Protein 9CRA (pdb70)

Sequence (1247 aa):
TFGPKATVVRLTWNKSPKSVLVIKKMRDASLLQPFKELCTHLMEENMIVYVEKKVLEDPAIASDESFGAVKKKFTTFREDYDDISNQIDFIICLGGDGTLLYASSLFQGSVPPVMAFHLGSLGFLTPFSFENFQSQVTQVIEGNAAVVLRSRLKVRVVKAMQYQVLNEVVIDRGPSSYLSNVDVYLDGHLITTVQGDGVIVSTPTGSTAYAAAAGASMIHPNVPAIMITPICPHSLSFRPIVVPAGVELKIMLSPEARNTAWVSFDGRKRQEIRHGDSISITTSTYPLPSICVRDPVSDWFESLAQCLHWNVRTFGPKATVVRLTWNKSPKSVLVIKKMRDASLLQPFKELCTHLMEENMIVYVEKKVLEDPAIASDESFGAVKKKFTTFRSNQIDFIICLGGDGTLLYASSLFQGSVPPVMAFHLGSLGFLTPFSFENFQSQVTQVIEGNAAVVLRSRLKVRVVKEQAMQYQVLNEVVIDRGPSSYLSNVDVYLDGHLITTVQGDGVIVSTPTGSTAYAAAAGASMIHPNVPAIMITPICPHSLSFRPIVVPAGVELKIMLSPEARNTAWVSFDGRKRQEIRHGDSISITTSTYPLPSICVRDPVSDWFESLAQCLHWNVRFGPKAVRLTWNKSPKSVLVIKKMRDASLLQPFKELCTHLMEENMIVYVEKKVLEDPAIASDESFGAVKKKFTTFREDYDDISNQIDFIICLGGDGTLLYASSLFQGSVPPVMAFHLGSLGFLTPFSFENFQSQVTQVIEGNAAVVLRSRLKVRVVKEAMQYQVLNEVVIDRGPSSYLSNVDVYLDGHLITTVQGDGVIVSTPTGSTAYAAAAGASMIHPNVPAIMITPICPHSLSFRPIVVPAGVELKIMLSPEARNTAWVSFDGRKRQEIRHGDSISITTSTYPLPSICVRDPVSDWFESLAQCLHWNVRTFGPKATVVRLTWNKSPKSVLVIKKMRDASLLQPFKELCTHLMEENMIVYVEKKVLEDPAIASDESFGAVKKKFTTFREDYDDISNQIDFIICLGGDGTLLYASSLFQGSVPPVMAFHLGSLGFLTPFSFENFQSQVTQVIEGNAAVVLRSRLKVRVVKEAMQYQVLNEVVIDRGPSSYLSNVDVYLDGHLITTVQGDGVIVSTPTGSTAYAAAAGASMIHPNVPAIMITPICPHSLSFRPIVVPAGVELKIMLSPEARNTAWVSFDGRKRQEIRHGDSISITTSTYPLPSICVRDPVSDWFESLAQCLHWNVR

Nearest PDB structures (foldseek):
  8kgc-assembly1_C  TM=9.871E-01  e=3.104E-56  Homo sapiens
  8kgc-assembly1_A  TM=9.786E-01  e=1.607E-56  Homo sapiens
  8kgc-assembly1_D  TM=9.799E-01  e=3.207E-55  Homo sapiens
  3pfn-assembly1_A  TM=9.300E-01  e=7.917E-53  Homo sapiens
  3pfn-assembly1_D  TM=9.417E-01  e=9.789E-52  Homo sapiens

Structure (mmCIF, N/CA/C/O backbone):
data_9CRA
#
_entry.id   9CRA
#
_cell.length_a   1.00
_cell.length_b   1.00
_cell.length_c   1.00
_cell.angle_alpha   90.00
_cell.angle_beta   90.00
_cell.angle_gamma   90.00
#
_symmetry.space_group_name_H-M   'P 1'
#
loop_
_entity.id
_entity.type
_entity.pdbx_description
1 polymer 'NAD kinase'
2 non-polymer NICOTINAMIDE-ADENINE-DINUCLEOTIDE
#
loop_
_atom_site.group_PDB
_atom_site.id
_atom_site.type_symbol
_atom_site.label_atom_id
_atom_site.label_alt_id
_atom_site.label_comp_id
_atom_site.label_asym_id
_atom_site.label_entity_id
_atom_site.label_seq_id
_atom_site.pdbx_PDB_ins_code
_atom_site.Cartn_x
_atom_site.Cartn_y
_atom_site.Cartn_z
_atom_site.occupancy
_atom_site.B_iso_or_equiv
_atom_site.auth_seq_id
_atom_site.auth_comp_id
_atom_site.auth_asym_id
_atom_site.auth_atom_id
_atom_site.pdbx_PDB_model_num
ATOM 1 N N . THR A 1 7 ? 163.090 137.987 133.551 1.00 78.48 73 THR A N 1
ATOM 2 C CA . THR A 1 7 ? 163.001 138.963 134.630 1.00 80.61 73 THR A CA 1
ATOM 3 C C . THR A 1 7 ? 161.603 139.566 134.711 1.00 80.60 73 THR A C 1
ATOM 4 O O . THR A 1 7 ? 160.954 139.794 133.690 1.00 81.32 73 THR A O 1
ATOM 8 N N . PHE A 1 8 ? 161.145 139.825 135.937 1.00 70.69 74 PHE A N 1
ATOM 9 C CA . PHE A 1 8 ? 159.824 140.411 136.185 1.00 69.56 74 PHE A CA 1
ATOM 10 C C . PHE A 1 8 ? 160.003 141.488 137.253 1.00 69.97 74 PHE A C 1
ATOM 11 O O . PHE A 1 8 ? 159.932 141.207 138.452 1.00 71.77 74 PHE A O 1
ATOM 19 N N . GLY A 1 9 ? 160.229 142.720 136.809 1.00 69.45 75 GLY A N 1
ATOM 20 C CA . GLY A 1 9 ? 160.486 143.816 137.711 1.00 70.03 75 GLY A CA 1
ATOM 21 C C . GLY A 1 9 ? 161.968 144.034 137.934 1.00 72.29 75 GLY A C 1
ATOM 22 O O . GLY A 1 9 ? 162.813 143.294 137.422 1.00 71.75 75 GLY A O 1
ATOM 23 N N . PRO A 1 10 ? 162.310 145.074 138.699 1.00 70.72 76 PRO A N 1
ATOM 24 C CA . PRO A 1 10 ? 163.732 145.376 138.933 1.00 70.79 76 PRO A CA 1
ATOM 25 C C . PRO A 1 10 ? 164.505 144.250 139.600 1.00 71.98 76 PRO A C 1
ATOM 26 O O . PRO A 1 10 ? 165.689 144.064 139.292 1.00 70.23 76 PRO A O 1
ATOM 30 N N . LYS A 1 11 ? 163.882 143.494 140.499 1.00 72.39 77 LYS A N 1
ATOM 31 C CA . LYS A 1 11 ? 164.597 142.482 141.269 1.00 70.87 77 LYS A CA 1
ATOM 32 C C . LYS A 1 11 ? 164.015 141.085 141.137 1.00 70.43 77 LYS A C 1
ATOM 33 O O . LYS A 1 11 ? 164.773 140.112 141.106 1.00 71.61 77 LYS A O 1
ATOM 39 N N . ALA A 1 12 ? 162.694 140.952 141.064 1.00 73.73 78 ALA A N 1
ATOM 40 C CA . ALA A 1 12 ? 162.078 139.633 141.012 1.00 74.09 78 ALA A CA 1
ATOM 41 C C . ALA A 1 12 ? 162.382 138.941 139.689 1.00 75.46 78 ALA A C 1
ATOM 42 O O . ALA A 1 12 ? 162.454 139.579 138.635 1.00 75.14 78 ALA A O 1
ATOM 44 N N . THR A 1 13 ? 162.558 137.623 139.752 1.00 76.42 79 THR A N 1
ATOM 45 C CA . THR A 1 13 ? 162.862 136.825 138.572 1.00 77.84 79 THR A CA 1
ATOM 46 C C . THR A 1 13 ? 162.451 135.385 138.843 1.00 78.58 79 THR A C 1
ATOM 47 O O . THR A 1 13 ? 162.202 134.992 139.985 1.00 78.62 79 THR A O 1
ATOM 51 N N . VAL A 1 14 ? 162.378 134.601 137.772 1.00 81.79 80 VAL A N 1
ATOM 52 C CA . VAL A 1 14 ? 162.029 133.190 137.883 1.00 80.88 80 VAL A CA 1
ATOM 53 C C . VAL A 1 14 ? 163.234 132.321 137.543 1.00 80.71 80 VAL A C 1
ATOM 54 O O . VAL A 1 14 ? 164.210 132.796 136.963 1.00 81.26 80 VAL A O 1
ATOM 58 N N . VAL A 1 22 ? 156.932 126.546 138.553 1.00 52.27 96 VAL A N 1
ATOM 59 C CA . VAL A 1 22 ? 157.580 127.848 138.463 1.00 54.28 96 VAL A CA 1
ATOM 60 C C . VAL A 1 22 ? 157.691 128.475 139.847 1.00 56.97 96 VAL A C 1
ATOM 61 O O . VAL A 1 22 ? 156.683 128.798 140.475 1.00 55.57 96 VAL A O 1
ATOM 65 N N . ARG A 1 23 ? 158.923 128.645 140.316 1.00 66.28 97 ARG A N 1
ATOM 66 C CA . ARG A 1 23 ? 159.198 129.208 141.628 1.00 63.46 97 ARG A CA 1
ATOM 67 C C . ARG A 1 23 ? 159.693 130.641 141.492 1.00 65.32 97 ARG A C 1
ATOM 68 O O . ARG A 1 23 ? 160.258 131.028 140.465 1.00 66.92 97 ARG A O 1
ATOM 76 N N . LEU A 1 24 ? 159.474 131.427 142.542 1.00 60.88 98 LEU A N 1
ATOM 77 C CA . LEU A 1 24 ? 159.847 132.834 142.567 1.00 59.08 98 LEU A CA 1
ATOM 78 C C . LEU A 1 24 ? 161.185 132.986 143.281 1.00 59.25 98 LEU A C 1
ATOM 79 O O . LEU A 1 24 ? 161.333 132.556 144.430 1.00 62.18 98 LEU A O 1
ATOM 84 N N . THR A 1 25 ? 162.152 133.596 142.600 1.00 63.64 99 THR A N 1
ATOM 85 C CA . THR A 1 25 ? 163.473 133.857 143.154 1.00 62.04 99 THR A CA 1
ATOM 86 C C . THR A 1 25 ? 163.686 135.362 143.226 1.00 61.27 99 THR A C 1
ATOM 87 O O . THR A 1 25 ? 163.465 136.071 142.239 1.00 64.89 99 THR A O 1
ATOM 91 N N . TRP A 1 26 ? 164.115 135.845 144.390 1.00 56.91 100 TRP A N 1
ATOM 92 C CA . TRP A 1 26 ? 164.235 137.279 144.614 1.00 58.94 100 TRP A CA 1
ATOM 93 C C . TRP A 1 26 ? 165.586 137.842 144.200 1.00 57.95 100 TRP A C 1
ATOM 94 O O . TRP A 1 26 ? 165.661 139.015 143.814 1.00 60.70 100 TRP A O 1
ATOM 105 N N . ASN A 1 27 ? 166.653 137.043 144.293 1.00 68.62 101 ASN A N 1
ATOM 106 C CA . ASN A 1 27 ? 168.015 137.488 144.006 1.00 72.66 101 ASN A CA 1
ATOM 107 C C . ASN A 1 27 ? 168.424 138.582 144.985 1.00 71.07 101 ASN A C 1
ATOM 108 O O . ASN A 1 27 ? 169.272 138.361 145.855 1.00 69.37 101 ASN A O 1
ATOM 113 N N . LYS A 1 28 ? 167.827 139.761 144.849 1.00 67.50 102 LYS A N 1
ATOM 114 C CA . LYS A 1 28 ? 167.998 140.846 145.802 1.00 67.17 102 LYS A CA 1
ATOM 115 C C . LYS A 1 28 ? 166.770 140.937 146.699 1.00 66.08 102 LYS A C 1
ATOM 116 O O . LYS A 1 28 ? 165.643 140.684 146.266 1.00 65.77 102 LYS A O 1
ATOM 122 N N . SER A 1 29 ? 167.001 141.293 147.957 1.00 61.99 103 SER A N 1
ATOM 123 C CA . SER A 1 29 ? 165.917 141.341 148.928 1.00 61.55 103 SER A CA 1
ATOM 124 C C . SER A 1 29 ? 164.911 142.420 148.538 1.00 63.31 103 SER A C 1
ATOM 125 O O . SER A 1 29 ? 165.306 143.568 148.289 1.00 64.49 103 SER A O 1
ATOM 128 N N . PRO A 1 30 ? 163.620 142.099 148.463 1.00 49.07 104 PRO A N 1
ATOM 129 C CA . PRO A 1 30 ? 162.630 143.116 148.096 1.00 43.12 104 PRO A CA 1
ATOM 130 C C . PRO A 1 30 ? 162.539 144.213 149.146 1.00 43.04 104 PRO A C 1
ATOM 131 O O . PRO A 1 30 ? 162.574 143.953 150.351 1.00 48.84 104 PRO A O 1
ATOM 135 N N . LYS A 1 31 ? 162.418 145.451 148.672 1.00 46.96 105 LYS A N 1
ATOM 136 C CA . LYS A 1 31 ? 162.271 146.608 149.545 1.00 49.20 105 LYS A CA 1
ATOM 137 C C . LYS A 1 31 ? 161.159 147.556 149.129 1.00 50.89 105 LYS A C 1
ATOM 138 O O . LYS A 1 31 ? 160.696 148.334 149.972 1.00 56.91 105 LYS A O 1
ATOM 144 N N . SER A 1 32 ? 160.716 147.522 147.877 1.00 40.99 106 SER A N 1
ATOM 145 C CA . SER A 1 32 ? 159.653 148.384 147.382 1.00 34.35 106 SER A CA 1
ATOM 146 C C . SER A 1 32 ? 158.415 147.543 147.111 1.00 39.29 106 SER A C 1
ATOM 147 O O . SER A 1 32 ? 158.483 146.547 146.384 1.00 48.75 106 SER A O 1
ATOM 150 N N . VAL A 1 33 ? 157.288 147.947 147.689 1.00 26.77 107 VAL A N 1
ATOM 151 C CA . VAL A 1 33 ? 156.034 147.217 147.563 1.00 22.35 107 VAL A CA 1
ATOM 152 C C . VAL A 1 33 ? 154.924 148.199 147.217 1.00 30.31 107 VAL A C 1
ATOM 153 O O . VAL A 1 33 ? 154.894 149.325 147.726 1.00 43.52 107 VAL A O 1
ATOM 157 N N . LEU A 1 34 ? 154.029 147.781 146.328 1.00 33.84 108 LEU A N 1
ATOM 158 C CA . LEU A 1 34 ? 152.881 148.577 145.921 1.00 26.31 108 LEU A CA 1
ATOM 159 C C . LEU A 1 34 ? 151.609 147.931 146.446 1.00 31.72 108 LEU A C 1
ATOM 160 O O . LEU A 1 34 ? 151.376 146.739 146.222 1.00 42.49 108 LEU A O 1
ATOM 165 N N . VAL A 1 35 ? 150.796 148.714 147.147 1.00 24.09 109 VAL A N 1
ATOM 166 C CA . VAL A 1 35 ? 149.482 148.283 147.602 1.00 16.27 109 VAL A CA 1
ATOM 167 C C . VAL A 1 35 ? 148.433 149.050 146.810 1.00 22.43 109 VAL A C 1
ATOM 168 O O . VAL A 1 35 ? 148.472 150.285 146.741 1.00 35.52 109 VAL A O 1
ATOM 172 N N . ILE A 1 36 ? 147.518 148.318 146.183 1.00 32.56 110 ILE A N 1
ATOM 173 C CA . ILE A 1 36 ? 146.481 148.901 145.342 1.00 29.44 110 ILE A CA 1
ATOM 174 C C . ILE A 1 36 ? 145.137 148.605 145.988 1.00 34.63 110 ILE A C 1
ATOM 175 O O . ILE A 1 36 ? 144.792 147.438 146.213 1.00 37.02 110 ILE A O 1
ATOM 180 N N . LYS A 1 37 ? 144.385 149.657 146.284 1.00 40.41 111 LYS A N 1
ATOM 181 C CA . LYS A 1 37 ? 143.098 149.553 146.951 1.00 40.57 111 LYS A CA 1
ATOM 182 C C . LYS A 1 37 ? 141.977 149.672 145.921 1.00 44.08 111 LYS A C 1
ATOM 183 O O . LYS A 1 37 ? 142.174 150.165 144.808 1.00 45.35 111 LYS A O 1
ATOM 189 N N . LYS A 1 38 ? 140.786 149.213 146.308 1.00 52.60 112 LYS A N 1
ATOM 190 C CA . LYS A 1 38 ? 139.632 149.164 145.420 1.00 53.54 112 LYS A CA 1
ATOM 191 C C . LYS A 1 38 ? 138.899 150.503 145.326 1.00 62.98 112 LYS A C 1
ATOM 192 O O . LYS A 1 38 ? 137.705 150.521 144.998 1.00 62.94 112 LYS A O 1
ATOM 198 N N . MET A 1 39 ? 139.577 151.600 145.563 1.00 68.50 113 MET A N 1
ATOM 199 C CA . MET A 1 39 ? 139.050 152.961 145.38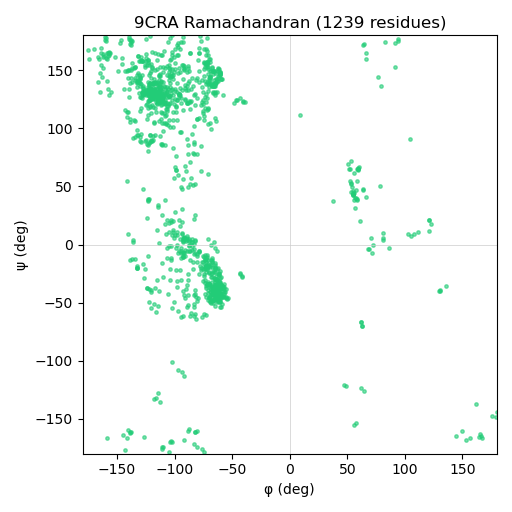6 1.00 64.55 113 MET A CA 1
ATOM 200 C C . MET A 1 39 ? 137.863 153.126 146.334 1.00 67.22 113 MET A C 1
ATOM 201 O O . MET A 1 39 ? 138.031 152.930 147.549 1.00 67.53 113 MET A O 1
ATOM 206 N N . ARG A 1 40 ? 136.687 153.461 145.872 1.00 71.91 114 ARG A N 1
ATOM 207 C CA . ARG A 1 40 ? 135.502 153.768 146.669 1.00 70.74 114 ARG A CA 1
ATOM 208 C C . ARG A 1 40 ? 135.017 152.498 147.354 1.00 68.14 114 ARG A C 1
ATOM 209 O O . ARG A 1 40 ? 134.331 151.670 146.751 1.00 68.55 114 ARG A O 1
ATOM 217 N N . ASP A 1 41 ? 135.377 152.343 148.625 1.00 60.93 115 ASP A N 1
ATOM 218 C CA . ASP A 1 41 ? 134.954 151.201 149.422 1.00 60.95 115 ASP A CA 1
ATOM 219 C C . ASP A 1 41 ? 135.079 151.587 150.889 1.00 63.24 115 ASP A C 1
ATOM 220 O O . ASP A 1 41 ? 135.717 152.583 151.235 1.00 62.66 115 ASP A O 1
ATOM 225 N N . ALA A 1 42 ? 134.455 150.789 151.748 1.00 55.54 116 ALA A N 1
ATOM 226 C CA . ALA A 1 42 ? 134.456 151.048 153.182 1.00 56.27 116 ALA A CA 1
ATOM 227 C C . ALA A 1 42 ? 135.022 149.903 154.002 1.00 54.30 116 ALA A C 1
ATOM 228 O O . ALA A 1 42 ? 135.716 150.146 154.993 1.00 56.96 116 ALA A O 1
ATOM 230 N N . SER A 1 43 ? 134.747 148.655 153.618 1.00 49.52 117 SER A N 1
ATOM 231 C CA . SER A 1 43 ? 135.235 147.508 154.373 1.00 51.07 117 SER A CA 1
ATOM 232 C C . SER A 1 43 ? 136.733 147.288 154.220 1.00 51.44 117 SER A C 1
ATOM 233 O O . SER A 1 43 ? 137.298 146.471 154.954 1.00 52.99 117 SER A O 1
ATOM 236 N N . LEU A 1 44 ? 137.385 147.986 153.293 1.00 47.93 118 LEU A N 1
ATOM 237 C CA . LEU A 1 44 ? 138.798 147.770 153.020 1.00 43.57 118 LEU A CA 1
ATOM 238 C C . LEU A 1 44 ? 139.716 148.735 153.757 1.00 48.30 118 LEU A C 1
ATOM 239 O O . LEU A 1 44 ? 140.937 148.575 153.679 1.00 51.31 118 LEU A O 1
ATOM 244 N N . LEU A 1 45 ? 139.170 149.725 154.467 1.00 50.51 119 LEU A N 1
ATOM 245 C CA . LEU A 1 45 ? 140.021 150.720 155.116 1.00 40.41 119 LEU A CA 1
ATOM 246 C C . LEU A 1 45 ? 140.828 150.106 156.253 1.00 44.42 119 LEU A C 1
ATOM 247 O O . LEU A 1 45 ? 142.040 150.327 156.355 1.00 49.10 119 LEU A O 1
ATOM 252 N N . GLN A 1 46 ? 140.172 149.339 157.122 1.00 44.07 120 GLN A N 1
ATOM 253 C CA . GLN A 1 46 ? 140.889 148.706 158.228 1.00 43.66 120 GLN A CA 1
ATOM 254 C C . GLN A 1 46 ? 141.945 147.717 157.752 1.00 42.56 120 GLN A C 1
ATOM 255 O O . GLN A 1 46 ? 143.086 147.787 158.242 1.00 50.64 120 GLN A O 1
ATOM 261 N N . PRO A 1 47 ? 141.657 146.779 156.838 1.00 39.78 121 PRO A N 1
ATOM 262 C CA . PRO A 1 47 ? 142.737 145.908 156.349 1.00 41.13 121 PRO A CA 1
ATOM 263 C C . PRO A 1 47 ? 143.843 146.661 155.632 1.00 36.52 121 PRO A C 1
ATOM 264 O O . PRO A 1 47 ? 145.017 146.295 155.764 1.00 44.82 121 PRO A O 1
ATOM 268 N N . PHE A 1 48 ? 143.502 147.705 154.874 1.00 29.40 122 PHE A N 1
ATOM 269 C CA . PHE A 1 48 ? 144.525 148.511 154.214 1.00 29.62 122 PHE A CA 1
ATOM 270 C C . PHE A 1 48 ? 145.448 149.156 155.236 1.00 42.40 122 PHE A C 1
ATOM 271 O O . PHE A 1 48 ? 146.677 149.120 155.095 1.00 51.44 122 PHE A O 1
ATOM 279 N N . LYS A 1 49 ? 144.866 149.744 156.283 1.00 48.36 123 LYS A N 1
ATOM 280 C CA . LYS A 1 49 ? 145.668 150.364 157.331 1.00 43.26 123 LYS A CA 1
ATOM 281 C C . LYS A 1 49 ? 146.541 149.336 158.036 1.00 43.23 123 LYS A C 1
ATOM 282 O O . LYS A 1 49 ? 147.724 149.588 158.289 1.00 51.95 123 LYS A O 1
ATOM 288 N N . GLU A 1 50 ? 145.975 148.172 158.363 1.00 32.65 124 GLU A N 1
ATOM 289 C CA . GLU A 1 50 ? 146.748 147.145 159.053 1.00 28.23 124 GLU A CA 1
ATOM 290 C C . GLU A 1 50 ? 147.914 146.665 158.198 1.00 39.53 124 GLU A C 1
ATOM 291 O O . GLU A 1 50 ? 149.041 146.527 158.690 1.00 49.11 124 GLU A O 1
ATOM 297 N N . LEU A 1 51 ? 147.664 146.419 156.910 1.00 44.07 125 LEU A N 1
ATOM 298 C CA . LEU A 1 51 ? 148.724 145.963 156.019 1.00 38.56 125 LEU A CA 1
ATOM 299 C C . LEU A 1 51 ? 149.802 147.025 155.854 1.00 34.03 125 LEU A C 1
ATOM 300 O O . LEU A 1 51 ? 150.996 146.707 155.835 1.00 40.73 125 LEU A O 1
ATOM 305 N N . CYS A 1 52 ? 149.405 148.294 155.733 1.00 37.36 126 CYS A N 1
ATOM 306 C CA . CYS A 1 52 ? 150.393 149.356 155.578 1.00 41.51 126 CYS A CA 1
ATOM 307 C C . CYS A 1 52 ? 151.238 149.522 156.835 1.00 46.90 126 CYS A C 1
ATOM 308 O O . CYS A 1 52 ? 152.455 149.722 156.746 1.00 51.62 126 CYS A O 1
ATOM 311 N N . THR A 1 53 ? 150.615 149.448 158.014 1.00 43.43 127 THR A N 1
ATOM 312 C CA . THR A 1 53 ? 151.384 149.541 159.252 1.00 37.14 127 THR A CA 1
ATOM 313 C C . THR A 1 53 ? 152.329 148.357 159.408 1.00 37.37 127 THR A C 1
ATOM 314 O O . THR A 1 53 ? 153.468 148.524 159.858 1.00 47.53 127 THR A O 1
ATOM 318 N N . HIS A 1 54 ? 151.879 147.152 159.049 1.00 39.15 128 HIS A N 1
ATOM 319 C CA . HIS A 1 54 ? 152.751 145.991 159.178 1.00 36.99 128 HIS A CA 1
ATOM 320 C C . HIS A 1 54 ? 153.891 146.018 158.169 1.00 37.55 128 HIS A C 1
ATOM 321 O O . HIS A 1 54 ? 154.994 145.559 158.478 1.00 43.67 128 HIS A O 1
ATOM 328 N N . LEU A 1 55 ? 153.651 146.541 156.965 1.00 43.58 129 LEU A N 1
ATOM 329 C CA . LEU A 1 55 ? 154.661 146.465 155.914 1.00 40.87 129 LEU A CA 1
ATOM 330 C C . LEU A 1 55 ? 155.909 147.260 156.276 1.00 43.67 129 LEU A C 1
ATOM 331 O O . LEU A 1 55 ? 157.027 146.862 155.931 1.00 52.63 129 LEU A O 1
ATOM 336 N N . MET A 1 56 ? 155.745 148.380 156.974 1.00 48.62 130 MET A N 1
ATOM 337 C CA . MET A 1 56 ? 156.867 149.250 157.295 1.00 50.92 130 MET A CA 1
ATOM 338 C C . MET A 1 56 ? 157.488 148.964 158.656 1.00 49.46 130 MET A C 1
ATOM 339 O O . MET A 1 56 ? 158.329 149.747 159.111 1.00 53.97 130 MET A O 1
ATOM 344 N N . GLU A 1 57 ? 157.106 147.874 159.316 1.00 46.59 131 GLU A N 1
ATOM 345 C CA . GLU A 1 57 ? 157.858 147.413 160.474 1.00 44.93 131 GLU A CA 1
ATOM 346 C C . GLU A 1 57 ? 158.979 146.458 160.085 1.00 50.75 131 GLU A C 1
ATOM 347 O O . GLU A 1 57 ? 159.763 146.056 160.952 1.00 57.63 131 GLU A O 1
ATOM 353 N N . GLU A 1 58 ? 159.070 146.086 158.806 1.00 44.12 132 GLU A N 1
ATOM 354 C CA . GLU A 1 58 ? 160.246 145.429 158.251 1.00 47.68 132 GLU A CA 1
ATOM 355 C C . GLU A 1 58 ? 161.031 146.358 157.330 1.00 49.37 132 GLU A C 1
ATOM 356 O O . GLU A 1 58 ? 161.845 145.888 156.529 1.00 53.59 132 GLU A O 1
ATOM 362 N N . ASN A 1 59 ? 160.792 147.667 157.429 1.00 50.88 133 ASN A N 1
ATOM 363 C CA . ASN A 1 59 ? 161.493 148.681 156.642 1.00 53.70 133 ASN A CA 1
ATOM 364 C C . ASN A 1 59 ? 161.307 148.444 155.141 1.00 55.05 133 ASN A C 1
ATOM 365 O O . ASN A 1 59 ? 162.265 148.336 154.373 1.00 60.31 133 ASN A O 1
ATOM 370 N N . MET A 1 60 ? 160.043 148.363 154.736 1.00 51.80 134 MET A N 1
ATOM 371 C CA . MET A 1 60 ? 159.665 148.203 153.338 1.00 48.70 134 MET A CA 1
ATOM 372 C C . MET A 1 60 ? 159.101 149.514 152.811 1.00 49.70 134 MET A C 1
ATOM 373 O O . MET A 1 60 ? 158.238 150.125 153.450 1.00 56.97 134 MET A O 1
ATOM 378 N N . ILE A 1 61 ? 159.589 149.943 151.652 1.00 39.89 135 ILE A N 1
ATOM 379 C CA . ILE A 1 61 ? 159.071 151.140 151.000 1.00 39.82 135 ILE A CA 1
ATOM 380 C C . ILE A 1 61 ? 157.720 150.801 150.384 1.00 47.33 135 ILE A C 1
ATOM 381 O O . ILE A 1 61 ? 157.609 149.865 149.585 1.00 52.83 135 ILE A O 1
ATOM 386 N N . VAL A 1 62 ? 156.691 151.560 150.751 1.00 32.68 136 VAL A N 1
ATOM 387 C CA . VAL A 1 62 ? 155.320 151.284 150.341 1.00 24.13 136 VAL A CA 1
ATOM 388 C C . VAL A 1 62 ? 154.844 152.406 149.430 1.00 33.56 136 VAL A C 1
ATOM 389 O O . VAL A 1 62 ? 154.970 153.588 149.770 1.00 43.43 136 VAL A O 1
ATOM 393 N N . TYR A 1 63 ? 154.299 152.031 148.278 1.00 37.80 137 TYR A N 1
ATOM 394 C CA . TYR A 1 63 ? 153.769 152.970 147.302 1.00 33.07 137 TYR A CA 1
ATOM 395 C C . TYR A 1 63 ? 152.249 152.897 147.296 1.00 37.29 137 TYR A C 1
ATOM 396 O O . TYR A 1 63 ? 151.670 151.807 147.331 1.00 46.96 137 TYR A O 1
ATOM 405 N N . VAL A 1 64 ? 151.609 154.062 147.269 1.00 40.72 138 VAL A N 1
ATOM 406 C CA . VAL A 1 64 ? 150.155 154.168 147.294 1.00 40.52 138 VAL A CA 1
ATOM 407 C C . VAL A 1 64 ? 149.733 155.181 146.238 1.00 49.95 138 VAL A C 1
ATOM 408 O O . VAL A 1 64 ? 150.424 156.180 146.013 1.00 56.24 138 VAL A O 1
ATOM 412 N N . GLU A 1 65 ? 148.607 154.913 145.580 1.00 65.81 139 GLU A N 1
ATOM 413 C CA . GLU A 1 65 ? 148.039 155.875 144.645 1.00 69.90 139 GLU A CA 1
ATOM 414 C C . GLU A 1 65 ? 147.726 157.188 145.354 1.00 75.95 139 GLU A C 1
ATOM 415 O O . GLU A 1 65 ? 147.291 157.201 146.509 1.00 74.95 139 GLU A O 1
ATOM 421 N N . LYS A 1 66 ? 147.961 158.300 144.652 1.00 76.02 140 LYS A N 1
ATOM 422 C CA . LYS A 1 66 ? 147.738 159.617 145.242 1.00 70.40 140 LYS A CA 1
ATOM 423 C C . LYS A 1 66 ? 146.274 159.814 145.616 1.00 70.92 140 LYS A C 1
ATOM 424 O O . LYS A 1 66 ? 145.967 160.388 146.668 1.00 74.28 140 LYS A O 1
ATOM 430 N N . LYS A 1 67 ? 145.356 159.350 144.765 1.00 72.33 141 LYS A N 1
ATOM 431 C CA . LYS A 1 67 ? 143.934 159.504 145.048 1.00 73.06 141 LYS A CA 1
ATOM 432 C C . LYS A 1 67 ? 143.500 158.730 146.286 1.00 74.42 141 LYS A C 1
ATOM 433 O O . LYS A 1 67 ? 142.479 159.074 146.891 1.00 76.62 141 LYS A O 1
ATOM 439 N N . VAL A 1 68 ? 144.240 157.688 146.670 1.00 69.85 142 VAL A N 1
ATOM 440 C CA . VAL A 1 68 ? 143.897 156.948 147.880 1.00 71.85 142 VAL A CA 1
ATOM 441 C C . VAL A 1 68 ? 144.188 157.784 149.120 1.00 73.56 142 VAL A C 1
ATOM 442 O O . VAL A 1 68 ? 143.395 157.809 150.069 1.00 74.65 142 VAL A O 1
ATOM 446 N N . LEU A 1 69 ? 145.323 158.487 149.132 1.00 70.11 143 LEU A N 1
ATOM 447 C CA . LEU A 1 69 ? 145.712 159.277 150.294 1.00 69.93 143 LEU A CA 1
ATOM 448 C C . LEU A 1 69 ? 144.895 160.553 150.454 1.00 72.20 143 LEU A C 1
ATOM 449 O O . LEU A 1 69 ? 144.981 161.190 151.509 1.00 72.57 143 LEU A O 1
ATOM 454 N N . GLU A 1 70 ? 144.121 160.949 149.445 1.00 71.99 144 GLU A N 1
ATOM 455 C CA . GLU A 1 70 ? 143.236 162.099 149.554 1.00 68.62 144 GLU A CA 1
ATOM 456 C C . GLU A 1 70 ? 141.803 161.698 149.876 1.00 69.91 144 GLU A C 1
ATOM 457 O O . GLU A 1 70 ? 140.901 162.537 149.796 1.00 71.80 144 GLU A O 1
ATOM 463 N N . ASP A 1 71 ? 141.577 160.437 150.229 1.00 69.84 145 ASP A N 1
ATOM 464 C CA . ASP A 1 71 ? 140.247 159.997 150.619 1.00 71.62 145 ASP A CA 1
ATOM 465 C C . ASP A 1 71 ? 139.822 160.716 151.897 1.00 71.88 145 ASP A C 1
ATOM 466 O O . ASP A 1 71 ? 140.659 160.973 152.771 1.00 71.61 145 ASP A O 1
ATOM 471 N N . PRO A 1 72 ? 138.544 161.082 152.030 1.00 75.83 146 PRO A N 1
ATOM 472 C CA . PRO A 1 72 ? 138.114 161.752 153.269 1.00 75.59 146 PRO A CA 1
ATOM 473 C C . PRO A 1 72 ? 138.369 160.933 154.522 1.00 72.77 146 PRO A C 1
ATOM 474 O O . PRO A 1 72 ? 138.775 161.493 155.547 1.00 74.62 146 PRO A O 1
ATOM 478 N N . ALA A 1 73 ? 138.144 159.623 154.473 1.00 64.49 147 ALA A N 1
ATOM 479 C CA . ALA A 1 73 ? 138.360 158.770 155.642 1.00 65.98 147 ALA A CA 1
ATOM 480 C C . ALA A 1 73 ? 139.743 158.125 155.638 1.00 65.21 147 ALA A C 1
ATOM 481 O O . ALA A 1 73 ? 139.882 156.918 155.828 1.00 65.34 147 ALA A O 1
ATOM 483 N N . ILE A 1 74 ? 140.784 158.927 155.422 1.00 62.32 148 ILE A N 1
ATOM 484 C CA . ILE A 1 74 ? 142.153 158.464 155.631 1.00 62.78 148 ILE A CA 1
ATOM 485 C C . ILE A 1 74 ? 142.992 159.440 156.438 1.00 65.41 148 ILE A C 1
ATOM 486 O O . ILE A 1 74 ? 144.012 159.034 157.026 1.00 67.12 148 ILE A O 1
ATOM 491 N N . ALA A 1 75 ? 142.613 160.713 156.523 1.00 67.73 149 ALA A N 1
ATOM 492 C CA . ALA A 1 75 ? 143.315 161.678 157.356 1.00 66.96 149 ALA A CA 1
ATOM 493 C C . ALA A 1 75 ? 142.478 162.117 158.553 1.00 65.03 149 ALA A C 1
ATOM 494 O O . ALA A 1 75 ? 143.039 162.681 159.506 1.00 65.58 149 ALA A O 1
ATOM 496 N N . SER A 1 76 ? 141.168 161.859 158.548 1.00 67.25 150 SER A N 1
ATOM 497 C CA . SER A 1 76 ? 140.339 162.172 159.705 1.00 69.80 150 SER A CA 1
ATOM 498 C C . SER A 1 76 ? 140.755 161.380 160.937 1.00 70.92 150 SER A C 1
ATOM 499 O O . SER A 1 76 ? 140.440 161.789 162.060 1.00 74.14 150 SER A O 1
ATOM 502 N N . ASP A 1 77 ? 141.452 160.262 160.754 1.00 66.43 151 ASP A N 1
ATOM 503 C CA . ASP A 1 77 ? 141.995 159.480 161.856 1.00 69.62 151 ASP A CA 1
ATOM 504 C C . ASP A 1 77 ? 143.465 159.839 162.026 1.00 68.95 151 ASP A C 1
ATOM 505 O O . ASP A 1 77 ? 144.270 159.628 161.112 1.00 68.90 151 ASP A O 1
ATOM 510 N N . GLU A 1 78 ? 143.812 160.381 163.193 1.00 70.33 152 GLU A N 1
ATOM 511 C CA . GLU A 1 78 ? 145.185 160.783 163.467 1.00 70.44 152 GLU A CA 1
ATOM 512 C C . GLU A 1 78 ? 146.074 159.619 163.879 1.00 71.05 152 GLU A C 1
ATOM 513 O O . GLU A 1 78 ? 147.301 159.770 163.876 1.00 74.03 152 GLU A O 1
ATOM 519 N N . SER A 1 79 ? 145.492 158.472 164.237 1.00 59.84 153 SER A N 1
ATOM 520 C CA . SER A 1 79 ? 146.304 157.305 164.563 1.00 62.88 153 SER A CA 1
ATOM 521 C C . SER A 1 79 ? 147.079 156.822 163.345 1.00 63.01 153 SER A C 1
ATOM 522 O O . SER A 1 79 ? 148.246 156.427 163.456 1.00 62.36 153 SER A O 1
ATOM 525 N N . PHE A 1 80 ? 146.448 156.847 162.175 1.00 59.83 154 PHE A N 1
ATOM 526 C CA . PHE A 1 80 ? 147.085 156.457 160.927 1.00 57.72 154 PHE A CA 1
ATOM 527 C C . PHE A 1 80 ? 147.859 157.600 160.282 1.00 57.94 154 PHE A C 1
ATOM 528 O O . PHE A 1 80 ? 148.521 157.383 159.261 1.00 64.18 154 PHE A O 1
ATOM 536 N N . GLY A 1 81 ? 147.791 158.805 160.850 1.00 51.95 155 GLY A N 1
ATOM 537 C CA . GLY A 1 81 ? 148.493 159.934 160.260 1.00 53.29 155 GLY A CA 1
ATOM 538 C C . GLY A 1 81 ? 150.000 159.773 160.290 1.00 53.70 155 GLY A C 1
ATOM 539 O O . GLY A 1 81 ? 150.694 160.177 159.353 1.00 56.36 155 GLY A O 1
ATOM 540 N N . ALA A 1 82 ? 150.529 159.184 161.364 1.00 47.70 156 ALA A N 1
ATOM 541 C CA . ALA A 1 82 ? 151.964 158.937 161.446 1.00 49.86 156 ALA A CA 1
ATOM 542 C C . ALA A 1 82 ? 152.426 157.900 160.433 1.00 50.51 156 ALA A C 1
ATOM 543 O O . ALA A 1 82 ? 153.632 157.780 160.192 1.00 48.70 156 ALA A O 1
ATOM 545 N N . VAL A 1 83 ? 151.499 157.154 159.842 1.00 55.49 157 VAL A N 1
ATOM 546 C CA . VAL A 1 83 ? 151.837 156.146 158.844 1.00 51.32 157 VAL A CA 1
ATOM 547 C C . VAL A 1 83 ? 151.842 156.734 157.438 1.00 50.95 157 VAL A C 1
ATOM 548 O O . VAL A 1 83 ? 152.698 156.389 156.620 1.00 52.80 157 VAL A O 1
ATOM 552 N N . LYS A 1 84 ? 150.901 157.634 157.139 1.00 51.84 158 LYS A N 1
ATOM 553 C CA . LYS A 1 84 ? 150.801 158.196 155.797 1.00 51.53 158 LYS A CA 1
ATOM 554 C C . LYS A 1 84 ? 152.016 159.033 155.420 1.00 53.14 158 LYS A C 1
ATOM 555 O O . LYS A 1 84 ? 152.242 159.275 154.230 1.00 57.45 158 LYS A O 1
ATOM 561 N N . LYS A 1 85 ? 152.799 159.484 156.401 1.00 52.75 159 LYS A N 1
ATOM 562 C CA . LYS A 1 85 ? 153.980 160.286 156.112 1.00 53.71 159 LYS A CA 1
ATOM 563 C C . LYS A 1 85 ? 155.109 159.476 155.489 1.00 56.09 159 LYS A C 1
ATOM 564 O O . LYS A 1 85 ? 156.094 160.070 155.037 1.00 56.79 159 LYS A O 1
ATOM 570 N N . LYS A 1 86 ? 154.996 158.148 155.452 1.00 46.65 160 LYS A N 1
ATOM 571 C CA . LYS A 1 86 ? 156.048 157.283 154.936 1.00 45.40 160 LYS A CA 1
ATOM 572 C C . LYS A 1 86 ? 155.619 156.543 153.670 1.00 49.70 160 LYS A C 1
ATOM 573 O O . LYS A 1 86 ? 156.046 155.411 153.431 1.00 52.05 160 LYS A O 1
ATOM 579 N N . PHE A 1 87 ? 154.776 157.168 152.853 1.00 45.39 161 PHE A N 1
ATOM 580 C CA . PHE A 1 87 ? 154.335 156.602 151.585 1.00 41.36 161 PHE A CA 1
ATOM 581 C C . PHE A 1 87 ? 155.001 157.340 150.434 1.00 45.72 161 PHE A C 1
ATOM 582 O O . PHE A 1 87 ? 155.021 158.575 150.410 1.00 53.21 161 PHE A O 1
ATOM 590 N N . THR A 1 88 ? 155.544 156.582 149.483 1.00 43.50 162 THR A N 1
ATOM 591 C CA . THR A 1 88 ? 156.103 157.152 148.258 1.00 42.42 162 THR A CA 1
ATOM 592 C C . THR A 1 88 ? 154.952 157.372 147.286 1.00 44.55 162 THR A C 1
ATOM 593 O O . THR A 1 88 ? 154.644 156.526 146.444 1.00 49.63 162 THR A O 1
ATOM 597 N N . THR A 1 89 ? 154.307 158.528 147.410 1.00 61.77 163 THR A N 1
ATOM 598 C CA . THR A 1 89 ? 153.090 158.806 146.660 1.00 64.87 163 THR A CA 1
ATOM 599 C C . THR A 1 89 ? 153.386 158.980 145.175 1.00 65.91 163 THR A C 1
ATOM 600 O O . THR A 1 89 ? 154.383 159.597 144.789 1.00 69.14 163 THR A O 1
ATOM 604 N N . PHE A 1 90 ? 152.508 158.426 144.339 1.00 74.59 164 PHE A N 1
ATOM 605 C CA . PHE A 1 90 ? 152.583 158.578 142.894 1.00 76.70 164 PHE A CA 1
ATOM 606 C C . PHE A 1 90 ? 151.197 158.898 142.353 1.00 76.95 164 PHE A C 1
ATOM 607 O O . PHE A 1 90 ? 150.182 158.527 142.948 1.00 74.53 164 PHE A O 1
ATOM 615 N N . ARG A 1 91 ? 151.163 159.588 141.216 1.00 84.36 165 ARG A N 1
ATOM 616 C CA . ARG A 1 91 ? 149.920 160.041 140.608 1.00 83.45 165 ARG A CA 1
ATOM 617 C C . ARG A 1 91 ? 149.774 159.454 139.211 1.00 84.97 165 ARG A C 1
ATOM 618 O O . ARG A 1 91 ? 150.760 159.310 138.481 1.00 84.39 165 ARG A O 1
ATOM 626 N N . GLU A 1 92 ? 148.539 159.116 138.848 1.00 89.37 166 GLU A N 1
ATOM 627 C CA . GLU A 1 92 ? 148.263 158.568 137.528 1.00 89.12 166 GLU A CA 1
ATOM 628 C C . GLU A 1 92 ? 148.449 159.630 136.450 1.00 90.13 166 GLU A C 1
ATOM 629 O O . GLU A 1 92 ? 148.183 160.817 136.661 1.00 89.76 166 GLU A O 1
ATOM 635 N N . ASP A 1 93 ? 148.931 159.188 135.287 1.00 98.49 167 ASP A N 1
ATOM 636 C CA . ASP A 1 93 ? 149.087 159.971 134.063 1.00 100.19 167 ASP A CA 1
ATOM 637 C C . ASP A 1 93 ? 150.170 161.040 134.186 1.00 100.20 167 ASP A C 1
ATOM 638 O O . ASP A 1 93 ? 150.484 161.704 133.190 1.00 99.38 167 ASP A O 1
ATOM 643 N N . TYR A 1 94 ? 150.776 161.210 135.359 1.00 100.55 168 TYR A N 1
ATOM 644 C CA . TYR A 1 94 ? 151.821 162.205 135.568 1.00 100.25 168 TYR A CA 1
ATOM 645 C C . TYR A 1 94 ? 153.175 161.581 135.864 1.00 100.72 168 TYR A C 1
ATOM 646 O O . TYR A 1 94 ? 154.164 161.903 135.198 1.00 101.20 168 TYR A O 1
ATOM 655 N N . ASP A 1 95 ? 153.247 160.691 136.849 1.00 98.91 169 ASP A N 1
ATOM 656 C CA . ASP A 1 95 ? 154.486 160.028 137.230 1.00 99.77 169 ASP A CA 1
ATOM 657 C C . ASP A 1 95 ? 154.388 158.545 136.902 1.00 99.90 169 ASP A C 1
ATOM 658 O O . ASP A 1 95 ? 153.434 157.876 137.313 1.00 99.91 169 ASP A O 1
ATOM 663 N N . ASP A 1 96 ? 155.371 158.039 136.163 1.00 91.34 170 ASP A N 1
ATOM 664 C CA . ASP A 1 96 ? 155.420 156.630 135.797 1.00 90.37 170 ASP A CA 1
ATOM 665 C C . ASP A 1 96 ? 156.253 155.872 136.824 1.00 89.46 170 ASP A C 1
ATOM 666 O O . ASP A 1 96 ? 157.457 156.120 136.963 1.00 89.63 170 ASP A O 1
ATOM 671 N N . ILE A 1 97 ? 155.608 154.959 137.551 1.00 76.60 171 ILE A N 1
ATOM 672 C CA . ILE A 1 97 ? 156.320 154.169 138.551 1.00 76.78 171 ILE A CA 1
ATOM 673 C C . ILE A 1 97 ? 157.274 153.184 137.883 1.00 78.00 171 ILE A C 1
ATOM 674 O O . ILE A 1 97 ? 158.428 153.041 138.304 1.00 78.48 171 ILE A O 1
ATOM 679 N N . SER A 1 98 ? 156.817 152.509 136.825 1.00 78.39 172 SER A N 1
ATOM 680 C CA . SER A 1 98 ? 157.645 151.637 135.996 1.00 76.39 172 SER A CA 1
ATOM 681 C C . SER A 1 98 ? 158.512 150.681 136.807 1.00 74.98 172 SER A C 1
ATOM 682 O O . SER A 1 98 ? 158.001 149.878 137.594 1.00 75.93 172 SER A O 1
ATOM 685 N N . ASN A 1 99 ? 159.829 150.767 136.617 1.00 73.48 173 ASN A N 1
ATOM 686 C CA . ASN A 1 99 ? 160.779 149.849 137.249 1.00 74.92 173 ASN A CA 1
ATOM 687 C C . ASN A 1 99 ? 161.249 150.414 138.592 1.00 76.02 173 ASN A C 1
ATOM 688 O O . ASN A 1 99 ? 162.409 150.778 138.793 1.00 78.17 173 ASN A O 1
ATOM 693 N N . GLN A 1 100 ? 160.306 150.468 139.533 1.00 70.42 174 GLN A N 1
ATOM 694 C CA . GLN A 1 100 ? 160.613 150.906 140.887 1.00 66.16 174 GLN A CA 1
ATOM 695 C C . GLN A 1 100 ? 159.972 150.044 141.964 1.00 63.56 174 GLN A C 1
ATOM 696 O O . GLN A 1 100 ? 160.107 150.372 143.146 1.00 63.32 174 GLN A O 1
ATOM 702 N N . ILE A 1 101 ? 159.284 148.963 141.604 1.00 51.93 175 ILE A N 1
ATOM 703 C CA . ILE A 1 101 ? 158.485 148.183 142.541 1.00 46.13 175 ILE A CA 1
ATOM 704 C C . ILE A 1 101 ? 158.899 146.722 142.443 1.00 45.57 175 ILE A C 1
ATOM 705 O O . ILE A 1 101 ? 158.998 146.174 141.341 1.00 54.00 175 ILE A O 1
ATOM 710 N N . ASP A 1 102 ? 159.130 146.092 143.597 1.00 34.81 176 ASP A N 1
ATOM 711 C CA . ASP A 1 102 ? 159.577 144.703 143.609 1.00 33.16 176 ASP A CA 1
ATOM 712 C C . ASP A 1 102 ? 158.412 143.729 143.472 1.00 42.66 176 ASP A C 1
ATOM 713 O O . ASP A 1 102 ? 158.511 142.747 142.729 1.00 50.28 176 ASP A O 1
ATOM 718 N N . PHE A 1 103 ? 157.315 143.970 144.187 1.00 34.27 177 PHE A N 1
ATOM 719 C CA . PHE A 1 103 ? 156.119 143.150 144.042 1.00 32.83 177 PHE A CA 1
ATOM 720 C C . PHE A 1 103 ? 154.918 143.936 144.545 1.00 30.24 177 PHE A C 1
ATOM 721 O O . PHE A 1 103 ? 155.054 144.891 145.314 1.00 40.56 177 PHE A O 1
ATOM 729 N N . ILE A 1 104 ? 153.737 143.517 144.097 1.00 27.95 178 ILE A N 1
ATOM 730 C CA . ILE A 1 104 ? 152.495 144.241 144.338 1.00 21.30 178 ILE A CA 1
ATOM 731 C C . ILE A 1 104 ? 151.596 143.421 145.252 1.00 29.15 178 ILE A C 1
ATOM 732 O O . ILE A 1 104 ? 151.590 142.186 145.212 1.00 37.21 178 ILE A O 1
ATOM 737 N N . ILE A 1 105 ? 150.832 144.124 146.085 1.00 20.66 179 ILE A N 1
ATOM 738 C CA . ILE A 1 105 ? 149.772 143.535 146.892 1.00 14.57 179 ILE A CA 1
ATOM 739 C C . ILE A 1 105 ? 148.468 144.226 146.521 1.00 27.56 179 ILE A C 1
ATOM 740 O O . ILE A 1 105 ? 148.376 145.457 146.578 1.00 38.35 179 ILE A O 1
ATOM 745 N N . CYS A 1 106 ? 147.467 143.439 146.142 1.00 33.04 180 CYS A N 1
ATOM 746 C CA . CYS A 1 106 ? 146.183 143.960 145.697 1.00 30.09 180 CYS A CA 1
ATOM 747 C C . CYS A 1 106 ? 145.093 143.624 146.704 1.00 37.68 180 CYS A C 1
ATOM 748 O O . CYS A 1 106 ? 145.074 142.527 147.272 1.00 38.26 180 CYS A O 1
ATOM 751 N N . LEU A 1 107 ? 144.189 144.576 146.920 1.00 32.57 181 LEU A N 1
ATOM 752 C CA . LEU A 1 107 ? 143.087 144.430 147.860 1.00 19.01 181 LEU A CA 1
ATOM 753 C C . LEU A 1 107 ? 141.783 144.767 147.156 1.00 27.73 181 LEU A C 1
ATOM 754 O O . LEU A 1 107 ? 141.683 145.810 146.502 1.00 40.54 181 LEU A O 1
ATOM 759 N N . GLY A 1 108 ? 140.789 143.892 147.286 1.00 33.58 182 GLY A N 1
ATOM 760 C CA . GLY A 1 108 ? 139.445 144.244 146.870 1.00 41.68 182 GLY A CA 1
ATOM 761 C C . GLY A 1 108 ? 138.717 143.273 145.963 1.00 42.17 182 GLY A C 1
ATOM 762 O O . GLY A 1 108 ? 137.515 143.055 146.142 1.00 50.68 182 GLY A O 1
ATOM 763 N N . GLY A 1 109 ? 139.404 142.684 145.000 1.00 29.45 183 GLY A N 1
ATOM 764 C CA . GLY A 1 109 ? 138.761 141.769 144.082 1.00 34.89 183 GLY A CA 1
ATOM 765 C C . GLY A 1 109 ? 139.523 141.670 142.777 1.00 37.83 183 GLY A C 1
ATOM 766 O O . GLY A 1 109 ? 140.662 142.112 142.662 1.00 45.96 183 GLY A O 1
ATOM 767 N N . ASP A 1 110 ? 138.853 141.068 141.791 1.00 31.40 184 ASP A N 1
ATOM 768 C CA . ASP A 1 110 ? 139.491 140.776 140.511 1.00 25.89 184 ASP A CA 1
ATOM 769 C C . ASP A 1 110 ? 139.854 142.050 139.758 1.00 31.54 184 ASP A C 1
ATOM 770 O O . ASP A 1 110 ? 140.952 142.153 139.197 1.00 43.19 184 ASP A O 1
ATOM 775 N N . GLY A 1 111 ? 138.950 143.032 139.746 1.00 35.13 185 GLY A N 1
ATOM 776 C CA . GLY A 1 111 ? 139.182 144.232 138.957 1.00 31.17 185 GLY A CA 1
ATOM 777 C C . GLY A 1 111 ? 140.444 144.965 139.362 1.00 29.23 185 GLY A C 1
ATOM 778 O O . GLY A 1 111 ? 141.143 145.530 138.517 1.00 37.07 185 GLY A O 1
ATOM 779 N N . THR A 1 112 ? 140.758 144.954 140.659 1.00 26.78 186 THR A N 1
ATOM 780 C CA . THR A 1 112 ? 142.002 145.547 141.135 1.00 28.03 186 THR A CA 1
ATOM 781 C C . THR A 1 112 ? 143.198 144.967 140.391 1.00 33.66 186 THR A C 1
ATOM 782 O O . THR A 1 112 ? 144.059 145.707 139.900 1.00 43.53 186 THR A O 1
ATOM 786 N N . LEU A 1 113 ? 143.242 143.637 140.263 1.00 35.26 187 LEU A N 1
ATOM 787 C CA . LEU A 1 113 ? 144.310 143.007 139.493 1.00 31.92 187 LEU A CA 1
ATOM 788 C C . LEU A 1 113 ? 144.349 143.544 138.071 1.00 31.24 187 LEU A C 1
ATOM 789 O O . LEU A 1 113 ? 145.428 143.830 137.537 1.00 37.48 187 LEU A O 1
ATOM 794 N N . LEU A 1 114 ? 143.178 143.712 137.452 1.00 33.86 188 LEU A N 1
ATOM 795 C CA . LEU A 1 114 ? 143.130 144.304 136.122 1.00 36.04 188 LEU A CA 1
ATOM 796 C C . LEU A 1 114 ? 143.759 145.689 136.129 1.00 33.57 188 LEU A C 1
ATOM 797 O O . LEU A 1 114 ? 144.574 146.015 135.257 1.00 39.24 188 LEU A O 1
ATOM 802 N N . TYR A 1 115 ? 143.426 146.500 137.136 1.00 34.45 189 TYR A N 1
ATOM 803 C CA . TYR A 1 115 ? 144.051 147.811 137.262 1.00 32.52 189 TYR A CA 1
ATOM 804 C C . TYR A 1 115 ? 145.556 147.673 137.443 1.00 34.86 189 TYR A C 1
ATOM 805 O O . TYR A 1 115 ? 146.330 148.479 136.913 1.00 40.58 189 TYR A O 1
ATOM 814 N N . ALA A 1 116 ? 145.989 146.638 138.169 1.00 36.70 190 ALA A N 1
ATOM 815 C CA . ALA A 1 116 ? 147.417 146.391 138.324 1.00 33.12 190 ALA A CA 1
ATOM 816 C C . ALA A 1 116 ? 148.084 146.127 136.982 1.00 34.71 190 ALA A C 1
ATOM 817 O O . ALA A 1 116 ? 149.255 146.475 136.792 1.00 41.69 190 ALA A O 1
ATOM 819 N N . SER A 1 117 ? 147.362 145.515 136.041 1.00 34.86 191 SER A N 1
ATOM 820 C CA . SER A 1 117 ? 147.925 145.311 134.712 1.00 31.50 191 SER A CA 1
ATOM 821 C C . SER A 1 117 ? 147.949 146.606 133.913 1.00 36.85 191 SER A C 1
ATOM 822 O O . SER A 1 117 ? 148.769 146.755 133.000 1.00 40.79 191 SER A O 1
ATOM 825 N N . SER A 1 118 ? 147.062 147.550 134.238 1.00 35.13 192 SER A N 1
ATOM 826 C CA . SER A 1 118 ? 147.004 148.799 133.486 1.00 28.67 192 SER A CA 1
ATOM 827 C C . SER A 1 118 ? 148.201 149.691 133.791 1.00 33.53 192 SER A C 1
ATOM 828 O O . SER A 1 118 ? 148.694 150.400 132.907 1.00 38.78 192 SER A O 1
ATOM 831 N N . LEU A 1 119 ? 148.681 149.671 135.036 1.00 38.83 193 LEU A N 1
ATOM 832 C CA . LEU A 1 119 ? 149.780 150.548 135.422 1.00 38.79 193 LEU A CA 1
ATOM 833 C C . LEU A 1 119 ? 151.121 150.085 134.871 1.00 40.21 193 LEU A C 1
ATOM 834 O O . LEU A 1 119 ? 152.060 150.885 134.811 1.00 45.03 193 LEU A O 1
ATOM 839 N N . PHE A 1 120 ? 151.234 148.822 134.470 1.00 38.07 194 PHE A N 1
ATOM 840 C CA . PHE A 1 120 ? 152.490 148.245 133.996 1.00 36.96 194 PHE A CA 1
ATOM 841 C C . PHE A 1 120 ? 152.287 147.744 132.571 1.00 39.49 194 PHE A C 1
ATOM 842 O O . PHE A 1 120 ? 151.835 146.614 132.361 1.00 43.44 194 PHE A O 1
ATOM 850 N N . GLN A 1 121 ? 152.620 148.585 131.593 1.00 39.30 195 GLN A N 1
ATOM 851 C CA . GLN A 1 121 ? 152.517 148.195 130.193 1.00 40.68 195 GLN A CA 1
ATOM 852 C C . GLN A 1 121 ? 153.724 147.401 129.713 1.00 40.43 195 GLN A C 1
ATOM 853 O O . GLN A 1 121 ? 153.701 146.890 128.589 1.00 43.04 195 GLN A O 1
ATOM 859 N N . GLY A 1 122 ? 154.766 147.288 130.532 1.00 36.62 196 GLY A N 1
ATOM 860 C CA . GLY A 1 122 ? 155.914 146.469 130.204 1.00 33.41 196 GLY A CA 1
ATOM 861 C C . GLY A 1 122 ? 156.079 145.326 131.183 1.00 37.83 196 GLY A C 1
ATOM 862 O O . GLY A 1 122 ? 155.113 144.619 131.482 1.00 43.31 196 GLY A O 1
ATOM 863 N N . SER A 1 123 ? 157.294 145.131 131.688 1.00 38.21 197 SER A N 1
ATOM 864 C CA . SER A 1 123 ? 157.521 144.104 132.694 1.00 35.80 197 SER A CA 1
ATOM 865 C C . SER A 1 123 ? 156.801 144.467 133.986 1.00 40.52 197 SER A C 1
ATOM 866 O O . SER A 1 123 ? 156.829 145.618 134.430 1.00 47.01 197 SER A O 1
ATOM 869 N N . VAL A 1 124 ? 156.152 143.477 134.590 1.00 39.11 198 VAL A N 1
ATOM 870 C CA . VAL A 1 124 ? 155.324 143.706 135.771 1.00 40.56 198 VAL A CA 1
ATOM 871 C C . VAL A 1 124 ? 155.805 142.822 136.918 1.00 41.59 198 VAL A C 1
ATOM 872 O O . VAL A 1 124 ? 156.116 141.640 136.709 1.00 39.27 198 VAL A O 1
ATOM 876 N N . PRO A 1 125 ? 155.918 143.357 138.130 1.00 37.09 199 PRO A N 1
ATOM 877 C CA . PRO A 1 125 ? 156.366 142.549 139.268 1.00 29.68 199 PRO A CA 1
ATOM 878 C C . PRO A 1 125 ? 155.286 141.579 139.713 1.00 36.87 199 PRO A C 1
ATOM 879 O O . PRO A 1 125 ? 154.112 141.734 139.343 1.00 47.55 199 PRO A O 1
ATOM 883 N N . PRO A 1 126 ? 155.644 140.560 140.496 1.00 15.92 200 PRO A N 1
ATOM 884 C CA . PRO A 1 126 ? 154.635 139.603 140.968 1.00 24.98 200 PRO A CA 1
ATOM 885 C C . PRO A 1 126 ? 153.580 140.278 141.831 1.00 23.37 200 PRO A C 1
ATOM 886 O O . PRO A 1 126 ? 153.843 141.268 142.517 1.00 35.84 200 PRO A O 1
ATOM 890 N N . VAL A 1 127 ? 152.370 139.728 141.784 1.00 16.28 201 VAL A N 1
ATOM 891 C CA . VAL A 1 127 ? 151.214 140.292 142.467 1.00 19.71 201 VAL A CA 1
ATOM 892 C C . VAL A 1 127 ? 150.701 139.280 143.481 1.00 27.10 201 VAL A C 1
ATOM 893 O O . VAL A 1 127 ? 150.546 138.096 143.161 1.00 33.09 201 VAL A O 1
ATOM 897 N N . MET A 1 128 ? 150.439 139.748 144.698 1.00 25.49 202 MET A N 1
ATOM 898 C CA . MET A 1 128 ? 149.879 138.932 145.772 1.00 15.00 202 MET A CA 1
ATOM 899 C C . MET A 1 128 ? 148.469 139.455 146.041 1.00 26.36 202 MET A C 1
ATOM 900 O O . MET A 1 128 ? 148.260 140.305 146.908 1.00 37.87 202 MET A O 1
ATOM 905 N N . ALA A 1 129 ? 147.502 138.939 145.287 1.00 19.40 203 ALA A N 1
ATOM 906 C CA . ALA A 1 129 ? 146.136 139.436 145.349 1.00 15.41 203 ALA A CA 1
ATOM 907 C C . ALA A 1 129 ? 145.424 138.939 146.599 1.00 26.13 203 ALA A C 1
ATOM 908 O O . ALA A 1 129 ? 145.598 137.792 147.018 1.00 33.43 203 ALA A O 1
ATOM 910 N N . PHE A 1 130 ? 144.613 139.813 147.190 1.00 28.17 204 PHE A N 1
ATOM 911 C CA . PHE A 1 130 ? 143.829 139.506 148.377 1.00 11.83 204 PHE A CA 1
ATOM 912 C C . PHE A 1 130 ? 142.351 139.706 148.079 1.00 17.51 204 PHE A C 1
ATOM 913 O O . PHE A 1 130 ? 141.970 140.666 147.402 1.00 34.39 204 PHE A O 1
ATOM 921 N N . HIS A 1 131 ? 141.519 138.799 148.583 1.00 23.30 205 HIS A N 1
ATOM 922 C CA . HIS A 1 131 ? 140.072 138.911 148.460 1.00 21.81 205 HIS A CA 1
ATOM 923 C C . HIS A 1 131 ? 139.485 139.336 149.800 1.00 35.02 205 HIS A C 1
ATOM 924 O O . HIS A 1 131 ? 139.769 138.722 150.834 1.00 45.74 205 HIS A O 1
ATOM 931 N N . LEU A 1 132 ? 138.695 140.408 149.778 1.00 32.96 206 LEU A N 1
ATOM 932 C CA . LEU A 1 132 ? 138.145 141.023 150.983 1.00 31.48 206 LEU A CA 1
ATOM 933 C C . LEU A 1 132 ? 136.670 141.313 150.745 1.00 43.31 206 LEU A C 1
ATOM 934 O O . LEU A 1 132 ? 136.329 142.245 150.009 1.00 42.71 206 LEU A O 1
ATOM 939 N N . GLY A 1 133 ? 135.798 140.522 151.364 1.00 51.28 207 GLY A N 1
ATOM 940 C CA . GLY A 1 133 ? 134.373 140.677 151.169 1.00 51.67 207 GLY A CA 1
ATOM 941 C C . GLY A 1 133 ? 133.866 140.217 149.823 1.00 52.02 207 GLY A C 1
ATOM 942 O O . GLY A 1 133 ? 132.658 140.303 149.571 1.00 52.36 207 GLY A O 1
ATOM 943 N N . SER A 1 134 ? 134.748 139.733 148.954 1.00 46.65 208 SER A N 1
ATOM 944 C CA . SER A 1 134 ? 134.377 139.188 147.659 1.00 42.90 208 SER A CA 1
ATOM 945 C C . SER A 1 134 ? 135.153 137.899 147.448 1.00 38.97 208 SER A C 1
ATOM 946 O O . SER A 1 134 ? 136.254 137.729 147.977 1.00 42.14 208 SER A O 1
ATOM 949 N N . LEU A 1 135 ? 134.570 136.987 146.674 1.00 35.38 209 LEU A N 1
ATOM 950 C CA . LEU A 1 135 ? 135.203 135.688 146.483 1.00 37.83 209 LEU A CA 1
ATOM 951 C C . LEU A 1 135 ? 136.374 135.790 145.510 1.00 42.95 209 LEU A C 1
ATOM 952 O O . LEU A 1 135 ? 137.524 135.527 145.876 1.00 44.84 209 LEU A O 1
ATOM 957 N N . GLY A 1 136 ? 136.099 136.174 144.266 1.00 35.89 210 GLY A N 1
ATOM 958 C CA . GLY A 1 136 ? 137.159 136.469 143.323 1.00 31.26 210 GLY A CA 1
ATOM 959 C C . GLY A 1 136 ? 137.791 135.247 142.692 1.00 30.71 210 GLY A C 1
ATOM 960 O O . GLY A 1 136 ? 138.081 134.263 143.379 1.00 40.78 210 GLY A O 1
ATOM 961 N N . PHE A 1 137 ? 138.019 135.301 141.381 1.00 26.49 211 PHE A N 1
ATOM 962 C CA . PHE A 1 137 ? 138.669 134.206 140.674 1.00 24.12 211 PHE A CA 1
ATOM 963 C C . PHE A 1 137 ? 140.185 134.343 140.656 1.00 35.04 211 PHE A C 1
ATOM 964 O O . PHE A 1 137 ? 140.891 133.331 140.727 1.00 34.72 211 PHE A O 1
ATOM 972 N N . LEU A 1 138 ? 140.699 135.568 140.569 1.00 35.61 212 LEU A N 1
ATOM 973 C CA . LEU A 1 138 ? 142.132 135.825 140.533 1.00 29.21 212 LEU A CA 1
ATOM 974 C C . LEU A 1 138 ? 142.678 136.298 141.875 1.00 35.63 212 LEU A C 1
ATOM 975 O O . LEU A 1 138 ? 143.813 136.780 141.934 1.00 39.90 212 LEU A O 1
ATOM 980 N N . THR A 1 139 ? 141.899 136.174 142.951 1.00 37.79 213 THR A N 1
ATOM 981 C CA . THR A 1 139 ? 142.295 136.613 144.289 1.00 30.27 213 THR A CA 1
ATOM 982 C C . THR A 1 139 ? 142.261 135.410 145.221 1.00 28.54 213 THR A C 1
ATOM 983 O O . THR A 1 139 ? 141.226 135.121 145.843 1.00 38.93 213 THR A O 1
ATOM 987 N N . PRO A 1 140 ? 143.370 134.676 145.350 1.00 18.57 214 PRO A N 1
ATOM 988 C CA . PRO A 1 140 ? 143.359 133.428 146.121 1.00 18.34 214 PRO A CA 1
ATOM 989 C C . PRO A 1 140 ? 143.748 133.546 147.586 1.00 24.94 214 PRO A C 1
ATOM 990 O O . PRO A 1 140 ? 143.620 132.550 148.312 1.00 31.54 214 PRO A O 1
ATOM 994 N N . PHE A 1 141 ? 144.210 134.704 148.047 1.00 28.82 215 PHE A N 1
ATOM 995 C CA . PHE A 1 141 ? 144.729 134.852 149.401 1.00 21.15 215 PHE A CA 1
ATOM 996 C C . PHE A 1 141 ? 143.651 135.397 150.328 1.00 27.48 215 PHE A C 1
ATOM 997 O O . PHE A 1 141 ? 143.006 136.404 150.017 1.00 36.78 215 PHE A O 1
ATOM 1005 N N . SER A 1 142 ? 143.461 134.728 151.462 1.00 27.68 216 SER A N 1
ATOM 1006 C CA . SER A 1 142 ? 142.570 135.206 152.508 1.00 30.64 216 SER A CA 1
ATOM 1007 C C . SER A 1 142 ? 143.332 136.137 153.440 1.00 37.60 216 SER A C 1
ATOM 1008 O O . SER A 1 142 ? 144.501 135.897 153.757 1.00 40.61 216 SER A O 1
ATOM 1011 N N . PHE A 1 143 ? 142.663 137.206 153.878 1.00 34.27 217 PHE A N 1
ATOM 1012 C CA . PHE A 1 143 ? 143.342 138.207 154.691 1.00 27.86 217 PHE A CA 1
ATOM 1013 C C . PHE A 1 143 ? 143.676 137.706 156.089 1.00 28.28 217 PHE A C 1
ATOM 1014 O O . PHE A 1 143 ? 144.516 138.313 156.762 1.00 42.02 217 PHE A O 1
ATOM 1022 N N . GLU A 1 144 ? 143.044 136.629 156.545 1.00 34.08 218 GLU A N 1
ATOM 1023 C CA . GLU A 1 144 ? 143.366 136.087 157.856 1.00 31.29 218 GLU A CA 1
ATOM 1024 C C . GLU A 1 144 ? 144.791 135.548 157.871 1.00 28.32 218 GLU A C 1
ATOM 1025 O O . GLU A 1 144 ? 145.237 134.896 156.923 1.00 43.75 218 GLU A O 1
ATOM 1031 N N . ASN A 1 145 ? 145.511 135.845 158.955 1.00 31.06 219 ASN A N 1
ATOM 1032 C CA . ASN A 1 145 ? 146.902 135.421 159.122 1.00 31.89 219 ASN A CA 1
ATOM 1033 C C . ASN A 1 145 ? 147.766 135.878 157.949 1.00 40.71 219 ASN A C 1
ATOM 1034 O O . ASN A 1 145 ? 148.604 135.132 157.438 1.00 44.73 219 ASN A O 1
ATOM 1039 N N . PHE A 1 146 ? 147.559 137.124 157.517 1.00 38.17 220 PHE A N 1
ATOM 1040 C CA . PHE A 1 146 ? 148.293 137.640 156.368 1.00 24.53 220 PHE A CA 1
ATOM 1041 C C . PHE A 1 146 ? 149.762 137.889 156.677 1.00 30.54 220 PHE A C 1
ATOM 1042 O O . PHE A 1 146 ? 150.569 137.973 155.745 1.00 45.63 220 PHE A O 1
ATOM 1050 N N . GLN A 1 147 ? 150.125 138.003 157.957 1.00 28.87 221 GLN A N 1
ATOM 1051 C CA . GLN A 1 147 ? 151.519 138.247 158.315 1.00 27.78 221 GLN A CA 1
ATOM 1052 C C . GLN A 1 147 ? 152.412 137.104 157.850 1.00 38.47 221 GLN A C 1
ATOM 1053 O O . GLN A 1 147 ? 153.445 137.327 157.207 1.00 44.09 221 GLN A O 1
ATOM 1059 N N . SER A 1 148 ? 152.021 135.866 158.159 1.00 34.84 222 SER A N 1
ATOM 1060 C CA . SER A 1 148 ? 152.828 134.716 157.767 1.00 32.83 222 SER A CA 1
ATOM 1061 C C . SER A 1 148 ? 152.900 134.585 156.252 1.00 43.10 222 SER A C 1
ATOM 1062 O O . SER A 1 148 ? 153.958 134.263 155.700 1.00 47.59 222 SER A O 1
ATOM 1065 N N . GLN A 1 149 ? 151.786 134.839 155.562 1.00 37.91 223 GLN A N 1
ATOM 1066 C CA . GLN A 1 149 ? 151.769 134.718 154.108 1.00 31.37 223 GLN A CA 1
ATOM 1067 C C . GLN A 1 149 ? 152.687 135.746 153.455 1.00 37.50 223 GLN A C 1
ATOM 1068 O O . GLN A 1 149 ? 153.481 135.412 152.565 1.00 44.61 223 GLN A O 1
ATOM 1074 N N . VAL A 1 150 ? 152.598 137.006 153.890 1.00 30.64 224 VAL A N 1
ATOM 1075 C CA . VAL A 1 150 ? 153.442 138.036 153.293 1.00 24.77 224 VAL A CA 1
ATOM 1076 C C . VAL A 1 150 ? 154.905 137.792 153.641 1.00 34.01 224 VAL A C 1
ATOM 1077 O O . VAL A 1 150 ? 155.795 138.028 152.816 1.00 44.65 224 VAL A O 1
ATOM 1081 N N . THR A 1 151 ? 155.183 137.290 154.849 1.00 30.57 225 THR A N 1
ATOM 1082 C CA . THR A 1 151 ? 156.561 136.969 155.204 1.00 33.79 225 THR A CA 1
ATOM 1083 C C . THR A 1 151 ? 157.106 135.842 154.335 1.00 41.86 225 THR A C 1
ATOM 1084 O O . THR A 1 151 ? 158.248 135.909 153.864 1.00 46.94 225 THR A O 1
ATOM 1088 N N . GLN A 1 152 ? 156.301 134.802 154.104 1.00 40.98 226 GLN A N 1
ATOM 1089 C CA . GLN A 1 152 ? 156.739 133.695 153.261 1.00 37.86 226 GLN A CA 1
ATOM 1090 C C . GLN A 1 152 ? 156.986 134.157 151.832 1.00 39.00 226 GLN A C 1
ATOM 1091 O O . GLN A 1 152 ? 157.937 133.707 151.181 1.00 41.77 226 GLN A O 1
ATOM 1097 N N . VAL A 1 153 ? 156.137 135.051 151.324 1.00 38.02 227 VAL A N 1
ATOM 1098 C CA . VAL A 1 153 ? 156.347 135.580 149.980 1.00 32.09 227 VAL A CA 1
ATOM 1099 C C . VAL A 1 153 ? 157.617 136.422 149.924 1.00 36.72 227 VAL A C 1
ATOM 1100 O O . VAL A 1 153 ? 158.380 136.355 148.953 1.00 47.32 227 VAL A O 1
ATOM 1104 N N . ILE A 1 154 ? 157.870 137.221 150.964 1.00 37.41 228 ILE A N 1
ATOM 1105 C CA . ILE A 1 154 ? 159.076 138.045 151.000 1.00 33.77 228 ILE A CA 1
ATOM 1106 C C . ILE A 1 154 ? 160.324 137.170 151.023 1.00 35.91 228 ILE A C 1
ATOM 1107 O O . ILE A 1 154 ? 161.319 137.468 150.349 1.00 40.05 228 ILE A O 1
ATOM 1112 N N . GLU A 1 155 ? 160.295 136.081 151.796 1.00 37.65 229 GLU A N 1
ATOM 1113 C CA . GLU A 1 155 ? 161.461 135.204 151.875 1.00 39.81 229 GLU A CA 1
ATOM 1114 C C . GLU A 1 155 ? 161.805 134.609 150.515 1.00 43.47 229 GLU A C 1
ATOM 1115 O O . GLU A 1 155 ? 162.980 134.550 150.135 1.00 43.12 229 GLU A O 1
ATOM 1121 N N . GLY A 1 156 ? 160.798 134.164 149.768 1.00 48.84 230 GLY A N 1
ATOM 1122 C CA . GLY A 1 156 ? 161.033 133.643 148.437 1.00 43.71 230 GLY A CA 1
ATOM 1123 C C . GLY A 1 156 ? 160.577 132.213 148.239 1.00 37.34 230 GLY A C 1
ATOM 1124 O O . GLY A 1 156 ? 161.044 131.529 147.324 1.00 40.27 230 GLY A O 1
ATOM 1125 N N . ASN A 1 157 ? 159.667 131.747 149.087 1.00 41.56 231 ASN A N 1
ATOM 1126 C CA . ASN A 1 157 ? 159.110 130.400 148.996 1.00 47.22 231 ASN A CA 1
ATOM 1127 C C . ASN A 1 157 ? 157.648 130.531 148.574 1.00 52.45 231 ASN A C 1
ATOM 1128 O O . ASN A 1 157 ? 156.745 130.558 149.412 1.00 58.47 231 ASN A O 1
ATOM 1133 N N . ALA A 1 158 ? 157.422 130.605 147.265 1.00 45.15 232 ALA A N 1
ATOM 1134 C CA . ALA A 1 158 ? 156.078 130.758 146.729 1.00 41.53 232 ALA A CA 1
ATOM 1135 C C . ALA A 1 158 ? 156.087 130.402 145.251 1.00 43.74 232 ALA A C 1
ATOM 1136 O O . ALA A 1 158 ? 157.055 130.680 144.539 1.00 48.65 232 ALA A O 1
ATOM 1138 N N . ALA A 1 159 ? 154.999 129.786 144.801 1.00 37.45 233 ALA A N 1
ATOM 1139 C CA . ALA A 1 159 ? 154.836 129.430 143.400 1.00 36.01 233 ALA A CA 1
ATOM 1140 C C . ALA A 1 159 ? 154.115 130.544 142.651 1.00 34.04 233 ALA A C 1
ATOM 1141 O O . ALA A 1 159 ? 153.327 131.299 143.227 1.00 42.52 233 ALA A O 1
ATOM 1143 N N . VAL A 1 160 ? 154.394 130.639 141.354 1.00 30.72 234 VAL A N 1
ATOM 1144 C CA . VAL A 1 160 ? 153.918 131.734 140.518 1.00 27.35 234 VAL A CA 1
ATOM 1145 C C . VAL A 1 160 ? 153.255 131.165 139.271 1.00 32.13 234 VAL A C 1
ATOM 1146 O O . VAL A 1 160 ? 153.760 130.212 138.668 1.00 45.11 234 VAL A O 1
ATOM 1150 N N . VAL A 1 161 ? 152.123 131.751 138.889 1.00 24.24 235 VAL A N 1
ATOM 1151 C CA . VAL A 1 161 ? 151.436 131.429 137.643 1.00 17.16 235 VAL A CA 1
ATOM 1152 C C . VAL A 1 161 ? 151.646 132.595 136.688 1.00 23.25 235 VAL A C 1
ATOM 1153 O O . VAL A 1 161 ? 151.198 133.716 136.959 1.00 30.59 235 VAL A O 1
ATOM 1157 N N . LEU A 1 162 ? 152.326 132.336 135.572 1.00 22.71 236 LEU A N 1
ATOM 1158 C CA . LEU A 1 162 ? 152.625 133.372 134.583 1.00 21.06 236 LEU A CA 1
ATOM 1159 C C . LEU A 1 162 ? 151.431 133.507 133.647 1.00 26.47 236 LEU A C 1
ATOM 1160 O O . LEU A 1 162 ? 151.293 132.775 132.667 1.00 34.32 236 LEU A O 1
ATOM 1165 N N . ARG A 1 163 ? 150.557 134.463 133.952 1.00 27.65 237 ARG A N 1
ATOM 1166 C CA . ARG A 1 163 ? 149.372 134.698 133.139 1.00 21.90 237 ARG A CA 1
ATOM 1167 C C . ARG A 1 163 ? 149.733 135.515 131.905 1.00 28.59 237 ARG A C 1
ATOM 1168 O O . ARG A 1 163 ? 150.317 136.597 132.015 1.00 35.50 237 ARG A O 1
ATOM 1176 N N . SER A 1 164 ? 149.377 134.999 130.733 1.00 30.53 238 SER A N 1
ATOM 1177 C CA . SER A 1 164 ? 149.670 135.692 129.491 1.00 19.49 238 SER A CA 1
ATOM 1178 C C . SER A 1 164 ? 148.747 136.895 129.311 1.00 28.55 238 SER A C 1
ATOM 1179 O O . SER A 1 164 ? 147.647 136.961 129.864 1.00 34.92 238 SER A O 1
ATOM 1182 N N . ARG A 1 165 ? 149.217 137.855 128.519 1.00 25.30 239 ARG A N 1
ATOM 1183 C CA . ARG A 1 165 ? 148.460 139.054 128.196 1.00 23.39 239 ARG A CA 1
ATOM 1184 C C . ARG A 1 165 ? 148.478 139.267 126.690 1.00 26.92 239 ARG A C 1
ATOM 1185 O O . ARG A 1 165 ? 149.353 138.762 125.982 1.00 35.01 239 ARG A O 1
ATOM 1193 N N . LEU A 1 166 ? 147.499 140.022 126.201 1.00 30.15 240 LEU A N 1
ATOM 1194 C CA . LEU A 1 166 ? 147.405 140.340 124.783 1.00 21.48 240 LEU A CA 1
ATOM 1195 C C . LEU A 1 166 ? 147.884 141.763 124.536 1.00 25.79 240 LEU A C 1
ATOM 1196 O O . LEU A 1 166 ? 147.459 142.698 125.223 1.00 35.62 240 LEU A O 1
ATOM 1201 N N . LYS A 1 167 ? 148.767 141.916 123.555 1.00 27.57 241 LYS A N 1
ATOM 1202 C CA . LYS A 1 167 ? 149.226 143.221 123.103 1.00 25.05 241 LYS A CA 1
ATOM 1203 C C . LYS A 1 167 ? 148.373 143.644 121.915 1.00 32.26 241 LYS A C 1
ATOM 1204 O O . LYS A 1 167 ? 148.313 142.935 120.902 1.00 37.73 241 LYS A O 1
ATOM 1210 N N . VAL A 1 168 ? 147.708 144.790 122.041 1.00 28.58 242 VAL A N 1
ATOM 1211 C CA . VAL A 1 168 ? 146.759 145.263 121.042 1.00 19.15 242 VAL A CA 1
ATOM 1212 C C . VAL A 1 168 ? 147.158 146.666 120.601 1.00 27.41 242 VAL A C 1
ATOM 1213 O O . VAL A 1 168 ? 147.480 147.520 121.434 1.00 40.42 242 VAL A O 1
ATOM 1217 N N . ARG A 1 169 ? 147.167 146.887 119.291 1.00 30.70 243 ARG A N 1
ATOM 1218 C CA . ARG A 1 169 ? 147.436 148.189 118.699 1.00 31.87 243 ARG A CA 1
ATOM 1219 C C . ARG A 1 169 ? 146.231 148.623 117.881 1.00 36.27 243 ARG A C 1
ATOM 1220 O O . ARG A 1 169 ? 145.694 147.835 117.095 1.00 38.52 243 ARG A O 1
ATOM 1228 N N . VAL A 1 170 ? 145.810 149.870 118.061 1.00 38.71 244 VAL A N 1
ATOM 1229 C CA . VAL A 1 170 ? 144.706 150.448 117.306 1.00 33.92 244 VAL A CA 1
ATOM 1230 C C . VAL A 1 170 ? 145.293 151.436 116.310 1.00 39.52 244 VAL A C 1
ATOM 1231 O O . VAL A 1 170 ? 145.939 152.415 116.704 1.00 43.88 244 VAL A O 1
ATOM 1235 N N . VAL A 1 171 ? 145.071 151.184 115.023 1.00 44.53 245 VAL A N 1
ATOM 1236 C CA . VAL A 1 171 ? 145.574 152.036 113.953 1.00 38.51 245 VAL A CA 1
ATOM 1237 C C . VAL A 1 171 ? 144.393 152.788 113.360 1.00 44.15 245 VAL A C 1
ATOM 1238 O O . VAL A 1 171 ? 143.430 152.172 112.882 1.00 48.89 245 VAL A O 1
ATOM 1242 N N . LYS A 1 172 ? 144.468 154.115 113.392 1.00 49.61 246 LYS A N 1
ATOM 1243 C CA . LYS A 1 172 ? 143.406 154.986 112.914 1.00 49.20 246 LYS A CA 1
ATOM 1244 C C . LYS A 1 172 ? 143.879 155.760 111.691 1.00 52.71 246 LYS A C 1
ATOM 1245 O O . LYS A 1 172 ? 145.027 156.214 111.637 1.00 52.43 246 LYS A O 1
ATOM 1251 N N . ALA A 1 203 ? 148.268 155.055 116.541 1.00 54.40 277 ALA A N 1
ATOM 1252 C CA . ALA A 1 203 ? 149.366 154.235 117.038 1.00 56.44 277 ALA A CA 1
ATOM 1253 C C . ALA A 1 203 ? 149.299 154.093 118.555 1.00 56.00 277 ALA A C 1
ATOM 1254 O O . ALA A 1 203 ? 150.261 154.395 119.259 1.00 58.20 277 ALA A O 1
ATOM 1256 N N . MET A 1 204 ? 148.156 153.629 119.052 1.00 51.61 278 MET A N 1
ATOM 1257 C CA . MET A 1 204 ? 147.941 153.428 120.478 1.00 50.41 278 MET A CA 1
ATOM 1258 C C . MET A 1 204 ? 148.140 151.957 120.817 1.00 52.55 278 MET A C 1
ATOM 1259 O O . MET A 1 204 ? 147.629 151.080 120.114 1.00 55.48 278 MET A O 1
ATOM 1264 N N . GLN A 1 205 ? 148.878 151.692 121.892 1.00 47.56 279 GLN A N 1
ATOM 1265 C CA . GLN A 1 205 ? 149.192 150.336 122.318 1.00 43.15 279 GLN A CA 1
ATOM 1266 C C . GLN A 1 205 ? 148.628 150.081 123.708 1.00 44.54 279 GLN A C 1
ATOM 1267 O O . GLN A 1 205 ? 148.701 150.945 124.588 1.00 50.79 279 GLN A O 1
ATOM 1273 N N . TYR A 1 206 ? 148.065 148.890 123.897 1.00 37.17 280 TYR A N 1
ATOM 1274 C CA . TYR A 1 206 ? 147.524 148.473 125.180 1.00 30.59 280 TYR A CA 1
ATOM 1275 C C . TYR A 1 206 ? 147.929 147.032 125.453 1.00 36.11 280 TYR A C 1
ATOM 1276 O O . TYR A 1 206 ? 148.145 146.243 124.528 1.00 44.17 280 TYR A O 1
ATOM 1285 N N . GLN A 1 207 ? 148.038 146.700 126.736 1.00 32.47 281 GLN A N 1
ATOM 1286 C CA . GLN A 1 207 ? 148.202 145.326 127.191 1.00 29.26 281 GLN A CA 1
ATOM 1287 C C . GLN A 1 207 ? 146.973 144.958 128.007 1.00 31.08 281 GLN A C 1
ATOM 1288 O O . GLN A 1 207 ? 146.672 145.616 129.008 1.00 42.29 281 GLN A O 1
ATOM 1294 N N . VAL A 1 208 ? 146.269 143.914 127.583 1.00 25.52 282 VAL A N 1
ATOM 1295 C CA . VAL A 1 208 ? 145.027 143.495 128.222 1.00 20.97 282 VAL A CA 1
ATOM 1296 C C . VAL A 1 208 ? 145.235 142.134 128.867 1.00 22.98 282 VAL A C 1
ATOM 1297 O O . VAL A 1 208 ? 145.989 141.297 128.356 1.00 30.26 282 VAL A O 1
ATOM 1301 N N . LEU A 1 209 ? 144.558 141.918 129.995 1.00 29.50 283 LEU A N 1
ATOM 1302 C CA . LEU A 1 209 ? 144.694 140.686 130.766 1.00 30.68 283 LEU A CA 1
ATOM 1303 C C . LEU A 1 209 ? 143.586 139.688 130.442 1.00 36.00 283 LEU A C 1
ATOM 1304 O O . LEU A 1 209 ? 143.864 138.555 130.037 1.00 44.77 283 LEU A O 1
ATOM 1309 N N . ASN A 1 210 ? 142.325 140.088 130.620 1.00 34.08 284 ASN A N 1
ATOM 1310 C CA . ASN A 1 210 ? 141.227 139.156 130.389 1.00 31.46 284 ASN A CA 1
ATOM 1311 C C . ASN A 1 210 ? 140.874 139.054 128.906 1.00 39.12 284 ASN A C 1
ATOM 1312 O O . ASN A 1 210 ? 141.022 137.989 128.298 1.00 41.82 284 ASN A O 1
ATOM 1317 N N . GLU A 1 211 ? 140.413 140.149 128.303 1.00 36.16 285 GLU A N 1
ATOM 1318 C CA . GLU A 1 211 ? 140.144 140.149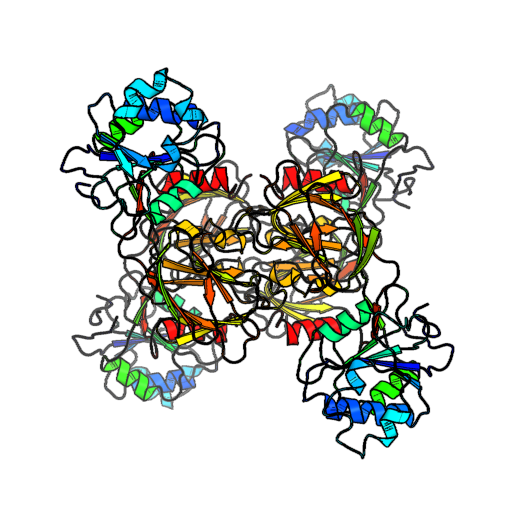 126.870 1.00 27.88 285 GLU A CA 1
ATOM 1319 C C . GLU A 1 211 ? 140.120 141.580 126.358 1.00 29.90 285 GLU A C 1
ATOM 1320 O O . GLU A 1 211 ? 140.226 142.544 127.120 1.00 44.02 285 GLU A O 1
ATOM 1326 N N . VAL A 1 212 ? 139.976 141.695 125.041 1.00 27.62 286 VAL A N 1
ATOM 1327 C CA . VAL A 1 212 ? 139.575 142.927 124.375 1.00 30.61 286 VAL A CA 1
ATOM 1328 C C . VAL A 1 212 ? 138.306 142.625 123.586 1.00 31.90 286 VAL A C 1
ATOM 1329 O O . VAL A 1 212 ? 138.238 141.619 122.870 1.00 32.72 286 VAL A O 1
ATOM 1333 N N . VAL A 1 213 ? 137.291 143.468 123.750 1.00 30.33 287 VAL A N 1
ATOM 1334 C CA . VAL A 1 213 ? 135.961 143.210 123.206 1.00 27.47 287 VAL A CA 1
ATOM 1335 C C . VAL A 1 213 ? 135.672 144.236 122.121 1.00 33.32 287 VAL A C 1
ATOM 1336 O O . VAL A 1 213 ? 135.701 145.445 122.374 1.00 42.47 287 VAL A O 1
ATOM 1340 N N . ILE A 1 214 ? 135.383 143.753 120.918 1.00 36.02 288 ILE A N 1
ATOM 1341 C CA . ILE A 1 214 ? 134.942 144.588 119.808 1.00 32.31 288 ILE A CA 1
ATOM 1342 C C . ILE A 1 214 ? 133.466 144.290 119.596 1.00 29.60 288 ILE A C 1
ATOM 1343 O O . ILE A 1 214 ? 133.106 143.198 119.143 1.00 39.09 288 ILE A O 1
ATOM 1348 N N . ASP A 1 215 ? 132.611 145.258 119.913 1.00 40.85 289 ASP A N 1
ATOM 1349 C CA . ASP A 1 215 ? 131.174 145.034 119.958 1.00 40.07 289 ASP A CA 1
ATOM 1350 C C . ASP A 1 215 ? 130.449 146.253 119.393 1.00 45.14 289 ASP A C 1
ATOM 1351 O O . ASP A 1 215 ? 131.047 147.121 118.750 1.00 52.85 289 ASP A O 1
ATOM 1356 N N . ARG A 1 216 ? 129.141 146.294 119.628 1.00 49.41 290 ARG A N 1
ATOM 1357 C CA . ARG A 1 216 ? 128.285 147.411 119.259 1.00 48.31 290 ARG A CA 1
ATOM 1358 C C . ARG A 1 216 ? 127.603 147.951 120.508 1.00 49.16 290 ARG A C 1
ATOM 1359 O O . ARG A 1 216 ? 127.163 147.182 121.369 1.00 54.92 290 ARG A O 1
ATOM 1367 N N . GLY A 1 217 ? 127.539 149.274 120.614 1.00 54.75 291 GLY A N 1
ATOM 1368 C CA . GLY A 1 217 ? 127.043 149.917 121.808 1.00 57.67 291 GLY A CA 1
ATOM 1369 C C . GLY A 1 217 ? 125.628 150.432 121.659 1.00 58.57 291 GLY A C 1
ATOM 1370 O O . GLY A 1 217 ? 124.653 149.679 121.753 1.00 60.86 291 GLY A O 1
ATOM 1371 N N . PRO A 1 218 ? 125.489 151.740 121.432 1.00 55.83 292 PRO A N 1
ATOM 1372 C CA . PRO A 1 218 ? 124.145 152.323 121.291 1.00 59.14 292 PRO A CA 1
ATOM 1373 C C . PRO A 1 218 ? 123.366 151.783 120.107 1.00 58.58 292 PRO A C 1
ATOM 1374 O O . PRO A 1 218 ? 122.135 151.907 120.088 1.00 60.39 292 PRO A O 1
ATOM 1378 N N . SER A 1 219 ? 124.037 151.196 119.119 1.00 56.89 293 SER A N 1
ATOM 1379 C CA . SER A 1 219 ? 123.341 150.623 117.976 1.00 54.61 293 SER A CA 1
ATOM 1380 C C . SER A 1 219 ? 122.477 149.447 118.411 1.00 57.45 293 SER A C 1
ATOM 1381 O O . SER A 1 219 ? 122.881 148.630 119.243 1.00 59.99 293 SER A O 1
ATOM 1384 N N . SER A 1 220 ? 121.274 149.369 117.848 1.00 66.77 294 SER A N 1
ATOM 1385 C CA . SER A 1 220 ? 120.352 148.275 118.113 1.00 68.70 294 SER A CA 1
ATOM 1386 C C . SER A 1 220 ? 120.348 147.233 117.003 1.00 66.64 294 SER A C 1
ATOM 1387 O O . SER A 1 220 ? 119.538 146.301 117.043 1.00 68.36 294 SER A O 1
ATOM 1390 N N . TYR A 1 221 ? 121.231 147.367 116.020 1.00 66.33 295 TYR A N 1
ATOM 1391 C CA . TYR A 1 221 ? 121.301 146.468 114.880 1.00 68.74 295 TYR A CA 1
ATOM 1392 C C . TYR A 1 221 ? 122.507 145.543 115.015 1.00 67.86 295 TYR A C 1
ATOM 1393 O O . TYR A 1 221 ? 123.329 145.675 115.926 1.00 64.53 295 TYR A O 1
ATOM 1402 N N . LEU A 1 222 ? 122.600 144.593 114.090 1.00 56.45 296 LEU A N 1
ATOM 1403 C CA . LEU A 1 222 ? 123.719 143.665 114.067 1.00 53.18 296 LEU A CA 1
ATOM 1404 C C . LEU A 1 222 ? 125.018 144.386 113.725 1.00 52.33 296 LEU A C 1
ATOM 1405 O O . LEU A 1 222 ? 125.027 145.406 113.031 1.00 57.90 296 LEU A O 1
ATOM 1410 N N . SER A 1 223 ? 126.122 143.842 114.225 1.00 48.65 297 SER A N 1
ATOM 1411 C CA . SER A 1 223 ? 127.455 144.358 113.949 1.00 49.19 297 SER A CA 1
ATOM 1412 C C . SER A 1 223 ? 128.203 143.359 113.080 1.00 54.20 297 SER A C 1
ATOM 1413 O O . SER A 1 223 ? 128.265 142.170 113.410 1.00 52.92 297 SER A O 1
ATOM 1416 N N . ASN A 1 224 ? 128.754 143.843 111.969 1.00 57.50 298 ASN A N 1
ATOM 1417 C CA . ASN A 1 224 ? 129.523 143.036 111.027 1.00 50.81 298 ASN A CA 1
ATOM 1418 C C . ASN A 1 224 ? 130.986 143.436 111.146 1.00 49.59 298 ASN A C 1
ATOM 1419 O O . ASN A 1 224 ? 131.353 144.560 110.789 1.00 49.76 298 ASN A O 1
ATOM 1424 N N . VAL A 1 225 ? 131.826 142.527 111.641 1.00 44.42 299 VAL A N 1
ATOM 1425 C CA . VAL A 1 225 ? 133.259 142.806 111.663 1.00 38.71 299 VAL A CA 1
ATOM 1426 C C . VAL A 1 225 ? 134.028 141.619 111.100 1.00 40.67 299 VAL A C 1
ATOM 1427 O O . VAL A 1 225 ? 133.629 140.459 111.247 1.00 46.24 299 VAL A O 1
ATOM 1431 N N . ASP A 1 226 ? 135.150 141.929 110.453 1.00 46.22 300 ASP A N 1
ATOM 1432 C CA . ASP A 1 226 ? 135.982 140.956 109.761 1.00 39.73 300 ASP A CA 1
ATOM 1433 C C . ASP A 1 226 ? 137.230 140.665 110.582 1.00 38.56 300 ASP A C 1
ATOM 1434 O O . ASP A 1 226 ? 137.839 141.581 111.148 1.00 44.72 300 ASP A O 1
ATOM 1439 N N . VAL A 1 227 ? 137.619 139.390 110.628 1.00 32.83 301 VAL A N 1
ATOM 1440 C CA . VAL A 1 227 ? 138.777 138.938 111.391 1.00 30.84 301 VAL A CA 1
ATOM 1441 C C . VAL A 1 227 ? 139.778 138.308 110.432 1.00 32.43 301 VAL A C 1
ATOM 1442 O O . VAL A 1 227 ? 139.412 137.448 109.622 1.00 39.76 301 VAL A O 1
ATOM 1446 N N . TYR A 1 228 ? 141.035 138.735 110.525 1.00 32.42 302 TYR A N 1
ATOM 1447 C CA . TYR A 1 228 ? 142.140 138.170 109.765 1.00 28.33 302 TYR A CA 1
ATOM 1448 C C . TYR A 1 228 ? 143.082 137.457 110.722 1.00 35.59 302 TYR A C 1
ATOM 1449 O O . TYR A 1 228 ? 143.449 138.013 111.763 1.00 42.43 302 TYR A O 1
ATOM 1458 N N . LEU A 1 229 ? 143.482 136.240 110.363 1.00 31.96 303 LEU A N 1
ATOM 1459 C CA . LEU A 1 229 ? 144.508 135.498 111.089 1.00 21.24 303 LEU A CA 1
ATOM 1460 C C . LEU A 1 229 ? 145.687 135.311 110.144 1.00 28.49 303 LEU A C 1
ATOM 1461 O O . LEU A 1 229 ? 145.571 134.609 109.134 1.00 42.29 303 LEU A O 1
ATOM 1466 N N . ASP A 1 230 ? 146.815 135.941 110.475 1.00 32.85 304 ASP A N 1
ATOM 1467 C CA . ASP A 1 230 ? 148.018 135.915 109.641 1.00 30.40 304 ASP A CA 1
ATOM 1468 C C . ASP A 1 230 ? 147.731 136.432 108.232 1.00 34.38 304 ASP A C 1
ATOM 1469 O O . ASP A 1 230 ? 148.231 135.898 107.240 1.00 43.60 304 ASP A O 1
ATOM 1474 N N . GLY A 1 231 ? 146.920 137.483 108.144 1.00 32.48 305 GLY A N 1
ATOM 1475 C CA . GLY A 1 231 ? 146.633 138.120 106.875 1.00 28.01 305 GLY A CA 1
ATOM 1476 C C . GLY A 1 231 ? 145.589 137.439 106.022 1.00 27.41 305 GLY A C 1
ATOM 1477 O O . GLY A 1 231 ? 145.423 137.820 104.858 1.00 38.76 305 GLY A O 1
ATOM 1478 N N . HIS A 1 232 ? 144.878 136.450 106.554 1.00 31.03 306 HIS A N 1
ATOM 1479 C CA . HIS A 1 232 ? 143.884 135.698 105.802 1.00 30.26 306 HIS A CA 1
ATOM 1480 C C . HIS A 1 232 ? 142.517 135.887 106.442 1.00 32.63 306 HIS A C 1
ATOM 1481 O O . HIS A 1 232 ? 142.375 135.742 107.660 1.00 41.37 306 HIS A O 1
ATOM 1488 N N . LEU A 1 233 ? 141.517 136.203 105.623 1.00 28.07 307 LEU A N 1
ATOM 1489 C CA . LEU A 1 233 ? 140.144 136.316 106.106 1.00 21.66 307 LEU A CA 1
ATOM 1490 C C . LEU A 1 233 ? 139.661 134.950 106.573 1.00 25.58 307 LEU A C 1
ATOM 1491 O O . LEU A 1 233 ? 139.427 134.052 105.758 1.00 41.57 307 LEU A O 1
ATOM 1496 N N . ILE A 1 234 ? 139.511 134.790 107.886 1.00 26.26 308 ILE A N 1
ATOM 1497 C CA . ILE A 1 234 ? 139.075 133.519 108.448 1.00 31.01 308 ILE A CA 1
ATOM 1498 C C . ILE A 1 234 ? 137.580 133.562 108.723 1.00 33.07 308 ILE A C 1
ATOM 1499 O O . ILE A 1 234 ? 136.896 132.537 108.628 1.00 40.58 308 ILE A O 1
ATOM 1504 N N . THR A 1 235 ? 137.056 134.742 109.051 1.00 33.73 309 THR A N 1
ATOM 1505 C CA . THR A 1 235 ? 135.643 134.838 109.382 1.00 34.74 309 THR A CA 1
ATOM 1506 C C . THR A 1 235 ? 135.176 136.286 109.340 1.00 31.92 309 THR A C 1
ATOM 1507 O O . THR A 1 235 ? 135.965 137.226 109.495 1.00 41.73 309 THR A O 1
ATOM 1511 N N . THR A 1 236 ? 133.879 136.439 109.097 1.00 34.39 310 THR A N 1
ATOM 1512 C CA . THR A 1 236 ? 133.144 137.668 109.345 1.00 38.89 310 THR A CA 1
ATOM 1513 C C . THR A 1 236 ? 132.019 137.337 110.313 1.00 38.84 310 THR A C 1
ATOM 1514 O O . THR A 1 236 ? 131.295 136.355 110.117 1.00 42.11 310 THR A O 1
ATOM 1518 N N . VAL A 1 237 ? 131.889 138.126 111.373 1.00 42.64 311 VAL A N 1
ATOM 1519 C CA . VAL A 1 237 ? 130.907 137.850 112.412 1.00 39.06 311 VAL A CA 1
ATOM 1520 C C . VAL A 1 237 ? 129.830 138.923 112.374 1.00 43.08 311 VAL A C 1
ATOM 1521 O O . VAL A 1 237 ? 130.118 140.122 112.230 1.00 48.91 311 VAL A O 1
ATOM 1525 N N . GLN A 1 238 ? 128.583 138.465 112.475 1.00 42.63 312 GLN A N 1
ATOM 1526 C CA . GLN A 1 238 ? 127.364 139.261 112.395 1.00 43.74 312 GLN A CA 1
ATOM 1527 C C . GLN A 1 238 ? 126.613 139.057 113.706 1.00 46.38 312 GLN A C 1
ATOM 1528 O O . GLN A 1 238 ? 125.853 138.098 113.860 1.00 49.04 312 GLN A O 1
ATOM 1534 N N . GLY A 1 239 ? 126.834 139.962 114.651 1.00 48.10 313 GLY A N 1
ATOM 1535 C CA . GLY A 1 239 ? 126.180 139.875 115.939 1.00 42.47 313 GLY A CA 1
ATOM 1536 C C . GLY A 1 239 ? 126.579 140.994 116.873 1.00 46.49 313 GLY A C 1
ATOM 1537 O O . GLY A 1 239 ? 126.862 142.110 116.426 1.00 56.34 313 GLY A O 1
ATOM 1538 N N . ASP A 1 240 ? 126.604 140.714 118.176 1.00 36.16 314 ASP A N 1
ATOM 1539 C CA . ASP A 1 240 ? 126.986 141.748 119.131 1.00 36.46 314 ASP A CA 1
ATOM 1540 C C . ASP A 1 240 ? 128.481 142.036 119.068 1.00 37.57 314 ASP A C 1
ATOM 1541 O O . ASP A 1 240 ? 128.886 143.202 119.040 1.00 46.25 314 ASP A O 1
ATOM 1546 N N . GLY A 1 241 ? 129.314 141.001 119.027 1.00 28.36 315 GLY A N 1
ATOM 1547 C CA . GLY A 1 241 ? 130.743 141.218 118.929 1.00 29.83 315 GLY A CA 1
ATOM 1548 C C . GLY A 1 241 ? 131.527 139.949 119.206 1.00 27.20 315 GLY A C 1
ATOM 1549 O O . GLY A 1 241 ? 130.977 138.846 119.230 1.00 38.07 315 GLY A O 1
ATOM 1550 N N . VAL A 1 242 ? 132.834 140.137 119.412 1.00 23.96 316 VAL A N 1
ATOM 1551 C CA . VAL A 1 242 ? 133.775 139.052 119.664 1.00 24.79 316 VAL A CA 1
ATOM 1552 C C . VAL A 1 242 ? 134.532 139.330 120.957 1.00 30.57 316 VAL A C 1
ATOM 1553 O O . VAL A 1 242 ? 134.708 140.483 121.361 1.00 38.99 316 VAL A O 1
ATOM 1557 N N . ILE A 1 243 ? 134.981 138.255 121.608 1.00 28.24 317 ILE A N 1
ATOM 1558 C CA . ILE A 1 243 ? 135.547 138.331 122.952 1.00 22.23 317 ILE A CA 1
ATOM 1559 C C . ILE A 1 243 ? 136.957 137.742 122.930 1.00 30.41 317 ILE A C 1
ATOM 1560 O O . ILE A 1 243 ? 137.334 136.978 123.826 1.00 42.85 317 ILE A O 1
ATOM 1565 N N . VAL A 1 244 ? 137.713 137.998 121.860 1.00 21.86 318 VAL A N 1
ATOM 1566 C CA . VAL A 1 244 ? 139.079 137.482 121.756 1.00 29.17 318 VAL A CA 1
ATOM 1567 C C . VAL A 1 244 ? 139.830 137.725 123.063 1.00 28.39 318 VAL A C 1
ATOM 1568 O O . VAL A 1 244 ? 139.914 138.858 123.548 1.00 32.50 318 VAL A O 1
ATOM 1572 N N . SER A 1 245 ? 140.364 136.654 123.652 1.00 28.14 319 SER A N 1
ATOM 1573 C CA . SER A 1 245 ? 140.727 136.674 125.062 1.00 17.99 319 SER A CA 1
ATOM 1574 C C . SER A 1 245 ? 141.968 135.833 125.323 1.00 28.19 319 SER A C 1
ATOM 1575 O O . SER A 1 245 ? 142.340 134.964 124.531 1.00 32.35 319 SER A O 1
ATOM 1578 N N . THR A 1 246 ? 142.601 136.115 126.457 1.00 31.52 320 THR A N 1
ATOM 1579 C CA . THR A 1 246 ? 143.667 135.293 127.006 1.00 24.97 320 THR A CA 1
ATOM 1580 C C . THR A 1 246 ? 143.079 134.079 127.712 1.00 29.55 320 THR A C 1
ATOM 1581 O O . THR A 1 246 ? 141.877 134.024 127.985 1.00 33.37 320 THR A O 1
ATOM 1585 N N . PRO A 1 247 ? 143.902 133.066 128.006 1.00 23.65 321 PRO A N 1
ATOM 1586 C CA . PRO A 1 247 ? 143.408 131.958 128.841 1.00 15.62 321 PRO A CA 1
ATOM 1587 C C . PRO A 1 247 ? 142.855 132.409 130.183 1.00 27.02 321 PRO A C 1
ATOM 1588 O O . PRO A 1 247 ? 141.811 131.904 130.617 1.00 31.66 321 PRO A O 1
ATOM 1592 N N . THR A 1 248 ? 143.510 133.367 130.845 1.00 31.22 322 THR A N 1
ATOM 1593 C CA . THR A 1 248 ? 143.021 133.837 132.137 1.00 27.87 322 THR A CA 1
ATOM 1594 C C . THR A 1 248 ? 141.713 134.604 132.012 1.00 28.52 322 THR A C 1
ATOM 1595 O O . THR A 1 248 ? 141.014 134.781 133.015 1.00 39.74 322 THR A O 1
ATOM 1599 N N . GLY A 1 249 ? 141.370 135.063 130.814 1.00 24.73 323 GLY A N 1
ATOM 1600 C CA . GLY A 1 249 ? 140.082 135.653 130.535 1.00 20.99 323 GLY A CA 1
ATOM 1601 C C . GLY A 1 249 ? 139.044 134.675 130.036 1.00 25.71 323 GLY A C 1
ATOM 1602 O O . GLY A 1 249 ? 137.946 135.095 129.657 1.00 35.14 323 GLY A O 1
ATOM 1603 N N . SER A 1 250 ? 139.363 133.378 130.011 1.00 31.68 324 SER A N 1
ATOM 1604 C CA . SER A 1 250 ? 138.394 132.387 129.556 1.00 26.93 324 SER A CA 1
ATOM 1605 C C . SER A 1 250 ? 137.196 132.311 130.492 1.00 28.48 324 SER A C 1
ATOM 1606 O O . SER A 1 250 ? 136.052 132.207 130.038 1.00 38.90 324 SER A O 1
ATOM 1609 N N . THR A 1 251 ? 137.440 132.362 131.801 1.00 34.08 325 THR A N 1
ATOM 1610 C CA . THR A 1 251 ? 136.370 132.328 132.789 1.00 31.19 325 THR A CA 1
ATOM 1611 C C . THR A 1 251 ? 135.674 133.673 132.942 1.00 29.50 325 THR A C 1
ATOM 1612 O O . THR A 1 251 ? 134.681 133.764 133.672 1.00 35.94 325 THR A O 1
ATOM 1616 N N . ALA A 1 252 ? 136.174 134.707 132.271 1.00 33.42 326 ALA A N 1
ATOM 1617 C CA . ALA A 1 252 ? 135.568 136.031 132.230 1.00 30.27 326 ALA A CA 1
ATOM 1618 C C . ALA A 1 252 ? 134.424 136.065 131.226 1.00 34.33 326 ALA A C 1
ATOM 1619 O O . ALA A 1 252 ? 133.876 135.019 130.862 1.00 40.64 326 ALA A O 1
ATOM 1621 N N . TYR A 1 253 ? 134.048 137.270 130.797 1.00 31.70 327 TYR A N 1
ATOM 1622 C CA . TYR A 1 253 ? 132.963 137.527 129.852 1.00 25.53 327 TYR A CA 1
ATOM 1623 C C . TYR A 1 253 ? 132.961 136.567 128.666 1.00 29.23 327 TYR A C 1
ATOM 1624 O O . TYR A 1 253 ? 131.915 136.347 128.047 1.00 41.85 327 TYR A O 1
ATOM 1633 N N . ALA A 1 254 ? 134.122 135.996 128.336 1.00 31.35 328 ALA A N 1
ATOM 1634 C CA . ALA A 1 254 ? 134.161 134.924 127.346 1.00 25.69 328 ALA A CA 1
ATOM 1635 C C . ALA A 1 254 ? 133.348 133.718 127.802 1.00 29.89 328 ALA A C 1
ATOM 1636 O O . ALA A 1 254 ? 132.606 133.126 127.009 1.00 35.09 328 ALA A O 1
ATOM 1638 N N . ALA A 1 255 ? 133.466 133.344 129.080 1.00 33.14 329 ALA A N 1
ATOM 1639 C CA . ALA A 1 255 ? 132.722 132.196 129.594 1.00 25.74 329 ALA A CA 1
ATOM 1640 C C . ALA A 1 255 ? 131.220 132.414 129.513 1.00 32.28 329 ALA A C 1
ATOM 1641 O O . ALA A 1 255 ? 130.469 131.470 129.243 1.00 40.76 329 ALA A O 1
ATOM 1643 N N . ALA A 1 256 ? 130.762 133.644 129.753 1.00 34.07 330 ALA A N 1
ATOM 1644 C CA . ALA A 1 256 ? 129.336 133.933 129.679 1.00 25.36 330 ALA A CA 1
ATOM 1645 C C . ALA A 1 256 ? 128.788 133.710 128.277 1.00 31.42 330 ALA A C 1
ATOM 1646 O O . ALA A 1 256 ? 127.595 133.433 128.112 1.00 37.63 330 ALA A O 1
ATOM 1648 N N . ALA A 1 257 ? 129.641 133.806 127.260 1.00 31.14 331 ALA A N 1
ATOM 1649 C CA . ALA A 1 257 ? 129.227 133.665 125.873 1.00 28.23 331 ALA A CA 1
ATOM 1650 C C . ALA A 1 257 ? 129.338 132.236 125.359 1.00 30.18 331 ALA A C 1
ATOM 1651 O O . ALA A 1 257 ? 129.139 132.006 124.161 1.00 37.29 331 ALA A O 1
ATOM 1653 N N . GLY A 1 258 ? 129.650 131.277 126.223 1.00 26.24 332 GLY A N 1
ATOM 1654 C CA . GLY A 1 258 ? 129.748 129.891 125.823 1.00 28.29 332 GLY A CA 1
ATOM 1655 C C . GLY A 1 258 ? 131.150 129.354 125.644 1.00 30.87 332 GLY A C 1
ATOM 1656 O O . GLY A 1 258 ? 131.303 128.238 125.136 1.00 35.21 332 GLY A O 1
ATOM 1657 N N . ALA A 1 259 ? 132.173 130.106 126.039 1.00 31.44 333 ALA A N 1
ATOM 1658 C CA . ALA A 1 259 ? 133.543 129.649 125.883 1.00 28.69 333 ALA A CA 1
ATOM 1659 C C . ALA A 1 259 ? 133.865 128.539 126.880 1.00 34.54 333 ALA A C 1
ATOM 1660 O O . ALA A 1 259 ? 133.257 128.425 127.948 1.00 43.65 333 ALA A O 1
ATOM 1662 N N . SER A 1 260 ? 134.839 127.712 126.512 1.00 31.38 334 SER A N 1
ATOM 1663 C CA . SER A 1 260 ? 135.299 126.642 127.381 1.00 26.42 334 SER A CA 1
ATOM 1664 C C . SER A 1 260 ? 136.235 127.194 128.455 1.00 32.97 334 SER A C 1
ATOM 1665 O O . SER A 1 260 ? 136.740 128.316 128.366 1.00 36.16 334 SER A O 1
ATOM 1668 N N . MET A 1 261 ? 136.466 126.383 129.484 1.00 37.64 335 MET A N 1
ATOM 1669 C CA . MET A 1 261 ? 137.349 126.756 130.580 1.00 28.44 335 MET A CA 1
ATOM 1670 C C . MET A 1 261 ? 138.786 126.477 130.156 1.00 31.15 335 MET A C 1
ATOM 1671 O O . MET A 1 261 ? 139.135 125.331 129.856 1.00 33.87 335 MET A O 1
ATOM 1676 N N . ILE A 1 262 ? 139.614 127.517 130.131 1.00 37.26 336 ILE A N 1
ATOM 1677 C CA . ILE A 1 262 ? 140.976 127.422 129.618 1.00 34.10 336 ILE A CA 1
ATOM 1678 C C . ILE A 1 262 ? 141.934 127.638 130.782 1.00 35.75 336 ILE A C 1
ATOM 1679 O O . ILE A 1 262 ? 141.886 128.679 131.449 1.00 42.02 336 ILE A O 1
ATOM 1684 N N . HIS A 1 263 ? 142.798 126.658 131.029 1.00 26.12 337 HIS A N 1
ATOM 1685 C CA . HIS A 1 263 ? 143.771 126.779 132.104 1.00 22.83 337 HIS A CA 1
ATOM 1686 C C . HIS A 1 263 ? 144.843 127.801 131.726 1.00 31.13 337 HIS A C 1
ATOM 1687 O O . HIS A 1 263 ? 145.304 127.823 130.581 1.00 41.24 337 HIS A O 1
ATOM 1694 N N . PRO A 1 264 ? 145.261 128.660 132.662 1.00 26.09 338 PRO A N 1
ATOM 1695 C CA . PRO A 1 264 ? 146.232 129.712 132.325 1.00 19.69 338 PRO A CA 1
ATOM 1696 C C . PRO A 1 264 ? 147.630 129.211 131.994 1.00 21.16 338 PRO A C 1
ATOM 1697 O O . PRO A 1 264 ? 148.501 130.035 131.694 1.00 29.25 338 PRO A O 1
ATOM 1701 N N . ASN A 1 265 ? 147.887 127.905 132.034 1.00 21.80 339 ASN A N 1
ATOM 1702 C CA . ASN A 1 265 ? 149.196 127.365 131.692 1.00 24.76 339 ASN A CA 1
ATOM 1703 C C . ASN A 1 265 ? 149.259 126.799 130.279 1.00 29.24 339 ASN A C 1
ATOM 1704 O O . ASN A 1 265 ? 150.260 126.171 129.921 1.00 37.19 339 ASN A O 1
ATOM 1709 N N . VAL A 1 266 ? 148.222 126.998 129.471 1.00 28.81 340 VAL A N 1
ATOM 1710 C CA . VAL A 1 266 ? 148.273 126.592 128.068 1.00 24.46 340 VAL A CA 1
ATOM 1711 C C . VAL A 1 266 ? 148.497 127.836 127.215 1.00 31.13 340 VAL A C 1
ATOM 1712 O O . VAL A 1 266 ? 147.866 128.877 127.451 1.00 34.83 340 VAL A O 1
ATOM 1716 N N . PRO A 1 267 ? 149.421 127.799 126.256 1.00 23.18 341 PRO A N 1
ATOM 1717 C CA . PRO A 1 267 ? 149.619 128.945 125.357 1.00 26.62 341 PRO A CA 1
ATOM 1718 C C . PRO A 1 267 ? 148.579 128.951 124.248 1.00 28.99 341 PRO A C 1
ATOM 1719 O O . PRO A 1 267 ? 148.619 128.125 123.331 1.00 34.21 341 PRO A O 1
ATOM 1723 N N . ALA A 1 268 ? 147.642 129.894 124.326 1.00 24.05 342 ALA A N 1
ATOM 1724 C CA . ALA A 1 268 ? 146.551 129.938 123.365 1.00 15.41 342 ALA A CA 1
ATOM 1725 C C . ALA A 1 268 ? 145.912 131.318 123.374 1.00 24.84 342 ALA A C 1
ATOM 1726 O O . ALA A 1 268 ? 146.089 132.101 124.311 1.00 36.91 342 ALA A O 1
ATOM 1728 N N . ILE A 1 269 ? 145.168 131.603 122.308 1.00 26.34 343 ILE A N 1
ATOM 1729 C CA . ILE A 1 269 ? 144.328 132.791 122.207 1.00 20.42 343 ILE A CA 1
ATOM 1730 C C . ILE A 1 269 ? 142.929 132.335 121.823 1.00 26.27 343 ILE A C 1
ATOM 1731 O O . ILE A 1 269 ? 142.761 131.590 120.852 1.00 31.62 343 ILE A O 1
ATOM 1736 N N . MET A 1 270 ? 141.929 132.778 122.572 1.00 25.09 344 MET A N 1
ATOM 1737 C CA . MET A 1 270 ? 140.559 132.390 122.282 1.00 16.30 344 MET A CA 1
ATOM 1738 C C . MET A 1 270 ? 139.892 133.402 121.363 1.00 26.29 344 MET A C 1
ATOM 1739 O O . MET A 1 270 ? 140.261 134.578 121.328 1.00 36.02 344 MET A O 1
ATOM 1744 N N . ILE A 1 271 ? 138.905 132.926 120.605 1.00 28.35 345 ILE A N 1
ATOM 1745 C CA . ILE A 1 271 ? 138.016 133.782 119.830 1.00 17.58 345 ILE A CA 1
ATOM 1746 C C . ILE A 1 271 ? 136.606 133.253 120.052 1.00 21.70 345 ILE A C 1
ATOM 1747 O O . ILE A 1 271 ? 136.253 132.184 119.538 1.00 28.84 345 ILE A O 1
ATOM 1752 N N . THR A 1 272 ? 135.806 133.984 120.826 1.00 30.90 346 THR A N 1
ATOM 1753 C CA . THR A 1 272 ? 134.437 133.591 121.104 1.00 30.53 346 THR A CA 1
ATOM 1754 C C . THR A 1 272 ? 133.500 134.764 120.851 1.00 25.67 346 THR A C 1
ATOM 1755 O O . THR A 1 272 ? 133.848 135.919 121.130 1.00 33.29 346 THR A O 1
ATOM 1759 N N . PRO A 1 273 ? 132.315 134.500 120.305 1.00 25.69 347 PRO A N 1
ATOM 1760 C CA . PRO A 1 273 ? 131.423 135.589 119.891 1.00 29.23 347 PRO A CA 1
ATOM 1761 C C . PRO A 1 273 ? 130.578 136.157 121.014 1.00 31.71 347 PRO A C 1
ATOM 1762 O O . PRO A 1 273 ? 130.773 135.831 122.188 1.00 38.27 347 PRO A O 1
ATOM 1766 N N . ILE A 1 274 ? 129.635 137.023 120.649 1.00 27.73 348 ILE A N 1
ATOM 1767 C CA . ILE A 1 274 ? 128.597 137.503 121.559 1.00 24.75 348 ILE A CA 1
ATOM 1768 C C . ILE A 1 274 ? 127.281 137.369 120.797 1.00 37.36 348 ILE A C 1
ATOM 1769 O O . ILE A 1 274 ? 126.896 138.262 120.035 1.00 46.25 348 ILE A O 1
ATOM 1774 N N . CYS A 1 275 ? 126.587 136.249 120.993 1.00 32.50 349 CYS A N 1
ATOM 1775 C CA . CYS A 1 275 ? 125.276 136.003 120.403 1.00 29.96 349 CYS A CA 1
ATOM 1776 C C . CYS A 1 275 ? 125.275 136.200 118.889 1.00 34.68 349 CYS A C 1
ATOM 1777 O O . CYS A 1 275 ? 124.714 137.186 118.395 1.00 38.52 349 CYS A O 1
ATOM 1780 N N . PRO A 1 276 ? 125.888 135.300 118.124 1.00 29.60 350 PRO A N 1
ATOM 1781 C CA . PRO A 1 276 ? 125.866 135.438 116.665 1.00 30.66 350 PRO A CA 1
ATOM 1782 C C . PRO A 1 276 ? 124.503 135.079 116.098 1.00 37.50 350 PRO A C 1
ATOM 1783 O O . PRO A 1 276 ? 123.724 134.334 116.695 1.00 42.56 350 PRO A O 1
ATOM 1787 N N . HIS A 1 277 ? 124.228 135.607 114.910 1.00 38.45 351 HIS A N 1
ATOM 1788 C CA . HIS A 1 277 ? 123.043 135.185 114.166 1.00 35.22 351 HIS A CA 1
ATOM 1789 C C . HIS A 1 277 ? 123.354 133.980 113.285 1.00 35.57 351 HIS A C 1
ATOM 1790 O O . HIS A 1 277 ? 123.049 133.944 112.094 1.00 41.44 351 HIS A O 1
ATOM 1797 N N . SER A 1 278 ? 123.972 132.973 113.896 1.00 33.93 352 SER A N 1
ATOM 1798 C CA . SER A 1 278 ? 124.300 131.727 113.219 1.00 31.11 352 SER A CA 1
ATOM 1799 C C . SER A 1 278 ? 124.461 130.652 114.279 1.00 35.06 352 SER A C 1
ATOM 1800 O O . SER A 1 278 ? 125.124 130.880 115.295 1.00 43.41 352 SER A O 1
ATOM 1803 N N . LEU A 1 279 ? 123.859 129.490 114.045 1.00 32.33 353 LEU A N 1
ATOM 1804 C CA . LEU A 1 279 ? 123.913 128.413 115.022 1.00 37.92 353 LEU A CA 1
ATOM 1805 C C . LEU A 1 279 ? 125.232 127.652 115.000 1.00 40.42 353 LEU A C 1
ATOM 1806 O O . LEU A 1 279 ? 125.451 126.808 115.875 1.00 41.59 353 LEU A O 1
ATOM 1811 N N . SER A 1 280 ? 126.118 127.938 114.046 1.00 41.73 354 SER A N 1
ATOM 1812 C CA . SER A 1 280 ? 127.316 127.136 113.836 1.00 38.62 354 SER A CA 1
ATOM 1813 C C . SER A 1 280 ? 128.593 127.772 114.369 1.00 40.30 354 SER A C 1
ATOM 1814 O O . SER A 1 280 ? 129.607 127.074 114.475 1.00 45.99 354 SER A O 1
ATOM 1817 N N . PHE A 1 281 ? 128.582 129.061 114.709 1.00 36.98 355 PHE A N 1
ATOM 1818 C CA . PHE A 1 281 ? 129.827 129.768 115.007 1.00 36.49 355 PHE A CA 1
ATOM 1819 C C . PHE A 1 281 ? 130.234 129.445 116.444 1.00 33.51 355 PHE A C 1
ATOM 1820 O O . PHE A 1 281 ? 130.040 130.224 117.381 1.00 37.87 355 PHE A O 1
ATOM 1828 N N . ARG A 1 282 ? 130.796 128.252 116.610 1.00 34.70 356 ARG A N 1
ATOM 1829 C CA . ARG A 1 282 ? 131.312 127.824 117.898 1.00 27.87 356 ARG A CA 1
ATOM 1830 C C . ARG A 1 282 ? 132.631 128.539 118.196 1.00 34.94 356 ARG A C 1
ATOM 1831 O O . ARG A 1 282 ? 133.412 128.818 117.283 1.00 44.48 356 ARG A O 1
ATOM 1839 N N . PRO A 1 283 ? 132.898 128.859 119.465 1.00 32.62 357 PRO A N 1
ATOM 1840 C CA . PRO A 1 283 ? 134.170 129.509 119.805 1.00 31.09 357 PRO A CA 1
ATOM 1841 C C . PRO A 1 283 ? 135.366 128.643 119.440 1.00 28.53 357 PRO A C 1
ATOM 1842 O O . PRO A 1 283 ? 135.306 127.412 119.474 1.00 31.54 357 PRO A O 1
ATOM 1846 N N . ILE A 1 284 ? 136.467 129.308 119.083 1.00 24.87 358 ILE A N 1
ATOM 1847 C CA . ILE A 1 284 ? 137.663 128.634 118.595 1.00 24.84 358 ILE A CA 1
ATOM 1848 C C . ILE A 1 284 ? 138.864 129.042 119.438 1.00 31.18 358 ILE A C 1
ATOM 1849 O O . ILE A 1 284 ? 138.858 130.063 120.130 1.00 39.64 358 ILE A O 1
ATOM 1854 N N . VAL A 1 285 ? 139.903 128.212 119.375 1.00 29.35 359 VAL A N 1
ATOM 1855 C CA . VAL A 1 285 ? 141.155 128.431 120.089 1.00 26.30 359 VAL A CA 1
ATOM 1856 C C . VAL A 1 285 ? 142.296 128.345 119.084 1.00 28.96 359 VAL A C 1
ATOM 1857 O O . VAL A 1 285 ? 142.380 127.379 118.318 1.00 41.00 359 VAL A O 1
ATOM 1861 N N . VAL A 1 286 ? 143.171 129.346 119.089 1.00 23.80 360 VAL A N 1
ATOM 1862 C CA . VAL A 1 286 ? 144.243 129.455 118.102 1.00 20.01 360 VAL A CA 1
ATOM 1863 C C . VAL A 1 286 ? 145.575 129.526 118.837 1.00 25.96 360 VAL A C 1
ATOM 1864 O O . VAL A 1 286 ? 145.625 129.861 120.032 1.00 35.94 360 VAL A O 1
ATOM 1868 N N . PRO A 1 287 ? 146.675 129.193 118.157 1.00 23.16 361 PRO A N 1
ATOM 1869 C CA . PRO A 1 287 ? 147.991 129.279 118.802 1.00 26.59 361 PRO A CA 1
ATOM 1870 C C . PRO A 1 287 ? 148.329 130.705 119.207 1.00 25.96 361 PRO A C 1
ATOM 1871 O O . PRO A 1 287 ? 147.882 131.675 118.592 1.00 34.55 361 PRO A O 1
ATOM 1875 N N . ALA A 1 288 ? 149.133 130.822 120.266 1.00 24.90 362 ALA A N 1
ATOM 1876 C CA . ALA A 1 288 ? 149.460 132.129 120.822 1.00 25.61 362 ALA A CA 1
ATOM 1877 C C . ALA A 1 288 ? 150.424 132.922 119.949 1.00 22.03 362 ALA A C 1
ATOM 1878 O O . ALA A 1 288 ? 150.605 134.121 120.183 1.00 34.21 362 ALA A O 1
ATOM 1880 N N . GLY A 1 289 ? 151.041 132.294 118.954 1.00 24.20 363 GLY A N 1
ATOM 1881 C CA . GLY A 1 289 ? 152.038 132.971 118.149 1.00 24.53 363 GLY A CA 1
ATOM 1882 C C . GLY A 1 289 ? 151.513 133.548 116.851 1.00 29.09 363 GLY A C 1
ATOM 1883 O O . GLY A 1 289 ? 152.288 133.797 115.923 1.00 36.41 363 GLY A O 1
ATOM 1884 N N . VAL A 1 290 ? 150.206 133.770 116.769 1.00 28.80 364 VAL A N 1
ATOM 1885 C CA . VAL A 1 290 ? 149.574 134.197 115.533 1.00 26.04 364 VAL A CA 1
ATOM 1886 C C . VAL A 1 290 ? 149.276 135.689 115.591 1.00 21.14 364 VAL A C 1
ATOM 1887 O O . VAL A 1 290 ? 149.320 136.327 116.646 1.00 34.15 364 VAL A O 1
ATOM 1891 N N . GLU A 1 291 ? 148.968 136.251 114.425 1.00 32.41 365 GLU A N 1
ATOM 1892 C CA . GLU A 1 291 ? 148.586 137.648 114.273 1.00 22.40 365 GLU A CA 1
ATOM 1893 C C . GLU A 1 291 ? 147.084 137.733 114.041 1.00 29.40 365 GLU A C 1
ATOM 1894 O O . GLU A 1 291 ? 146.554 137.065 113.148 1.00 41.61 365 GLU A O 1
ATOM 1900 N N . LEU A 1 292 ? 146.401 138.550 114.838 1.00 22.69 366 LEU A N 1
ATOM 1901 C CA . LEU A 1 292 ? 144.984 138.813 114.631 1.00 16.03 366 LEU A CA 1
ATOM 1902 C C . LEU A 1 292 ? 144.793 140.257 114.193 1.00 24.82 366 LEU A C 1
ATOM 1903 O O . LEU A 1 292 ? 145.465 141.158 114.699 1.00 34.73 366 LEU A O 1
ATOM 1908 N N . LYS A 1 293 ? 143.883 140.479 113.248 1.00 22.33 367 LYS A N 1
ATOM 1909 C CA . LYS A 1 293 ? 143.622 141.838 112.777 1.00 22.06 367 LYS A CA 1
ATOM 1910 C C . LYS A 1 293 ? 142.132 141.965 112.492 1.00 23.15 367 LYS A C 1
ATOM 1911 O O . LYS A 1 293 ? 141.611 141.307 111.591 1.00 38.50 367 LYS A O 1
ATOM 1917 N N . ILE A 1 294 ? 141.456 142.820 113.249 1.00 23.08 368 ILE A N 1
ATOM 1918 C CA . ILE A 1 294 ? 140.008 142.968 113.186 1.00 23.24 368 ILE A CA 1
ATOM 1919 C C . ILE A 1 294 ? 139.682 144.336 112.604 1.00 30.00 368 ILE A C 1
ATOM 1920 O O . ILE A 1 294 ? 140.277 145.349 113.000 1.00 36.09 368 ILE A O 1
ATOM 1925 N N . MET A 1 295 ? 138.753 144.357 111.646 1.00 36.58 369 MET A N 1
ATOM 1926 C CA . MET A 1 295 ? 138.306 145.594 111.019 1.00 28.96 369 MET A CA 1
ATOM 1927 C C . MET A 1 295 ? 136.798 145.541 110.824 1.00 36.41 369 MET A C 1
ATOM 1928 O O . MET A 1 295 ? 136.141 144.548 111.148 1.00 43.79 369 MET A O 1
ATOM 1933 N N . LEU A 1 296 ? 136.249 146.623 110.279 1.00 40.90 370 LEU A N 1
ATOM 1934 C CA . LEU A 1 296 ? 134.873 146.639 109.806 1.00 41.45 370 LEU A CA 1
ATOM 1935 C C . LEU A 1 296 ? 134.834 146.235 108.339 1.00 48.54 370 LEU A C 1
ATOM 1936 O O . LEU A 1 296 ? 135.668 146.671 107.541 1.00 55.54 370 LEU A O 1
ATOM 1941 N N . SER A 1 297 ? 133.864 145.395 107.991 1.00 46.30 371 SER A N 1
ATOM 1942 C CA . SER A 1 297 ? 133.713 144.980 106.608 1.00 45.27 371 SER A CA 1
ATOM 1943 C C . SER A 1 297 ? 133.322 146.176 105.741 1.00 44.99 371 SER A C 1
ATOM 1944 O O . SER A 1 297 ? 132.677 147.113 106.219 1.00 53.04 371 SER A O 1
ATOM 1947 N N . PRO A 1 298 ? 133.727 146.182 104.467 1.00 38.57 372 PRO A N 1
ATOM 1948 C CA . PRO A 1 298 ? 133.374 147.320 103.601 1.00 47.39 372 PRO A CA 1
ATOM 1949 C C . PRO A 1 298 ? 131.878 147.556 103.495 1.00 53.51 372 PRO A C 1
ATOM 1950 O O . PRO A 1 298 ? 131.438 148.711 103.443 1.00 54.54 372 PRO A O 1
ATOM 1954 N N . GLU A 1 299 ? 131.082 146.493 103.462 1.00 59.35 373 GLU A N 1
ATOM 1955 C CA . GLU A 1 299 ? 129.625 146.609 103.407 1.00 59.88 373 GLU A CA 1
ATOM 1956 C C . GLU A 1 299 ? 129.022 146.425 104.798 1.00 60.72 373 GLU A C 1
ATOM 1957 O O . GLU A 1 299 ? 128.282 145.480 105.070 1.00 62.56 373 GLU A O 1
ATOM 1963 N N . ALA A 1 300 ? 129.351 147.356 105.691 1.00 57.75 374 ALA A N 1
ATOM 1964 C CA . ALA A 1 300 ? 128.894 147.307 107.071 1.00 59.77 374 ALA A CA 1
ATOM 1965 C C . ALA A 1 300 ? 128.240 148.624 107.454 1.00 60.53 374 ALA A C 1
ATOM 1966 O O . ALA A 1 300 ? 128.767 149.700 107.156 1.00 58.95 374 ALA A O 1
ATOM 1968 N N . ARG A 1 301 ? 127.091 148.530 108.113 1.00 69.58 375 ARG A N 1
ATOM 1969 C CA . ARG A 1 301 ? 126.423 149.694 108.671 1.00 67.61 375 ARG A CA 1
ATOM 1970 C C . ARG A 1 301 ? 126.934 149.954 110.082 1.00 68.07 375 ARG A C 1
ATOM 1971 O O . ARG A 1 301 ? 127.375 149.037 110.781 1.00 70.30 375 ARG A O 1
ATOM 1979 N N . ASN A 1 302 ? 126.886 151.226 110.485 1.00 60.68 376 ASN A N 1
ATOM 1980 C CA . ASN A 1 302 ? 127.311 151.668 111.810 1.00 60.38 376 ASN A CA 1
ATOM 1981 C C . ASN A 1 302 ? 128.802 151.442 112.036 1.00 58.60 376 ASN A C 1
ATOM 1982 O O . ASN A 1 302 ? 129.482 150.824 111.211 1.00 61.23 376 ASN A O 1
ATOM 1987 N N . THR A 1 303 ? 129.318 151.954 113.148 1.00 46.89 377 THR A N 1
ATOM 1988 C CA . THR A 1 303 ? 130.700 151.751 113.547 1.00 43.89 377 THR A CA 1
ATOM 1989 C C . THR A 1 303 ? 130.753 150.722 114.672 1.00 45.16 377 THR A C 1
ATOM 1990 O O . THR A 1 303 ? 129.727 150.221 115.137 1.00 48.27 377 THR A O 1
ATOM 1994 N N . ALA A 1 304 ? 131.963 150.399 115.120 1.00 43.61 378 ALA A N 1
ATOM 1995 C CA . ALA A 1 304 ? 132.120 149.440 116.202 1.00 38.87 378 ALA A CA 1
ATOM 1996 C C . ALA A 1 304 ? 132.826 150.100 117.379 1.00 44.46 378 ALA A C 1
ATOM 1997 O O . ALA A 1 304 ? 133.406 151.179 117.253 1.00 50.62 378 ALA A O 1
ATOM 1999 N N . TRP A 1 305 ? 132.773 149.439 118.533 1.00 40.41 379 TRP A N 1
ATOM 2000 C CA . TRP A 1 305 ? 133.347 149.969 119.761 1.00 40.25 379 TRP A CA 1
ATOM 2001 C C . TRP A 1 305 ? 134.272 148.929 120.370 1.00 41.82 379 TRP A C 1
ATOM 2002 O O . TRP A 1 305 ? 133.885 147.769 120.536 1.00 50.12 379 TRP A O 1
ATOM 2013 N N . VAL A 1 306 ? 135.486 149.349 120.711 1.00 33.91 380 VAL A N 1
ATOM 2014 C CA . VAL A 1 306 ? 136.504 148.470 121.273 1.00 23.84 380 VAL A CA 1
ATOM 2015 C C . VAL A 1 306 ? 136.721 148.846 122.733 1.00 34.40 380 VAL A C 1
ATOM 2016 O O . VAL A 1 306 ? 136.846 150.030 123.072 1.00 44.20 380 VAL A O 1
ATOM 2020 N N . SER A 1 307 ? 136.730 147.835 123.598 1.00 34.23 381 SER A N 1
ATOM 2021 C CA . SER A 1 307 ? 136.924 148.000 125.030 1.00 30.87 381 SER A CA 1
ATOM 2022 C C . SER A 1 307 ? 138.046 147.084 125.490 1.00 31.28 381 SER A C 1
ATOM 2023 O O . SER A 1 307 ? 138.109 145.917 125.094 1.00 28.80 381 SER A O 1
ATOM 2026 N N . PHE A 1 308 ? 138.925 147.618 126.331 1.00 37.80 382 PHE A N 1
ATOM 2027 C CA . PHE A 1 308 ? 140.117 146.914 126.796 1.00 27.20 382 PHE A CA 1
ATOM 2028 C C . PHE A 1 308 ? 139.946 146.597 128.278 1.00 31.09 382 PHE A C 1
ATOM 2029 O O . PHE A 1 308 ? 140.082 147.481 129.128 1.00 42.76 382 PHE A O 1
ATOM 2037 N N . ASP A 1 309 ? 139.655 145.330 128.580 1.00 34.99 383 ASP A N 1
ATOM 2038 C CA . ASP A 1 309 ? 139.496 144.855 129.957 1.00 33.05 383 ASP A CA 1
ATOM 2039 C C . ASP A 1 309 ? 138.395 145.616 130.693 1.00 36.52 383 ASP A C 1
ATOM 2040 O O . ASP A 1 309 ? 138.514 145.915 131.882 1.00 40.13 383 ASP A O 1
ATOM 2045 N N . GLY A 1 310 ? 137.310 145.923 129.986 1.00 40.38 384 GLY A N 1
ATOM 2046 C CA . GLY A 1 310 ? 136.212 146.657 130.586 1.00 40.20 384 GLY A CA 1
ATOM 2047 C C . GLY A 1 310 ? 136.605 148.053 131.021 1.00 39.35 384 GLY A C 1
ATOM 2048 O O . GLY A 1 310 ? 136.297 148.476 132.139 1.00 46.87 384 GLY A O 1
ATOM 2049 N N . ARG A 1 311 ? 137.285 148.777 130.141 1.00 38.45 385 ARG A N 1
ATOM 2050 C CA . ARG A 1 311 ? 137.835 150.090 130.460 1.00 38.68 385 ARG A CA 1
ATOM 2051 C C . ARG A 1 311 ? 137.580 150.997 129.262 1.00 43.51 385 ARG A C 1
ATOM 2052 O O . ARG A 1 311 ? 136.708 150.717 128.431 1.00 50.42 385 ARG A O 1
ATOM 2060 N N . LYS A 1 312 ? 138.323 152.103 129.193 1.00 52.22 386 LYS A N 1
ATOM 2061 C CA . LYS A 1 312 ? 138.120 153.171 128.217 1.00 57.44 386 LYS A CA 1
ATOM 2062 C C . LYS A 1 312 ? 137.782 152.627 126.836 1.00 53.05 386 LYS A C 1
ATOM 2063 O O . LYS A 1 312 ? 138.543 151.847 126.255 1.00 51.42 386 LYS A O 1
ATOM 2069 N N . ARG A 1 313 ? 136.632 153.044 126.316 1.00 45.59 387 ARG A N 1
ATOM 2070 C CA . ARG A 1 313 ? 136.091 152.525 125.069 1.00 45.93 387 ARG A CA 1
ATOM 2071 C C . ARG A 1 313 ? 136.401 153.483 123.928 1.00 48.08 387 ARG A C 1
ATOM 2072 O O . ARG A 1 313 ? 136.190 154.693 124.051 1.00 54.07 387 ARG A O 1
ATOM 2080 N N . GLN A 1 314 ? 136.900 152.937 122.826 1.00 36.93 388 GLN A N 1
ATOM 2081 C CA . GLN A 1 314 ? 137.166 153.706 121.622 1.00 36.98 388 GLN A CA 1
ATOM 2082 C C . GLN A 1 314 ? 136.209 153.277 120.519 1.00 45.36 388 GLN A C 1
ATOM 2083 O O . GLN A 1 314 ? 135.585 152.217 120.588 1.00 50.20 388 GLN A O 1
ATOM 2089 N N . GLU A 1 315 ? 136.095 154.117 119.497 1.00 49.99 389 GLU A N 1
ATOM 2090 C CA . GLU A 1 315 ? 135.235 153.850 118.354 1.00 43.51 389 GLU A CA 1
ATOM 2091 C C . GLU A 1 315 ? 136.094 153.586 117.127 1.00 46.49 389 GLU A C 1
ATOM 2092 O O . GLU A 1 315 ? 136.968 154.392 116.791 1.00 52.04 389 GLU A O 1
ATOM 2098 N N . ILE A 1 316 ? 135.847 152.460 116.463 1.00 46.01 390 ILE A N 1
ATOM 2099 C CA . ILE A 1 316 ? 136.552 152.087 115.245 1.00 44.43 390 ILE A CA 1
ATOM 2100 C C . ILE A 1 316 ? 135.591 152.208 114.069 1.00 46.73 390 ILE A C 1
ATOM 2101 O O . ILE A 1 316 ? 134.453 151.715 114.119 1.00 51.67 390 ILE A O 1
ATOM 2106 N N . ARG A 1 317 ? 136.044 152.912 113.035 1.00 51.00 391 ARG A N 1
ATOM 2107 C CA . ARG A 1 317 ? 135.324 153.175 111.804 1.00 45.92 391 ARG A CA 1
ATOM 2108 C C . ARG A 1 317 ? 135.880 152.289 110.689 1.00 51.47 391 ARG A C 1
ATOM 2109 O O . ARG A 1 317 ? 136.662 151.364 110.931 1.00 58.31 391 ARG A O 1
ATOM 2117 N N . HIS A 1 318 ? 135.467 152.567 109.449 1.00 53.58 392 HIS A N 1
ATOM 2118 C CA . HIS A 1 318 ? 135.888 151.741 108.321 1.00 57.74 392 HIS A CA 1
ATOM 2119 C C . HIS A 1 318 ? 137.396 151.790 108.106 1.00 57.45 392 HIS A C 1
ATOM 2120 O O . HIS A 1 318 ? 137.995 150.788 107.699 1.00 59.16 392 HIS A O 1
ATOM 2127 N N . GLY A 1 319 ? 138.023 152.930 108.368 1.00 48.91 393 GLY A N 1
ATOM 2128 C CA . GLY A 1 319 ? 139.448 153.085 108.174 1.00 52.45 393 GLY A CA 1
ATOM 2129 C C . GLY A 1 319 ? 140.316 152.636 109.328 1.00 57.82 393 GLY A C 1
ATOM 2130 O O . GLY A 1 319 ? 141.537 152.820 109.274 1.00 58.17 393 GLY A O 1
ATOM 2131 N N . ASP A 1 320 ? 139.733 152.053 110.369 1.00 54.26 394 ASP A N 1
ATOM 2132 C CA . ASP A 1 320 ? 140.465 151.662 111.564 1.00 44.48 394 ASP A CA 1
ATOM 2133 C C . ASP A 1 320 ? 140.789 150.173 111.531 1.00 44.90 394 ASP A C 1
ATOM 2134 O O . ASP A 1 320 ? 140.124 149.383 110.857 1.00 52.52 394 ASP A O 1
ATOM 2139 N N . SER A 1 321 ? 141.830 149.796 112.273 1.00 35.18 395 SER A N 1
ATOM 2140 C CA . SER A 1 321 ? 142.232 148.401 112.378 1.00 34.06 395 SER A CA 1
ATOM 2141 C C . SER A 1 321 ? 142.701 148.110 113.796 1.00 38.00 395 SER A C 1
ATOM 2142 O O . SER A 1 321 ? 143.234 148.987 114.481 1.00 44.60 395 SER A O 1
ATOM 2145 N N . ILE A 1 322 ? 142.502 146.866 114.230 1.00 30.89 396 ILE A N 1
ATOM 2146 C CA . ILE A 1 322 ? 142.927 146.414 115.551 1.00 27.80 396 ILE A CA 1
ATOM 2147 C C . ILE A 1 322 ? 143.833 145.204 115.372 1.00 34.15 396 ILE A C 1
ATOM 2148 O O . ILE A 1 322 ? 143.407 144.185 114.820 1.00 38.30 396 ILE A O 1
ATOM 2153 N N . SER A 1 323 ? 145.070 145.307 115.851 1.00 23.93 397 SER A N 1
ATOM 2154 C CA . SER A 1 323 ? 146.054 144.238 115.733 1.00 17.40 397 SER A CA 1
ATOM 2155 C C . SER A 1 323 ? 146.310 143.634 117.106 1.00 26.02 397 SER A C 1
ATOM 2156 O O . SER A 1 323 ? 146.606 144.358 118.060 1.00 39.82 397 SER A O 1
ATOM 2159 N N . ILE A 1 324 ? 146.201 142.312 117.201 1.00 24.92 398 ILE A N 1
ATOM 2160 C CA . ILE A 1 324 ? 146.258 141.594 118.468 1.00 18.52 398 ILE A CA 1
ATOM 2161 C C . ILE A 1 324 ? 147.305 140.494 118.369 1.00 19.41 398 ILE A C 1
ATOM 2162 O O . ILE A 1 324 ? 147.294 139.702 117.417 1.00 35.07 398 ILE A O 1
ATOM 2167 N N . THR A 1 325 ? 148.206 140.450 119.353 1.00 29.34 399 THR A N 1
ATOM 2168 C CA . THR A 1 325 ? 149.221 139.411 119.473 1.00 25.00 399 THR A CA 1
ATOM 2169 C C . THR A 1 325 ? 149.355 139.027 120.941 1.00 30.81 399 THR A C 1
ATOM 2170 O O . THR A 1 325 ? 148.721 139.618 121.818 1.00 39.02 399 THR A O 1
ATOM 2174 N N . THR A 1 326 ? 150.205 138.040 121.212 1.00 30.04 400 THR A N 1
ATOM 2175 C CA . THR A 1 326 ? 150.510 137.642 122.580 1.00 19.49 400 THR A CA 1
ATOM 2176 C C . THR A 1 326 ? 151.721 138.421 123.077 1.00 28.60 400 THR A C 1
ATOM 2177 O O . THR A 1 326 ? 152.779 138.409 122.440 1.00 39.40 400 THR A O 1
ATOM 2181 N N . SER A 1 327 ? 151.560 139.093 124.213 1.00 29.00 401 SER A N 1
ATOM 2182 C CA . SER A 1 327 ? 152.619 139.933 124.747 1.00 27.83 401 SER A CA 1
ATOM 2183 C C . SER A 1 327 ? 153.768 139.088 125.289 1.00 34.26 401 SER A C 1
ATOM 2184 O O . SER A 1 327 ? 153.607 137.917 125.647 1.00 40.20 401 SER A O 1
ATOM 2187 N N . THR A 1 328 ? 154.945 139.705 125.345 1.00 33.78 402 THR A N 1
ATOM 2188 C CA . THR A 1 328 ? 156.131 139.095 125.926 1.00 37.33 402 THR A CA 1
ATOM 2189 C C . THR A 1 328 ? 156.283 139.416 127.407 1.00 42.76 402 THR A C 1
ATOM 2190 O O . THR A 1 328 ? 157.298 139.051 128.008 1.00 40.89 402 THR A O 1
ATOM 2194 N N . TYR A 1 329 ? 155.299 140.089 128.005 1.00 41.47 403 TYR A N 1
ATOM 2195 C CA . TYR A 1 329 ? 155.345 140.517 129.402 1.00 31.56 403 TYR A CA 1
ATOM 2196 C C . TYR A 1 329 ? 154.139 139.937 130.128 1.00 30.68 403 TYR A C 1
ATOM 2197 O O . TYR A 1 329 ? 153.097 140.600 130.251 1.00 38.50 403 TYR A O 1
ATOM 2206 N N . PRO A 1 330 ? 154.232 138.707 130.624 1.00 25.30 404 PRO A N 1
ATOM 2207 C CA . PRO A 1 330 ? 153.110 138.117 131.360 1.00 23.98 404 PRO A CA 1
ATOM 2208 C C . PRO A 1 330 ? 152.981 138.724 132.749 1.00 36.49 404 PRO A C 1
ATOM 2209 O O . PRO A 1 330 ? 153.859 139.436 133.239 1.00 44.25 404 PRO A O 1
ATOM 2213 N N . LEU A 1 331 ? 151.850 138.425 133.390 1.00 32.09 405 LEU A N 1
ATOM 2214 C CA . LEU A 1 331 ? 151.581 138.906 134.737 1.00 17.80 405 LEU A CA 1
ATOM 2215 C C . LEU A 1 331 ? 151.835 137.785 135.731 1.00 32.94 405 LEU A C 1
ATOM 2216 O O . LEU A 1 331 ? 151.030 136.845 135.805 1.00 38.05 405 LEU A O 1
ATOM 2221 N N . PRO A 1 332 ? 152.917 137.831 136.507 1.00 30.93 406 PRO A N 1
ATOM 2222 C CA . PRO A 1 332 ? 153.151 136.796 137.525 1.00 22.11 406 PRO A CA 1
ATOM 2223 C C . PRO A 1 332 ? 152.197 136.966 138.698 1.00 29.84 406 PRO A C 1
ATOM 2224 O O . PRO A 1 332 ? 152.152 138.023 139.330 1.00 44.63 406 PRO A O 1
ATOM 2228 N N . SER A 1 333 ? 151.430 135.917 138.985 1.00 21.15 407 SER A N 1
ATOM 2229 C CA . SER A 1 333 ? 150.469 135.915 140.080 1.00 17.64 407 SER A CA 1
ATOM 2230 C C . SER A 1 333 ? 150.849 134.817 141.063 1.00 27.01 407 SER A C 1
ATOM 2231 O O . SER A 1 333 ? 150.891 133.638 140.696 1.00 38.37 407 SER A O 1
ATOM 2234 N N . ILE A 1 334 ? 151.124 135.207 142.307 1.00 21.74 408 ILE A N 1
ATOM 2235 C CA . ILE A 1 334 ? 151.487 134.240 143.334 1.00 18.26 408 ILE A CA 1
ATOM 2236 C C . ILE A 1 334 ? 150.258 133.442 143.744 1.00 31.86 408 ILE A C 1
ATOM 2237 O O . ILE A 1 334 ? 149.158 133.991 143.901 1.00 42.41 408 ILE A O 1
ATOM 2242 N N . CYS A 1 335 ? 150.439 132.137 143.923 1.00 26.88 409 CYS A N 1
ATOM 2243 C CA . CYS A 1 335 ? 149.351 131.223 144.230 1.00 24.40 409 CYS A CA 1
ATOM 2244 C C . CYS A 1 335 ? 149.571 130.588 145.597 1.00 33.26 409 CYS A C 1
ATOM 2245 O O . CYS A 1 335 ? 150.710 130.408 146.039 1.00 40.11 409 CYS A O 1
ATOM 2248 N N . VAL A 1 336 ? 148.465 130.253 146.266 1.00 31.42 410 VAL A N 1
ATOM 2249 C CA . VAL A 1 336 ? 148.549 129.770 147.642 1.00 20.72 410 VAL A CA 1
ATOM 2250 C C . VAL A 1 336 ? 149.163 128.372 147.695 1.00 27.88 410 VAL A C 1
ATOM 2251 O O . VAL A 1 336 ? 150.044 128.101 148.518 1.00 36.19 410 VAL A O 1
ATOM 2255 N N . ARG A 1 337 ? 148.713 127.464 146.827 1.00 28.41 411 ARG A N 1
ATOM 2256 C CA . ARG A 1 337 ? 149.255 126.108 146.804 1.00 28.51 411 ARG A CA 1
ATOM 2257 C C . ARG A 1 337 ? 149.962 125.789 145.494 1.00 33.97 411 ARG A C 1
ATOM 2258 O O . ARG A 1 337 ? 151.156 125.472 145.507 1.00 40.21 411 ARG A O 1
ATOM 2266 N N . ASP A 1 338 ? 149.268 125.884 144.368 1.00 35.42 412 ASP A N 1
ATOM 2267 C CA . ASP A 1 338 ? 149.806 125.554 143.054 1.00 35.05 412 ASP A CA 1
ATOM 2268 C C . ASP A 1 338 ? 148.754 125.919 142.007 1.00 37.43 412 ASP A C 1
ATOM 2269 O O . ASP A 1 338 ? 147.576 126.068 142.343 1.00 41.88 412 ASP A O 1
ATOM 2274 N N . PRO A 1 339 ? 149.161 126.089 140.743 1.00 30.43 413 PRO A N 1
ATOM 2275 C CA . PRO A 1 339 ? 148.202 126.572 139.733 1.00 32.30 413 PRO A CA 1
ATOM 2276 C C . PRO A 1 339 ? 146.958 125.712 139.577 1.00 33.95 413 PRO A C 1
ATOM 2277 O O . PRO A 1 339 ? 145.846 126.252 139.520 1.00 43.85 413 PRO A O 1
ATOM 2281 N N . VAL A 1 340 ? 147.107 124.387 139.518 1.00 28.74 414 VAL A N 1
ATOM 2282 C CA . VAL A 1 340 ? 145.980 123.530 139.156 1.00 28.96 414 VAL A CA 1
ATOM 2283 C C . VAL A 1 340 ? 144.926 123.519 140.256 1.00 30.40 414 VAL A C 1
ATOM 2284 O O . VAL A 1 340 ? 143.730 123.707 139.994 1.00 38.49 414 VAL A O 1
ATOM 2288 N N . SER A 1 341 ? 145.347 123.285 141.501 1.00 26.66 415 SER A N 1
ATOM 2289 C CA . SER A 1 341 ? 144.380 123.189 142.588 1.00 30.63 415 SER A CA 1
ATOM 2290 C C . SER A 1 341 ? 143.702 124.527 142.836 1.00 35.83 415 SER A C 1
ATOM 2291 O O . SER A 1 341 ? 142.500 124.575 143.114 1.00 46.29 415 SER A O 1
ATOM 2294 N N . ASP A 1 342 ? 144.454 125.624 142.741 1.00 29.04 416 ASP A N 1
ATOM 2295 C CA . ASP A 1 342 ? 143.854 126.943 142.906 1.00 30.93 416 ASP A CA 1
ATOM 2296 C C . ASP A 1 342 ? 142.860 127.241 141.791 1.00 34.07 416 ASP A C 1
ATOM 2297 O O . ASP A 1 342 ? 141.781 127.790 142.046 1.00 39.83 416 ASP A O 1
ATOM 2302 N N . TRP A 1 343 ? 143.198 126.879 140.550 1.00 34.37 417 TRP A N 1
ATOM 2303 C CA . TRP A 1 343 ? 142.270 127.078 139.442 1.00 27.20 417 TRP A CA 1
ATOM 2304 C C . TRP A 1 343 ? 140.985 126.288 139.649 1.00 31.64 417 TRP A C 1
ATOM 2305 O O . TRP A 1 343 ? 139.882 126.814 139.447 1.00 37.79 417 TRP A O 1
ATOM 2316 N N . PHE A 1 344 ? 141.103 125.027 140.069 1.00 32.47 418 PHE A N 1
ATOM 2317 C CA . PHE A 1 344 ? 139.904 124.214 140.247 1.00 21.98 418 PHE A CA 1
ATOM 2318 C C . PHE A 1 344 ? 139.094 124.658 141.459 1.00 25.76 418 PHE A C 1
ATOM 2319 O O . PHE A 1 344 ? 137.860 124.594 141.433 1.00 38.13 418 PHE A O 1
ATOM 2327 N N . GLU A 1 345 ? 139.757 125.128 142.518 1.00 23.26 419 GLU A N 1
ATOM 2328 C CA . GLU A 1 345 ? 139.034 125.688 143.654 1.00 24.63 419 GLU A CA 1
ATOM 2329 C C . GLU A 1 345 ? 138.281 126.949 143.254 1.00 32.91 419 GLU A C 1
ATOM 2330 O O . GLU A 1 345 ? 137.138 127.159 143.674 1.00 36.67 419 GLU A O 1
ATOM 2336 N N . SER A 1 346 ? 138.908 127.804 142.442 1.00 31.65 420 SER A N 1
ATOM 2337 C CA . SER A 1 346 ? 138.218 128.988 141.945 1.00 21.37 420 SER A CA 1
ATOM 2338 C C . SER A 1 346 ? 137.020 128.602 141.089 1.00 26.14 420 SER A C 1
ATOM 2339 O O . SER A 1 346 ? 135.957 129.224 141.179 1.00 29.64 420 SER A O 1
ATOM 2342 N N . LEU A 1 347 ? 137.174 127.575 140.251 1.00 32.50 421 LEU A N 1
ATOM 2343 C CA . LEU A 1 347 ? 136.048 127.104 139.450 1.00 30.36 421 LEU A CA 1
ATOM 2344 C C . LEU A 1 347 ? 134.916 126.591 140.332 1.00 30.83 421 LEU A C 1
ATOM 2345 O O . LEU A 1 347 ? 133.739 126.852 140.061 1.00 40.83 421 LEU A O 1
ATOM 2350 N N . ALA A 1 348 ? 135.255 125.856 141.393 1.00 29.43 422 ALA A N 1
ATOM 2351 C CA . ALA A 1 348 ? 134.231 125.285 142.263 1.00 24.89 422 ALA A CA 1
ATOM 2352 C C . ALA A 1 348 ? 133.507 126.361 143.065 1.00 26.75 422 ALA A C 1
ATOM 2353 O O . ALA A 1 348 ? 132.283 126.300 143.228 1.00 38.92 422 ALA A O 1
ATOM 2355 N N . GLN A 1 349 ? 134.239 127.352 143.577 1.00 27.51 423 GLN A N 1
ATOM 2356 C CA . GLN A 1 349 ? 133.623 128.351 144.446 1.00 24.76 423 GLN A CA 1
ATOM 2357 C C . GLN A 1 349 ? 132.941 129.457 143.649 1.00 29.62 423 GLN A C 1
ATOM 2358 O O . GLN A 1 349 ? 131.773 129.775 143.893 1.00 40.48 423 GLN A O 1
ATOM 2364 N N . CYS A 1 350 ? 133.654 130.060 142.696 1.00 31.67 424 CYS A N 1
ATOM 2365 C CA . CYS A 1 350 ? 133.118 131.214 141.982 1.00 31.87 424 CYS A CA 1
ATOM 2366 C C . CYS A 1 350 ? 132.045 130.801 140.983 1.00 34.54 424 CYS A C 1
ATOM 2367 O O . CYS A 1 350 ? 130.893 131.240 141.071 1.00 40.74 424 CYS A O 1
ATOM 2370 N N . LEU A 1 351 ? 132.407 129.955 140.022 1.00 34.57 425 LEU A N 1
ATOM 2371 C CA . LEU A 1 351 ? 131.519 129.621 138.919 1.00 26.65 425 LEU A CA 1
ATOM 2372 C C . LEU A 1 351 ? 130.647 128.402 139.188 1.00 33.36 425 LEU A C 1
ATOM 2373 O O . LEU A 1 351 ? 129.784 128.090 138.360 1.00 42.88 425 LEU A O 1
ATOM 2378 N N . HIS A 1 352 ? 130.839 127.721 140.318 1.00 29.14 426 HIS A N 1
ATOM 2379 C CA . HIS A 1 352 ? 130.080 126.519 140.663 1.00 24.78 426 HIS A CA 1
ATOM 2380 C C . HIS A 1 352 ? 130.145 125.489 139.538 1.00 32.26 426 HIS A C 1
ATOM 2381 O O . HIS A 1 352 ? 129.128 124.989 139.051 1.00 40.77 426 HIS A O 1
ATOM 2388 N N . TRP A 1 353 ? 131.368 125.174 139.126 1.00 27.81 427 TRP A N 1
ATOM 2389 C CA . TRP A 1 353 ? 131.598 124.247 138.027 1.00 22.07 427 TRP A CA 1
ATOM 2390 C C . TRP A 1 353 ? 131.360 122.819 138.505 1.00 31.82 427 TRP A C 1
ATOM 2391 O O . TRP A 1 353 ? 132.087 122.319 139.370 1.00 42.16 427 TRP A O 1
ATOM 2402 N N . ASN A 1 354 ? 130.337 122.173 137.943 1.00 33.78 428 ASN A N 1
ATOM 2403 C CA . ASN A 1 354 ? 129.981 120.788 138.253 1.00 29.68 428 ASN A CA 1
ATOM 2404 C C . ASN A 1 354 ? 129.662 120.618 139.740 1.00 37.40 428 ASN A C 1
ATOM 2405 O O . ASN A 1 354 ? 130.356 119.921 140.482 1.00 42.05 428 ASN A O 1
ATOM 2410 N N . VAL A 1 355 ? 128.592 121.278 140.167 1.00 41.20 429 VAL A N 1
ATOM 2411 C CA . VAL A 1 355 ? 128.075 121.119 141.521 1.00 41.09 429 VAL A CA 1
ATOM 2412 C C . VAL A 1 355 ? 126.991 120.049 141.508 1.00 46.57 429 VAL A C 1
ATOM 2413 O O . VAL A 1 355 ? 126.114 120.047 140.636 1.00 49.02 429 VAL A O 1
ATOM 2417 N N . ARG A 1 356 ? 127.071 119.123 142.462 1.00 55.02 430 ARG A N 1
ATOM 2418 C CA . ARG A 1 356 ? 126.149 117.992 142.554 1.00 56.13 430 ARG A CA 1
ATOM 2419 C C . ARG A 1 356 ? 126.109 117.189 141.257 1.00 57.27 430 ARG A C 1
ATOM 2420 O O . ARG A 1 356 ? 127.146 116.762 140.747 1.00 54.99 430 ARG A O 1
ATOM 2428 N N . THR B 1 7 ? 163.111 112.964 115.223 1.00 77.43 73 THR B N 1
ATOM 2429 C CA . THR B 1 7 ? 163.019 111.982 114.150 1.00 78.79 73 THR B CA 1
ATOM 2430 C C . THR B 1 7 ? 161.612 111.403 114.055 1.00 78.39 73 THR B C 1
ATOM 2431 O O . THR B 1 7 ? 160.966 111.144 115.071 1.00 78.66 73 THR B O 1
ATOM 2435 N N . PHE B 1 8 ? 161.141 111.203 112.825 1.00 70.00 74 PHE B N 1
ATOM 2436 C CA . PHE B 1 8 ? 159.812 110.654 112.552 1.00 68.71 74 PHE B CA 1
ATOM 2437 C C . PHE B 1 8 ? 159.975 109.595 111.467 1.00 68.47 74 PHE B C 1
ATOM 2438 O O . PHE B 1 8 ? 159.930 109.903 110.273 1.00 71.82 74 PHE B O 1
ATOM 2446 N N . GLY B 1 9 ? 160.161 108.347 111.884 1.00 65.98 75 GLY B N 1
ATOM 2447 C CA . GLY B 1 9 ? 160.420 107.269 110.962 1.00 67.37 75 GLY B CA 1
ATOM 2448 C C . GLY B 1 9 ? 161.904 107.031 110.775 1.00 69.69 75 GLY B C 1
ATOM 2449 O O . GLY B 1 9 ? 162.747 107.759 111.309 1.00 67.94 75 GLY B O 1
ATOM 2450 N N . PRO B 1 10 ? 162.251 105.988 110.017 1.00 70.27 76 PRO B N 1
ATOM 2451 C CA . PRO B 1 10 ? 163.675 105.675 109.809 1.00 69.21 76 PRO B CA 1
ATOM 2452 C C . PRO B 1 10 ? 164.467 106.795 109.159 1.00 71.35 76 PRO B C 1
ATOM 2453 O O . PRO B 1 10 ? 165.646 106.974 109.487 1.00 69.97 76 PRO B O 1
ATOM 2457 N N . LYS B 1 11 ? 163.864 107.555 108.250 1.00 71.81 77 LYS B N 1
ATOM 2458 C CA . LYS B 1 11 ? 164.596 108.556 107.482 1.00 70.89 77 LYS B CA 1
ATOM 2459 C C . LYS B 1 11 ? 164.023 109.958 107.598 1.00 70.92 77 LYS B C 1
ATOM 2460 O O . LYS B 1 11 ? 164.788 110.926 107.633 1.00 71.51 77 LYS B O 1
ATOM 2466 N N . ALA B 1 12 ? 162.702 110.100 107.653 1.00 71.16 78 ALA B N 1
ATOM 2467 C CA . ALA B 1 12 ? 162.094 111.423 107.679 1.00 71.32 78 ALA B CA 1
ATOM 2468 C C . ALA B 1 12 ? 162.386 112.133 108.996 1.00 74.35 78 ALA B C 1
ATOM 2469 O O . ALA B 1 12 ? 162.443 111.509 110.059 1.00 74.80 78 ALA B O 1
ATOM 2471 N N . THR B 1 13 ? 162.568 113.448 108.917 1.00 74.12 79 THR B N 1
ATOM 2472 C CA . THR B 1 13 ? 162.867 114.260 110.089 1.00 75.04 79 THR B CA 1
ATOM 2473 C C . THR B 1 13 ? 162.457 115.697 109.800 1.00 76.12 79 THR B C 1
ATOM 2474 O O . THR B 1 13 ? 162.206 116.076 108.654 1.00 76.75 79 THR B O 1
ATOM 2478 N N . VAL B 1 14 ? 162.386 116.494 110.861 1.00 83.60 80 VAL B N 1
ATOM 2479 C CA . VAL B 1 14 ? 162.038 117.903 110.733 1.00 83.98 80 VAL B CA 1
ATOM 2480 C C . VAL B 1 14 ? 163.251 118.774 111.035 1.00 81.99 80 VAL B C 1
ATOM 2481 O O . VAL B 1 14 ? 164.254 118.297 111.566 1.00 82.26 80 VAL B O 1
ATOM 2485 N N . VAL B 1 22 ? 157.029 124.498 110.150 1.00 55.71 96 VAL B N 1
ATOM 2486 C CA . VAL B 1 22 ? 157.629 123.180 110.313 1.00 58.41 96 VAL B CA 1
ATOM 2487 C C . VAL B 1 22 ? 157.741 122.485 108.962 1.00 59.97 96 VAL B C 1
ATOM 2488 O O . VAL B 1 22 ? 156.740 122.050 108.392 1.00 58.49 96 VAL B O 1
ATOM 2492 N N . ARG B 1 23 ? 158.963 122.384 108.453 1.00 69.71 97 ARG B N 1
ATOM 2493 C CA . ARG B 1 23 ? 159.231 121.765 107.165 1.00 68.39 97 ARG B CA 1
ATOM 2494 C C . ARG B 1 23 ? 159.658 120.314 107.346 1.00 69.78 97 ARG B C 1
ATOM 2495 O O . ARG B 1 23 ? 160.035 119.880 108.438 1.00 71.54 97 ARG B O 1
ATOM 2503 N N . LEU B 1 24 ? 159.596 119.564 106.251 1.00 63.01 98 LEU B N 1
ATOM 2504 C CA . LEU B 1 24 ? 159.923 118.145 106.239 1.00 62.68 98 LEU B CA 1
ATOM 2505 C C . LEU B 1 24 ? 161.206 117.926 105.449 1.00 63.25 98 LEU B C 1
ATOM 2506 O O . LEU B 1 24 ? 161.303 118.338 104.288 1.00 65.50 98 LEU B O 1
ATOM 2511 N N . THR B 1 25 ? 162.183 117.278 106.079 1.00 62.09 99 THR B N 1
ATOM 2512 C CA . THR B 1 25 ? 163.471 116.986 105.464 1.00 59.95 99 THR B CA 1
ATOM 2513 C C . THR B 1 25 ? 163.708 115.484 105.500 1.00 61.65 99 THR B C 1
ATOM 2514 O O . THR B 1 25 ? 163.544 114.851 106.548 1.00 66.37 99 THR B O 1
ATOM 2518 N N . TRP B 1 26 ? 164.095 114.917 104.358 1.00 57.07 100 TRP B N 1
ATOM 2519 C CA . TRP B 1 26 ? 164.235 113.472 104.238 1.00 58.25 100 TRP B CA 1
ATOM 2520 C C . TRP B 1 26 ? 165.616 112.964 104.623 1.00 58.00 100 TRP B C 1
ATOM 2521 O O . TRP B 1 26 ? 165.746 111.792 104.997 1.00 61.20 100 TRP B O 1
ATOM 2532 N N . ASN B 1 27 ? 166.646 113.808 104.523 1.00 68.82 101 ASN B N 1
ATOM 2533 C CA . ASN B 1 27 ? 168.034 113.407 104.745 1.00 72.77 101 ASN B CA 1
ATOM 2534 C C . ASN B 1 27 ? 168.438 112.341 103.732 1.00 70.18 101 ASN B C 1
ATOM 2535 O O . ASN B 1 27 ? 169.283 112.586 102.866 1.00 68.29 101 ASN B O 1
ATOM 2540 N N . LYS B 1 28 ? 167.838 111.159 103.833 1.00 68.49 102 LYS B N 1
ATOM 2541 C CA . LYS B 1 28 ? 167.986 110.109 102.837 1.00 67.72 102 LYS B CA 1
ATOM 2542 C C . LYS B 1 28 ? 166.716 110.030 102.002 1.00 67.52 102 LYS B C 1
ATOM 2543 O O . LYS B 1 28 ? 165.609 110.194 102.524 1.00 68.64 102 LYS B O 1
ATOM 2549 N N . SER B 1 29 ? 166.881 109.789 100.707 1.00 59.08 103 SER B N 1
ATOM 2550 C CA . SER B 1 29 ? 165.741 109.773 99.801 1.00 60.81 103 SER B CA 1
ATOM 2551 C C . SER B 1 29 ? 164.781 108.651 100.186 1.00 62.02 103 SER B C 1
ATOM 2552 O O . SER B 1 29 ? 165.220 107.512 100.398 1.00 64.52 103 SER B O 1
ATOM 2555 N N . PRO B 1 30 ? 163.483 108.928 100.302 1.00 50.47 104 PRO B N 1
ATOM 2556 C CA . PRO B 1 30 ? 162.537 107.876 100.691 1.00 47.02 104 PRO B CA 1
ATOM 2557 C C . PRO B 1 30 ? 162.487 106.759 99.660 1.00 45.96 104 PRO B C 1
ATOM 2558 O O . PRO B 1 30 ? 162.557 106.995 98.453 1.00 50.20 104 PRO B O 1
ATOM 2562 N N . LYS B 1 31 ? 162.360 105.528 100.154 1.00 48.30 105 LYS B N 1
ATOM 2563 C CA . LYS B 1 31 ? 162.293 104.351 99.299 1.00 50.31 105 LYS B CA 1
ATOM 2564 C C . LYS B 1 31 ? 161.176 103.386 99.657 1.00 50.87 105 LYS B C 1
ATOM 2565 O O . LYS B 1 31 ? 160.799 102.574 98.804 1.00 57.16 105 LYS B O 1
ATOM 2571 N N . SER B 1 32 ? 160.644 103.430 100.875 1.00 41.82 106 SER B N 1
ATOM 2572 C CA . SER B 1 32 ? 159.558 102.557 101.298 1.00 38.17 106 SER B CA 1
ATOM 2573 C C . SER B 1 32 ? 158.350 103.406 101.661 1.00 44.13 106 SER B C 1
ATOM 2574 O O . SER B 1 32 ? 158.461 104.340 102.462 1.00 49.30 106 SER B O 1
ATOM 2577 N N . VAL B 1 33 ? 157.201 103.078 101.077 1.00 34.09 107 VAL B N 1
ATOM 2578 C CA . VAL B 1 33 ? 155.961 103.808 101.306 1.00 27.14 107 VAL B CA 1
ATOM 2579 C C . VAL B 1 33 ? 154.852 102.805 101.589 1.00 35.22 107 VAL B C 1
ATOM 2580 O O . VAL B 1 33 ? 154.802 101.729 100.982 1.00 44.86 107 VAL B O 1
ATOM 2584 N N . LEU B 1 34 ? 153.980 103.144 102.533 1.00 33.80 108 LEU B N 1
ATOM 2585 C CA . LEU B 1 34 ? 152.856 102.300 102.910 1.00 24.37 108 LEU B CA 1
ATOM 2586 C C . LEU B 1 34 ? 151.560 102.958 102.463 1.00 32.49 108 LEU B C 1
ATOM 2587 O O . LEU B 1 34 ? 151.311 104.126 102.780 1.00 41.86 108 LEU B O 1
ATOM 2592 N N . VAL B 1 35 ? 150.743 102.212 101.726 1.00 33.38 109 VAL B N 1
ATOM 2593 C CA . VAL B 1 35 ? 149.439 102.675 101.268 1.00 22.94 109 VAL B CA 1
ATOM 2594 C C . VAL B 1 35 ? 148.367 101.932 102.050 1.00 27.66 109 VAL B C 1
ATOM 2595 O O . VAL B 1 35 ? 148.398 100.699 102.145 1.00 40.11 109 VAL B O 1
ATOM 2599 N N . ILE B 1 36 ? 147.432 102.681 102.627 1.00 31.73 110 ILE B N 1
ATOM 2600 C CA . ILE B 1 36 ? 146.363 102.123 103.445 1.00 29.29 110 ILE B CA 1
ATOM 2601 C C . ILE B 1 36 ? 145.039 102.393 102.747 1.00 32.90 110 ILE B C 1
ATOM 2602 O O . ILE B 1 36 ? 144.727 103.542 102.416 1.00 39.06 110 ILE B O 1
ATOM 2607 N N . LYS B 1 37 ? 144.266 101.335 102.527 1.00 40.59 111 LYS B N 1
ATOM 2608 C CA . LYS B 1 37 ? 142.989 101.415 101.837 1.00 45.79 111 LYS B CA 1
ATOM 2609 C C . LYS B 1 37 ? 141.847 101.249 102.833 1.00 50.14 111 LYS B C 1
ATOM 2610 O O . LYS B 1 37 ? 141.956 100.509 103.813 1.00 52.38 111 LYS B O 1
ATOM 2616 N N . LYS B 1 38 ? 140.742 101.950 102.571 1.00 52.79 112 LYS B N 1
ATOM 2617 C CA . LYS B 1 38 ? 139.591 101.959 103.475 1.00 54.02 112 LYS B CA 1
ATOM 2618 C C . LYS B 1 38 ? 138.782 100.666 103.322 1.00 60.84 112 LYS B C 1
ATOM 2619 O O . LYS B 1 38 ? 137.622 100.655 102.910 1.00 61.59 112 LYS B O 1
ATOM 2625 N N . MET B 1 39 ? 139.442 99.555 103.658 1.00 68.92 113 MET B N 1
ATOM 2626 C CA . MET B 1 39 ? 138.834 98.228 103.678 1.00 67.19 113 MET B CA 1
ATOM 2627 C C . MET B 1 39 ? 138.069 97.921 102.396 1.00 68.68 113 MET B C 1
ATOM 2628 O O . MET B 1 39 ? 138.639 97.954 101.300 1.00 68.03 113 MET B O 1
ATOM 2633 N N . ARG B 1 40 ? 136.778 97.622 102.525 1.00 66.68 114 ARG B N 1
ATOM 2634 C CA . ARG B 1 40 ? 135.930 97.290 101.382 1.00 66.67 114 ARG B CA 1
ATOM 2635 C C . ARG B 1 40 ? 135.230 98.558 100.911 1.00 63.99 114 ARG B C 1
ATOM 2636 O O . ARG B 1 40 ? 134.197 98.953 101.456 1.00 64.64 114 ARG B O 1
ATOM 2644 N N . ASP B 1 41 ? 135.796 99.200 99.891 1.00 60.48 115 ASP B N 1
ATOM 2645 C CA . ASP B 1 41 ? 135.204 100.388 99.282 1.00 61.12 115 ASP B CA 1
ATOM 2646 C C . ASP B 1 41 ? 135.428 100.293 97.780 1.00 61.05 115 ASP B C 1
ATOM 2647 O O . ASP B 1 41 ? 136.563 100.427 97.312 1.00 61.83 115 ASP B O 1
ATOM 2652 N N . ALA B 1 42 ? 134.348 100.066 97.029 1.00 56.97 116 ALA B N 1
ATOM 2653 C CA . ALA B 1 42 ? 134.476 99.814 95.597 1.00 59.03 116 ALA B CA 1
ATOM 2654 C C . ALA B 1 42 ? 134.992 101.032 94.843 1.00 55.35 116 ALA B C 1
ATOM 2655 O O . ALA B 1 42 ? 135.558 100.891 93.753 1.00 60.86 116 ALA B O 1
ATOM 2657 N N . SER B 1 43 ? 134.812 102.229 95.398 1.00 46.15 117 SER B N 1
ATOM 2658 C CA . SER B 1 43 ? 135.228 103.446 94.715 1.00 51.34 117 SER B CA 1
ATOM 2659 C C . SER B 1 43 ? 136.732 103.679 94.765 1.00 53.00 117 SER B C 1
ATOM 2660 O O . SER B 1 43 ? 137.235 104.512 94.004 1.00 54.04 117 SER B O 1
ATOM 2663 N N . LEU B 1 44 ? 137.457 102.975 95.631 1.00 51.50 118 LEU B N 1
ATOM 2664 C CA . LEU B 1 44 ? 138.883 103.202 95.810 1.00 46.49 118 LEU B CA 1
ATOM 2665 C C . LEU B 1 44 ? 139.756 102.225 95.036 1.00 51.26 118 LEU B C 1
ATOM 2666 O O . LEU B 1 44 ? 140.983 102.326 95.115 1.00 56.91 118 LEU B O 1
ATOM 2671 N N . LEU B 1 45 ? 139.166 101.285 94.294 1.00 50.66 119 LEU B N 1
ATOM 2672 C CA . LEU B 1 45 ? 139.975 100.298 93.583 1.00 44.00 119 LEU B CA 1
ATOM 2673 C C . LEU B 1 45 ? 140.802 100.949 92.481 1.00 47.06 119 LEU B C 1
ATOM 2674 O O . LEU B 1 45 ? 142.016 100.734 92.393 1.00 50.32 119 LEU B O 1
ATOM 2679 N N . GLN B 1 46 ? 140.162 101.749 91.630 1.00 45.98 120 GLN B N 1
ATOM 2680 C CA . GLN B 1 46 ? 140.896 102.418 90.558 1.00 43.38 120 GLN B CA 1
ATOM 2681 C C . GLN B 1 46 ? 141.956 103.379 91.083 1.00 45.24 120 GLN B C 1
ATOM 2682 O O . GLN B 1 46 ? 143.101 103.322 90.598 1.00 51.58 120 GLN B O 1
ATOM 2688 N N . PRO B 1 47 ? 141.667 104.276 92.038 1.00 43.23 121 PRO B N 1
ATOM 2689 C CA . PRO B 1 47 ? 142.752 105.106 92.586 1.00 43.23 121 PRO B CA 1
ATOM 2690 C C . PRO B 1 47 ? 143.865 104.295 93.223 1.00 39.85 121 PRO B C 1
ATOM 2691 O O . PRO B 1 47 ? 145.039 104.657 93.086 1.00 44.68 121 PRO B O 1
ATOM 2695 N N . PHE B 1 48 ? 143.531 103.200 93.909 1.00 30.18 122 PHE B N 1
ATOM 2696 C CA . PHE B 1 48 ? 144.559 102.373 94.534 1.00 28.42 122 PHE B CA 1
ATOM 2697 C C . PHE B 1 48 ? 145.482 101.765 93.487 1.00 44.42 122 PHE B C 1
ATOM 2698 O O . PHE B 1 48 ? 146.710 101.806 93.626 1.00 51.82 122 PHE B O 1
ATOM 2706 N N . LYS B 1 49 ? 144.903 101.197 92.426 1.00 49.98 123 LYS B N 1
ATOM 2707 C CA . LYS B 1 49 ? 145.717 100.609 91.368 1.00 47.47 123 LYS B CA 1
ATOM 2708 C C . LYS B 1 49 ? 146.569 101.664 90.676 1.00 44.32 123 LYS B C 1
ATOM 2709 O O . LYS B 1 49 ? 147.752 101.433 90.405 1.00 53.41 123 LYS B O 1
ATOM 2715 N N . GLU B 1 50 ? 145.988 102.831 90.387 1.00 34.17 124 GLU B N 1
ATOM 2716 C CA . GLU B 1 50 ? 146.747 103.886 89.723 1.00 33.05 124 GLU B CA 1
ATOM 2717 C C . GLU B 1 50 ? 147.913 104.351 90.587 1.00 44.88 124 GLU B C 1
ATOM 2718 O O . GLU B 1 50 ? 149.043 104.502 90.102 1.00 52.45 124 GLU B O 1
ATOM 2724 N N . LEU B 1 51 ? 147.660 104.567 91.880 1.00 46.54 125 LEU B N 1
ATOM 2725 C CA . LEU B 1 51 ? 148.710 105.035 92.775 1.00 40.41 125 LEU B CA 1
ATOM 2726 C C . LEU B 1 51 ? 149.799 103.986 92.950 1.00 36.57 125 LEU B C 1
ATOM 2727 O O . LEU B 1 51 ? 150.988 104.320 92.965 1.00 42.76 125 LEU B O 1
ATOM 2732 N N . CYS B 1 52 ? 149.420 102.712 93.079 1.00 39.04 126 CYS B N 1
ATOM 2733 C CA . CYS B 1 52 ? 150.424 101.665 93.236 1.00 42.67 126 CYS B CA 1
ATOM 2734 C C . CYS B 1 52 ? 151.243 101.489 91.965 1.00 50.68 126 CYS B C 1
ATOM 2735 O O . CYS B 1 52 ? 152.449 101.222 92.030 1.00 56.36 126 CYS B O 1
ATOM 2738 N N . THR B 1 53 ? 150.608 101.629 90.798 1.00 44.50 127 THR B N 1
ATOM 2739 C CA . THR B 1 53 ? 151.348 101.560 89.544 1.00 36.01 127 THR B CA 1
ATOM 2740 C C . THR B 1 53 ? 152.333 102.715 89.425 1.00 37.31 127 THR B C 1
ATOM 2741 O O . THR B 1 53 ? 153.477 102.523 88.997 1.00 46.37 127 THR B O 1
ATOM 2745 N N . HIS B 1 54 ? 151.909 103.924 89.801 1.00 39.69 128 HIS B N 1
ATOM 2746 C CA . HIS B 1 54 ? 152.812 105.069 89.719 1.00 39.62 128 HIS B CA 1
ATOM 2747 C C . HIS B 1 54 ? 153.963 104.952 90.711 1.00 42.82 128 HIS B C 1
ATOM 2748 O O . HIS B 1 54 ? 155.112 105.248 90.368 1.00 46.78 128 HIS B O 1
ATOM 2755 N N . LEU B 1 55 ? 153.678 104.526 91.944 1.00 46.65 129 LEU B N 1
ATOM 2756 C CA . LEU B 1 55 ? 154.713 104.501 92.974 1.00 41.24 129 LEU B CA 1
ATOM 2757 C C . LEU B 1 55 ? 155.831 103.523 92.635 1.00 44.86 129 LEU B C 1
ATOM 2758 O O . LEU B 1 55 ? 156.970 103.712 93.077 1.00 53.23 129 LEU B O 1
ATOM 2763 N N . MET B 1 56 ? 155.535 102.478 91.862 1.00 48.44 130 MET B N 1
ATOM 2764 C CA . MET B 1 56 ? 156.546 101.526 91.420 1.00 47.22 130 MET B CA 1
ATOM 2765 C C . MET B 1 56 ? 157.017 101.794 89.995 1.00 46.52 130 MET B C 1
ATOM 2766 O O . MET B 1 56 ? 157.428 100.866 89.291 1.00 53.33 130 MET B O 1
ATOM 2771 N N . GLU B 1 57 ? 156.963 103.051 89.554 1.00 46.72 131 GLU B N 1
ATOM 2772 C CA . GLU B 1 57 ? 157.646 103.469 88.341 1.00 45.46 131 GLU B CA 1
ATOM 2773 C C . GLU B 1 57 ? 158.885 104.304 88.629 1.00 50.58 131 GLU B C 1
ATOM 2774 O O . GLU B 1 57 ? 159.681 104.538 87.713 1.00 58.76 131 GLU B O 1
ATOM 2780 N N . GLU B 1 58 ? 159.069 104.754 89.871 1.00 44.56 132 GLU B N 1
ATOM 2781 C CA . GLU B 1 58 ? 160.317 105.356 90.319 1.00 48.77 132 GLU B CA 1
ATOM 2782 C C . GLU B 1 58 ? 161.162 104.382 91.132 1.00 49.48 132 GLU B C 1
ATOM 2783 O O . GLU B 1 58 ? 162.035 104.816 91.892 1.00 52.05 132 GLU B O 1
ATOM 2789 N N . ASN B 1 59 ? 160.913 103.078 90.987 1.00 54.41 133 ASN B N 1
ATOM 2790 C CA . ASN B 1 59 ? 161.667 102.036 91.685 1.00 56.73 133 ASN B CA 1
ATOM 2791 C C . ASN B 1 59 ? 161.645 102.256 93.197 1.00 56.50 133 ASN B C 1
ATOM 2792 O O . ASN B 1 59 ? 162.671 102.181 93.877 1.00 61.24 133 ASN B O 1
ATOM 2797 N N . MET B 1 60 ? 160.456 102.535 93.724 1.00 51.71 134 MET B N 1
ATOM 2798 C CA . MET B 1 60 ? 160.269 102.824 95.138 1.00 49.56 134 MET B CA 1
ATOM 2799 C C . MET B 1 60 ? 159.406 101.737 95.763 1.00 44.41 134 MET B C 1
ATOM 2800 O O . MET B 1 60 ? 158.315 101.441 95.266 1.00 50.78 134 MET B O 1
ATOM 2805 N N . ILE B 1 61 ? 159.904 101.143 96.849 1.00 40.97 135 ILE B N 1
ATOM 2806 C CA . ILE B 1 61 ? 159.245 99.999 97.466 1.00 38.18 135 ILE B CA 1
ATOM 2807 C C . ILE B 1 61 ? 157.931 100.435 98.101 1.00 45.33 135 ILE B C 1
ATOM 2808 O O . ILE B 1 61 ? 157.845 101.496 98.734 1.00 52.65 135 ILE B O 1
ATOM 2813 N N . VAL B 1 62 ? 156.895 99.616 97.930 1.00 30.48 136 VAL B N 1
ATOM 2814 C CA . VAL B 1 62 ? 155.567 99.904 98.454 1.00 26.90 136 VAL B CA 1
ATOM 2815 C C . VAL B 1 62 ? 155.142 98.777 99.386 1.00 34.00 136 VAL B C 1
ATOM 2816 O O . VAL B 1 62 ? 155.510 97.613 99.197 1.00 41.93 136 VAL B O 1
ATOM 2820 N N . TYR B 1 63 ? 154.367 99.135 100.408 1.00 39.51 137 TYR B N 1
ATOM 2821 C CA . TYR B 1 63 ? 153.855 98.189 101.389 1.00 33.64 137 TYR B CA 1
ATOM 2822 C C . TYR B 1 63 ? 152.333 98.229 101.395 1.00 39.44 137 TYR B C 1
ATOM 2823 O O . TYR B 1 63 ? 151.731 99.304 101.308 1.00 49.68 137 TYR B O 1
ATOM 2832 N N . VAL B 1 64 ? 151.716 97.053 101.492 1.00 41.43 138 VAL B N 1
ATOM 2833 C CA . VAL B 1 64 ? 150.264 96.914 101.457 1.00 40.02 138 VAL B CA 1
ATOM 2834 C C . VAL B 1 64 ? 149.846 95.903 102.518 1.00 45.99 138 VAL B C 1
ATOM 2835 O O . VAL B 1 64 ? 150.550 94.918 102.763 1.00 51.89 138 VAL B O 1
ATOM 2839 N N . GLU B 1 65 ? 148.704 96.157 103.157 1.00 54.79 139 GLU B N 1
ATOM 2840 C CA . GLU B 1 65 ? 148.107 95.179 104.057 1.00 56.24 139 GLU B CA 1
ATOM 2841 C C . GLU B 1 65 ? 147.822 93.878 103.315 1.00 64.35 139 GLU B C 1
ATOM 2842 O O . GLU B 1 65 ? 147.435 93.884 102.143 1.00 67.42 139 GLU B O 1
ATOM 2848 N N . LYS B 1 66 ? 148.025 92.753 104.007 1.00 66.58 140 LYS B N 1
ATOM 2849 C CA . LYS B 1 66 ? 147.808 91.450 103.384 1.00 61.14 140 LYS B CA 1
ATOM 2850 C C . LYS B 1 66 ? 146.351 91.263 102.979 1.00 61.44 140 LYS B C 1
ATOM 2851 O O . LYS B 1 66 ? 146.063 90.688 101.923 1.00 67.65 140 LYS B O 1
ATOM 2857 N N . LYS B 1 67 ? 145.419 91.740 103.806 1.00 60.06 141 LYS B N 1
ATOM 2858 C CA . LYS B 1 67 ? 144.002 91.558 103.513 1.00 62.69 141 LYS B CA 1
ATOM 2859 C C . LYS B 1 67 ? 143.560 92.321 102.272 1.00 63.83 141 LYS B C 1
ATOM 2860 O O . LYS B 1 67 ? 142.545 91.960 101.667 1.00 67.29 141 LYS B O 1
ATOM 2866 N N . VAL B 1 68 ? 144.290 93.368 101.879 1.00 59.96 142 VAL B N 1
ATOM 2867 C CA . VAL B 1 68 ? 143.939 94.096 100.664 1.00 61.11 142 VAL B CA 1
ATOM 2868 C C . VAL B 1 68 ? 144.170 93.227 99.434 1.00 64.24 142 VAL B C 1
ATOM 2869 O O . VAL B 1 68 ? 143.350 93.207 98.509 1.00 66.90 142 VAL B O 1
ATOM 2873 N N . LEU B 1 69 ? 145.288 92.501 99.399 1.00 60.04 143 LEU B N 1
ATOM 2874 C CA . LEU B 1 69 ? 145.537 91.574 98.302 1.00 63.36 143 LEU B CA 1
ATOM 2875 C C . LEU B 1 69 ? 144.611 90.366 98.348 1.00 64.54 143 LEU B C 1
ATOM 2876 O O . LEU B 1 69 ? 144.388 89.729 97.313 1.00 63.22 143 LEU B O 1
ATOM 2881 N N . GLU B 1 70 ? 144.072 90.036 99.524 1.00 67.42 144 GLU B N 1
ATOM 2882 C CA . GLU B 1 70 ? 143.115 88.945 99.656 1.00 64.03 144 GLU B CA 1
ATOM 2883 C C . GLU B 1 70 ? 141.741 89.310 99.100 1.00 65.12 144 GLU B C 1
ATOM 2884 O O . GLU B 1 70 ? 140.887 88.426 98.968 1.00 67.91 144 GLU B O 1
ATOM 2890 N N . ASP B 1 71 ? 141.524 90.575 98.753 1.00 64.34 145 ASP B N 1
ATOM 2891 C CA . ASP B 1 71 ? 140.239 91.013 98.225 1.00 65.33 145 ASP B CA 1
ATOM 2892 C C . ASP B 1 71 ? 139.896 90.213 96.971 1.00 66.15 145 ASP B C 1
ATOM 2893 O O . ASP B 1 71 ? 140.735 90.096 96.069 1.00 66.85 145 ASP B O 1
ATOM 2898 N N . PRO B 1 72 ? 138.701 89.621 96.888 1.00 70.18 146 PRO B N 1
ATOM 2899 C CA . PRO B 1 72 ? 138.334 88.909 95.653 1.00 68.25 146 PRO B CA 1
ATOM 2900 C C . PRO B 1 72 ? 138.401 89.777 94.408 1.00 67.37 146 PRO B C 1
ATOM 2901 O O . PRO B 1 72 ? 138.816 89.292 93.348 1.00 69.86 146 PRO B O 1
ATOM 2905 N N . ALA B 1 73 ? 138.008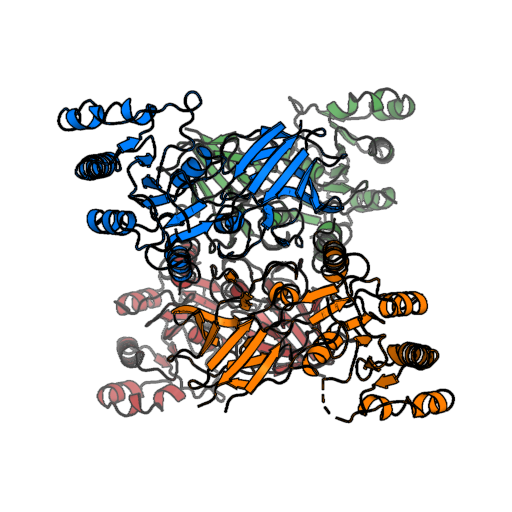 91.045 94.498 1.00 60.07 147 ALA B N 1
ATOM 2906 C CA . ALA B 1 73 ? 138.057 91.932 93.336 1.00 62.12 147 ALA B CA 1
ATOM 2907 C C . ALA B 1 73 ? 139.360 92.725 93.277 1.00 60.04 147 ALA B C 1
ATOM 2908 O O . ALA B 1 73 ? 139.364 93.937 93.072 1.00 58.08 147 ALA B O 1
ATOM 2910 N N . ILE B 1 74 ? 140.485 92.034 93.453 1.00 60.55 148 ILE B N 1
ATOM 2911 C CA . ILE B 1 74 ? 141.792 92.613 93.156 1.00 59.75 148 ILE B CA 1
ATOM 2912 C C . ILE B 1 74 ? 142.674 91.690 92.332 1.00 62.03 148 ILE B C 1
ATOM 2913 O O . ILE B 1 74 ? 143.640 92.161 91.704 1.00 62.46 148 ILE B O 1
ATOM 2918 N N . ALA B 1 75 ? 142.388 90.386 92.279 1.00 65.86 149 ALA B N 1
ATOM 2919 C CA . ALA B 1 75 ? 143.141 89.454 91.444 1.00 65.83 149 ALA B CA 1
ATOM 2920 C C . ALA B 1 75 ? 142.385 89.085 90.174 1.00 64.82 149 ALA B C 1
ATOM 2921 O O . ALA B 1 75 ? 142.983 88.495 89.259 1.00 65.88 149 ALA B O 1
ATOM 2923 N N . SER B 1 76 ? 141.098 89.427 90.080 1.00 67.57 150 SER B N 1
ATOM 2924 C CA . SER B 1 76 ? 140.342 89.149 88.864 1.00 69.81 150 SER B CA 1
ATOM 2925 C C . SER B 1 76 ? 140.923 89.899 87.673 1.00 71.80 150 SER B C 1
ATOM 2926 O O . SER B 1 76 ? 141.007 89.355 86.566 1.00 73.30 150 SER B O 1
ATOM 2929 N N . ASP B 1 77 ? 141.329 91.150 87.880 1.00 70.49 151 ASP B N 1
ATOM 2930 C CA . ASP B 1 77 ? 141.956 91.941 86.827 1.00 71.48 151 ASP B CA 1
ATOM 2931 C C . ASP B 1 77 ? 143.411 91.509 86.697 1.00 68.70 151 ASP B C 1
ATOM 2932 O O . ASP B 1 77 ? 144.233 91.795 87.573 1.00 68.53 151 ASP B O 1
ATOM 2937 N N . GLU B 1 78 ? 143.731 90.816 85.603 1.00 72.35 152 GLU B N 1
ATOM 2938 C CA . GLU B 1 78 ? 145.090 90.339 85.383 1.00 72.91 152 GLU B CA 1
ATOM 2939 C C . GLU B 1 78 ? 146.043 91.449 84.964 1.00 72.63 152 GLU B C 1
ATOM 2940 O O . GLU B 1 78 ? 147.261 91.247 85.007 1.00 75.87 152 GLU B O 1
ATOM 2946 N N . SER B 1 79 ? 145.520 92.607 84.555 1.00 61.36 153 SER B N 1
ATOM 2947 C CA . SER B 1 79 ? 146.389 93.727 84.210 1.00 65.07 153 SER B CA 1
ATOM 2948 C C . SER B 1 79 ? 147.167 94.211 85.427 1.00 66.06 153 SER B C 1
ATOM 2949 O O . SER B 1 79 ? 148.356 94.537 85.326 1.00 65.46 153 SER B O 1
ATOM 2952 N N . PHE B 1 80 ? 146.512 94.265 86.586 1.00 61.47 154 PHE B N 1
ATOM 2953 C CA . PHE B 1 80 ? 147.162 94.675 87.823 1.00 59.64 154 PHE B CA 1
ATOM 2954 C C . PHE B 1 80 ? 147.965 93.554 88.469 1.00 60.87 154 PHE B C 1
ATOM 2955 O O . PHE B 1 80 ? 148.708 93.818 89.421 1.00 68.13 154 PHE B O 1
ATOM 2963 N N . GLY B 1 81 ? 147.837 92.319 87.979 1.00 54.36 155 GLY B N 1
ATOM 2964 C CA . GLY B 1 81 ? 148.545 91.210 88.598 1.00 53.82 155 GLY B CA 1
ATOM 2965 C C . GLY B 1 81 ? 150.053 91.334 88.489 1.00 53.53 155 GLY B C 1
ATOM 2966 O O . GLY B 1 81 ? 150.780 91.026 89.436 1.00 56.17 155 GLY B O 1
ATOM 2967 N N . ALA B 1 82 ? 150.544 91.777 87.329 1.00 50.81 156 ALA B N 1
ATOM 2968 C CA . ALA B 1 82 ? 151.981 91.977 87.167 1.00 52.11 156 ALA B CA 1
ATOM 2969 C C . ALA B 1 82 ? 152.486 93.075 88.091 1.00 49.12 156 ALA B C 1
ATOM 2970 O O . ALA B 1 82 ? 153.566 92.955 88.681 1.00 50.37 156 ALA B O 1
ATOM 2972 N N . VAL B 1 83 ? 151.717 94.157 88.225 1.00 54.46 157 VAL B N 1
ATOM 2973 C CA . VAL B 1 83 ? 152.069 95.220 89.159 1.00 54.50 157 VAL B CA 1
ATOM 2974 C C . VAL B 1 83 ? 151.950 94.729 90.597 1.00 52.31 157 VAL B C 1
ATOM 2975 O O . VAL B 1 83 ? 152.710 95.159 91.474 1.00 54.11 157 VAL B O 1
ATOM 2979 N N . LYS B 1 84 ? 151.014 93.814 90.859 1.00 53.48 158 LYS B N 1
ATOM 2980 C CA . LYS B 1 84 ? 150.788 93.325 92.216 1.00 51.06 158 LYS B CA 1
ATOM 2981 C C . LYS B 1 84 ? 151.994 92.578 92.772 1.00 50.79 158 LYS B C 1
ATOM 2982 O O . LYS B 1 84 ? 152.295 92.691 93.965 1.00 54.31 158 LYS B O 1
ATOM 2988 N N . LYS B 1 85 ? 152.693 91.813 91.933 1.00 55.47 159 LYS B N 1
ATOM 2989 C CA . LYS B 1 85 ? 153.722 90.892 92.407 1.00 54.40 159 LYS B CA 1
ATOM 2990 C C . LYS B 1 85 ? 154.928 91.588 93.029 1.00 54.53 159 LYS B C 1
ATOM 2991 O O . LYS B 1 85 ? 155.873 90.896 93.423 1.00 55.94 159 LYS B O 1
ATOM 2997 N N . LYS B 1 86 ? 154.930 92.917 93.132 1.00 43.78 160 LYS B N 1
ATOM 2998 C CA . LYS B 1 86 ? 156.036 93.653 93.733 1.00 44.37 160 LYS B CA 1
ATOM 2999 C C . LYS B 1 86 ? 155.607 94.361 95.015 1.00 49.73 160 LYS B C 1
ATOM 3000 O O . LYS B 1 86 ? 156.098 95.448 95.327 1.00 51.93 160 LYS B O 1
ATOM 3006 N N . PHE B 1 87 ? 154.691 93.756 95.765 1.00 42.05 161 PHE B N 1
ATOM 3007 C CA . PHE B 1 87 ? 154.209 94.311 97.023 1.00 31.48 161 PHE B CA 1
ATOM 3008 C C . PHE B 1 87 ? 154.978 93.693 98.183 1.00 39.29 161 PHE B C 1
ATOM 3009 O O . PHE B 1 87 ? 155.082 92.466 98.280 1.00 50.14 161 PHE B O 1
ATOM 3017 N N . THR B 1 88 ? 155.512 94.543 99.060 1.00 40.00 162 THR B N 1
ATOM 3018 C CA . THR B 1 88 ? 156.157 94.081 100.291 1.00 38.75 162 THR B CA 1
ATOM 3019 C C . THR B 1 88 ? 155.091 93.921 101.375 1.00 41.03 162 THR B C 1
ATOM 3020 O O . THR B 1 88 ? 155.002 94.683 102.339 1.00 46.07 162 THR B O 1
ATOM 3024 N N . THR B 1 89 ? 154.269 92.893 101.191 1.00 52.27 163 THR B N 1
ATOM 3025 C CA . THR B 1 89 ? 153.085 92.712 102.018 1.00 52.79 163 THR B CA 1
ATOM 3026 C C . THR B 1 89 ? 153.454 92.297 103.438 1.00 51.59 163 THR B C 1
ATOM 3027 O O . THR B 1 89 ? 154.529 91.752 103.698 1.00 55.56 163 THR B O 1
ATOM 3031 N N . PHE B 1 90 ? 152.540 92.579 104.364 1.00 62.78 164 PHE B N 1
ATOM 3032 C CA . PHE B 1 90 ? 152.664 92.183 105.757 1.00 66.51 164 PHE B CA 1
ATOM 3033 C C . PHE B 1 90 ? 151.297 91.755 106.273 1.00 66.94 164 PHE B C 1
ATOM 3034 O O . PHE B 1 90 ? 150.264 92.265 105.832 1.00 63.36 164 PHE B O 1
ATOM 3042 N N . ARG B 1 91 ? 151.301 90.821 107.221 1.00 76.05 165 ARG B N 1
ATOM 3043 C CA . ARG B 1 91 ? 150.083 90.167 107.680 1.00 75.61 165 ARG B CA 1
ATOM 3044 C C . ARG B 1 91 ? 149.538 90.753 108.976 1.00 75.02 165 ARG B C 1
ATOM 3045 O O . ARG B 1 91 ? 148.661 90.140 109.593 1.00 76.47 165 ARG B O 1
ATOM 3053 N N . SER B 1 98 ? 157.038 98.770 112.061 1.00 73.10 172 SER B N 1
ATOM 3054 C CA . SER B 1 98 ? 157.902 99.840 112.532 1.00 72.79 172 SER B CA 1
ATOM 3055 C C . SER B 1 98 ? 159.229 99.811 111.778 1.00 72.37 172 SER B C 1
ATOM 3056 O O . SER B 1 98 ? 159.517 98.884 111.018 1.00 72.49 172 SER B O 1
ATOM 3059 N N . ASN B 1 99 ? 159.996 100.894 111.942 1.00 71.90 173 ASN B N 1
ATOM 3060 C CA . ASN B 1 99 ? 161.343 101.110 111.403 1.00 72.26 173 ASN B CA 1
ATOM 3061 C C . ASN B 1 99 ? 161.529 100.543 109.998 1.00 75.72 173 ASN B C 1
ATOM 3062 O O . ASN B 1 99 ? 162.603 100.028 109.672 1.00 78.20 173 ASN B O 1
ATOM 3067 N N . GLN B 1 100 ? 160.501 100.635 109.154 1.00 65.03 174 GLN B N 1
ATOM 3068 C CA . GLN B 1 100 ? 160.586 100.171 107.772 1.00 60.59 174 GLN B CA 1
ATOM 3069 C C . GLN B 1 100 ? 159.926 101.094 106.760 1.00 60.35 174 GLN B C 1
ATOM 3070 O O . GLN B 1 100 ? 160.162 100.916 105.560 1.00 60.00 174 GLN B O 1
ATOM 3076 N N . ILE B 1 101 ? 159.118 102.065 107.177 1.00 52.51 175 ILE B N 1
ATOM 3077 C CA . ILE B 1 101 ? 158.318 102.883 106.272 1.00 45.52 175 ILE B CA 1
ATOM 3078 C C . ILE B 1 101 ? 158.798 104.324 106.361 1.00 44.95 175 ILE B C 1
ATOM 3079 O O . ILE B 1 101 ? 158.894 104.887 107.458 1.00 51.78 175 ILE B O 1
ATOM 3084 N N . ASP B 1 102 ? 159.087 104.925 105.205 1.00 33.25 176 ASP B N 1
ATOM 3085 C CA . ASP B 1 102 ? 159.541 106.310 105.181 1.00 34.01 176 ASP B CA 1
ATOM 3086 C C . ASP B 1 102 ? 158.375 107.282 105.329 1.00 43.49 176 ASP B C 1
ATOM 3087 O O . ASP B 1 102 ? 158.454 108.241 106.104 1.00 50.19 176 ASP B O 1
ATOM 3092 N N . PHE B 1 103 ? 157.290 107.055 104.592 1.00 34.44 177 PHE B N 1
ATOM 3093 C CA . PHE B 1 103 ? 156.092 107.873 104.731 1.00 30.63 177 PHE B CA 1
ATOM 3094 C C . PHE B 1 103 ? 154.893 107.080 104.233 1.00 29.04 177 PHE B C 1
ATOM 3095 O O . PHE B 1 103 ? 155.037 106.072 103.538 1.00 40.59 177 PHE B O 1
ATOM 3103 N N . ILE B 1 104 ? 153.705 107.550 104.608 1.00 29.45 178 ILE B N 1
ATOM 3104 C CA . ILE B 1 104 ? 152.458 106.826 104.400 1.00 20.38 178 ILE B CA 1
ATOM 3105 C C . ILE B 1 104 ? 151.545 107.645 103.499 1.00 26.58 178 ILE B C 1
ATOM 3106 O O . ILE B 1 104 ? 151.443 108.868 103.648 1.00 38.04 178 ILE B O 1
ATOM 3111 N N . ILE B 1 105 ? 150.888 106.969 102.560 1.00 21.60 179 ILE B N 1
ATOM 3112 C CA . ILE B 1 105 ? 149.831 107.554 101.743 1.00 19.64 179 ILE B CA 1
ATOM 3113 C C . ILE B 1 105 ? 148.523 106.875 102.121 1.00 24.44 179 ILE B C 1
ATOM 3114 O O . ILE B 1 105 ? 148.425 105.643 102.086 1.00 34.90 179 ILE B O 1
ATOM 3119 N N . CYS B 1 106 ? 147.523 107.672 102.481 1.00 31.04 180 CYS B N 1
ATOM 3120 C CA . CYS B 1 106 ? 146.252 107.164 102.976 1.00 26.94 180 CYS B CA 1
ATOM 3121 C C . CYS B 1 106 ? 145.132 107.480 101.994 1.00 34.41 180 CYS B C 1
ATOM 3122 O O . CYS B 1 106 ? 145.054 108.591 101.462 1.00 38.91 180 CYS B O 1
ATOM 3125 N N . LEU B 1 107 ? 144.271 106.492 101.758 1.00 32.73 181 LEU B N 1
ATOM 3126 C CA . LEU B 1 107 ? 143.123 106.633 100.872 1.00 24.66 181 LEU B CA 1
ATOM 3127 C C . LEU B 1 107 ? 141.866 106.200 101.610 1.00 32.72 181 LEU B C 1
ATOM 3128 O O . LEU B 1 107 ? 141.838 105.120 102.208 1.00 42.06 181 LEU B O 1
ATOM 3133 N N . GLY B 1 108 ? 140.832 107.038 101.570 1.00 38.18 182 GLY B N 1
ATOM 3134 C CA . GLY B 1 108 ? 139.530 106.620 102.051 1.00 43.12 182 GLY B CA 1
ATOM 3135 C C . GLY B 1 108 ? 138.777 107.601 102.927 1.00 41.81 182 GLY B C 1
ATOM 3136 O O . GLY B 1 108 ? 137.549 107.686 102.836 1.00 52.36 182 GLY B O 1
ATOM 3137 N N . GLY B 1 109 ? 139.477 108.347 103.768 1.00 27.92 183 GLY B N 1
ATOM 3138 C CA . GLY B 1 109 ? 138.819 109.296 104.635 1.00 35.57 183 GLY B CA 1
ATOM 3139 C C . GLY B 1 109 ? 139.505 109.373 105.981 1.00 37.56 183 GLY B C 1
ATOM 3140 O O . GLY B 1 109 ? 140.633 108.913 106.148 1.00 45.59 183 GLY B O 1
ATOM 3141 N N . ASP B 1 110 ? 138.796 109.972 106.942 1.00 33.01 184 ASP B N 1
ATOM 3142 C CA . ASP B 1 110 ? 139.376 110.226 108.257 1.00 29.24 184 ASP B CA 1
ATOM 3143 C C . ASP B 1 110 ? 139.685 108.931 108.997 1.00 34.10 184 ASP B C 1
ATOM 3144 O O . ASP B 1 110 ? 140.758 108.795 109.597 1.00 40.39 184 ASP B O 1
ATOM 3149 N N . GLY B 1 111 ? 138.763 107.966 108.956 1.00 35.93 185 GLY B N 1
ATOM 3150 C CA . GLY B 1 111 ? 138.941 106.746 109.726 1.00 31.23 185 GLY B CA 1
ATOM 3151 C C . GLY B 1 111 ? 140.174 105.959 109.332 1.00 32.02 185 GLY B C 1
ATOM 3152 O O . GLY B 1 111 ? 140.701 105.182 110.132 1.00 34.04 185 GLY B O 1
ATOM 3153 N N . THR B 1 112 ? 140.647 106.141 108.098 1.00 29.81 186 THR B N 1
ATOM 3154 C CA . THR B 1 112 ? 141.896 105.510 107.688 1.00 28.22 186 THR B CA 1
ATOM 3155 C C . THR B 1 112 ? 143.072 106.052 108.490 1.00 35.55 186 THR B C 1
ATOM 3156 O O . THR B 1 112 ? 143.904 105.280 108.985 1.00 43.93 186 THR B O 1
ATOM 3160 N N . LEU B 1 113 ? 143.135 107.376 108.663 1.00 34.87 187 LEU B N 1
ATOM 3161 C CA . LEU B 1 113 ? 144.255 107.985 109.376 1.00 27.41 187 LEU B CA 1
ATOM 3162 C C . LEU B 1 113 ? 144.367 107.437 110.791 1.00 30.85 187 LEU B C 1
ATOM 3163 O O . LEU B 1 113 ? 145.461 107.079 111.247 1.00 38.02 187 LEU B O 1
ATOM 3168 N N . LEU B 1 114 ? 143.236 107.348 111.494 1.00 31.39 188 LEU B N 1
ATOM 3169 C CA . LEU B 1 114 ? 143.221 106.739 112.819 1.00 33.73 188 LEU B CA 1
ATOM 3170 C C . LEU B 1 114 ? 143.836 105.348 112.777 1.00 30.61 188 LEU B C 1
ATOM 3171 O O . LEU B 1 114 ? 144.693 105.006 113.601 1.00 38.72 188 LEU B O 1
ATOM 3176 N N . TYR B 1 115 ? 143.434 104.546 111.786 1.00 27.66 189 TYR B N 1
ATOM 3177 C CA . TYR B 1 115 ? 143.980 103.201 111.655 1.00 26.60 189 TYR B CA 1
ATOM 3178 C C . TYR B 1 115 ? 145.492 103.241 111.491 1.00 25.64 189 TYR B C 1
ATOM 3179 O O . TYR B 1 115 ? 146.206 102.394 112.042 1.00 32.82 189 TYR B O 1
ATOM 3188 N N . ALA B 1 116 ? 146.002 104.236 110.759 1.00 27.12 190 ALA B N 1
ATOM 3189 C CA . ALA B 1 116 ? 147.446 104.385 110.634 1.00 26.82 190 ALA B CA 1
ATOM 3190 C C . ALA B 1 116 ? 148.089 104.577 111.999 1.00 30.84 190 ALA B C 1
ATOM 3191 O O . ALA B 1 116 ? 149.091 103.925 112.321 1.00 40.12 190 ALA B O 1
ATOM 3193 N N . SER B 1 117 ? 147.501 105.440 112.834 1.00 23.35 191 SER B N 1
ATOM 3194 C CA . SER B 1 117 ? 148.016 105.628 114.184 1.00 26.86 191 SER B CA 1
ATOM 3195 C C . SER B 1 117 ? 147.956 104.343 114.994 1.00 33.96 191 SER B C 1
ATOM 3196 O O . SER B 1 117 ? 148.745 104.174 115.930 1.00 37.96 191 SER B O 1
ATOM 3199 N N . SER B 1 118 ? 147.038 103.434 114.654 1.00 31.15 192 SER B N 1
ATOM 3200 C CA . SER B 1 118 ? 146.992 102.148 115.337 1.00 26.04 192 SER B CA 1
ATOM 3201 C C . SER B 1 118 ? 148.189 101.279 114.976 1.00 30.89 192 SER B C 1
ATOM 3202 O O . SER B 1 118 ? 148.671 100.512 115.817 1.00 37.96 192 SER B O 1
ATOM 3205 N N . LEU B 1 119 ? 148.681 101.381 113.739 1.00 32.14 193 LEU B N 1
ATOM 3206 C CA . LEU B 1 119 ? 149.774 100.520 113.306 1.00 28.91 193 LEU B CA 1
ATOM 3207 C C . LEU B 1 119 ? 151.128 100.959 113.844 1.00 30.74 193 LEU B C 1
ATOM 3208 O O . LEU B 1 119 ? 152.045 100.135 113.918 1.00 38.16 193 LEU B O 1
ATOM 3213 N N . PHE B 1 120 ? 151.274 102.225 114.223 1.00 29.00 194 PHE B N 1
ATOM 3214 C CA . PHE B 1 120 ? 152.546 102.776 114.683 1.00 32.55 194 PHE B CA 1
ATOM 3215 C C . PHE B 1 120 ? 152.365 103.267 116.116 1.00 36.39 194 PHE B C 1
ATOM 3216 O O . PHE B 1 120 ? 152.028 104.430 116.351 1.00 41.33 194 PHE B O 1
ATOM 3224 N N . GLN B 1 121 ? 152.592 102.370 117.075 1.00 35.18 195 GLN B N 1
ATOM 3225 C CA . GLN B 1 121 ? 152.500 102.719 118.485 1.00 35.99 195 GLN B CA 1
ATOM 3226 C C . GLN B 1 121 ? 153.691 103.535 118.966 1.00 37.38 195 GLN B C 1
ATOM 3227 O O . GLN B 1 121 ? 153.652 104.059 120.084 1.00 38.67 195 GLN B O 1
ATOM 3233 N N . GLY B 1 122 ? 154.739 103.653 118.155 1.00 39.01 196 GLY B N 1
ATOM 3234 C CA . GLY B 1 122 ? 155.878 104.485 118.486 1.00 32.98 196 GLY B CA 1
ATOM 3235 C C . GLY B 1 122 ? 156.013 105.655 117.535 1.00 35.79 196 GLY B C 1
ATOM 3236 O O . GLY B 1 122 ? 155.050 106.396 117.319 1.00 41.95 196 GLY B O 1
ATOM 3237 N N . SER B 1 123 ? 157.198 105.831 116.957 1.00 34.79 197 SER B N 1
ATOM 3238 C CA . SER B 1 123 ? 157.407 106.911 116.004 1.00 35.14 197 SER B CA 1
ATOM 3239 C C . SER B 1 123 ? 156.595 106.666 114.738 1.00 39.85 197 SER B C 1
ATOM 3240 O O . SER B 1 123 ? 156.543 105.547 114.219 1.00 44.96 197 SER B O 1
ATOM 3243 N N . VAL B 1 124 ? 155.959 107.719 114.243 1.00 37.13 198 VAL B N 1
ATOM 3244 C CA . VAL B 1 124 ? 155.042 107.646 113.111 1.00 31.78 198 VAL B CA 1
ATOM 3245 C C . VAL B 1 124 ? 155.667 108.400 111.943 1.00 35.53 198 VAL B C 1
ATOM 3246 O O . VAL B 1 124 ? 156.000 109.584 112.086 1.00 37.49 198 VAL B O 1
ATOM 3250 N N . PRO B 1 125 ? 155.852 107.769 110.787 1.00 36.48 199 PRO B N 1
ATOM 3251 C CA . PRO B 1 125 ? 156.339 108.492 109.612 1.00 32.19 199 PRO B CA 1
ATOM 3252 C C . PRO B 1 125 ? 155.283 109.451 109.093 1.00 39.33 199 PRO B C 1
ATOM 3253 O O . PRO B 1 125 ? 154.091 109.293 109.398 1.00 46.31 199 PRO B O 1
ATOM 3257 N N . PRO B 1 126 ? 155.678 110.465 108.322 1.00 23.66 200 PRO B N 1
ATOM 3258 C CA . PRO B 1 126 ? 154.694 111.427 107.811 1.00 26.95 200 PRO B CA 1
ATOM 3259 C C . PRO B 1 126 ? 153.652 110.747 106.936 1.00 29.47 200 PRO B C 1
ATOM 3260 O O . PRO B 1 126 ? 153.930 109.765 106.246 1.00 39.32 200 PRO B O 1
ATOM 3264 N N . VAL B 1 127 ? 152.435 111.282 106.977 1.00 23.61 201 VAL B N 1
ATOM 3265 C CA . VAL B 1 127 ? 151.288 110.689 106.301 1.00 22.02 201 VAL B CA 1
ATOM 3266 C C . VAL B 1 127 ? 150.725 111.697 105.310 1.00 28.82 201 VAL B C 1
ATOM 3267 O O . VAL B 1 127 ? 150.545 112.873 105.647 1.00 31.29 201 VAL B O 1
ATOM 3271 N N . MET B 1 128 ? 150.450 111.235 104.094 1.00 27.78 202 MET B N 1
ATOM 3272 C CA . MET B 1 128 ? 149.846 112.040 103.036 1.00 18.36 202 MET B CA 1
ATOM 3273 C C . MET B 1 128 ? 148.451 111.474 102.777 1.00 25.39 202 MET B C 1
ATOM 3274 O O . MET B 1 128 ? 148.280 110.540 101.993 1.00 36.42 202 MET B O 1
ATOM 3279 N N . ALA B 1 129 ? 147.454 112.047 103.444 1.00 22.51 203 ALA B N 1
ATOM 3280 C CA . ALA B 1 129 ? 146.095 111.530 103.370 1.00 19.34 203 ALA B CA 1
ATOM 3281 C C . ALA B 1 129 ? 145.368 112.067 102.144 1.00 28.45 203 ALA B C 1
ATOM 3282 O O . ALA B 1 129 ? 145.443 113.257 101.829 1.00 35.71 203 ALA B O 1
ATOM 3284 N N . PHE B 1 130 ? 144.657 111.176 101.456 1.00 31.57 204 PHE B N 1
ATOM 3285 C CA . PHE B 1 130 ? 143.869 111.515 100.280 1.00 19.75 204 PHE B CA 1
ATOM 3286 C C . PHE B 1 130 ? 142.394 111.290 100.577 1.00 23.88 204 PHE B C 1
ATOM 3287 O O . PHE B 1 130 ? 142.028 110.311 101.234 1.00 35.39 204 PHE B O 1
ATOM 3295 N N . HIS B 1 131 ? 141.548 112.197 100.093 1.00 30.85 205 HIS B N 1
ATOM 3296 C CA . HIS B 1 131 ? 140.102 112.092 100.264 1.00 29.23 205 HIS B CA 1
ATOM 3297 C C . HIS B 1 131 ? 139.487 111.646 98.941 1.00 39.79 205 HIS B C 1
ATOM 3298 O O . HIS B 1 131 ? 139.430 112.419 97.978 1.00 46.50 205 HIS B O 1
ATOM 3305 N N . LEU B 1 132 ? 139.043 110.393 98.894 1.00 36.00 206 LEU B N 1
ATOM 3306 C CA . LEU B 1 132 ? 138.410 109.814 97.715 1.00 31.12 206 LEU B CA 1
ATOM 3307 C C . LEU B 1 132 ? 136.976 109.447 98.066 1.00 43.39 206 LEU B C 1
ATOM 3308 O O . LEU B 1 132 ? 136.745 108.604 98.939 1.00 45.44 206 LEU B O 1
ATOM 3313 N N . GLY B 1 133 ? 136.019 110.076 97.387 1.00 52.26 207 GLY B N 1
ATOM 3314 C CA . GLY B 1 133 ? 134.620 109.819 97.662 1.00 54.34 207 GLY B CA 1
ATOM 3315 C C . GLY B 1 133 ? 134.120 110.356 98.982 1.00 54.53 207 GLY B C 1
ATOM 3316 O O . GLY B 1 133 ? 132.969 110.097 99.345 1.00 54.48 207 GLY B O 1
ATOM 3317 N N . SER B 1 134 ? 134.950 111.097 99.711 1.00 51.11 208 SER B N 1
ATOM 3318 C CA . SER B 1 134 ? 134.565 111.690 100.981 1.00 49.51 208 SER B CA 1
ATOM 3319 C C . SER B 1 134 ? 135.270 113.029 101.116 1.00 47.36 208 SER B C 1
ATOM 3320 O O . SER B 1 134 ? 136.322 113.253 100.511 1.00 48.83 208 SER B O 1
ATOM 3323 N N . LEU B 1 135 ? 134.682 113.922 101.911 1.00 39.63 209 LEU B N 1
ATOM 3324 C CA . LEU B 1 135 ? 135.265 115.250 102.065 1.00 40.80 209 LEU B CA 1
ATOM 3325 C C . LEU B 1 135 ? 136.391 115.223 103.094 1.00 46.86 209 LEU B C 1
ATOM 3326 O O . LEU B 1 135 ? 137.544 115.539 102.779 1.00 49.34 209 LEU B O 1
ATOM 3331 N N . GLY B 1 136 ? 136.074 114.846 104.331 1.00 37.66 210 GLY B N 1
ATOM 3332 C CA . GLY B 1 136 ? 137.089 114.585 105.334 1.00 34.76 210 GLY B CA 1
ATOM 3333 C C . GLY B 1 136 ? 137.720 115.813 105.958 1.00 36.74 210 GLY B C 1
ATOM 3334 O O . GLY B 1 136 ? 137.928 116.827 105.286 1.00 44.13 210 GLY B O 1
ATOM 3335 N N . PHE B 1 137 ? 138.036 115.726 107.250 1.00 30.93 211 PHE B N 1
ATOM 3336 C CA . PHE B 1 137 ? 138.709 116.803 107.966 1.00 29.21 211 PHE B CA 1
ATOM 3337 C C . PHE B 1 137 ? 140.226 116.656 107.926 1.00 38.03 211 PHE B C 1
ATOM 3338 O O . PHE B 1 137 ? 140.941 117.629 107.670 1.00 38.80 211 PHE B O 1
ATOM 3346 N N . LEU B 1 138 ? 140.730 115.450 108.176 1.00 38.95 212 LEU B N 1
ATOM 3347 C CA . LEU B 1 138 ? 142.162 115.189 108.233 1.00 31.39 212 LEU B CA 1
ATOM 3348 C C . LEU B 1 138 ? 142.730 114.710 106.903 1.00 39.82 212 LEU B C 1
ATOM 3349 O O . LEU B 1 138 ? 143.893 114.298 106.853 1.00 42.45 212 LEU B O 1
ATOM 3354 N N . THR B 1 139 ? 141.940 114.752 105.829 1.00 37.99 213 THR B N 1
ATOM 3355 C CA . THR B 1 139 ? 142.363 114.317 104.498 1.00 30.69 213 THR B CA 1
ATOM 3356 C C . THR B 1 139 ? 142.271 115.507 103.553 1.00 29.21 213 THR B C 1
ATOM 3357 O O . THR B 1 139 ? 141.224 115.736 102.926 1.00 41.31 213 THR B O 1
ATOM 3361 N N . PRO B 1 140 ? 143.341 116.296 103.421 1.00 21.85 214 PRO B N 1
ATOM 3362 C CA . PRO B 1 140 ? 143.272 117.526 102.625 1.00 21.59 214 PRO B CA 1
ATOM 3363 C C . PRO B 1 140 ? 143.678 117.399 101.165 1.00 31.02 214 PRO B C 1
ATOM 3364 O O . PRO B 1 140 ? 143.452 118.350 100.405 1.00 35.42 214 PRO B O 1
ATOM 3368 N N . PHE B 1 141 ? 144.258 116.277 100.746 1.00 30.81 215 PHE B N 1
ATOM 3369 C CA . PHE B 1 141 ? 144.808 116.149 99.401 1.00 28.59 215 PHE B CA 1
ATOM 3370 C C . PHE B 1 141 ? 143.750 115.603 98.449 1.00 33.26 215 PHE B C 1
ATOM 3371 O O . PHE B 1 141 ? 143.181 114.533 98.691 1.00 36.25 215 PHE B O 1
ATOM 3379 N N . SER B 1 142 ? 143.496 116.336 97.368 1.00 35.09 216 SER B N 1
ATOM 3380 C CA . SER B 1 142 ? 142.617 115.858 96.311 1.00 33.59 216 SER B CA 1
ATOM 3381 C C . SER B 1 142 ? 143.377 114.911 95.393 1.00 39.59 216 SER B C 1
ATOM 3382 O O . SER B 1 142 ? 144.563 115.110 95.118 1.00 42.78 216 SER B O 1
ATOM 3385 N N . PHE B 1 143 ? 142.686 113.872 94.918 1.00 33.98 217 PHE B N 1
ATOM 3386 C CA . PHE B 1 143 ? 143.354 112.858 94.112 1.00 30.30 217 PHE B CA 1
ATOM 3387 C C . PHE B 1 143 ? 143.703 113.349 92.714 1.00 32.20 217 PHE B C 1
ATOM 3388 O O . PHE B 1 143 ? 144.551 112.738 92.055 1.00 43.69 217 PHE B O 1
ATOM 3396 N N . GLU B 1 144 ? 143.073 114.420 92.243 1.00 37.27 218 GLU B N 1
ATOM 3397 C CA . GLU B 1 144 ? 143.403 114.948 90.927 1.00 35.54 218 GLU B CA 1
ATOM 3398 C C . GLU B 1 144 ? 144.830 115.482 90.913 1.00 33.36 218 GLU B C 1
ATOM 3399 O O . GLU B 1 144 ? 145.285 116.114 91.871 1.00 44.36 218 GLU B O 1
ATOM 3405 N N . ASN B 1 145 ? 145.543 115.199 89.822 1.00 30.92 219 ASN B N 1
ATOM 3406 C CA . ASN B 1 145 ? 146.937 115.614 89.659 1.00 33.11 219 ASN B CA 1
ATOM 3407 C C . ASN B 1 145 ? 147.801 115.129 90.820 1.00 44.60 219 ASN B C 1
ATOM 3408 O O . ASN B 1 145 ? 148.642 115.861 91.347 1.00 48.88 219 ASN B O 1
ATOM 3413 N N . PHE B 1 146 ? 147.590 113.875 91.228 1.00 40.45 220 PHE B N 1
ATOM 3414 C CA . PHE B 1 146 ? 148.323 113.342 92.370 1.00 23.92 220 PHE B CA 1
ATOM 3415 C C . PHE B 1 146 ? 149.785 113.075 92.049 1.00 31.09 220 PHE B C 1
ATOM 3416 O O . PHE B 1 146 ? 150.600 112.994 92.973 1.00 47.18 220 PHE B O 1
ATOM 3424 N N . GLN B 1 147 ? 150.136 112.940 90.768 1.00 27.95 221 GLN B N 1
ATOM 3425 C CA . GLN B 1 147 ? 151.528 112.700 90.401 1.00 30.16 221 GLN B CA 1
ATOM 3426 C C . GLN B 1 147 ? 152.426 113.824 90.899 1.00 40.10 221 GLN B C 1
ATOM 3427 O O . GLN B 1 147 ? 153.440 113.580 91.565 1.00 44.80 221 GLN B O 1
ATOM 3433 N N . SER B 1 148 ? 152.057 115.071 90.593 1.00 36.34 222 SER B N 1
ATOM 3434 C CA . SER B 1 148 ? 152.875 116.211 90.990 1.00 35.42 222 SER B CA 1
ATOM 3435 C C . SER B 1 148 ? 152.931 116.355 92.505 1.00 43.75 222 SER B C 1
ATOM 3436 O O . SER B 1 148 ? 153.981 116.690 93.062 1.00 47.73 222 SER B O 1
ATOM 3439 N N . GLN B 1 149 ? 151.811 116.109 93.189 1.00 36.83 223 GLN B N 1
ATOM 3440 C CA . GLN B 1 149 ? 151.787 116.240 94.643 1.00 29.45 223 GLN B CA 1
ATOM 3441 C C . GLN B 1 149 ? 152.685 115.201 95.307 1.00 35.94 223 GLN B C 1
ATOM 3442 O O . GLN B 1 149 ? 153.462 115.526 96.216 1.00 46.03 223 GLN B O 1
ATOM 3448 N N . VAL B 1 150 ? 152.603 113.947 94.858 1.00 28.70 224 VAL B N 1
ATOM 3449 C CA . VAL B 1 150 ? 153.463 112.907 95.415 1.00 23.25 224 VAL B CA 1
ATOM 3450 C C . VAL B 1 150 ? 154.924 113.195 95.097 1.00 34.19 224 VAL B C 1
ATOM 3451 O O . VAL B 1 150 ? 155.806 112.978 95.936 1.00 45.53 224 VAL B O 1
ATOM 3455 N N . THR B 1 151 ? 155.208 113.692 93.890 1.00 32.06 225 THR B N 1
ATOM 3456 C CA . THR B 1 151 ? 156.584 114.034 93.547 1.00 37.12 225 THR B CA 1
ATOM 3457 C C . THR B 1 151 ? 157.114 115.150 94.441 1.00 41.26 225 THR B C 1
ATOM 3458 O O . THR B 1 151 ? 158.252 115.083 94.920 1.00 46.82 225 THR B O 1
ATOM 3462 N N . GLN B 1 152 ? 156.298 116.177 94.687 1.00 40.39 226 GLN B N 1
ATOM 3463 C CA . GLN B 1 152 ? 156.719 117.274 95.552 1.00 38.85 226 GLN B CA 1
ATOM 3464 C C . GLN B 1 152 ? 156.956 116.792 96.976 1.00 41.16 226 GLN B C 1
ATOM 3465 O O . GLN B 1 152 ? 157.896 117.238 97.643 1.00 45.96 226 GLN B O 1
ATOM 3471 N N . VAL B 1 153 ? 156.107 115.884 97.462 1.00 39.85 227 VAL B N 1
ATOM 3472 C CA . VAL B 1 153 ? 156.312 115.320 98.794 1.00 35.23 227 VAL B CA 1
ATOM 3473 C C . VAL B 1 153 ? 157.610 114.524 98.845 1.00 39.24 227 VAL B C 1
ATOM 3474 O O . VAL B 1 153 ? 158.378 114.621 99.810 1.00 49.91 227 VAL B O 1
ATOM 3478 N N . ILE B 1 154 ? 157.879 113.728 97.807 1.00 36.37 228 ILE B N 1
ATOM 3479 C CA . ILE B 1 154 ? 159.093 112.915 97.780 1.00 35.83 228 ILE B CA 1
ATOM 3480 C C . ILE B 1 154 ? 160.334 113.800 97.753 1.00 36.65 228 ILE B C 1
ATOM 3481 O O . ILE B 1 154 ? 161.336 113.506 98.417 1.00 38.70 228 ILE B O 1
ATOM 3486 N N . GLU B 1 155 ? 160.288 114.897 96.991 1.00 37.51 229 GLU B N 1
ATOM 3487 C CA . GLU B 1 155 ? 161.445 115.786 96.909 1.00 38.92 229 GLU B CA 1
ATOM 3488 C C . GLU B 1 155 ? 161.799 116.367 98.272 1.00 44.83 229 GLU B C 1
ATOM 3489 O O . GLU B 1 155 ? 162.978 116.437 98.637 1.00 45.14 229 GLU B O 1
ATOM 3495 N N . GLY B 1 156 ? 160.797 116.788 99.038 1.00 50.47 230 GLY B N 1
ATOM 3496 C CA . GLY B 1 156 ? 161.040 117.310 100.368 1.00 44.32 230 GLY B CA 1
ATOM 3497 C C . GLY B 1 156 ? 160.563 118.733 100.561 1.00 39.68 230 GLY B C 1
ATOM 3498 O O . GLY B 1 156 ? 160.895 119.375 101.562 1.00 44.84 230 GLY B O 1
ATOM 3499 N N . ASN B 1 157 ? 159.783 119.242 99.607 1.00 45.23 231 ASN B N 1
ATOM 3500 C CA . ASN B 1 157 ? 159.230 120.592 99.689 1.00 52.29 231 ASN B CA 1
ATOM 3501 C C . ASN B 1 157 ? 157.772 120.484 100.126 1.00 58.41 231 ASN B C 1
ATOM 3502 O O . ASN B 1 157 ? 156.844 120.505 99.318 1.00 61.35 231 ASN B O 1
ATOM 3507 N N . ALA B 1 158 ? 157.577 120.371 101.438 1.00 51.75 232 ALA B N 1
ATOM 3508 C CA . ALA B 1 158 ? 156.242 120.235 102.002 1.00 46.00 232 ALA B CA 1
ATOM 3509 C C . ALA B 1 158 ? 156.289 120.568 103.485 1.00 50.41 232 ALA B C 1
ATOM 3510 O O . ALA B 1 158 ? 157.319 120.392 104.141 1.00 54.91 232 ALA B O 1
ATOM 3512 N N . ALA B 1 159 ? 155.163 121.049 104.001 1.00 41.16 233 ALA B N 1
ATOM 3513 C CA . ALA B 1 159 ? 155.012 121.375 105.410 1.00 38.50 233 ALA B CA 1
ATOM 3514 C C . ALA B 1 159 ? 154.103 120.358 106.087 1.00 38.27 233 ALA B C 1
ATOM 3515 O O . ALA B 1 159 ? 153.228 119.763 105.451 1.00 41.62 233 ALA B O 1
ATOM 3517 N N . VAL B 1 160 ? 154.320 120.160 107.387 1.00 30.58 234 VAL B N 1
ATOM 3518 C CA . VAL B 1 160 ? 153.577 119.180 108.165 1.00 35.06 234 VAL B CA 1
ATOM 3519 C C . VAL B 1 160 ? 153.086 119.825 109.453 1.00 34.51 234 VAL B C 1
ATOM 3520 O O . VAL B 1 160 ? 153.579 120.870 109.883 1.00 42.30 234 VAL B O 1
ATOM 3524 N N . VAL B 1 161 ? 152.097 119.182 110.068 1.00 24.80 235 VAL B N 1
ATOM 3525 C CA . VAL B 1 161 ? 151.611 119.550 111.391 1.00 19.99 235 VAL B CA 1
ATOM 3526 C C . VAL B 1 161 ? 151.862 118.379 112.331 1.00 26.85 235 VAL B C 1
ATOM 3527 O O . VAL B 1 161 ? 151.601 117.222 111.984 1.00 34.11 235 VAL B O 1
ATOM 3531 N N . LEU B 1 162 ? 152.408 118.679 113.507 1.00 25.92 236 LEU B N 1
ATOM 3532 C CA . LEU B 1 162 ? 152.730 117.649 114.493 1.00 20.75 236 LEU B CA 1
ATOM 3533 C C . LEU B 1 162 ? 151.509 117.452 115.381 1.00 26.84 236 LEU B C 1
ATOM 3534 O O . LEU B 1 162 ? 151.345 118.111 116.408 1.00 36.35 236 LEU B O 1
ATOM 3539 N N . ARG B 1 163 ? 150.642 116.528 114.977 1.00 23.84 237 ARG B N 1
ATOM 3540 C CA . ARG B 1 163 ? 149.414 116.258 115.710 1.00 23.68 237 ARG B CA 1
ATOM 3541 C C . ARG B 1 163 ? 149.735 115.453 116.962 1.00 27.99 237 ARG B C 1
ATOM 3542 O O . ARG B 1 163 ? 150.310 114.363 116.877 1.00 34.87 237 ARG B O 1
ATOM 3550 N N . SER B 1 164 ? 149.359 115.986 118.120 1.00 24.41 238 SER B N 1
ATOM 3551 C CA . SER B 1 164 ? 149.637 115.310 119.377 1.00 20.15 238 SER B CA 1
ATOM 3552 C C . SER B 1 164 ? 148.748 114.083 119.540 1.00 27.02 238 SER B C 1
ATOM 3553 O O . SER B 1 164 ? 147.637 114.013 119.008 1.00 32.19 238 SER B O 1
ATOM 3556 N N . ARG B 1 165 ? 149.254 113.108 120.289 1.00 26.11 239 ARG B N 1
ATOM 3557 C CA . ARG B 1 165 ? 148.531 111.884 120.589 1.00 21.57 239 ARG B CA 1
ATOM 3558 C C . ARG B 1 165 ? 148.531 111.667 122.095 1.00 28.57 239 ARG B C 1
ATOM 3559 O O . ARG B 1 165 ? 149.379 112.196 122.817 1.00 38.46 239 ARG B O 1
ATOM 3567 N N . LEU B 1 166 ? 147.568 110.882 122.567 1.00 29.35 240 LEU B N 1
ATOM 3568 C CA . LEU B 1 166 ? 147.450 110.579 123.986 1.00 16.49 240 LEU B CA 1
ATOM 3569 C C . LEU B 1 166 ? 147.944 109.165 124.258 1.00 25.46 240 LEU B C 1
ATOM 3570 O O . LEU B 1 166 ? 147.514 108.211 123.599 1.00 34.61 240 LEU B O 1
ATOM 3575 N N . LYS B 1 167 ? 148.851 109.047 125.223 1.00 27.46 241 LYS B N 1
ATOM 3576 C CA . LYS B 1 167 ? 149.320 107.762 125.722 1.00 14.74 241 LYS B CA 1
ATOM 3577 C C . LYS B 1 167 ? 148.410 107.330 126.864 1.00 28.85 241 LYS B C 1
ATOM 3578 O O . LYS B 1 167 ? 148.273 108.048 127.862 1.00 36.82 241 LYS B O 1
ATOM 3584 N N . VAL B 1 168 ? 147.788 106.164 126.715 1.00 28.27 242 VAL B N 1
ATOM 3585 C CA . VAL B 1 168 ? 146.784 105.673 127.648 1.00 19.91 242 VAL B CA 1
ATOM 3586 C C . VAL B 1 168 ? 147.226 104.314 128.170 1.00 29.80 242 VAL B C 1
ATOM 3587 O O . VAL B 1 168 ? 147.564 103.421 127.386 1.00 41.73 242 VAL B O 1
ATOM 3591 N N . ARG B 1 169 ? 147.218 104.162 129.489 1.00 38.29 243 ARG B N 1
ATOM 3592 C CA . ARG B 1 169 ? 147.600 102.925 130.155 1.00 38.71 243 ARG B CA 1
ATOM 3593 C C . ARG B 1 169 ? 146.429 102.456 131.005 1.00 40.83 243 ARG B C 1
ATOM 3594 O O . ARG B 1 169 ? 145.950 103.198 131.869 1.00 44.71 243 ARG B O 1
ATOM 3602 N N . VAL B 1 170 ? 145.968 101.235 130.759 1.00 41.39 244 VAL B N 1
ATOM 3603 C CA . VAL B 1 170 ? 144.850 100.653 131.492 1.00 41.35 244 VAL B CA 1
ATOM 3604 C C . VAL B 1 170 ? 145.411 99.650 132.489 1.00 46.60 244 VAL B C 1
ATOM 3605 O O . VAL B 1 170 ? 146.092 98.693 132.102 1.00 49.77 244 VAL B O 1
ATOM 3609 N N . VAL B 1 171 ? 145.127 99.864 133.770 1.00 51.71 245 VAL B N 1
ATOM 3610 C CA . VAL B 1 171 ? 145.617 99.008 134.843 1.00 52.07 245 VAL B CA 1
ATOM 3611 C C . VAL B 1 171 ? 144.434 98.237 135.409 1.00 55.99 245 VAL B C 1
ATOM 3612 O O . VAL B 1 171 ? 143.441 98.836 135.845 1.00 58.04 245 VAL B O 1
ATOM 3616 N N . LYS B 1 172 ? 144.543 96.911 135.400 1.00 63.00 246 LYS B N 1
ATOM 3617 C CA . LYS B 1 172 ? 143.500 96.021 135.885 1.00 63.92 246 LYS B CA 1
ATOM 3618 C C . LYS B 1 172 ? 143.977 95.289 137.132 1.00 69.83 246 LYS B C 1
ATOM 3619 O O . LYS B 1 172 ? 145.114 94.810 137.187 1.00 68.96 246 LYS B O 1
ATOM 3625 N N . GLU B 1 173 ? 143.102 95.205 138.129 1.00 72.76 247 GLU B N 1
ATOM 3626 C CA . GLU B 1 173 ? 143.424 94.519 139.375 1.00 68.89 247 GLU B CA 1
ATOM 3627 C C . GLU B 1 173 ? 143.037 93.046 139.302 1.00 67.59 247 GLU B C 1
ATOM 3628 O O . GLU B 1 173 ? 142.182 92.659 138.506 1.00 68.91 247 GLU B O 1
ATOM 3634 N N . GLN B 1 202 ? 147.547 93.739 134.833 1.00 65.19 276 GLN B N 1
ATOM 3635 C CA . GLN B 1 202 ? 147.643 93.596 133.385 1.00 65.45 276 GLN B CA 1
ATOM 3636 C C . GLN B 1 202 ? 147.667 94.959 132.702 1.00 65.47 276 GLN B C 1
ATOM 3637 O O . GLN B 1 202 ? 146.621 95.515 132.368 1.00 66.56 276 GLN B O 1
ATOM 3639 N N . ALA B 1 203 ? 148.868 95.492 132.497 1.00 61.95 277 ALA B N 1
ATOM 3640 C CA . ALA B 1 203 ? 149.024 96.788 131.854 1.00 63.72 277 ALA B CA 1
ATOM 3641 C C . ALA B 1 203 ? 148.864 96.660 130.345 1.00 62.71 277 ALA B C 1
ATOM 3642 O O . ALA B 1 203 ? 149.343 95.702 129.732 1.00 64.52 277 ALA B O 1
ATOM 3644 N N . MET B 1 204 ? 148.184 97.637 129.748 1.00 53.38 278 MET B N 1
ATOM 3645 C CA . MET B 1 204 ? 147.952 97.664 128.306 1.00 49.66 278 MET B CA 1
ATOM 3646 C C . MET B 1 204 ? 148.101 99.101 127.828 1.00 52.82 278 MET B C 1
ATOM 3647 O O . MET B 1 204 ? 147.301 99.965 128.200 1.00 56.91 278 MET B O 1
ATOM 3652 N N . GLN B 1 205 ? 149.117 99.354 127.010 1.00 49.39 279 GLN B N 1
ATOM 3653 C CA . GLN B 1 205 ? 149.387 100.691 126.506 1.00 43.23 279 GLN B CA 1
ATOM 3654 C C . GLN B 1 205 ? 148.687 100.920 125.172 1.00 44.87 279 GLN B C 1
ATOM 3655 O O . GLN B 1 205 ? 148.465 99.989 124.393 1.00 47.68 279 GLN B O 1
ATOM 3661 N N . TYR B 1 206 ? 148.344 102.180 124.919 1.00 42.71 280 TYR B N 1
ATOM 3662 C CA . TYR B 1 206 ? 147.654 102.584 123.705 1.00 32.95 280 TYR B CA 1
ATOM 3663 C C . TYR B 1 206 ? 148.079 104.001 123.355 1.00 40.17 280 TYR B C 1
ATOM 3664 O O . TYR B 1 206 ? 148.385 104.806 124.238 1.00 45.14 280 TYR B O 1
ATOM 3673 N N . GLN B 1 207 ? 148.094 104.300 122.061 1.00 34.50 281 GLN B N 1
ATOM 3674 C CA . GLN B 1 207 ? 148.289 105.658 121.569 1.00 25.90 281 GLN B CA 1
ATOM 3675 C C . GLN B 1 207 ? 147.076 106.034 120.734 1.00 29.39 281 GLN B C 1
ATOM 3676 O O . GLN B 1 207 ? 146.798 105.392 119.715 1.00 43.27 281 GLN B O 1
ATOM 3682 N N . VAL B 1 208 ? 146.357 107.066 121.163 1.00 20.88 282 VAL B N 1
ATOM 3683 C CA . VAL B 1 208 ? 145.135 107.483 120.488 1.00 16.12 282 VAL B CA 1
ATOM 3684 C C . VAL B 1 208 ? 145.354 108.850 119.860 1.00 16.25 282 VAL B C 1
ATOM 3685 O O . VAL B 1 208 ? 146.173 109.651 120.324 1.00 27.66 282 VAL B O 1
ATOM 3689 N N . LEU B 1 209 ? 144.605 109.114 118.793 1.00 25.09 283 LEU B N 1
ATOM 3690 C CA . LEU B 1 209 ? 144.723 110.350 118.031 1.00 24.75 283 LEU B CA 1
ATOM 3691 C C . LEU B 1 209 ? 143.581 111.324 118.268 1.00 32.65 283 LEU B C 1
ATOM 3692 O O . LEU B 1 209 ? 143.824 112.525 118.396 1.00 41.13 283 LEU B O 1
ATOM 3697 N N . ASN B 1 210 ? 142.336 110.848 118.331 1.00 32.05 284 ASN B N 1
ATOM 3698 C CA . ASN B 1 210 ? 141.204 111.755 118.504 1.00 31.48 284 ASN B CA 1
ATOM 3699 C C . ASN B 1 210 ? 140.791 111.904 119.970 1.00 39.57 284 ASN B C 1
ATOM 3700 O O . ASN B 1 210 ? 140.865 113.005 120.523 1.00 42.61 284 ASN B O 1
ATOM 3705 N N . GLU B 1 211 ? 140.364 110.817 120.616 1.00 35.70 285 GLU B N 1
ATOM 3706 C CA . GLU B 1 211 ? 140.032 110.886 122.037 1.00 27.66 285 GLU B CA 1
ATOM 3707 C C . GLU B 1 211 ? 140.037 109.484 122.635 1.00 26.11 285 GLU B C 1
ATOM 3708 O O . GLU B 1 211 ? 140.271 108.487 121.948 1.00 39.66 285 GLU B O 1
ATOM 3714 N N . VAL B 1 212 ? 139.769 109.431 123.939 1.00 25.41 286 VAL B N 1
ATOM 3715 C CA . VAL B 1 212 ? 139.399 108.216 124.656 1.00 27.11 286 VAL B CA 1
ATOM 3716 C C . VAL B 1 212 ? 138.049 108.467 125.312 1.00 26.38 286 VAL B C 1
ATOM 3717 O O . VAL B 1 212 ? 137.880 109.466 126.022 1.00 29.89 286 VAL B O 1
ATOM 3721 N N . VAL B 1 213 ? 137.095 107.569 125.082 1.00 24.27 287 VAL B N 1
ATOM 3722 C CA . VAL B 1 213 ? 135.726 107.744 125.556 1.00 24.51 287 VAL B CA 1
ATOM 3723 C C . VAL B 1 213 ? 135.452 106.719 126.647 1.00 31.77 287 VAL B C 1
ATOM 3724 O O . VAL B 1 213 ? 135.550 105.509 126.412 1.00 40.63 287 VAL B O 1
ATOM 3728 N N . ILE B 1 214 ? 135.098 107.200 127.833 1.00 30.06 288 ILE B N 1
ATOM 3729 C CA . ILE B 1 214 ? 134.717 106.343 128.948 1.00 30.80 288 ILE B CA 1
ATOM 3730 C C . ILE B 1 214 ? 133.222 106.538 129.158 1.00 31.25 288 ILE B C 1
ATOM 3731 O O . ILE B 1 214 ? 132.793 107.488 129.818 1.00 35.49 288 ILE B O 1
ATOM 3736 N N . ASP B 1 215 ? 132.421 105.631 128.607 1.00 40.64 289 ASP B N 1
ATOM 3737 C CA . ASP B 1 215 ? 130.973 105.792 128.624 1.00 38.50 289 ASP B CA 1
ATOM 3738 C C . ASP B 1 215 ? 130.260 104.581 129.210 1.00 45.84 289 ASP B C 1
ATOM 3739 O O . ASP B 1 215 ? 130.892 103.728 129.842 1.00 52.12 289 ASP B O 1
ATOM 3744 N N . ARG B 1 216 ? 128.945 104.499 129.009 1.00 51.00 290 ARG B N 1
ATOM 3745 C CA . ARG B 1 216 ? 128.190 103.310 129.378 1.00 50.15 290 ARG B CA 1
ATOM 3746 C C . ARG B 1 216 ? 127.873 102.500 128.124 1.00 51.54 290 ARG B C 1
ATOM 3747 O O . ARG B 1 216 ? 127.707 103.056 127.034 1.00 53.03 290 ARG B O 1
ATOM 3755 N N . GLY B 1 217 ? 127.814 101.180 128.280 1.00 60.68 291 GLY B N 1
ATOM 3756 C CA . GLY B 1 217 ? 127.440 100.307 127.194 1.00 59.61 291 GLY B CA 1
ATOM 3757 C C . GLY B 1 217 ? 125.950 100.031 127.174 1.00 58.13 291 GLY B C 1
ATOM 3758 O O . GLY B 1 217 ? 125.129 100.919 126.920 1.00 59.28 291 GLY B O 1
ATOM 3759 N N . PRO B 1 218 ? 125.571 98.779 127.442 1.00 57.07 292 PRO B N 1
ATOM 3760 C CA . PRO B 1 218 ? 124.143 98.426 127.459 1.00 60.90 292 PRO B CA 1
ATOM 3761 C C . PRO B 1 218 ? 123.369 99.051 128.608 1.00 61.14 292 PRO B C 1
ATOM 3762 O O . PRO B 1 218 ? 122.132 99.021 128.577 1.00 61.31 292 PRO B O 1
ATOM 3766 N N . SER B 1 219 ? 124.045 99.606 129.612 1.00 59.40 293 SER B N 1
ATOM 3767 C CA . SER B 1 219 ? 123.357 100.196 130.754 1.00 55.73 293 SER B CA 1
ATOM 3768 C C . SER B 1 219 ? 122.505 101.384 130.322 1.00 56.93 293 SER B C 1
ATOM 3769 O O . SER B 1 219 ? 122.890 102.161 129.445 1.00 58.62 293 SER B O 1
ATOM 3772 N N . SER B 1 220 ? 121.321 101.504 130.923 1.00 69.38 294 SER B N 1
ATOM 3773 C CA . SER B 1 220 ? 120.425 102.621 130.659 1.00 71.13 294 SER B CA 1
ATOM 3774 C C . SER B 1 220 ? 120.431 103.662 131.769 1.00 69.54 294 SER B C 1
ATOM 3775 O O . SER B 1 220 ? 119.731 104.674 131.653 1.00 68.93 294 SER B O 1
ATOM 3778 N N . TYR B 1 221 ? 121.197 103.444 132.830 1.00 69.55 295 TYR B N 1
ATOM 3779 C CA . TYR B 1 221 ? 121.272 104.394 133.926 1.00 71.17 295 TYR B CA 1
ATOM 3780 C C . TYR B 1 221 ? 122.492 105.299 133.764 1.00 70.45 295 TYR B C 1
ATOM 3781 O O . TYR B 1 221 ? 123.364 105.072 132.925 1.00 68.69 295 TYR B O 1
ATOM 3790 N N . LEU B 1 222 ? 122.543 106.342 134.586 1.00 59.41 296 LEU B N 1
ATOM 3791 C CA . LEU B 1 222 ? 123.661 107.274 134.542 1.00 56.40 296 LEU B CA 1
ATOM 3792 C C . LEU B 1 222 ? 124.956 106.578 134.953 1.00 56.60 296 LEU B C 1
ATOM 3793 O O . LEU B 1 222 ? 124.959 105.645 135.760 1.00 59.36 296 LEU B O 1
ATOM 3798 N N . SER B 1 223 ? 126.068 107.042 134.388 1.00 52.05 297 SER B N 1
ATOM 3799 C CA . SER B 1 223 ? 127.391 106.517 134.702 1.00 50.60 297 SER B CA 1
ATOM 3800 C C . SER B 1 223 ? 128.106 107.507 135.605 1.00 52.39 297 SER B C 1
ATOM 3801 O O . SER B 1 223 ? 128.089 108.717 135.347 1.00 49.40 297 SER B O 1
ATOM 3804 N N . ASN B 1 224 ? 128.741 106.989 136.648 1.00 56.46 298 ASN B N 1
ATOM 3805 C CA . ASN B 1 224 ? 129.350 107.797 137.695 1.00 48.73 298 ASN B CA 1
ATOM 3806 C C . ASN B 1 224 ? 130.842 107.504 137.672 1.00 46.81 298 ASN B C 1
ATOM 3807 O O . ASN B 1 224 ? 131.263 106.439 138.136 1.00 50.28 298 ASN B O 1
ATOM 3812 N N . VAL B 1 225 ? 131.655 108.420 137.142 1.00 39.15 299 VAL B N 1
ATOM 3813 C CA . VAL B 1 225 ? 133.095 108.154 137.103 1.00 31.89 299 VAL B CA 1
ATOM 3814 C C . VAL B 1 225 ? 133.887 109.348 137.620 1.00 34.12 299 VAL B C 1
ATOM 3815 O O . VAL B 1 225 ? 133.550 110.505 137.348 1.00 38.59 299 VAL B O 1
ATOM 3819 N N . ASP B 1 226 ? 134.956 109.052 138.361 1.00 40.17 300 ASP B N 1
ATOM 3820 C CA . ASP B 1 226 ? 135.808 110.049 138.993 1.00 36.91 300 ASP B CA 1
ATOM 3821 C C . ASP B 1 226 ? 137.033 110.298 138.122 1.00 36.42 300 ASP B C 1
ATOM 3822 O O . ASP B 1 226 ? 137.609 109.356 137.563 1.00 43.18 300 ASP B O 1
ATOM 3827 N N . VAL B 1 227 ? 137.433 111.566 138.006 1.00 29.80 301 VAL B N 1
ATOM 3828 C CA . VAL B 1 227 ? 138.627 111.940 137.257 1.00 29.05 301 VAL B CA 1
ATOM 3829 C C . VAL B 1 227 ? 139.585 112.668 138.193 1.00 30.99 301 VAL B C 1
ATOM 3830 O O . VAL B 1 227 ? 139.166 113.522 138.983 1.00 36.69 301 VAL B O 1
ATOM 3834 N N . TYR B 1 228 ? 140.862 112.300 138.125 1.00 30.26 302 TYR B N 1
ATOM 3835 C CA . TYR B 1 228 ? 141.928 112.878 138.928 1.00 26.07 302 TYR B CA 1
ATOM 3836 C C . TYR B 1 228 ? 142.937 113.534 137.998 1.00 33.09 302 TYR B C 1
ATOM 3837 O O . TYR B 1 228 ? 143.223 113.010 136.918 1.00 41.16 302 TYR B O 1
ATOM 3846 N N . LEU B 1 229 ? 143.489 114.668 138.418 1.00 31.82 303 LEU B N 1
ATOM 3847 C CA . LEU B 1 229 ? 144.563 115.323 137.683 1.00 24.20 303 LEU B CA 1
ATOM 3848 C C . LEU B 1 229 ? 145.731 115.515 138.638 1.00 26.43 303 LEU B C 1
ATOM 3849 O O . LEU B 1 229 ? 145.592 116.196 139.660 1.00 37.90 303 LEU B O 1
ATOM 3854 N N . ASP B 1 230 ? 146.875 114.917 138.301 1.00 31.28 304 ASP B N 1
ATOM 3855 C CA . ASP B 1 230 ? 148.084 114.991 139.122 1.00 30.11 304 ASP B CA 1
ATOM 3856 C C . ASP B 1 230 ? 147.825 114.498 140.543 1.00 32.86 304 ASP B C 1
ATOM 3857 O O . ASP B 1 230 ? 148.346 115.046 141.516 1.00 40.05 304 ASP B O 1
ATOM 3862 N N . GLY B 1 231 ? 147.016 113.448 140.664 1.00 28.04 305 GLY B N 1
ATOM 3863 C CA . GLY B 1 231 ? 146.697 112.871 141.950 1.00 27.22 305 GLY B CA 1
ATOM 3864 C C . GLY B 1 231 ? 145.624 113.590 142.734 1.00 22.74 305 GLY B C 1
ATOM 3865 O O . GLY B 1 231 ? 145.348 113.197 143.875 1.00 31.96 305 GLY B O 1
ATOM 3866 N N . HIS B 1 232 ? 145.008 114.622 142.169 1.00 26.24 306 HIS B N 1
ATOM 3867 C CA . HIS B 1 232 ? 143.995 115.412 142.855 1.00 25.50 306 HIS B CA 1
ATOM 3868 C C . HIS B 1 232 ? 142.643 115.176 142.199 1.00 30.55 306 HIS B C 1
ATOM 3869 O O . HIS B 1 232 ? 142.510 115.308 140.978 1.00 38.48 306 HIS B O 1
ATOM 3876 N N . LEU B 1 233 ? 141.645 114.837 143.009 1.00 23.87 307 LEU B N 1
ATOM 3877 C CA . LEU B 1 233 ? 140.295 114.593 142.509 1.00 23.30 307 LEU B CA 1
ATOM 3878 C C . LEU B 1 233 ? 139.686 115.920 142.083 1.00 24.76 307 LEU B C 1
ATOM 3879 O O . LEU B 1 233 ? 139.274 116.726 142.920 1.00 37.74 307 LEU B O 1
ATOM 3884 N N . ILE B 1 234 ? 139.627 116.157 140.774 1.00 25.40 308 ILE B N 1
ATOM 3885 C CA . ILE B 1 234 ? 139.087 117.420 140.284 1.00 27.25 308 ILE B CA 1
ATOM 3886 C C . ILE B 1 234 ? 137.566 117.382 140.258 1.00 32.28 308 ILE B C 1
ATOM 3887 O O . ILE B 1 234 ? 136.904 118.327 140.703 1.00 41.00 308 ILE B O 1
ATOM 3892 N N . THR B 1 235 ? 136.984 116.295 139.754 1.00 31.01 309 THR B N 1
ATOM 3893 C CA . THR B 1 235 ? 135.532 116.180 139.738 1.00 33.56 309 THR B CA 1
ATOM 3894 C C . THR B 1 235 ? 135.118 114.735 139.496 1.00 26.11 309 THR B C 1
ATOM 3895 O O . THR B 1 235 ? 135.932 113.863 139.171 1.00 41.43 309 THR B O 1
ATOM 3899 N N . THR B 1 236 ? 133.826 114.502 139.697 1.00 27.93 310 THR B N 1
ATOM 3900 C CA . THR B 1 236 ? 133.137 113.288 139.293 1.00 35.86 310 THR B CA 1
ATOM 3901 C C . THR B 1 236 ? 132.050 113.667 138.301 1.00 35.56 310 THR B C 1
ATOM 3902 O O . THR B 1 236 ? 131.371 114.685 138.471 1.00 39.37 310 THR B O 1
ATOM 3906 N N . VAL B 1 237 ? 131.891 112.865 137.255 1.00 41.32 311 VAL B N 1
ATOM 3907 C CA . VAL B 1 237 ? 130.912 113.153 136.219 1.00 38.51 311 VAL B CA 1
ATOM 3908 C C . VAL B 1 237 ? 129.779 112.143 136.311 1.00 42.32 311 VAL B C 1
ATOM 3909 O O . VAL B 1 237 ? 129.997 110.944 136.558 1.00 47.47 311 VAL B O 1
ATOM 3913 N N . GLN B 1 238 ? 128.568 112.665 136.115 1.00 45.11 312 GLN B N 1
ATOM 3914 C CA . GLN B 1 238 ? 127.281 112.040 136.396 1.00 45.67 312 GLN B CA 1
ATOM 3915 C C . GLN B 1 238 ? 126.519 112.035 135.077 1.00 49.75 312 GLN B C 1
ATOM 3916 O O . GLN B 1 238 ? 125.666 112.897 134.851 1.00 53.64 312 GLN B O 1
ATOM 3922 N N . GLY B 1 239 ? 126.815 111.079 134.206 1.00 50.70 313 GLY B N 1
ATOM 3923 C CA . GLY B 1 239 ? 126.144 111.068 132.915 1.00 44.74 313 GLY B CA 1
ATOM 3924 C C . GLY B 1 239 ? 126.666 109.980 132.009 1.00 48.36 313 GLY B C 1
ATOM 3925 O O . GLY B 1 239 ? 127.063 108.906 132.466 1.00 58.23 313 GLY B O 1
ATOM 3926 N N . ASP B 1 240 ? 126.648 110.271 130.709 1.00 39.30 314 ASP B N 1
ATOM 3927 C CA . ASP B 1 240 ? 127.061 109.278 129.725 1.00 35.40 314 ASP B CA 1
ATOM 3928 C C . ASP B 1 240 ? 128.554 108.984 129.824 1.00 37.83 314 ASP B C 1
ATOM 3929 O O . ASP B 1 240 ? 128.962 107.819 129.863 1.00 47.74 314 ASP B O 1
ATOM 3934 N N . GLY B 1 241 ? 129.385 110.021 129.870 1.00 31.18 315 GLY B N 1
ATOM 3935 C CA . GLY B 1 241 ? 130.815 109.805 129.987 1.00 31.74 315 GLY B CA 1
ATOM 3936 C C . GLY B 1 241 ? 131.608 111.054 129.658 1.00 31.76 315 GLY B C 1
ATOM 3937 O O . GLY B 1 241 ? 131.076 112.166 129.649 1.00 39.93 315 GLY B O 1
ATOM 3938 N N . VAL B 1 242 ? 132.897 110.842 129.396 1.00 28.08 316 VAL B N 1
ATOM 3939 C CA . VAL B 1 242 ? 133.851 111.908 129.125 1.00 28.45 316 VAL B CA 1
ATOM 3940 C C . VAL B 1 242 ? 134.554 111.638 127.801 1.00 35.70 316 VAL B C 1
ATOM 3941 O O . VAL B 1 242 ? 134.660 110.492 127.353 1.00 42.17 316 VAL B O 1
ATOM 3945 N N . ILE B 1 243 ? 135.033 112.714 127.174 1.00 30.45 317 ILE B N 1
ATOM 3946 C CA . ILE B 1 243 ? 135.620 112.662 125.836 1.00 23.95 317 ILE B CA 1
ATOM 3947 C C . ILE B 1 243 ? 137.038 113.223 125.868 1.00 34.56 317 ILE B C 1
ATOM 3948 O O . ILE B 1 243 ? 137.416 114.006 124.989 1.00 49.04 317 ILE B O 1
ATOM 3953 N N . VAL B 1 244 ? 137.797 112.920 126.923 1.00 24.67 318 VAL B N 1
ATOM 3954 C CA . VAL B 1 244 ? 139.178 113.391 127.023 1.00 29.06 318 VAL B CA 1
ATOM 3955 C C . VAL B 1 244 ? 139.896 113.161 125.696 1.00 26.06 318 VAL B C 1
ATOM 3956 O O . VAL B 1 244 ? 139.932 112.041 125.176 1.00 30.96 318 VAL B O 1
ATOM 3960 N N . SER B 1 245 ? 140.452 114.231 125.127 1.00 26.71 319 SER B N 1
ATOM 3961 C CA . SER B 1 245 ? 140.788 114.244 123.710 1.00 18.61 319 SER B CA 1
ATOM 3962 C C . SER B 1 245 ? 142.043 115.071 123.468 1.00 28.81 319 SER B C 1
ATOM 3963 O O . SER B 1 245 ? 142.597 115.692 124.380 1.00 32.77 319 SER B O 1
ATOM 3966 N N . THR B 1 246 ? 142.477 115.069 122.219 1.00 28.88 320 THR B N 1
ATOM 3967 C CA . THR B 1 246 ? 143.548 115.896 121.690 1.00 20.55 320 THR B CA 1
ATOM 3968 C C . THR B 1 246 ? 142.965 117.098 120.966 1.00 30.57 320 THR B C 1
ATOM 3969 O O . THR B 1 246 ? 141.756 117.168 120.723 1.00 37.54 320 THR B O 1
ATOM 3973 N N . PRO B 1 247 ? 143.795 118.087 120.617 1.00 23.26 321 PRO B N 1
ATOM 3974 C CA . PRO B 1 247 ? 143.305 119.147 119.721 1.00 17.03 321 PRO B CA 1
ATOM 3975 C C . PRO B 1 247 ? 142.787 118.613 118.398 1.00 29.46 321 PRO B C 1
ATOM 3976 O O . PRO B 1 247 ? 141.797 119.134 117.868 1.00 30.94 321 PRO B O 1
ATOM 3980 N N . THR B 1 248 ? 143.426 117.573 117.855 1.00 30.86 322 THR B N 1
ATOM 3981 C CA . THR B 1 248 ? 142.938 116.955 116.626 1.00 23.02 322 THR B CA 1
ATOM 3982 C C . THR B 1 248 ? 141.531 116.404 116.814 1.00 24.44 322 THR B C 1
ATOM 3983 O O . THR B 1 248 ? 140.698 116.478 115.903 1.00 35.86 322 THR B O 1
ATOM 3987 N N . GLY B 1 249 ? 141.244 115.863 117.992 1.00 12.87 323 GLY B N 1
ATOM 3988 C CA . GLY B 1 249 ? 139.914 115.403 118.322 1.00 16.50 323 GLY B CA 1
ATOM 3989 C C . GLY B 1 249 ? 138.968 116.479 118.792 1.00 23.53 323 GLY B C 1
ATOM 3990 O O . GLY B 1 249 ? 137.838 116.170 119.179 1.00 32.13 323 GLY B O 1
ATOM 3991 N N . SER B 1 250 ? 139.403 117.742 118.781 1.00 29.80 324 SER B N 1
ATOM 3992 C CA . SER B 1 250 ? 138.520 118.835 119.174 1.00 25.47 324 SER B CA 1
ATOM 3993 C C . SER B 1 250 ? 137.335 118.966 118.228 1.00 31.60 324 SER B C 1
ATOM 3994 O O . SER B 1 250 ? 136.236 119.329 118.660 1.00 44.09 324 SER B O 1
ATOM 3997 N N . THR B 1 251 ? 137.537 118.685 116.943 1.00 35.03 325 THR B N 1
ATOM 3998 C CA . THR B 1 251 ? 136.470 118.700 115.950 1.00 32.23 325 THR B CA 1
ATOM 3999 C C . THR B 1 251 ? 135.735 117.370 115.863 1.00 30.38 325 THR B C 1
ATOM 4000 O O . THR B 1 251 ? 134.738 117.270 115.141 1.00 37.48 325 THR B O 1
ATOM 4004 N N . ALA B 1 252 ? 136.209 116.356 116.582 1.00 32.52 326 ALA B N 1
ATOM 4005 C CA . ALA B 1 252 ? 135.610 115.029 116.619 1.00 29.25 326 ALA B CA 1
ATOM 4006 C C . ALA B 1 252 ? 134.446 114.989 117.599 1.00 35.12 326 ALA B C 1
ATOM 4007 O O . ALA B 1 252 ? 133.883 116.030 117.950 1.00 40.80 326 ALA B O 1
ATOM 4009 N N . TYR B 1 253 ? 134.070 113.780 118.018 1.00 31.76 327 TYR B N 1
ATOM 4010 C CA . TYR B 1 253 ? 132.991 113.514 118.966 1.00 26.33 327 TYR B CA 1
ATOM 4011 C C . TYR B 1 253 ? 132.967 114.490 120.138 1.00 29.97 327 TYR B C 1
ATOM 4012 O O . TYR B 1 253 ? 131.905 114.736 120.720 1.00 40.88 327 TYR B O 1
ATOM 4021 N N . ALA B 1 254 ? 134.126 115.043 120.501 1.00 34.50 328 ALA B N 1
ATOM 4022 C CA . ALA B 1 254 ? 134.154 116.109 121.497 1.00 29.83 328 ALA B CA 1
ATOM 4023 C C . ALA B 1 254 ? 133.362 117.325 121.030 1.00 32.42 328 ALA B C 1
ATOM 4024 O O . ALA B 1 254 ? 132.611 117.921 121.810 1.00 38.19 328 ALA B O 1
ATOM 4026 N N . ALA B 1 255 ? 133.511 117.707 119.757 1.00 27.79 329 ALA B N 1
ATOM 4027 C CA . ALA B 1 255 ? 132.764 118.847 119.233 1.00 22.80 329 ALA B CA 1
ATOM 4028 C C . ALA B 1 255 ? 131.266 118.585 119.228 1.00 31.26 329 ALA B C 1
ATOM 4029 O O . ALA B 1 255 ? 130.472 119.525 119.345 1.00 39.02 329 ALA B O 1
ATOM 4031 N N . ALA B 1 256 ? 130.861 117.322 119.088 1.00 33.39 330 ALA B N 1
ATOM 4032 C CA . ALA B 1 256 ? 129.441 116.997 119.108 1.00 25.04 330 ALA B CA 1
ATOM 4033 C C . ALA B 1 256 ? 128.821 117.263 120.472 1.00 33.84 330 ALA B C 1
ATOM 4034 O O . ALA B 1 256 ? 127.630 117.581 120.559 1.00 40.79 330 ALA B O 1
ATOM 4036 N N . ALA B 1 257 ? 129.608 117.156 121.539 1.00 33.24 331 ALA B N 1
ATOM 4037 C CA . ALA B 1 257 ? 129.115 117.355 122.894 1.00 33.85 331 ALA B CA 1
ATOM 4038 C C . ALA B 1 257 ? 129.229 118.798 123.368 1.00 34.31 331 ALA B C 1
ATOM 4039 O O . ALA B 1 257 ? 128.933 119.075 124.535 1.00 40.68 331 ALA B O 1
ATOM 4041 N N . GLY B 1 258 ? 129.648 119.717 122.504 1.00 30.46 332 GLY B N 1
ATOM 4042 C CA . GLY B 1 258 ? 129.740 121.118 122.854 1.00 30.45 332 GLY B CA 1
ATOM 4043 C C . GLY B 1 258 ? 131.137 121.654 123.084 1.00 31.48 332 GLY B C 1
ATOM 4044 O O . GLY B 1 258 ? 131.271 122.803 123.521 1.00 38.53 332 GLY B O 1
ATOM 4045 N N . ALA B 1 259 ? 132.175 120.871 122.811 1.00 34.62 333 ALA B N 1
ATOM 4046 C CA . ALA B 1 259 ? 133.537 121.349 122.994 1.00 30.09 333 ALA B CA 1
ATOM 4047 C C . ALA B 1 259 ? 133.919 122.331 121.892 1.00 34.71 333 ALA B C 1
ATOM 4048 O O . ALA B 1 259 ? 133.420 122.265 120.766 1.00 43.91 333 ALA B O 1
ATOM 4050 N N . SER B 1 260 ? 134.819 123.250 122.230 1.00 33.99 334 SER B N 1
ATOM 4051 C CA . SER B 1 260 ? 135.299 124.236 121.277 1.00 27.08 334 SER B CA 1
ATOM 4052 C C . SER B 1 260 ? 136.354 123.628 120.357 1.00 34.11 334 SER B C 1
ATOM 4053 O O . SER B 1 260 ? 136.977 122.610 120.669 1.00 36.88 334 SER B O 1
ATOM 4056 N N . MET B 1 261 ? 136.548 124.266 119.206 1.00 35.21 335 MET B N 1
ATOM 4057 C CA . MET B 1 261 ? 137.591 123.844 118.282 1.00 30.33 335 MET B CA 1
ATOM 4058 C C . MET B 1 261 ? 138.933 124.417 118.716 1.00 34.64 335 MET B C 1
ATOM 4059 O O . MET B 1 261 ? 139.056 125.621 118.960 1.00 33.04 335 MET B O 1
ATOM 4064 N N . ILE B 1 262 ? 139.938 123.551 118.810 1.00 36.04 336 ILE B N 1
ATOM 4065 C CA . ILE B 1 262 ? 141.300 123.949 119.142 1.00 30.13 336 ILE B CA 1
ATOM 4066 C C . ILE B 1 262 ? 142.207 123.561 117.985 1.00 30.98 336 ILE B C 1
ATOM 4067 O O . ILE B 1 262 ? 142.174 122.417 117.520 1.00 38.58 336 ILE B O 1
ATOM 4072 N N . HIS B 1 263 ? 143.004 124.517 117.521 1.00 27.99 337 HIS B N 1
ATOM 4073 C CA . HIS B 1 263 ? 143.928 124.257 116.430 1.00 19.72 337 HIS B CA 1
ATOM 4074 C C . HIS B 1 263 ? 144.946 123.200 116.855 1.00 26.86 337 HIS B C 1
ATOM 4075 O O . HIS B 1 263 ? 145.403 123.206 118.004 1.00 38.67 337 HIS B O 1
ATOM 4082 N N . PRO B 1 264 ? 145.318 122.277 115.963 1.00 27.52 338 PRO B N 1
ATOM 4083 C CA . PRO B 1 264 ? 146.262 121.214 116.348 1.00 25.82 338 PRO B CA 1
ATOM 4084 C C . PRO B 1 264 ? 147.643 121.715 116.743 1.00 23.85 338 PRO B C 1
ATOM 4085 O O . PRO B 1 264 ? 148.469 120.902 117.177 1.00 32.33 338 PRO B O 1
ATOM 4089 N N . ASN B 1 265 ? 147.922 123.008 116.610 1.00 20.78 339 ASN B N 1
ATOM 4090 C CA . ASN B 1 265 ? 149.195 123.577 117.030 1.00 23.15 339 ASN B CA 1
ATOM 4091 C C . ASN B 1 265 ? 149.162 124.112 118.456 1.00 29.37 339 ASN B C 1
ATOM 4092 O O . ASN B 1 265 ? 150.156 124.688 118.908 1.00 35.21 339 ASN B O 1
ATOM 4097 N N . VAL B 1 266 ? 148.052 123.938 119.168 1.00 31.64 340 VAL B N 1
ATOM 4098 C CA . VAL B 1 266 ? 147.906 124.415 120.540 1.00 21.79 340 VAL B CA 1
ATOM 4099 C C . VAL B 1 266 ? 148.101 123.220 121.471 1.00 32.92 340 VAL B C 1
ATOM 4100 O O . VAL B 1 266 ? 147.273 122.294 121.451 1.00 41.58 340 VAL B O 1
ATOM 4104 N N . PRO B 1 267 ? 149.154 123.191 122.288 1.00 28.68 341 PRO B N 1
ATOM 4105 C CA . PRO B 1 267 ? 149.358 122.048 123.189 1.00 26.78 341 PRO B CA 1
ATOM 4106 C C . PRO B 1 267 ? 148.409 122.052 124.379 1.00 27.04 341 PRO B C 1
ATOM 4107 O O . PRO B 1 267 ? 148.558 122.862 125.299 1.00 33.06 341 PRO B O 1
ATOM 4111 N N . ALA B 1 268 ? 147.433 121.146 124.372 1.00 21.85 342 ALA B N 1
ATOM 4112 C CA . ALA B 1 268 ? 146.480 121.039 125.467 1.00 14.94 342 ALA B CA 1
ATOM 4113 C C . ALA B 1 268 ? 145.797 119.682 125.403 1.00 24.21 342 ALA B C 1
ATOM 4114 O O . ALA B 1 268 ? 145.843 118.990 124.383 1.00 34.42 342 ALA B O 1
ATOM 4116 N N . ILE B 1 269 ? 145.162 119.312 126.512 1.00 29.02 343 ILE B N 1
ATOM 4117 C CA . ILE B 1 269 ? 144.330 118.118 126.600 1.00 21.56 343 ILE B CA 1
ATOM 4118 C C . ILE B 1 269 ? 142.929 118.557 126.996 1.00 30.52 343 ILE B C 1
ATOM 4119 O O . ILE B 1 269 ? 142.757 119.277 127.985 1.00 38.38 343 ILE B O 1
ATOM 4124 N N . MET B 1 270 ? 141.932 118.122 126.237 1.00 29.81 344 MET B N 1
ATOM 4125 C CA . MET B 1 270 ? 140.563 118.552 126.470 1.00 20.52 344 MET B CA 1
ATOM 4126 C C . MET B 1 270 ? 139.822 117.539 127.331 1.00 26.81 344 MET B C 1
ATOM 4127 O O . MET B 1 270 ? 140.102 116.340 127.290 1.00 36.58 344 MET B O 1
ATOM 4132 N N . ILE B 1 271 ? 138.878 118.037 128.125 1.00 25.57 345 ILE B N 1
ATOM 4133 C CA . ILE B 1 271 ? 137.948 117.202 128.875 1.00 22.71 345 ILE B CA 1
ATOM 4134 C C . ILE B 1 271 ? 136.544 117.708 128.582 1.00 29.83 345 ILE B C 1
ATOM 4135 O O . ILE B 1 271 ? 136.213 118.856 128.905 1.00 33.87 345 ILE B O 1
ATOM 4140 N N . THR B 1 272 ? 135.723 116.855 127.969 1.00 33.60 346 THR B N 1
ATOM 4141 C CA . THR B 1 272 ? 134.377 117.210 127.550 1.00 31.59 346 THR B CA 1
ATOM 4142 C C . THR B 1 272 ? 133.415 116.119 128.004 1.00 30.59 346 THR B C 1
ATOM 4143 O O . THR B 1 272 ? 133.719 114.923 127.848 1.00 34.81 346 THR B O 1
ATOM 4147 N N . PRO B 1 273 ? 132.264 116.473 128.561 1.00 30.09 347 PRO B N 1
ATOM 4148 C CA . PRO B 1 273 ? 131.285 115.469 128.983 1.00 31.55 347 PRO B CA 1
ATOM 4149 C C . PRO B 1 273 ? 130.527 114.902 127.790 1.00 31.95 347 PRO B C 1
ATOM 4150 O O . PRO B 1 273 ? 130.798 115.219 126.635 1.00 41.12 347 PRO B O 1
ATOM 4154 N N . ILE B 1 274 ? 129.559 114.045 128.099 1.00 29.03 348 ILE B N 1
ATOM 4155 C CA . ILE B 1 274 ? 128.594 113.549 127.120 1.00 29.14 348 ILE B CA 1
ATOM 4156 C C . ILE B 1 274 ? 127.230 113.696 127.788 1.00 36.74 348 ILE B C 1
ATOM 4157 O O . ILE B 1 274 ? 126.793 112.817 128.536 1.00 44.63 348 ILE B O 1
ATOM 4162 N N . CYS B 1 275 ? 126.555 114.813 127.529 1.00 37.53 349 CYS B N 1
ATOM 4163 C CA . CYS B 1 275 ? 125.249 115.095 128.113 1.00 35.37 349 CYS B CA 1
ATOM 4164 C C . CYS B 1 275 ? 125.286 114.941 129.630 1.00 34.93 349 CYS B C 1
ATOM 4165 O O . CYS B 1 275 ? 124.632 114.042 130.175 1.00 40.67 349 CYS B O 1
ATOM 4168 N N . PRO B 1 276 ? 126.039 115.775 130.343 1.00 31.85 350 PRO B N 1
ATOM 4169 C CA . PRO B 1 276 ? 126.104 115.636 131.800 1.00 27.81 350 PRO B CA 1
ATOM 4170 C C . PRO B 1 276 ? 124.785 116.009 132.453 1.00 36.88 350 PRO B C 1
ATOM 4171 O O . PRO B 1 276 ? 124.043 116.866 131.967 1.00 45.06 350 PRO B O 1
ATOM 4175 N N . HIS B 1 277 ? 124.498 115.359 133.580 1.00 40.63 351 HIS B N 1
ATOM 4176 C CA . HIS B 1 277 ? 123.285 115.671 134.324 1.00 38.88 351 HIS B CA 1
ATOM 4177 C C . HIS B 1 277 ? 123.543 116.865 135.234 1.00 39.42 351 HIS B C 1
ATOM 4178 O O . HIS B 1 277 ? 123.273 116.817 136.438 1.00 41.01 351 HIS B O 1
ATOM 4185 N N . SER B 1 278 ? 124.073 117.939 134.655 1.00 40.88 352 SER B N 1
ATOM 4186 C CA . SER B 1 278 ? 124.378 119.163 135.378 1.00 34.96 352 SER B CA 1
ATOM 4187 C C . SER B 1 278 ? 124.456 120.293 134.366 1.00 38.75 352 SER B C 1
ATOM 4188 O O . SER B 1 278 ? 124.981 120.109 133.266 1.00 46.88 352 SER B O 1
ATOM 4191 N N . LEU B 1 279 ? 123.933 121.455 134.742 1.00 28.40 353 LEU B N 1
ATOM 4192 C CA . LEU B 1 279 ? 123.892 122.590 133.835 1.00 33.14 353 LEU B CA 1
ATOM 4193 C C . LEU B 1 279 ? 125.193 123.380 133.798 1.00 37.33 353 LEU B C 1
ATOM 4194 O O . LEU B 1 279 ? 125.335 124.262 132.944 1.00 38.36 353 LEU B O 1
ATOM 4199 N N . SER B 1 280 ? 126.151 123.083 134.680 1.00 41.61 354 SER B N 1
ATOM 4200 C CA . SER B 1 280 ? 127.342 123.912 134.830 1.00 36.31 354 SER B CA 1
ATOM 4201 C C . SER B 1 280 ? 128.644 123.143 134.639 1.00 38.61 354 SER B C 1
ATOM 4202 O O . SER B 1 280 ? 129.685 123.579 135.139 1.00 44.60 354 SER B O 1
ATOM 4205 N N . PHE B 1 281 ? 128.626 122.014 133.933 1.00 35.45 355 PHE B N 1
ATOM 4206 C CA . PHE B 1 281 ? 129.859 121.266 133.697 1.00 33.88 355 PHE B CA 1
ATOM 4207 C C . PHE B 1 281 ? 130.357 121.637 132.302 1.00 32.97 355 PHE B C 1
ATOM 4208 O O . PHE B 1 281 ? 130.220 120.890 131.334 1.00 41.12 355 PHE B O 1
ATOM 4216 N N . ARG B 1 282 ? 130.929 122.833 132.209 1.00 32.32 356 ARG B N 1
ATOM 4217 C CA . ARG B 1 282 ? 131.481 123.307 130.950 1.00 21.83 356 ARG B CA 1
ATOM 4218 C C . ARG B 1 282 ? 132.758 122.539 130.615 1.00 35.33 356 ARG B C 1
ATOM 4219 O O . ARG B 1 282 ? 133.562 122.252 131.508 1.00 46.33 356 ARG B O 1
ATOM 4227 N N . PRO B 1 283 ? 132.967 122.179 129.346 1.00 33.18 357 PRO B N 1
ATOM 4228 C CA . PRO B 1 283 ? 134.207 121.489 128.973 1.00 30.34 357 PRO B CA 1
ATOM 4229 C C . PRO B 1 283 ? 135.432 122.344 129.262 1.00 26.90 357 PRO B C 1
ATOM 4230 O O . PRO B 1 283 ? 135.401 123.571 129.156 1.00 28.40 357 PRO B O 1
ATOM 4234 N N . ILE B 1 284 ? 136.522 121.675 129.633 1.00 26.75 358 ILE B N 1
ATOM 4235 C CA . ILE B 1 284 ? 137.726 122.344 130.106 1.00 25.74 358 ILE B CA 1
ATOM 4236 C C . ILE B 1 284 ? 138.913 121.891 129.262 1.00 29.40 358 ILE B C 1
ATOM 4237 O O . ILE B 1 284 ? 138.853 120.894 128.544 1.00 36.00 358 ILE B O 1
ATOM 4242 N N . VAL B 1 285 ? 140.005 122.653 129.353 1.00 29.96 359 VAL B N 1
ATOM 4243 C CA . VAL B 1 285 ? 141.284 122.236 128.798 1.00 33.51 359 VAL B CA 1
ATOM 4244 C C . VAL B 1 285 ? 142.315 122.274 129.917 1.00 34.91 359 VAL B C 1
ATOM 4245 O O . VAL B 1 285 ? 142.178 123.006 130.901 1.00 41.09 359 VAL B O 1
ATOM 4249 N N . VAL B 1 286 ? 143.351 121.459 129.758 1.00 27.08 360 VAL B N 1
ATOM 4250 C CA . VAL B 1 286 ? 144.433 121.356 130.734 1.00 21.36 360 VAL B CA 1
ATOM 4251 C C . VAL B 1 286 ? 145.759 121.323 129.993 1.00 26.91 360 VAL B C 1
ATOM 4252 O O . VAL B 1 286 ? 145.816 120.974 128.805 1.00 36.90 360 VAL B O 1
ATOM 4256 N N . PRO B 1 287 ? 146.846 121.706 130.664 1.00 24.93 361 PRO B N 1
ATOM 4257 C CA . PRO B 1 287 ? 148.161 121.659 130.015 1.00 25.87 361 PRO B CA 1
ATOM 4258 C C . PRO B 1 287 ? 148.524 120.245 129.591 1.00 25.74 361 PRO B C 1
ATOM 4259 O O . PRO B 1 287 ? 148.132 119.262 130.221 1.00 33.41 361 PRO B O 1
ATOM 4263 N N . ALA B 1 288 ? 149.280 120.154 128.495 1.00 25.23 362 ALA B N 1
ATOM 4264 C CA . ALA B 1 288 ? 149.646 118.854 127.948 1.00 21.26 362 ALA B CA 1
ATOM 4265 C C . ALA B 1 288 ? 150.534 118.052 128.890 1.00 24.25 362 ALA B C 1
ATOM 4266 O O . ALA B 1 288 ? 150.602 116.826 128.764 1.00 37.03 362 ALA B O 1
ATOM 4268 N N . GLY B 1 289 ? 151.206 118.708 129.831 1.00 25.92 363 GLY B N 1
ATOM 4269 C CA . GLY B 1 289 ? 152.115 118.024 130.725 1.00 24.30 363 GLY B CA 1
ATOM 4270 C C . GLY B 1 289 ? 151.495 117.359 131.931 1.00 25.84 363 GLY B C 1
ATOM 4271 O O . GLY B 1 289 ? 152.223 116.772 132.736 1.00 36.25 363 GLY B O 1
ATOM 4272 N N . VAL B 1 290 ? 150.175 117.428 132.091 1.00 28.15 364 VAL B N 1
ATOM 4273 C CA . VAL B 1 290 ? 149.519 116.861 133.265 1.00 26.58 364 VAL B CA 1
ATOM 4274 C C . VAL B 1 290 ? 149.221 115.387 133.028 1.00 19.87 364 VAL B C 1
ATOM 4275 O O . VAL B 1 290 ? 149.274 114.903 131.892 1.00 31.49 364 VAL B O 1
ATOM 4279 N N . GLU B 1 291 ? 148.908 114.668 134.102 1.00 25.64 365 GLU B N 1
ATOM 4280 C CA . GLU B 1 291 ? 148.523 113.265 134.039 1.00 23.22 365 GLU B CA 1
ATOM 4281 C C . GLU B 1 291 ? 147.095 113.117 134.541 1.00 25.37 365 GLU B C 1
ATOM 4282 O O . GLU B 1 291 ? 146.776 113.549 135.654 1.00 37.01 365 GLU B O 1
ATOM 4288 N N . LEU B 1 292 ? 146.242 112.510 133.724 1.00 20.71 366 LEU B N 1
ATOM 4289 C CA . LEU B 1 292 ? 144.855 112.259 134.083 1.00 14.99 366 LEU B CA 1
ATOM 4290 C C . LEU B 1 292 ? 144.683 110.804 134.496 1.00 23.71 366 LEU B C 1
ATOM 4291 O O . LEU B 1 292 ? 145.339 109.909 133.962 1.00 34.56 366 LEU B O 1
ATOM 4296 N N . LYS B 1 293 ? 143.792 110.572 135.458 1.00 24.29 367 LYS B N 1
ATOM 4297 C CA . LYS B 1 293 ? 143.545 109.226 135.969 1.00 19.46 367 LYS B CA 1
ATOM 4298 C C . LYS B 1 293 ? 142.051 109.075 136.219 1.00 24.90 367 LYS B C 1
ATOM 4299 O O . LYS B 1 293 ? 141.497 109.728 137.104 1.00 36.13 367 LYS B O 1
ATOM 4305 N N . ILE B 1 294 ? 141.405 108.206 135.452 1.00 25.73 368 ILE B N 1
ATOM 4306 C CA . ILE B 1 294 ? 139.959 108.032 135.488 1.00 25.58 368 ILE B CA 1
ATOM 4307 C C . ILE B 1 294 ? 139.650 106.671 136.093 1.00 28.87 368 ILE B C 1
ATOM 4308 O O . ILE B 1 294 ? 140.230 105.653 135.686 1.00 35.08 368 ILE B O 1
ATOM 4313 N N . MET B 1 295 ? 138.758 106.660 137.088 1.00 35.80 369 MET B N 1
ATOM 4314 C CA . MET B 1 295 ? 138.328 105.434 137.746 1.00 33.62 369 MET B CA 1
ATOM 4315 C C . MET B 1 295 ? 136.824 105.492 137.982 1.00 38.00 369 MET B C 1
ATOM 4316 O O . MET B 1 295 ? 136.165 106.498 137.702 1.00 49.13 369 MET B O 1
ATOM 4321 N N . LEU B 1 296 ? 136.283 104.394 138.502 1.00 35.96 370 LEU B N 1
ATOM 4322 C CA . LEU B 1 296 ? 134.907 104.351 138.972 1.00 37.07 370 LEU B CA 1
ATOM 4323 C C . LEU B 1 296 ? 134.851 104.775 140.432 1.00 44.42 370 LEU B C 1
ATOM 4324 O O . LEU B 1 296 ? 135.708 104.395 141.235 1.00 52.97 370 LEU B O 1
ATOM 4329 N N . SER B 1 297 ? 133.840 105.570 140.771 1.00 38.51 371 SER B N 1
ATOM 4330 C CA . SER B 1 297 ? 133.662 105.981 142.152 1.00 39.14 371 SER B CA 1
ATOM 4331 C C . SER B 1 297 ? 133.292 104.774 143.013 1.00 41.52 371 SER B C 1
ATOM 4332 O O . SER B 1 297 ? 132.682 103.819 142.525 1.00 49.81 371 SER B O 1
ATOM 4335 N N . PRO B 1 298 ? 133.677 104.778 144.292 1.00 38.52 372 PRO B N 1
ATOM 4336 C CA . PRO B 1 298 ? 133.329 103.635 145.155 1.00 45.34 372 PRO B CA 1
ATOM 4337 C C . PRO B 1 298 ? 131.834 103.385 145.250 1.00 51.74 372 PRO B C 1
ATOM 4338 O O . PRO B 1 298 ? 131.405 102.226 145.298 1.00 53.18 372 PRO B O 1
ATOM 4342 N N . GLU B 1 299 ? 131.027 104.443 145.279 1.00 55.21 373 GLU B N 1
ATOM 4343 C CA . GLU B 1 299 ? 129.572 104.308 145.314 1.00 55.81 373 GLU B CA 1
ATOM 4344 C C . GLU B 1 299 ? 129.001 104.513 143.911 1.00 55.49 373 GLU B C 1
ATOM 4345 O O . GLU B 1 299 ? 128.298 105.481 143.620 1.00 58.98 373 GLU B O 1
ATOM 4351 N N . ALA B 1 300 ? 129.322 103.568 143.031 1.00 52.03 374 ALA B N 1
ATOM 4352 C CA . ALA B 1 300 ? 128.893 103.615 141.639 1.00 53.59 374 ALA B CA 1
ATOM 4353 C C . ALA B 1 300 ? 128.168 102.329 141.276 1.00 56.85 374 ALA B C 1
ATOM 4354 O O . ALA B 1 300 ? 128.660 101.232 141.559 1.00 55.35 374 ALA B O 1
ATOM 4356 N N . ARG B 1 301 ? 127.004 102.471 140.653 1.00 68.37 375 ARG B N 1
ATOM 4357 C CA . ARG B 1 301 ? 126.279 101.339 140.100 1.00 65.38 375 ARG B CA 1
ATOM 4358 C C . ARG B 1 301 ? 126.722 101.093 138.665 1.00 66.43 375 ARG B C 1
ATOM 4359 O O . ARG B 1 301 ? 127.097 102.022 137.944 1.00 69.62 375 ARG B O 1
ATOM 4367 N N . ASN B 1 302 ? 126.691 99.819 138.264 1.00 56.83 376 ASN B N 1
ATOM 4368 C CA . ASN B 1 302 ? 127.082 99.388 136.924 1.00 57.75 376 ASN B CA 1
ATOM 4369 C C . ASN B 1 302 ? 128.558 99.659 136.653 1.00 55.49 376 ASN B C 1
ATOM 4370 O O . ASN B 1 302 ? 129.241 100.306 137.454 1.00 57.75 376 ASN B O 1
ATOM 4375 N N . THR B 1 303 ? 129.061 99.156 135.533 1.00 46.91 377 THR B N 1
ATOM 4376 C CA . THR B 1 303 ? 130.442 99.350 135.123 1.00 41.81 377 THR B CA 1
ATOM 4377 C C . THR B 1 303 ? 130.506 100.379 133.999 1.00 46.55 377 THR B C 1
ATOM 4378 O O . THR B 1 303 ? 129.492 100.938 133.572 1.00 52.53 377 THR B O 1
ATOM 4382 N N . ALA B 1 304 ? 131.721 100.629 133.518 1.00 43.40 378 ALA B N 1
ATOM 4383 C CA . ALA B 1 304 ? 131.958 101.583 132.448 1.00 39.44 378 ALA B CA 1
ATOM 4384 C C . ALA B 1 304 ? 132.780 100.920 131.352 1.00 47.27 378 ALA B C 1
ATOM 4385 O O . ALA B 1 304 ? 133.469 99.922 131.579 1.00 52.83 378 ALA B O 1
ATOM 4387 N N . TRP B 1 305 ? 132.693 101.486 130.150 1.00 42.59 379 TRP B N 1
ATOM 4388 C CA . TRP B 1 305 ? 133.358 100.947 128.974 1.00 39.79 379 TRP B CA 1
ATOM 4389 C C . TRP B 1 305 ? 134.265 102.011 128.375 1.00 39.23 379 TRP B C 1
ATOM 4390 O O . TRP B 1 305 ? 133.836 103.147 128.149 1.00 45.59 379 TRP B O 1
ATOM 4401 N N . VAL B 1 306 ? 135.509 101.632 128.110 1.00 35.37 380 VAL B N 1
ATOM 4402 C CA . VAL B 1 306 ? 136.513 102.524 127.545 1.00 25.99 380 VAL B CA 1
ATOM 4403 C C . VAL B 1 306 ? 136.722 102.166 126.079 1.00 36.07 380 VAL B C 1
ATOM 4404 O O . VAL B 1 306 ? 136.818 100.983 125.721 1.00 45.83 380 VAL B O 1
ATOM 4408 N N . SER B 1 307 ? 136.754 103.190 125.228 1.00 35.58 381 SER B N 1
ATOM 4409 C CA . SER B 1 307 ? 136.934 103.042 123.792 1.00 32.18 381 SER B CA 1
ATOM 4410 C C . SER B 1 307 ? 138.031 103.987 123.328 1.00 34.03 381 SER B C 1
ATOM 4411 O O . SER B 1 307 ? 138.079 105.151 123.743 1.00 35.70 381 SER B O 1
ATOM 4414 N N . PHE B 1 308 ? 138.908 103.480 122.465 1.00 37.67 382 PHE B N 1
ATOM 4415 C CA . PHE B 1 308 ? 140.077 104.210 121.986 1.00 28.72 382 PHE B CA 1
ATOM 4416 C C . PHE B 1 308 ? 139.887 104.511 120.505 1.00 33.37 382 PHE B C 1
ATOM 4417 O O . PHE B 1 308 ? 139.968 103.606 119.669 1.00 43.61 382 PHE B O 1
ATOM 4425 N N . ASP B 1 309 ? 139.627 105.780 120.188 1.00 35.70 383 ASP B N 1
ATOM 4426 C CA . ASP B 1 309 ? 139.470 106.259 118.815 1.00 32.81 383 ASP B CA 1
ATOM 4427 C C . ASP B 1 309 ? 138.309 105.590 118.087 1.00 34.22 383 ASP B C 1
ATOM 4428 O O . ASP B 1 309 ? 138.265 105.595 116.853 1.00 39.77 383 ASP B O 1
ATOM 4433 N N . GLY B 1 310 ? 137.357 105.019 118.819 1.00 39.36 384 GLY B N 1
ATOM 4434 C CA . GLY B 1 310 ? 136.276 104.286 118.191 1.00 41.63 384 GLY B CA 1
ATOM 4435 C C . GLY B 1 310 ? 136.704 102.900 117.754 1.00 43.30 384 GLY B C 1
ATOM 4436 O O . GLY B 1 310 ? 136.477 102.500 116.608 1.00 49.55 384 GLY B O 1
ATOM 4437 N N . ARG B 1 311 ? 137.323 102.161 118.666 1.00 39.61 385 ARG B N 1
ATOM 4438 C CA . ARG B 1 311 ? 137.869 100.838 118.378 1.00 38.11 385 ARG B CA 1
ATOM 4439 C C . ARG B 1 311 ? 137.538 99.938 119.563 1.00 46.67 385 ARG B C 1
ATOM 4440 O O . ARG B 1 311 ? 136.631 100.233 120.349 1.00 54.07 385 ARG B O 1
ATOM 4448 N N . LYS B 1 312 ? 138.256 98.818 119.667 1.00 56.80 386 LYS B N 1
ATOM 4449 C CA . LYS B 1 312 ? 138.004 97.766 120.647 1.00 58.71 386 LYS B CA 1
ATOM 4450 C C . LYS B 1 312 ? 137.638 98.330 122.012 1.00 56.14 386 LYS B C 1
ATOM 4451 O O . LYS B 1 312 ? 138.393 99.110 122.602 1.00 55.78 386 LYS B O 1
ATOM 4457 N N . ARG B 1 313 ? 136.472 97.930 122.509 1.00 49.85 387 ARG B N 1
ATOM 4458 C CA . ARG B 1 313 ? 135.918 98.446 123.752 1.00 49.03 387 ARG B CA 1
ATOM 4459 C C . ARG B 1 313 ? 136.258 97.503 124.897 1.00 51.66 387 ARG B C 1
ATOM 4460 O O . ARG B 1 313 ? 136.036 96.292 124.798 1.00 57.20 387 ARG B O 1
ATOM 4468 N N . GLN B 1 314 ? 136.793 98.060 125.977 1.00 39.30 388 GLN B N 1
ATOM 4469 C CA . GLN B 1 314 ? 137.093 97.298 127.178 1.00 40.82 388 GLN B CA 1
ATOM 4470 C C . GLN B 1 314 ? 136.156 97.721 128.301 1.00 49.80 388 GLN B C 1
ATOM 4471 O O . GLN B 1 314 ? 135.519 98.773 128.241 1.00 50.65 388 GLN B O 1
ATOM 4477 N N . GLU B 1 315 ? 136.077 96.886 129.331 1.00 51.03 389 GLU B N 1
ATOM 4478 C CA . GLU B 1 315 ? 135.227 97.139 130.487 1.00 44.35 389 GLU B CA 1
ATOM 4479 C C . GLU B 1 315 ? 136.101 97.362 131.712 1.00 48.68 389 GLU B C 1
ATOM 4480 O O . GLU B 1 315 ? 137.063 96.620 131.934 1.00 53.05 389 GLU B O 1
ATOM 4486 N N . ILE B 1 316 ? 135.770 98.381 132.503 1.00 49.18 390 ILE B N 1
ATOM 4487 C CA . ILE B 1 316 ? 136.528 98.722 133.701 1.00 48.36 390 ILE B CA 1
ATOM 4488 C C . ILE B 1 316 ? 135.644 98.508 134.922 1.00 48.49 390 ILE B C 1
ATOM 4489 O O . ILE B 1 316 ? 134.521 99.025 134.985 1.00 50.01 390 ILE B O 1
ATOM 4494 N N . ARG B 1 317 ? 136.147 97.737 135.881 1.00 50.49 391 ARG B N 1
ATOM 4495 C CA . ARG B 1 317 ? 135.470 97.499 137.145 1.00 46.80 391 ARG B CA 1
ATOM 4496 C C . ARG B 1 317 ? 135.944 98.532 138.167 1.00 52.44 391 ARG B C 1
ATOM 4497 O O . ARG B 1 317 ? 136.598 99.521 137.825 1.00 57.28 391 ARG B O 1
ATOM 4505 N N . HIS B 1 318 ? 135.615 98.313 139.442 1.00 49.77 392 HIS B N 1
ATOM 4506 C CA . HIS B 1 318 ? 136.019 99.256 140.480 1.00 54.45 392 HIS B CA 1
ATOM 4507 C C . HIS B 1 318 ? 137.527 99.254 140.696 1.00 54.90 392 HIS B C 1
ATOM 4508 O O . HIS B 1 318 ? 138.092 100.271 141.113 1.00 57.38 392 HIS B O 1
ATOM 4515 N N . GLY B 1 319 ? 138.192 98.136 140.422 1.00 48.61 393 GLY B N 1
ATOM 4516 C CA . GLY B 1 319 ? 139.622 98.029 140.601 1.00 53.03 393 GLY B CA 1
ATOM 4517 C C . GLY B 1 319 ? 140.470 98.465 139.429 1.00 59.04 393 GLY B C 1
ATOM 4518 O O . GLY B 1 319 ? 141.698 98.355 139.494 1.00 59.54 393 GLY B O 1
ATOM 4519 N N . ASP B 1 320 ? 139.861 98.958 138.355 1.00 56.02 394 ASP B N 1
ATOM 4520 C CA . ASP B 1 320 ? 140.586 99.337 137.153 1.00 48.66 394 ASP B CA 1
ATOM 4521 C C . ASP B 1 320 ? 140.812 100.843 137.119 1.00 47.17 394 ASP B C 1
ATOM 4522 O O . ASP B 1 320 ? 140.027 101.620 137.668 1.00 52.80 394 ASP B O 1
ATOM 4527 N N . SER B 1 321 ? 141.899 101.250 136.465 1.00 39.95 395 SER B N 1
ATOM 4528 C CA . SER B 1 321 ? 142.229 102.661 136.333 1.00 39.29 395 SER B CA 1
ATOM 4529 C C . SER B 1 321 ? 142.719 102.941 134.921 1.00 41.51 395 SER B C 1
ATOM 4530 O O . SER B 1 321 ? 143.297 102.070 134.265 1.00 47.68 395 SER B O 1
ATOM 4533 N N . ILE B 1 322 ? 142.483 104.167 134.456 1.00 33.64 396 ILE B N 1
ATOM 4534 C CA . ILE B 1 322 ? 142.941 104.614 133.144 1.00 28.83 396 ILE B CA 1
ATOM 4535 C C . ILE B 1 322 ? 143.830 105.833 133.347 1.00 32.16 396 ILE B C 1
ATOM 4536 O O . ILE B 1 322 ? 143.397 106.825 133.941 1.00 36.32 396 ILE B O 1
ATOM 4541 N N . SER B 1 323 ? 145.061 105.769 132.846 1.00 23.76 397 SER B N 1
ATOM 4542 C CA . SER B 1 323 ? 146.025 106.855 132.986 1.00 18.22 397 SER B CA 1
ATOM 4543 C C . SER B 1 323 ? 146.320 107.436 131.611 1.00 25.51 397 SER B C 1
ATOM 4544 O O . SER B 1 323 ? 146.741 106.711 130.706 1.00 40.02 397 SER B O 1
ATOM 4547 N N . ILE B 1 324 ? 146.111 108.740 131.461 1.00 22.95 398 ILE B N 1
ATOM 4548 C CA . ILE B 1 324 ? 146.230 109.427 130.181 1.00 16.38 398 ILE B CA 1
ATOM 4549 C C . ILE B 1 324 ? 147.271 110.529 130.309 1.00 17.07 398 ILE B C 1
ATOM 4550 O O . ILE B 1 324 ? 147.206 111.348 131.233 1.00 34.11 398 ILE B O 1
ATOM 4555 N N . THR B 1 325 ? 148.227 110.543 129.382 1.00 26.46 399 THR B N 1
ATOM 4556 C CA . THR B 1 325 ? 149.241 111.586 129.299 1.00 25.16 399 THR B CA 1
ATOM 4557 C C . THR B 1 325 ? 149.415 111.971 127.836 1.00 28.39 399 THR B C 1
ATOM 4558 O O . THR B 1 325 ? 148.831 111.357 126.940 1.00 35.24 399 THR B O 1
ATOM 4562 N N . THR B 1 326 ? 150.230 112.992 127.590 1.00 31.74 400 THR B N 1
ATOM 4563 C CA . THR B 1 326 ? 150.541 113.416 126.230 1.00 20.32 400 THR B CA 1
ATOM 4564 C C . THR B 1 326 ? 151.713 112.594 125.711 1.00 27.17 400 THR B C 1
ATOM 4565 O O . THR B 1 326 ? 152.788 112.580 126.320 1.00 38.05 400 THR B O 1
ATOM 4569 N N . SER B 1 327 ? 151.503 111.912 124.589 1.00 28.54 401 SER B N 1
ATOM 4570 C CA . SER B 1 327 ? 152.528 111.041 124.035 1.00 26.18 401 SER B CA 1
ATOM 4571 C C . SER B 1 327 ? 153.684 111.853 123.461 1.00 34.29 401 SER B C 1
ATOM 4572 O O . SER B 1 327 ? 153.520 112.999 123.033 1.00 38.01 401 SER B O 1
ATOM 4575 N N . THR B 1 328 ? 154.864 111.241 123.457 1.00 36.76 402 THR B N 1
ATOM 4576 C CA . THR B 1 328 ? 156.063 111.849 122.899 1.00 36.82 402 THR B CA 1
ATOM 4577 C C . THR B 1 328 ? 156.246 111.540 121.419 1.00 42.22 402 THR B C 1
ATOM 4578 O O . THR B 1 328 ? 157.260 111.939 120.838 1.00 38.62 402 THR B O 1
ATOM 4582 N N . TYR B 1 329 ? 155.294 110.840 120.799 1.00 42.24 403 TYR B N 1
ATOM 4583 C CA . TYR B 1 329 ? 155.369 110.451 119.392 1.00 34.34 403 TYR B CA 1
ATOM 4584 C C . TYR B 1 329 ? 154.167 111.032 118.659 1.00 34.17 403 TYR B C 1
ATOM 4585 O O . TYR B 1 329 ? 153.121 110.374 118.544 1.00 38.01 403 TYR B O 1
ATOM 4594 N N . PRO B 1 330 ? 154.269 112.255 118.149 1.00 29.99 404 PRO B N 1
ATOM 4595 C CA . PRO B 1 330 ? 153.156 112.838 117.394 1.00 31.46 404 PRO B CA 1
ATOM 4596 C C . PRO B 1 330 ? 153.022 112.194 116.022 1.00 38.10 404 PRO B C 1
ATOM 4597 O O . PRO B 1 330 ? 153.888 111.452 115.556 1.00 44.72 404 PRO B O 1
ATOM 4601 N N . LEU B 1 331 ? 151.898 112.492 115.371 1.00 30.65 405 LEU B N 1
ATOM 4602 C CA . LEU B 1 331 ? 151.625 111.992 114.027 1.00 16.64 405 LEU B CA 1
ATOM 4603 C C . LEU B 1 331 ? 151.761 113.137 113.035 1.00 26.40 405 LEU B C 1
ATOM 4604 O O . LEU B 1 331 ? 150.864 113.990 112.944 1.00 35.64 405 LEU B O 1
ATOM 4609 N N . PRO B 1 332 ? 152.857 113.214 112.277 1.00 24.61 406 PRO B N 1
ATOM 4610 C CA . PRO B 1 332 ? 153.006 114.285 111.281 1.00 19.88 406 PRO B CA 1
ATOM 4611 C C . PRO B 1 332 ? 152.146 114.005 110.058 1.00 31.54 406 PRO B C 1
ATOM 4612 O O . PRO B 1 332 ? 152.304 112.978 109.394 1.00 42.74 406 PRO B O 1
ATOM 4616 N N . SER B 1 333 ? 151.230 114.921 109.762 1.00 22.79 407 SER B N 1
ATOM 4617 C CA . SER B 1 333 ? 150.384 114.833 108.579 1.00 26.73 407 SER B CA 1
ATOM 4618 C C . SER B 1 333 ? 150.720 115.996 107.656 1.00 27.35 407 SER B C 1
ATOM 4619 O O . SER B 1 333 ? 150.603 117.161 108.051 1.00 33.33 407 SER B O 1
ATOM 4622 N N . ILE B 1 334 ? 151.136 115.674 106.431 1.00 27.57 408 ILE B N 1
ATOM 4623 C CA . ILE B 1 334 ? 151.532 116.697 105.475 1.00 20.84 408 ILE B CA 1
ATOM 4624 C C . ILE B 1 334 ? 150.319 117.522 105.071 1.00 31.29 408 ILE B C 1
ATOM 4625 O O . ILE B 1 334 ? 149.230 116.986 104.826 1.00 41.91 408 ILE B O 1
ATOM 4630 N N . CYS B 1 335 ? 150.504 118.836 104.998 1.00 30.94 409 CYS B N 1
ATOM 4631 C CA . CYS B 1 335 ? 149.437 119.765 104.666 1.00 28.65 409 CYS B CA 1
ATOM 4632 C C . CYS B 1 335 ? 149.576 120.233 103.224 1.00 36.78 409 CYS B C 1
ATOM 4633 O O . CYS B 1 335 ? 150.649 120.152 102.620 1.00 40.89 409 CYS B O 1
ATOM 4636 N N . VAL B 1 336 ? 148.468 120.726 102.676 1.00 40.18 410 VAL B N 1
ATOM 4637 C CA . VAL B 1 336 ? 148.456 121.171 101.285 1.00 32.60 410 VAL B CA 1
ATOM 4638 C C . VAL B 1 336 ? 149.214 122.483 101.132 1.00 34.83 410 VAL B C 1
ATOM 4639 O O . VAL B 1 336 ? 150.207 122.564 100.399 1.00 39.21 410 VAL B O 1
ATOM 4643 N N . ARG B 1 337 ? 148.760 123.530 101.818 1.00 38.52 411 ARG B N 1
ATOM 4644 C CA . ARG B 1 337 ? 149.371 124.849 101.704 1.00 42.83 411 ARG B CA 1
ATOM 4645 C C . ARG B 1 337 ? 149.968 125.359 103.009 1.00 45.77 411 ARG B C 1
ATOM 4646 O O . ARG B 1 337 ? 151.136 125.761 103.026 1.00 50.94 411 ARG B O 1
ATOM 4654 N N . ASP B 1 338 ? 149.218 125.351 104.105 1.00 42.16 412 ASP B N 1
ATOM 4655 C CA . ASP B 1 338 ? 149.738 125.737 105.411 1.00 40.00 412 ASP B CA 1
ATOM 4656 C C . ASP B 1 338 ? 148.743 125.279 106.477 1.00 44.05 412 ASP B C 1
ATOM 4657 O O . ASP B 1 338 ? 147.573 125.037 106.166 1.00 49.17 412 ASP B O 1
ATOM 4662 N N . PRO B 1 339 ? 149.191 125.147 107.731 1.00 37.44 413 PRO B N 1
ATOM 4663 C CA . PRO B 1 339 ? 148.300 124.584 108.765 1.00 36.87 413 PRO B CA 1
ATOM 4664 C C . PRO B 1 339 ? 147.012 125.362 108.988 1.00 38.32 413 PRO B C 1
ATOM 4665 O O . PRO B 1 339 ? 145.924 124.772 108.943 1.00 45.04 413 PRO B O 1
ATOM 4669 N N . VAL B 1 340 ? 147.102 126.669 109.247 1.00 32.59 414 VAL B N 1
ATOM 4670 C CA . VAL B 1 340 ? 145.929 127.423 109.685 1.00 35.61 414 VAL B CA 1
ATOM 4671 C C . VAL B 1 340 ? 144.875 127.497 108.583 1.00 38.86 414 VAL B C 1
ATOM 4672 O O . VAL B 1 340 ? 143.674 127.336 108.844 1.00 43.88 414 VAL B O 1
ATOM 4676 N N . SER B 1 341 ? 145.295 127.737 107.339 1.00 33.56 415 SER B N 1
ATOM 4677 C CA . SER B 1 341 ? 144.325 127.848 106.255 1.00 33.52 415 SER B CA 1
ATOM 4678 C C . SER B 1 341 ? 143.664 126.507 105.970 1.00 37.75 415 SER B C 1
ATOM 4679 O O . SER B 1 341 ? 142.465 126.454 105.686 1.00 44.94 415 SER B O 1
ATOM 4682 N N . ASP B 1 342 ? 144.427 125.414 106.040 1.00 31.10 416 ASP B N 1
ATOM 4683 C CA . ASP B 1 342 ? 143.830 124.092 105.877 1.00 35.46 416 ASP B CA 1
ATOM 4684 C C . ASP B 1 342 ? 142.840 123.792 106.996 1.00 39.23 416 ASP B C 1
ATOM 4685 O O . ASP B 1 342 ? 141.775 123.212 106.754 1.00 41.46 416 ASP B O 1
ATOM 4690 N N . TRP B 1 343 ? 143.173 124.181 108.229 1.00 35.87 417 TRP B N 1
ATOM 4691 C CA . TRP B 1 343 ? 142.256 123.968 109.345 1.00 28.49 417 TRP B CA 1
ATOM 4692 C C . TRP B 1 343 ? 140.957 124.740 109.148 1.00 34.11 417 TRP B C 1
ATOM 4693 O O . TRP B 1 343 ? 139.865 124.202 109.368 1.00 37.55 417 TRP B O 1
ATOM 4704 N N . PHE B 1 344 ? 141.052 126.002 108.722 1.00 37.49 418 PHE B N 1
ATOM 4705 C CA . PHE B 1 344 ? 139.838 126.788 108.517 1.00 29.69 418 PHE B CA 1
ATOM 4706 C C . PHE B 1 344 ? 139.054 126.311 107.299 1.00 28.36 418 PHE B C 1
ATOM 4707 O O . PHE B 1 344 ? 137.822 126.377 107.295 1.00 37.78 418 PHE B O 1
ATOM 4715 N N . GLU B 1 345 ? 139.744 125.819 106.270 1.00 22.75 419 GLU B N 1
ATOM 4716 C CA . GLU B 1 345 ? 139.083 125.184 105.133 1.00 23.32 419 GLU B CA 1
ATOM 4717 C C . GLU B 1 345 ? 138.297 123.950 105.563 1.00 30.02 419 GLU B C 1
ATOM 4718 O O . GLU B 1 345 ? 137.152 123.743 105.130 1.00 35.76 419 GLU B O 1
ATOM 4724 N N . SER B 1 346 ? 138.896 123.120 106.419 1.00 32.17 420 SER B N 1
ATOM 4725 C CA . SER B 1 346 ? 138.192 121.958 106.946 1.00 23.97 420 SER B CA 1
ATOM 4726 C C . SER B 1 346 ? 137.001 122.378 107.797 1.00 28.41 420 SER B C 1
ATOM 4727 O O . SER B 1 346 ? 135.932 121.767 107.722 1.00 31.99 420 SER B O 1
ATOM 4730 N N . LEU B 1 347 ? 137.163 123.420 108.613 1.00 33.96 421 LEU B N 1
ATOM 4731 C CA . LEU B 1 347 ? 136.029 123.924 109.385 1.00 33.60 421 LEU B CA 1
ATOM 4732 C C . LEU B 1 347 ? 134.918 124.422 108.470 1.00 35.23 421 LEU B C 1
ATOM 4733 O O . LEU B 1 347 ? 133.731 124.229 108.757 1.00 41.93 421 LEU B O 1
ATOM 4738 N N . ALA B 1 348 ? 135.285 125.070 107.363 1.00 35.34 422 ALA B N 1
ATOM 4739 C CA . ALA B 1 348 ? 134.293 125.657 106.472 1.00 26.93 422 ALA B CA 1
ATOM 4740 C C . ALA B 1 348 ? 133.491 124.589 105.741 1.00 29.73 422 ALA B C 1
ATOM 4741 O O . ALA B 1 348 ? 132.262 124.684 105.646 1.00 44.60 422 ALA B O 1
ATOM 4743 N N . GLN B 1 349 ? 134.159 123.563 105.208 1.00 31.05 423 GLN B N 1
ATOM 4744 C CA . GLN B 1 349 ? 133.427 122.610 104.377 1.00 27.26 423 GLN B CA 1
ATOM 4745 C C . GLN B 1 349 ? 133.017 121.324 105.086 1.00 29.67 423 GLN B C 1
ATOM 4746 O O . GLN B 1 349 ? 132.081 120.664 104.624 1.00 42.25 423 GLN B O 1
ATOM 4752 N N . CYS B 1 350 ? 133.676 120.941 106.179 1.00 32.37 424 CYS B N 1
ATOM 4753 C CA . CYS B 1 350 ? 133.239 119.765 106.924 1.00 31.90 424 CYS B CA 1
ATOM 4754 C C . CYS B 1 350 ? 132.113 120.111 107.892 1.00 36.87 424 CYS B C 1
ATOM 4755 O O . CYS B 1 350 ? 131.001 119.584 107.784 1.00 44.05 424 CYS B O 1
ATOM 4758 N N . LEU B 1 351 ? 132.386 120.999 108.844 1.00 34.77 425 LEU B N 1
ATOM 4759 C CA . LEU B 1 351 ? 131.446 121.322 109.908 1.00 28.37 425 LEU B CA 1
ATOM 4760 C C . LEU B 1 351 ? 130.588 122.544 109.607 1.00 34.31 425 LEU B C 1
ATOM 4761 O O . LEU B 1 351 ? 129.714 122.875 110.415 1.00 46.03 425 LEU B O 1
ATOM 4766 N N . HIS B 1 352 ? 130.807 123.209 108.472 1.00 29.39 426 HIS B N 1
ATOM 4767 C CA . HIS B 1 352 ? 130.070 124.419 108.104 1.00 29.99 426 HIS B CA 1
ATOM 4768 C C . HIS B 1 352 ? 130.143 125.467 109.212 1.00 32.22 426 HIS B C 1
ATOM 4769 O O . HIS B 1 352 ? 129.137 126.036 109.639 1.00 41.76 426 HIS B O 1
ATOM 4776 N N . TRP B 1 353 ? 131.363 125.717 109.677 1.00 32.96 427 TRP B N 1
ATOM 4777 C CA . TRP B 1 353 ? 131.594 126.670 110.755 1.00 27.27 427 TRP B CA 1
ATOM 4778 C C . TRP B 1 353 ? 131.380 128.093 110.252 1.00 33.57 427 TRP B C 1
ATOM 4779 O O . TRP B 1 353 ? 132.115 128.568 109.379 1.00 44.51 427 TRP B O 1
ATOM 4790 N N . ASN B 1 354 ? 130.368 128.766 110.802 1.00 34.59 428 ASN B N 1
ATOM 4791 C CA . ASN B 1 354 ? 130.049 130.159 110.482 1.00 31.79 428 ASN B CA 1
ATOM 4792 C C . ASN B 1 354 ? 129.745 130.338 108.993 1.00 41.30 428 ASN B C 1
ATOM 4793 O O . ASN B 1 354 ? 130.459 131.027 108.261 1.00 46.92 428 ASN B O 1
ATOM 4798 N N . VAL B 1 355 ? 128.663 129.703 108.552 1.00 42.37 429 VAL B N 1
ATOM 4799 C CA . VAL B 1 355 ? 128.179 129.833 107.183 1.00 42.10 429 VAL B CA 1
ATOM 4800 C C . VAL B 1 355 ? 127.107 130.914 107.143 1.00 49.03 429 VAL B C 1
ATOM 4801 O O . VAL B 1 355 ? 126.225 130.961 108.011 1.00 50.11 429 VAL B O 1
ATOM 4805 N N . ARG B 1 356 ? 127.200 131.795 106.149 1.00 56.70 430 ARG B N 1
ATOM 4806 C CA . ARG B 1 356 ? 126.273 132.913 105.977 1.00 52.99 430 ARG B CA 1
ATOM 4807 C C . ARG B 1 356 ? 126.186 133.777 107.232 1.00 57.20 430 ARG B C 1
ATOM 4808 O O . ARG B 1 356 ? 127.200 134.077 107.863 1.00 57.48 430 ARG B O 1
ATOM 4816 N N . PHE C 1 8 ? 89.238 139.847 112.183 1.00 71.17 74 PHE C N 1
ATOM 4817 C CA . PHE C 1 8 ? 90.552 140.423 112.442 1.00 71.41 74 PHE C CA 1
ATOM 4818 C C . PHE C 1 8 ? 90.531 141.925 112.183 1.00 71.51 74 PHE C C 1
ATOM 4819 O O . PHE C 1 8 ? 90.570 142.726 113.116 1.00 73.00 74 PHE C O 1
ATOM 4827 N N . GLY C 1 9 ? 90.464 142.299 110.909 1.00 78.02 75 GLY C N 1
ATOM 4828 C CA . GLY C 1 9 ? 90.351 143.686 110.531 1.00 79.94 75 GLY C CA 1
ATOM 4829 C C . GLY C 1 9 ? 88.905 144.135 110.493 1.00 82.09 75 GLY C C 1
ATOM 4830 O O . GLY C 1 9 ? 88.032 143.543 111.136 1.00 80.43 75 GLY C O 1
ATOM 4831 N N . PRO C 1 10 ? 88.630 145.214 109.754 1.00 83.68 76 PRO C N 1
ATOM 4832 C CA . PRO C 1 10 ? 87.231 145.649 109.599 1.00 83.18 76 PRO C CA 1
ATOM 4833 C C . PRO C 1 10 ? 86.322 144.559 109.062 1.00 83.87 76 PRO C C 1
ATOM 4834 O O . PRO C 1 10 ? 85.169 144.445 109.499 1.00 81.92 76 PRO C O 1
ATOM 4838 N N . LYS C 1 11 ? 86.810 143.749 108.123 1.00 84.52 77 LYS C N 1
ATOM 4839 C CA . LYS C 1 11 ? 86.014 142.681 107.532 1.00 84.01 77 LYS C CA 1
ATOM 4840 C C . LYS C 1 11 ? 86.675 141.313 107.578 1.00 83.08 77 LYS C C 1
ATOM 4841 O O . LYS C 1 11 ? 85.972 140.310 107.406 1.00 82.42 77 LYS C O 1
ATOM 4847 N N . ALA C 1 12 ? 87.983 141.230 107.801 1.00 81.66 78 ALA C N 1
ATOM 4848 C CA . ALA C 1 12 ? 88.674 139.947 107.846 1.00 83.20 78 ALA C CA 1
ATOM 4849 C C . ALA C 1 12 ? 88.323 139.178 109.116 1.00 83.30 78 ALA C C 1
ATOM 4850 O O . ALA C 1 12 ? 87.840 139.756 110.089 1.00 82.45 78 ALA C O 1
ATOM 4852 N N . VAL C 1 22 ? 94.094 126.401 110.215 1.00 52.22 96 VAL C N 1
ATOM 4853 C CA . VAL C 1 22 ? 93.410 127.679 110.364 1.00 52.33 96 VAL C CA 1
ATOM 4854 C C . VAL C 1 22 ? 93.352 128.399 109.023 1.00 53.90 96 VAL C C 1
ATOM 4855 O O . VAL C 1 22 ? 94.374 128.841 108.501 1.00 54.89 96 VAL C O 1
ATOM 4859 N N . ARG C 1 23 ? 92.150 128.515 108.471 1.00 58.59 97 ARG C N 1
ATOM 4860 C CA . ARG C 1 23 ? 91.937 129.146 107.178 1.00 56.93 97 ARG C CA 1
ATOM 4861 C C . ARG C 1 23 ? 91.576 130.617 107.353 1.00 59.08 97 ARG C C 1
ATOM 4862 O O . ARG C 1 23 ? 91.391 131.115 108.465 1.00 63.21 97 ARG C O 1
ATOM 4870 N N . LEU C 1 24 ? 91.477 131.313 106.225 1.00 56.31 98 LEU C N 1
ATOM 4871 C CA . LEU C 1 24 ? 91.142 132.730 106.193 1.00 54.87 98 LEU C CA 1
ATOM 4872 C C . LEU C 1 24 ? 89.805 132.919 105.491 1.00 57.22 98 LEU C C 1
ATOM 4873 O O . LEU C 1 24 ? 89.618 132.447 104.365 1.00 57.70 98 LEU C O 1
ATOM 4878 N N . THR C 1 25 ? 88.883 133.610 106.156 1.00 61.19 99 THR C N 1
ATOM 4879 C CA . THR C 1 25 ? 87.562 133.899 105.617 1.00 60.37 99 THR C CA 1
ATOM 4880 C C . THR C 1 25 ? 87.370 135.407 105.550 1.00 59.76 99 THR C C 1
ATOM 4881 O O . THR C 1 25 ? 87.688 136.126 106.503 1.00 64.03 99 THR C O 1
ATOM 4885 N N . TRP C 1 26 ? 86.849 135.884 104.421 1.00 57.90 100 TRP C N 1
ATOM 4886 C CA . TRP C 1 26 ? 86.744 137.315 104.167 1.00 59.86 100 TRP C CA 1
ATOM 4887 C C . TRP C 1 26 ? 85.398 137.911 104.548 1.00 60.89 100 TRP C C 1
ATOM 4888 O O . TRP C 1 26 ? 85.343 139.095 104.897 1.00 64.56 100 TRP C O 1
ATOM 4899 N N . ASN C 1 27 ? 84.316 137.132 104.464 1.00 71.96 101 ASN C N 1
ATOM 4900 C CA . ASN C 1 27 ? 82.960 137.620 104.704 1.00 74.14 101 ASN C CA 1
ATOM 4901 C C . ASN C 1 27 ? 82.603 138.685 103.674 1.00 72.54 101 ASN C C 1
ATOM 4902 O O . ASN C 1 27 ? 81.770 138.452 102.792 1.00 71.57 101 ASN C O 1
ATOM 4907 N N . LYS C 1 28 ? 83.227 139.854 103.779 1.00 71.30 102 LYS C N 1
ATOM 4908 C CA . LYS C 1 28 ? 83.115 140.901 102.777 1.00 71.19 102 LYS C CA 1
ATOM 4909 C C . LYS C 1 28 ? 84.378 140.933 101.925 1.00 69.49 102 LYS C C 1
ATOM 4910 O O . LYS C 1 28 ? 85.481 140.671 102.410 1.00 69.95 102 LYS C O 1
ATOM 4916 N N . SER C 1 29 ? 84.203 141.245 100.647 1.00 64.20 103 SER C N 1
ATOM 4917 C CA . SER C 1 29 ? 85.331 141.257 99.723 1.00 65.77 103 SER C CA 1
ATOM 4918 C C . SER C 1 29 ? 86.323 142.345 100.123 1.00 66.35 103 SER C C 1
ATOM 4919 O O . SER C 1 29 ? 85.917 143.488 100.363 1.00 68.24 103 SER C O 1
ATOM 4922 N N . PRO C 1 30 ? 87.615 142.033 100.217 1.00 52.86 104 PRO C N 1
ATOM 4923 C CA . PRO C 1 30 ? 88.593 143.055 100.604 1.00 50.09 104 PRO C CA 1
ATOM 4924 C C . PRO C 1 30 ? 88.677 144.169 99.571 1.00 49.22 104 PRO C C 1
ATOM 4925 O O . PRO C 1 30 ? 88.651 143.927 98.363 1.00 52.32 104 PRO C O 1
ATOM 4929 N N . LYS C 1 31 ? 88.779 145.403 100.064 1.00 52.01 105 LYS C N 1
ATOM 4930 C CA . LYS C 1 31 ? 88.867 146.575 99.203 1.00 52.88 105 LYS C CA 1
ATOM 4931 C C . LYS C 1 31 ? 89.902 147.598 99.642 1.00 53.32 105 LYS C C 1
ATOM 4932 O O . LYS C 1 31 ? 90.211 148.502 98.856 1.00 58.76 105 LYS C O 1
ATOM 4938 N N . SER C 1 32 ? 90.441 147.502 100.854 1.00 44.67 106 SER C N 1
ATOM 4939 C CA . SER C 1 32 ? 91.403 148.468 101.375 1.00 40.77 106 SER C CA 1
ATOM 4940 C C . SER C 1 32 ? 92.661 147.722 101.796 1.00 44.33 106 SER C C 1
ATOM 4941 O O . SER C 1 32 ? 92.661 147.022 102.814 1.00 52.86 106 SER C O 1
ATOM 4944 N N . VAL C 1 33 ? 93.733 147.881 101.026 1.00 32.55 107 VAL C N 1
ATOM 4945 C CA . VAL C 1 33 ? 94.993 147.195 101.275 1.00 28.75 107 VAL C CA 1
ATOM 4946 C C . VAL C 1 33 ? 96.066 148.232 101.578 1.00 34.93 107 VAL C C 1
ATOM 4947 O O . VAL C 1 33 ? 96.103 149.303 100.964 1.00 45.07 107 VAL C O 1
ATOM 4951 N N . LEU C 1 34 ? 96.919 147.925 102.550 1.00 34.06 108 LEU C N 1
ATOM 4952 C CA . LEU C 1 34 ? 98.046 148.772 102.907 1.00 30.01 108 LEU C CA 1
ATOM 4953 C C . LEU C 1 34 ? 99.334 148.103 102.453 1.00 33.58 108 LEU C C 1
ATOM 4954 O O . LEU C 1 34 ? 99.603 146.954 102.818 1.00 40.10 108 LEU C O 1
ATOM 4959 N N . VAL C 1 35 ? 100.121 148.819 101.657 1.00 32.09 109 VAL C N 1
ATOM 4960 C CA . VAL C 1 35 ? 101.401 148.331 101.160 1.00 26.68 109 VAL C CA 1
ATOM 4961 C C . VAL C 1 35 ? 102.497 149.067 101.915 1.00 29.95 109 VAL C C 1
ATOM 4962 O O . VAL C 1 35 ? 102.615 150.294 101.814 1.00 40.04 109 VAL C O 1
ATOM 4966 N N . ILE C 1 36 ? 103.295 148.321 102.673 1.00 38.92 110 ILE C N 1
ATOM 4967 C CA . ILE C 1 36 ? 104.355 148.884 103.498 1.00 34.47 110 ILE C CA 1
ATOM 4968 C C . ILE C 1 36 ? 105.682 148.589 102.815 1.00 35.09 110 ILE C C 1
ATOM 4969 O O . ILE C 1 36 ? 106.023 147.423 102.579 1.00 40.14 110 ILE C O 1
ATOM 4974 N N . LYS C 1 37 ? 106.424 149.642 102.497 1.00 45.57 111 LYS C N 1
ATOM 4975 C CA . LYS C 1 37 ? 107.680 149.543 101.773 1.00 48.18 111 LYS C CA 1
ATOM 4976 C C . LYS C 1 37 ? 108.854 149.757 102.720 1.00 53.71 111 LYS C C 1
ATOM 4977 O O . LYS C 1 37 ? 108.777 150.544 103.666 1.00 56.62 111 LYS C O 1
ATOM 4983 N N . LYS C 1 38 ? 109.944 149.040 102.459 1.00 60.37 112 LYS C N 1
ATOM 4984 C CA . LYS C 1 38 ? 111.164 149.215 103.236 1.00 61.00 112 LYS C CA 1
ATOM 4985 C C . LYS C 1 38 ? 111.837 150.524 102.841 1.00 67.84 112 LYS C C 1
ATOM 4986 O O . LYS C 1 38 ? 112.247 150.696 101.689 1.00 69.04 112 LYS C O 1
ATOM 4992 N N . MET C 1 39 ? 111.947 151.445 103.794 1.00 76.10 113 MET C N 1
ATOM 4993 C CA . MET C 1 39 ? 112.510 152.755 103.513 1.00 74.30 113 MET C CA 1
ATOM 4994 C C . MET C 1 39 ? 114.008 152.656 103.235 1.00 77.97 113 MET C C 1
ATOM 4995 O O . MET C 1 39 ? 114.685 151.707 103.643 1.00 79.94 113 MET C O 1
ATOM 5000 N N . ARG C 1 40 ? 114.520 153.665 102.526 1.00 81.88 114 ARG C N 1
ATOM 5001 C CA . ARG C 1 40 ? 115.943 153.776 102.201 1.00 82.61 114 ARG C CA 1
ATOM 5002 C C . ARG C 1 40 ? 116.440 152.545 101.444 1.00 81.48 114 ARG C C 1
ATOM 5003 O O . ARG C 1 40 ? 117.487 151.974 101.755 1.00 82.12 114 ARG C O 1
ATOM 5011 N N . ASP C 1 41 ? 115.673 152.137 100.437 1.00 68.44 115 ASP C N 1
ATOM 5012 C CA . ASP C 1 41 ? 116.036 151.021 99.578 1.00 69.24 115 ASP C CA 1
ATOM 5013 C C . ASP C 1 41 ? 115.800 151.420 98.129 1.00 69.97 115 ASP C C 1
ATOM 5014 O O . ASP C 1 41 ? 114.955 152.269 97.833 1.00 69.53 115 ASP C O 1
ATOM 5019 N N . ALA C 1 42 ? 116.560 150.800 97.226 1.00 61.84 116 ALA C N 1
ATOM 5020 C CA . ALA C 1 42 ? 116.491 151.118 95.806 1.00 61.32 116 ALA C CA 1
ATOM 5021 C C . ALA C 1 42 ? 115.981 149.977 94.943 1.00 60.90 116 ALA C C 1
ATOM 5022 O O . ALA C 1 42 ? 115.360 150.235 93.910 1.00 65.15 116 ALA C O 1
ATOM 5024 N N . SER C 1 43 ? 116.223 148.727 95.335 1.00 55.48 117 SER C N 1
ATOM 5025 C CA . SER C 1 43 ? 115.765 147.585 94.555 1.00 56.23 117 SER C CA 1
ATOM 5026 C C . SER C 1 43 ? 114.268 147.343 94.680 1.00 56.44 117 SER C C 1
ATOM 5027 O O . SER C 1 43 ? 113.724 146.534 93.921 1.00 57.38 117 SER C O 1
ATOM 5030 N N . LEU C 1 44 ? 113.594 148.017 95.609 1.00 53.87 118 LEU C N 1
ATOM 5031 C CA . LEU C 1 44 ? 112.175 147.799 95.846 1.00 50.43 118 LEU C CA 1
ATOM 5032 C C . LEU C 1 44 ? 111.276 148.729 95.045 1.00 54.33 118 LEU C C 1
ATOM 5033 O O . LEU C 1 44 ? 110.056 148.539 95.060 1.00 58.15 118 LEU C O 1
ATOM 5038 N N . LEU C 1 45 ? 111.836 149.723 94.351 1.00 54.28 119 LEU C N 1
ATOM 5039 C CA . LEU C 1 45 ? 111.001 150.711 93.670 1.00 48.89 119 LEU C CA 1
ATOM 5040 C C . LEU C 1 45 ? 110.183 150.076 92.553 1.00 52.58 119 LEU C C 1
ATOM 5041 O O . LEU C 1 45 ? 108.958 150.230 92.504 1.00 55.45 119 LEU C O 1
ATOM 5046 N N . GLN C 1 46 ? 110.842 149.352 91.649 1.00 51.17 120 GLN C N 1
ATOM 5047 C CA . GLN C 1 46 ? 110.123 148.739 90.532 1.00 49.70 120 GLN C CA 1
ATOM 5048 C C . GLN C 1 46 ? 109.068 147.740 90.990 1.00 49.99 120 GLN C C 1
ATOM 5049 O O . GLN C 1 46 ? 107.925 147.817 90.502 1.00 54.35 120 GLN C O 1
ATOM 5055 N N . PRO C 1 47 ? 109.357 146.792 91.891 1.00 45.43 121 PRO C N 1
ATOM 5056 C CA . PRO C 1 47 ? 108.275 145.931 92.390 1.00 46.63 121 PRO C CA 1
ATOM 5057 C C . PRO C 1 47 ? 107.177 146.696 93.101 1.00 44.50 121 PRO C C 1
ATOM 5058 O O . PRO C 1 47 ? 106.006 146.313 92.996 1.00 49.55 121 PRO C O 1
ATOM 5062 N N . PHE C 1 48 ? 107.514 147.770 93.819 1.00 37.31 122 PHE C N 1
ATOM 5063 C CA . PHE C 1 48 ? 106.488 148.562 94.489 1.00 33.24 122 PHE C CA 1
ATOM 5064 C C . PHE C 1 48 ? 105.539 149.192 93.478 1.00 46.56 122 PHE C C 1
ATOM 5065 O O . PHE C 1 48 ? 104.315 149.136 93.642 1.00 54.47 122 PHE C O 1
ATOM 5073 N N . LYS C 1 49 ? 106.088 149.793 92.419 1.00 54.31 123 LYS C N 1
ATOM 5074 C CA . LYS C 1 49 ? 105.240 150.380 91.386 1.00 52.24 123 LYS C CA 1
ATOM 5075 C C . LYS C 1 49 ? 104.409 149.317 90.682 1.00 49.89 123 LYS C C 1
ATOM 5076 O O . LYS C 1 49 ? 103.222 149.530 90.413 1.00 57.32 123 LYS C O 1
ATOM 5082 N N . GLU C 1 50 ? 105.014 148.168 90.368 1.00 36.83 124 GLU C N 1
ATOM 5083 C CA . GLU C 1 50 ? 104.267 147.104 89.703 1.00 34.35 124 GLU C CA 1
ATOM 5084 C C . GLU C 1 50 ? 103.102 146.632 90.565 1.00 45.92 124 GLU C C 1
ATOM 5085 O O . GLU C 1 50 ? 101.967 146.503 90.087 1.00 52.85 124 GLU C O 1
ATOM 5091 N N . LEU C 1 51 ? 103.364 146.387 91.851 1.00 48.93 125 LEU C N 1
ATOM 5092 C CA . LEU C 1 51 ? 102.316 145.928 92.755 1.00 44.64 125 LEU C CA 1
ATOM 5093 C C . LEU C 1 51 ? 101.234 146.983 92.929 1.00 40.54 125 LEU C C 1
ATOM 5094 O O . LEU C 1 51 ? 100.045 146.656 92.968 1.00 46.77 125 LEU C O 1
ATOM 5099 N N . CYS C 1 52 ? 101.624 148.254 93.044 1.00 44.84 126 CYS C N 1
ATOM 5100 C CA . CYS C 1 52 ? 100.633 149.309 93.223 1.00 47.06 126 CYS C CA 1
ATOM 5101 C C . CYS C 1 52 ? 99.757 149.463 91.986 1.00 52.30 126 CYS C C 1
ATOM 5102 O O . CYS C 1 52 ? 98.538 149.634 92.102 1.00 56.89 126 CYS C O 1
ATOM 5105 N N . THR C 1 53 ? 100.355 149.404 90.793 1.00 46.60 127 THR C N 1
ATOM 5106 C CA . THR C 1 53 ? 99.562 149.481 89.571 1.00 39.21 127 THR C CA 1
ATOM 5107 C C . THR C 1 53 ? 98.622 148.291 89.447 1.00 39.73 127 THR C C 1
ATOM 5108 O O . THR C 1 53 ? 97.472 148.445 89.019 1.00 48.30 127 THR C O 1
ATOM 5112 N N . HIS C 1 54 ? 99.090 147.093 89.806 1.00 42.22 128 HIS C N 1
ATOM 5113 C CA . HIS C 1 54 ? 98.213 145.929 89.732 1.00 40.63 128 HIS C CA 1
ATOM 5114 C C . HIS C 1 54 ? 97.074 146.015 90.742 1.00 43.15 128 HIS C C 1
ATOM 5115 O O . HIS C 1 54 ? 95.932 145.671 90.423 1.00 47.48 128 HIS C O 1
ATOM 5122 N N . LEU C 1 55 ? 97.360 146.463 91.966 1.00 50.26 129 LEU C N 1
ATOM 5123 C CA . LEU C 1 55 ? 96.334 146.491 93.002 1.00 44.66 129 LEU C CA 1
ATOM 5124 C C . LEU C 1 55 ? 95.231 147.499 92.704 1.00 47.80 129 LEU C C 1
ATOM 5125 O O . LEU C 1 55 ? 94.142 147.393 93.279 1.00 56.12 129 LEU C O 1
ATOM 5130 N N . MET C 1 56 ? 95.485 148.473 91.829 1.00 52.07 130 MET C N 1
ATOM 5131 C CA . MET C 1 56 ? 94.500 149.488 91.479 1.00 51.13 130 MET C CA 1
ATOM 5132 C C . MET C 1 56 ? 93.908 149.286 90.087 1.00 49.82 130 MET C C 1
ATOM 5133 O O . MET C 1 56 ? 93.380 150.236 89.501 1.00 58.46 130 MET C O 1
ATOM 5138 N N . GLU C 1 57 ? 93.980 148.071 89.543 1.00 49.65 131 GLU C N 1
ATOM 5139 C CA . GLU C 1 57 ? 93.224 147.725 88.348 1.00 49.87 131 GLU C CA 1
ATOM 5140 C C . GLU C 1 57 ? 92.046 146.810 88.653 1.00 54.45 131 GLU C C 1
ATOM 5141 O O . GLU C 1 57 ? 91.285 146.476 87.738 1.00 61.31 131 GLU C O 1
ATOM 5147 N N . GLU C 1 58 ? 91.879 146.393 89.909 1.00 47.11 132 GLU C N 1
ATOM 5148 C CA . GLU C 1 58 ? 90.644 145.778 90.377 1.00 50.97 132 GLU C CA 1
ATOM 5149 C C . GLU C 1 58 ? 89.800 146.745 91.197 1.00 51.19 132 GLU C C 1
ATOM 5150 O O . GLU C 1 58 ? 88.951 146.305 91.980 1.00 51.83 132 GLU C O 1
ATOM 5156 N N . ASN C 1 59 ? 90.021 148.049 91.032 1.00 56.68 133 ASN C N 1
ATOM 5157 C CA . ASN C 1 59 ? 89.263 149.087 91.729 1.00 58.55 133 ASN C CA 1
ATOM 5158 C C . ASN C 1 59 ? 89.308 148.882 93.243 1.00 59.99 133 ASN C C 1
ATOM 5159 O O . ASN C 1 59 ? 88.304 149.012 93.947 1.00 62.28 133 ASN C O 1
ATOM 5164 N N . MET C 1 60 ? 90.496 148.557 93.745 1.00 51.19 134 MET C N 1
ATOM 5165 C CA . MET C 1 60 ? 90.710 148.269 95.157 1.00 48.03 134 MET C CA 1
ATOM 5166 C C . MET C 1 60 ? 91.589 149.347 95.776 1.00 41.66 134 MET C C 1
ATOM 5167 O O . MET C 1 60 ? 92.684 149.626 95.277 1.00 48.30 134 MET C O 1
ATOM 5172 N N . ILE C 1 61 ? 91.105 149.942 96.867 1.00 37.44 135 ILE C N 1
ATOM 5173 C CA . ILE C 1 61 ? 91.779 151.081 97.481 1.00 35.98 135 ILE C CA 1
ATOM 5174 C C . ILE C 1 61 ? 93.079 150.622 98.128 1.00 41.60 135 ILE C C 1
ATOM 5175 O O . ILE C 1 61 ? 93.124 149.586 98.805 1.00 53.01 135 ILE C O 1
ATOM 5180 N N . VAL C 1 62 ? 94.147 151.390 97.918 1.00 27.13 136 VAL C N 1
ATOM 5181 C CA . VAL C 1 62 ? 95.461 151.074 98.462 1.00 27.46 136 VAL C CA 1
ATOM 5182 C C . VAL C 1 62 ? 95.920 152.215 99.360 1.00 35.28 136 VAL C C 1
ATOM 5183 O O . VAL C 1 62 ? 95.558 153.379 99.158 1.00 42.01 136 VAL C O 1
ATOM 5187 N N . TYR C 1 63 ? 96.709 151.868 100.376 1.00 41.25 137 TYR C N 1
ATOM 5188 C CA . TYR C 1 63 ? 97.228 152.821 101.348 1.00 35.55 137 TYR C CA 1
ATOM 5189 C C . TYR C 1 63 ? 98.750 152.776 101.358 1.00 41.61 137 TYR C C 1
ATOM 5190 O O . TYR C 1 63 ? 99.348 151.696 101.317 1.00 49.39 137 TYR C O 1
ATOM 5199 N N . VAL C 1 64 ? 99.372 153.951 101.413 1.00 45.81 138 VAL C N 1
ATOM 5200 C CA . VAL C 1 64 ? 100.825 154.076 101.437 1.00 45.56 138 VAL C CA 1
ATOM 5201 C C . VAL C 1 64 ? 101.203 155.166 102.433 1.00 53.18 138 VAL C C 1
ATOM 5202 O O . VAL C 1 64 ? 100.545 156.209 102.505 1.00 58.65 138 VAL C O 1
ATOM 5206 N N . GLU C 1 65 ? 102.259 154.917 103.207 1.00 66.25 139 GLU C N 1
ATOM 5207 C CA . GLU C 1 65 ? 1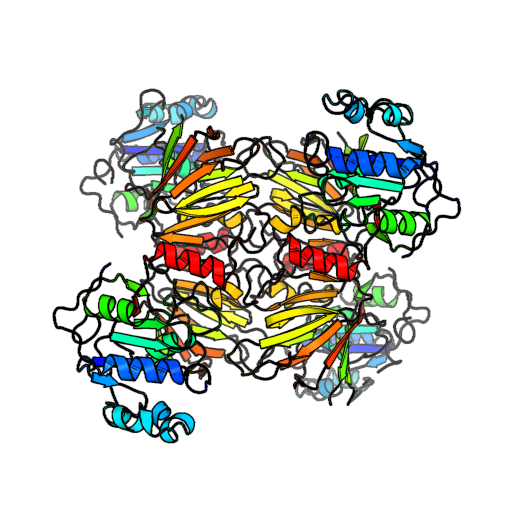02.755 155.909 104.154 1.00 69.83 139 GLU C CA 1
ATOM 5208 C C . GLU C 1 65 ? 103.218 157.165 103.422 1.00 75.11 139 GLU C C 1
ATOM 5209 O O . GLU C 1 65 ? 103.752 157.096 102.311 1.00 75.62 139 GLU C O 1
ATOM 5215 N N . LYS C 1 66 ? 103.001 158.324 104.055 1.00 75.57 140 LYS C N 1
ATOM 5216 C CA . LYS C 1 66 ? 103.297 159.601 103.409 1.00 70.68 140 LYS C CA 1
ATOM 5217 C C . LYS C 1 66 ? 104.778 159.735 103.076 1.00 71.06 140 LYS C C 1
ATOM 5218 O O . LYS C 1 66 ? 105.137 160.276 102.023 1.00 74.41 140 LYS C O 1
ATOM 5224 N N . LYS C 1 67 ? 105.654 159.258 103.964 1.00 72.56 141 LYS C N 1
ATOM 5225 C CA . LYS C 1 67 ? 107.090 159.393 103.735 1.00 73.81 141 LYS C CA 1
ATOM 5226 C C . LYS C 1 67 ? 107.535 158.665 102.473 1.00 73.88 141 LYS C C 1
ATOM 5227 O O . LYS C 1 67 ? 108.558 159.024 101.879 1.00 75.10 141 LYS C O 1
ATOM 5233 N N . VAL C 1 68 ? 106.792 157.640 102.052 1.00 70.70 142 VAL C N 1
ATOM 5234 C CA . VAL C 1 68 ? 107.135 156.930 100.824 1.00 72.34 142 VAL C CA 1
ATOM 5235 C C . VAL C 1 68 ? 106.861 157.803 99.604 1.00 74.64 142 VAL C C 1
ATOM 5236 O O . VAL C 1 68 ? 107.636 157.808 98.640 1.00 75.08 142 VAL C O 1
ATOM 5240 N N . LEU C 1 69 ? 105.759 158.557 99.626 1.00 72.49 143 LEU C N 1
ATOM 5241 C CA . LEU C 1 69 ? 105.368 159.350 98.466 1.00 71.22 143 LEU C CA 1
ATOM 5242 C C . LEU C 1 69 ? 106.258 160.567 98.253 1.00 72.39 143 LEU C C 1
ATOM 5243 O O . LEU C 1 69 ? 106.336 161.070 97.127 1.00 72.70 143 LEU C O 1
ATOM 5248 N N . GLU C 1 70 ? 106.924 161.052 99.297 1.00 71.57 144 GLU C N 1
ATOM 5249 C CA . GLU C 1 70 ? 107.798 162.211 99.189 1.00 68.90 144 GLU C CA 1
ATOM 5250 C C . GLU C 1 70 ? 109.219 161.838 98.791 1.00 69.86 144 GLU C C 1
ATOM 5251 O O . GLU C 1 70 ? 110.088 162.715 98.743 1.00 70.81 144 GLU C O 1
ATOM 5257 N N . ASP C 1 71 ? 109.470 160.567 98.506 1.00 71.48 145 ASP C N 1
ATOM 5258 C CA . ASP C 1 71 ? 110.805 160.128 98.125 1.00 72.33 145 ASP C CA 1
ATOM 5259 C C . ASP C 1 71 ? 111.156 160.754 96.778 1.00 73.27 145 ASP C C 1
ATOM 5260 O O . ASP C 1 71 ? 110.336 160.722 95.854 1.00 72.69 145 ASP C O 1
ATOM 5265 N N . PRO C 1 72 ? 112.337 161.362 96.638 1.00 76.96 146 PRO C N 1
ATOM 5266 C CA . PRO C 1 72 ? 112.707 161.946 95.337 1.00 75.95 146 PRO C CA 1
ATOM 5267 C C . PRO C 1 72 ? 112.679 160.951 94.188 1.00 74.56 146 PRO C C 1
ATOM 5268 O O . PRO C 1 72 ? 112.331 161.332 93.064 1.00 75.83 146 PRO C O 1
ATOM 5272 N N . ALA C 1 73 ? 113.026 159.686 94.433 1.00 70.64 147 ALA C N 1
ATOM 5273 C CA . ALA C 1 73 ? 113.105 158.713 93.350 1.00 71.85 147 ALA C CA 1
ATOM 5274 C C . ALA C 1 73 ? 111.736 158.281 92.839 1.00 71.88 147 ALA C C 1
ATOM 5275 O O . ALA C 1 73 ? 111.657 157.657 91.776 1.00 71.73 147 ALA C O 1
ATOM 5277 N N . ILE C 1 74 ? 110.661 158.593 93.563 1.00 72.03 148 ILE C N 1
ATOM 5278 C CA . ILE C 1 74 ? 109.322 158.218 93.125 1.00 71.45 148 ILE C CA 1
ATOM 5279 C C . ILE C 1 74 ? 108.554 159.405 92.548 1.00 71.77 148 ILE C C 1
ATOM 5280 O O . ILE C 1 74 ? 107.601 159.197 91.781 1.00 73.02 148 ILE C O 1
ATOM 5285 N N . ALA C 1 75 ? 108.947 160.637 92.877 1.00 74.99 149 ALA C N 1
ATOM 5286 C CA . ALA C 1 75 ? 108.317 161.812 92.283 1.00 75.78 149 ALA C CA 1
ATOM 5287 C C . ALA C 1 75 ? 108.923 162.157 90.927 1.00 75.73 149 ALA C C 1
ATOM 5288 O O . ALA C 1 75 ? 108.273 162.829 90.117 1.00 73.54 149 ALA C O 1
ATOM 5290 N N . SER C 1 76 ? 110.147 161.701 90.650 1.00 80.17 150 SER C N 1
ATOM 5291 C CA . SER C 1 76 ? 110.825 162.064 89.411 1.00 79.53 150 SER C CA 1
ATOM 5292 C C . SER C 1 76 ? 110.233 161.372 88.190 1.00 79.22 150 SER C C 1
ATOM 5293 O O . SER C 1 76 ? 110.457 161.834 87.066 1.00 80.67 150 SER C O 1
ATOM 5296 N N . ASP C 1 77 ? 109.488 160.287 88.376 1.00 77.79 151 ASP C N 1
ATOM 5297 C CA . ASP C 1 77 ? 108.917 159.530 87.270 1.00 80.27 151 ASP C CA 1
ATOM 5298 C C . ASP C 1 77 ? 107.462 159.939 87.083 1.00 80.26 151 ASP C C 1
ATOM 5299 O O . ASP C 1 77 ? 106.645 159.777 87.995 1.00 79.58 151 ASP C O 1
ATOM 5304 N N . GLU C 1 78 ? 107.143 160.469 85.900 1.00 81.74 152 GLU C N 1
ATOM 5305 C CA . GLU C 1 78 ? 105.776 160.874 85.604 1.00 79.90 152 GLU C CA 1
ATOM 5306 C C . GLU C 1 78 ? 104.914 159.721 85.110 1.00 79.52 152 GLU C C 1
ATOM 5307 O O . GLU C 1 78 ? 103.685 159.849 85.092 1.00 81.26 152 GLU C O 1
ATOM 5313 N N . SER C 1 79 ? 105.525 158.604 84.707 1.00 69.86 153 SER C N 1
ATOM 5314 C CA . SER C 1 79 ? 104.741 157.445 84.291 1.00 72.38 153 SER C CA 1
ATOM 5315 C C . SER C 1 79 ? 103.971 156.851 85.463 1.00 73.29 153 SER C C 1
ATOM 5316 O O . SER C 1 79 ? 102.795 156.494 85.326 1.00 72.08 153 SER C O 1
ATOM 5319 N N . PHE C 1 80 ? 104.618 156.737 86.624 1.00 69.15 154 PHE C N 1
ATOM 5320 C CA . PHE C 1 80 ? 103.953 156.230 87.816 1.00 68.44 154 PHE C CA 1
ATOM 5321 C C . PHE C 1 80 ? 103.066 157.275 88.478 1.00 68.75 154 PHE C C 1
ATOM 5322 O O . PHE C 1 80 ? 102.182 156.911 89.262 1.00 72.34 154 PHE C O 1
ATOM 5330 N N . GLY C 1 81 ? 103.275 158.559 88.178 1.00 62.87 155 GLY C N 1
ATOM 5331 C CA . GLY C 1 81 ? 102.490 159.609 88.801 1.00 62.76 155 GLY C CA 1
ATOM 5332 C C . GLY C 1 81 ? 101.034 159.624 88.390 1.00 63.82 155 GLY C C 1
ATOM 5333 O O . GLY C 1 81 ? 100.195 160.124 89.145 1.00 65.23 155 GLY C O 1
ATOM 5334 N N . ALA C 1 82 ? 100.716 159.094 87.206 1.00 60.17 156 ALA C N 1
ATOM 5335 C CA . ALA C 1 82 ? 99.325 159.054 86.767 1.00 62.24 156 ALA C CA 1
ATOM 5336 C C . ALA C 1 82 ? 98.486 158.170 87.679 1.00 59.97 156 ALA C C 1
ATOM 5337 O O . ALA C 1 82 ? 97.348 158.515 88.019 1.00 59.26 156 ALA C O 1
ATOM 5339 N N . VAL C 1 83 ? 99.033 157.022 88.088 1.00 62.37 157 VAL C N 1
ATOM 5340 C CA . VAL C 1 83 ? 98.328 156.120 88.994 1.00 63.75 157 VAL C CA 1
ATOM 5341 C C . VAL C 1 83 ? 98.681 156.391 90.450 1.00 61.37 157 VAL C C 1
ATOM 5342 O O . VAL C 1 83 ? 98.015 155.860 91.353 1.00 62.90 157 VAL C O 1
ATOM 5346 N N . LYS C 1 84 ? 99.701 157.214 90.708 1.00 60.54 158 LYS C N 1
ATOM 5347 C CA . LYS C 1 84 ? 100.071 157.556 92.077 1.00 59.21 158 LYS C CA 1
ATOM 5348 C C . LYS C 1 84 ? 99.002 158.401 92.761 1.00 56.81 158 LYS C C 1
ATOM 5349 O O . LYS C 1 84 ? 98.865 158.350 93.988 1.00 58.36 158 LYS C O 1
ATOM 5355 N N . LYS C 1 85 ? 98.235 159.173 91.989 1.00 58.99 159 LYS C N 1
ATOM 5356 C CA . LYS C 1 85 ? 97.261 160.096 92.559 1.00 58.35 159 LYS C CA 1
ATOM 5357 C C . LYS C 1 85 ? 96.106 159.392 93.260 1.00 59.57 159 LYS C C 1
ATOM 5358 O O . LYS C 1 85 ? 95.359 160.052 93.990 1.00 61.45 159 LYS C O 1
ATOM 5364 N N . LYS C 1 86 ? 95.939 158.088 93.062 1.00 50.48 160 LYS C N 1
ATOM 5365 C CA . LYS C 1 86 ? 94.868 157.341 93.707 1.00 51.95 160 LYS C CA 1
ATOM 5366 C C . LYS C 1 86 ? 95.274 156.768 95.058 1.00 54.78 160 LYS C C 1
ATOM 5367 O O . LYS C 1 86 ? 94.477 156.057 95.679 1.00 56.09 160 LYS C O 1
ATOM 5373 N N . PHE C 1 87 ? 96.488 157.051 95.521 1.00 51.89 161 PHE C N 1
ATOM 5374 C CA . PHE C 1 87 ? 96.928 156.587 96.827 1.00 44.87 161 PHE C CA 1
ATOM 5375 C C . PHE C 1 87 ? 96.135 157.266 97.937 1.00 47.64 161 PHE C C 1
ATOM 5376 O O . PHE C 1 87 ? 95.729 158.426 97.824 1.00 52.66 161 PHE C O 1
ATOM 5384 N N . THR C 1 88 ? 95.912 156.528 99.020 1.00 51.32 162 THR C N 1
ATOM 5385 C CA . THR C 1 88 ? 95.377 157.090 100.253 1.00 49.28 162 THR C CA 1
ATOM 5386 C C . THR C 1 88 ? 96.537 157.248 101.228 1.00 54.03 162 THR C C 1
ATOM 5387 O O . THR C 1 88 ? 97.238 156.276 101.527 1.00 59.31 162 THR C O 1
ATOM 5391 N N . THR C 1 89 ? 96.735 158.466 101.719 1.00 66.52 163 THR C N 1
ATOM 5392 C CA . THR C 1 89 ? 97.973 158.857 102.379 1.00 68.55 163 THR C CA 1
ATOM 5393 C C . THR C 1 89 ? 97.758 159.018 103.878 1.00 71.30 163 THR C C 1
ATOM 5394 O O . THR C 1 89 ? 96.785 159.646 104.308 1.00 74.10 163 THR C O 1
ATOM 5398 N N . PHE C 1 90 ? 98.670 158.447 104.664 1.00 78.89 164 PHE C N 1
ATOM 5399 C CA . PHE C 1 90 ? 98.724 158.653 106.103 1.00 79.80 164 PHE C CA 1
ATOM 5400 C C . PHE C 1 90 ? 100.154 159.001 106.495 1.00 79.12 164 PHE C C 1
ATOM 5401 O O . PHE C 1 90 ? 101.114 158.505 105.900 1.00 77.33 164 PHE C O 1
ATOM 5409 N N . ARG C 1 91 ? 100.289 159.861 107.507 1.00 89.70 165 ARG C N 1
ATOM 5410 C CA . ARG C 1 91 ? 101.580 160.439 107.866 1.00 91.28 165 ARG C CA 1
ATOM 5411 C C . ARG C 1 91 ? 102.078 159.977 109.232 1.00 92.95 165 ARG C C 1
ATOM 5412 O O . ARG C 1 91 ? 103.132 160.436 109.684 1.00 91.88 165 ARG C O 1
ATOM 5420 N N . GLU C 1 92 ? 101.322 159.109 109.912 1.00 92.33 166 GLU C N 1
ATOM 5421 C CA . GLU C 1 92 ? 101.716 158.517 111.190 1.00 93.45 166 GLU C CA 1
ATOM 5422 C C . GLU C 1 92 ? 101.748 159.558 112.308 1.00 94.40 166 GLU C C 1
ATOM 5423 O O . GLU C 1 92 ? 101.973 159.218 113.475 1.00 92.35 166 GLU C O 1
ATOM 5429 N N . ASP C 1 93 ? 101.504 160.826 111.972 1.00 105.13 167 ASP C N 1
ATOM 5430 C CA . ASP C 1 93 ? 101.505 161.873 112.989 1.00 105.34 167 ASP C CA 1
ATOM 5431 C C . ASP C 1 93 ? 100.140 161.988 113.654 1.00 104.16 167 ASP C C 1
ATOM 5432 O O . ASP C 1 93 ? 100.013 161.834 114.874 1.00 102.82 167 ASP C O 1
ATOM 5437 N N . TYR C 1 94 ? 99.104 162.258 112.862 1.00 108.07 168 TYR C N 1
ATOM 5438 C CA . TYR C 1 94 ? 97.740 162.315 113.369 1.00 108.67 168 TYR C CA 1
ATOM 5439 C C . TYR C 1 94 ? 96.853 161.383 112.556 1.00 108.55 168 TYR C C 1
ATOM 5440 O O . TYR C 1 94 ? 95.782 160.971 113.015 1.00 108.78 168 TYR C O 1
ATOM 5449 N N . ASP C 1 95 ? 97.297 161.046 111.346 1.00 98.18 169 ASP C N 1
ATOM 5450 C CA . ASP C 1 95 ? 96.571 160.117 110.491 1.00 97.41 169 ASP C CA 1
ATOM 5451 C C . ASP C 1 95 ? 96.951 158.682 110.825 1.00 97.73 169 ASP C C 1
ATOM 5452 O O . ASP C 1 95 ? 97.417 157.939 109.954 1.00 97.81 169 ASP C O 1
ATOM 5457 N N . ASP C 1 96 ? 96.765 158.286 112.081 1.00 93.61 170 ASP C N 1
ATOM 5458 C CA . ASP C 1 96 ? 97.099 156.930 112.494 1.00 92.34 170 ASP C CA 1
ATOM 5459 C C . ASP C 1 96 ? 96.171 155.934 111.813 1.00 91.83 170 ASP C C 1
ATOM 5460 O O . ASP C 1 96 ? 94.947 156.106 111.820 1.00 91.11 170 ASP C O 1
ATOM 5465 N N . ILE C 1 97 ? 96.754 154.897 111.212 1.00 79.96 171 ILE C N 1
ATOM 5466 C CA . ILE C 1 97 ? 95.947 153.868 110.573 1.00 78.54 171 ILE C CA 1
ATOM 5467 C C . ILE C 1 97 ? 95.223 153.056 111.638 1.00 79.78 171 ILE C C 1
ATOM 5468 O O . ILE C 1 97 ? 95.769 152.764 112.711 1.00 79.09 171 ILE C O 1
ATOM 5473 N N . SER C 1 98 ? 93.982 152.695 111.340 1.00 77.42 172 SER C N 1
ATOM 5474 C CA . SER C 1 98 ? 93.044 152.163 112.321 1.00 77.45 172 SER C CA 1
ATOM 5475 C C . SER C 1 98 ? 92.272 151.041 111.639 1.00 74.69 172 SER C C 1
ATOM 5476 O O . SER C 1 98 ? 92.712 150.481 110.629 1.00 75.32 172 SER C O 1
ATOM 5479 N N . ASN C 1 99 ? 91.108 150.696 112.186 1.00 78.90 173 ASN C N 1
ATOM 5480 C CA . ASN C 1 99 ? 90.308 149.629 111.601 1.00 80.93 173 ASN C CA 1
ATOM 5481 C C . ASN C 1 99 ? 89.710 150.085 110.274 1.00 82.42 173 ASN C C 1
ATOM 5482 O O . ASN C 1 99 ? 88.487 150.129 110.102 1.00 84.33 173 ASN C O 1
ATOM 5487 N N . GLN C 1 100 ? 90.590 150.422 109.330 1.00 75.20 174 GLN C N 1
ATOM 5488 C CA . GLN C 1 100 ? 90.227 150.777 107.970 1.00 71.70 174 GLN C CA 1
ATOM 5489 C C . GLN C 1 100 ? 90.906 149.899 106.932 1.00 69.07 174 GLN C C 1
ATOM 5490 O O . GLN C 1 100 ? 90.545 149.973 105.752 1.00 68.31 174 GLN C O 1
ATOM 5496 N N . ILE C 1 101 ? 91.874 149.077 107.334 1.00 57.74 175 ILE C N 1
ATOM 5497 C CA . ILE C 1 101 ? 92.635 148.222 106.432 1.00 48.65 175 ILE C CA 1
ATOM 5498 C C . ILE C 1 101 ? 92.327 146.774 106.779 1.00 51.49 175 ILE C C 1
ATOM 5499 O O . ILE C 1 101 ? 92.440 146.375 107.944 1.00 57.84 175 ILE C O 1
ATOM 5504 N N . ASP C 1 102 ? 91.951 145.988 105.772 1.00 37.83 176 ASP C N 1
ATOM 5505 C CA . ASP C 1 102 ? 91.632 144.582 105.975 1.00 45.97 176 ASP C CA 1
ATOM 5506 C C . ASP C 1 102 ? 92.601 143.642 105.266 1.00 46.20 176 ASP C C 1
ATOM 5507 O O . ASP C 1 102 ? 92.327 142.442 105.176 1.00 50.15 176 ASP C O 1
ATOM 5512 N N . PHE C 1 103 ? 93.730 144.152 104.776 1.00 37.73 177 PHE C N 1
ATOM 5513 C CA . PHE C 1 103 ? 94.706 143.324 104.079 1.00 32.56 177 PHE C CA 1
ATOM 5514 C C . PHE C 1 103 ? 96.011 144.101 103.992 1.00 34.91 177 PHE C C 1
ATOM 5515 O O . PHE C 1 103 ? 96.006 145.275 103.612 1.00 45.69 177 PHE C O 1
ATOM 5523 N N . ILE C 1 104 ? 97.117 143.455 104.351 1.00 31.99 178 ILE C N 1
ATOM 5524 C CA . ILE C 1 104 ? 98.429 144.090 104.395 1.00 24.80 178 ILE C CA 1
ATOM 5525 C C . ILE C 1 104 ? 99.373 143.331 103.473 1.00 35.00 178 ILE C C 1
ATOM 5526 O O . ILE C 1 104 ? 99.438 142.097 103.523 1.00 40.68 178 ILE C O 1
ATOM 5531 N N . ILE C 1 105 ? 100.098 144.066 102.633 1.00 32.84 179 ILE C N 1
ATOM 5532 C CA . ILE C 1 105 ? 101.175 143.517 101.819 1.00 27.25 179 ILE C CA 1
ATOM 5533 C C . ILE C 1 105 ? 102.468 144.212 102.220 1.00 33.89 179 ILE C C 1
ATOM 5534 O O . ILE C 1 105 ? 102.541 145.447 102.219 1.00 43.07 179 ILE C O 1
ATOM 5539 N N . CYS C 1 106 ? 103.482 143.423 102.562 1.00 36.77 180 CYS C N 1
ATOM 5540 C CA . CYS C 1 106 ? 104.751 143.934 103.059 1.00 32.40 180 CYS C CA 1
ATOM 5541 C C . CYS C 1 106 ? 105.864 143.642 102.062 1.00 41.42 180 CYS C C 1
ATOM 5542 O O . CYS C 1 106 ? 105.934 142.547 101.496 1.00 45.15 180 CYS C O 1
ATOM 5545 N N . LEU C 1 107 ? 106.733 144.629 101.854 1.00 37.80 181 LEU C N 1
ATOM 5546 C CA . LEU C 1 107 ? 107.856 144.518 100.934 1.00 29.63 181 LEU C CA 1
ATOM 5547 C C . LEU C 1 107 ? 109.142 144.864 101.667 1.00 38.13 181 LEU C C 1
ATOM 5548 O O . LEU C 1 107 ? 109.208 145.886 102.358 1.00 47.71 181 LEU C O 1
ATOM 5553 N N . GLY C 1 108 ? 110.160 144.019 101.520 1.00 41.28 182 GLY C N 1
ATOM 5554 C CA . GLY C 1 108 ? 111.487 144.377 101.983 1.00 47.53 182 GLY C CA 1
ATOM 5555 C C . GLY C 1 108 ? 112.217 143.365 102.842 1.00 46.45 182 GLY C C 1
ATOM 5556 O O . GLY C 1 108 ? 113.428 143.188 102.684 1.00 54.66 182 GLY C O 1
ATOM 5557 N N . GLY C 1 109 ? 111.518 142.696 103.744 1.00 34.77 183 GLY C N 1
ATOM 5558 C CA . GLY C 1 109 ? 112.163 141.728 104.604 1.00 42.57 183 GLY C CA 1
ATOM 5559 C C . GLY C 1 109 ? 111.467 141.643 105.948 1.00 42.23 183 GLY C C 1
ATOM 5560 O O . GLY C 1 109 ? 110.316 142.042 106.093 1.00 49.62 183 GLY C O 1
ATOM 5561 N N . ASP C 1 110 ? 112.206 141.105 106.921 1.00 36.04 184 ASP C N 1
ATOM 5562 C CA . ASP C 1 110 ? 111.635 140.819 108.234 1.00 35.64 184 ASP C CA 1
ATOM 5563 C C . ASP C 1 110 ? 111.248 142.099 108.964 1.00 38.26 184 ASP C C 1
ATOM 5564 O O . ASP C 1 110 ? 110.133 142.214 109.488 1.00 42.15 184 ASP C O 1
ATOM 5569 N N . GLY C 1 111 ? 112.154 143.079 108.998 1.00 42.39 185 GLY C N 1
ATOM 5570 C CA . GLY C 1 111 ? 111.912 144.301 109.746 1.00 37.53 185 GLY C CA 1
ATOM 5571 C C . GLY C 1 111 ? 110.705 145.082 109.279 1.00 37.95 185 GLY C C 1
ATOM 5572 O O . GLY C 1 111 ? 110.150 145.870 110.051 1.00 38.42 185 GLY C O 1
ATOM 5573 N N . THR C 1 112 ? 110.289 144.888 108.027 1.00 37.46 186 THR C N 1
ATOM 5574 C CA . THR C 1 112 ? 109.051 145.498 107.557 1.00 32.52 186 THR C CA 1
ATOM 5575 C C . THR C 1 112 ? 107.856 144.960 108.333 1.00 38.04 186 THR C C 1
ATOM 5576 O O . THR C 1 112 ? 107.022 145.730 108.825 1.00 48.29 186 THR C O 1
ATOM 5580 N N . LEU C 1 113 ? 107.782 143.635 108.486 1.00 39.62 187 LEU C N 1
ATOM 5581 C CA . LEU C 1 113 ? 106.653 143.030 109.185 1.00 37.85 187 LEU C CA 1
ATOM 5582 C C . LEU C 1 113 ? 106.575 143.521 110.623 1.00 39.25 187 LEU C C 1
ATOM 5583 O O . LEU C 1 113 ? 105.484 143.807 111.132 1.00 45.34 187 LEU C O 1
ATOM 5588 N N . LEU C 1 114 ? 107.727 143.633 111.288 1.00 39.66 188 LEU C N 1
ATOM 5589 C CA . LEU C 1 114 ? 107.762 144.212 112.626 1.00 38.40 188 LEU C CA 1
ATOM 5590 C C . LEU C 1 114 ? 107.140 145.600 112.631 1.00 35.71 188 LEU C C 1
ATOM 5591 O O . LEU C 1 114 ? 106.325 145.921 113.504 1.00 42.80 188 LEU C O 1
ATOM 5596 N N . TYR C 1 115 ? 107.493 146.427 111.643 1.00 34.97 189 TYR C N 1
ATOM 5597 C CA . TYR C 1 115 ? 106.893 147.751 111.538 1.00 31.53 189 TYR C CA 1
ATOM 5598 C C . TYR C 1 115 ? 105.383 147.647 111.374 1.00 35.01 189 TYR C C 1
ATOM 5599 O O . TYR C 1 115 ? 104.632 148.458 111.929 1.00 40.82 189 TYR C O 1
ATOM 5608 N N . ALA C 1 116 ? 104.920 146.634 110.635 1.00 33.82 190 ALA C N 1
ATOM 5609 C CA . ALA C 1 116 ? 103.485 146.418 110.491 1.00 31.48 190 ALA C CA 1
ATOM 5610 C C . ALA C 1 116 ? 102.824 146.158 111.836 1.00 36.41 190 ALA C C 1
ATOM 5611 O O . ALA C 1 116 ? 101.676 146.564 112.051 1.00 44.68 190 ALA C O 1
ATOM 5613 N N . SER C 1 117 ? 103.525 145.486 112.752 1.00 31.49 191 SER C N 1
ATOM 5614 C CA . SER C 1 117 ? 102.974 145.292 114.088 1.00 30.29 191 SER C CA 1
ATOM 5615 C C . SER C 1 117 ? 103.036 146.575 114.905 1.00 38.92 191 SER C C 1
ATOM 5616 O O . SER C 1 117 ? 102.217 146.771 115.810 1.00 42.44 191 SER C O 1
ATOM 5619 N N . SER C 1 118 ? 103.994 147.454 114.605 1.00 38.31 192 SER C N 1
ATOM 5620 C CA . SER C 1 118 ? 104.100 148.710 115.340 1.00 32.72 192 SER C CA 1
ATOM 5621 C C . SER C 1 118 ? 102.946 149.645 115.005 1.00 38.17 192 SER C C 1
ATOM 5622 O O . SER C 1 118 ? 102.481 150.402 115.865 1.00 43.56 192 SER C O 1
ATOM 5625 N N . LEU C 1 119 ? 102.471 149.608 113.759 1.00 41.07 193 LEU C N 1
ATOM 5626 C CA . LEU C 1 119 ? 101.416 150.521 113.337 1.00 39.66 193 LEU C CA 1
ATOM 5627 C C . LEU C 1 119 ? 100.060 150.133 113.913 1.00 40.65 193 LEU C C 1
ATOM 5628 O O . LEU C 1 119 ? 99.221 151.007 114.156 1.00 45.85 193 LEU C O 1
ATOM 5633 N N . PHE C 1 120 ? 99.826 148.843 114.135 1.00 38.56 194 PHE C N 1
ATOM 5634 C CA . PHE C 1 120 ? 98.567 148.345 114.677 1.00 38.09 194 PHE C CA 1
ATOM 5635 C C . PHE C 1 120 ? 98.804 147.861 116.101 1.00 39.31 194 PHE C C 1
ATOM 5636 O O . PHE C 1 120 ? 99.381 146.788 116.311 1.00 43.41 194 PHE C O 1
ATOM 5644 N N . GLN C 1 121 ? 98.357 148.649 117.074 1.00 36.76 195 GLN C N 1
ATOM 5645 C CA . GLN C 1 121 ? 98.468 148.291 118.480 1.00 40.49 195 GLN C CA 1
ATOM 5646 C C . GLN C 1 121 ? 97.286 147.465 118.969 1.00 41.43 195 GLN C C 1
ATOM 5647 O O . GLN C 1 121 ? 97.304 146.998 120.112 1.00 44.22 195 GLN C O 1
ATOM 5653 N N . GLY C 1 122 ? 96.268 147.276 118.134 1.00 34.94 196 GLY C N 1
ATOM 5654 C CA . GLY C 1 122 ? 95.138 146.436 118.476 1.00 28.95 196 GLY C CA 1
ATOM 5655 C C . GLY C 1 122 ? 95.002 145.260 117.533 1.00 36.10 196 GLY C C 1
ATOM 5656 O O . GLY C 1 122 ? 95.986 144.571 117.249 1.00 43.57 196 GLY C O 1
ATOM 5657 N N . SER C 1 123 ? 93.790 145.018 117.041 1.00 33.52 197 SER C N 1
ATOM 5658 C CA . SER C 1 123 ? 93.579 143.943 116.083 1.00 31.83 197 SER C CA 1
ATOM 5659 C C . SER C 1 123 ? 94.259 144.278 114.761 1.00 35.77 197 SER C C 1
ATOM 5660 O O . SER C 1 123 ? 94.210 145.417 114.290 1.00 45.28 197 SER C O 1
ATOM 5663 N N . VAL C 1 124 ? 94.896 143.277 114.162 1.00 39.77 198 VAL C N 1
ATOM 5664 C CA . VAL C 1 124 ? 95.738 143.457 112.987 1.00 37.14 198 VAL C CA 1
ATOM 5665 C C . VAL C 1 124 ? 95.131 142.657 111.842 1.00 39.27 198 VAL C C 1
ATOM 5666 O O . VAL C 1 124 ? 94.792 141.488 112.032 1.00 39.70 198 VAL C O 1
ATOM 5670 N N . PRO C 1 125 ? 94.976 143.234 110.654 1.00 38.03 199 PRO C N 1
ATOM 5671 C CA . PRO C 1 125 ? 94.506 142.460 109.502 1.00 35.75 199 PRO C CA 1
ATOM 5672 C C . PRO C 1 125 ? 95.572 141.488 109.032 1.00 37.49 199 PRO C C 1
ATOM 5673 O O . PRO C 1 125 ? 96.749 141.626 109.397 1.00 47.10 199 PRO C O 1
ATOM 5677 N N . PRO C 1 126 ? 95.202 140.484 108.235 1.00 21.14 200 PRO C N 1
ATOM 5678 C CA . PRO C 1 126 ? 96.206 139.536 107.735 1.00 29.25 200 PRO C CA 1
ATOM 5679 C C . PRO C 1 126 ? 97.270 140.235 106.903 1.00 28.92 200 PRO C C 1
ATOM 5680 O O . PRO C 1 126 ? 97.003 141.216 106.205 1.00 41.68 200 PRO C O 1
ATOM 5684 N N . VAL C 1 127 ? 98.491 139.716 106.988 1.00 25.66 201 VAL C N 1
ATOM 5685 C CA . VAL C 1 127 ? 99.660 140.333 106.377 1.00 25.28 201 VAL C CA 1
ATOM 5686 C C . VAL C 1 127 ? 100.260 139.378 105.355 1.00 32.75 201 VAL C C 1
ATOM 5687 O O . VAL C 1 127 ? 100.323 138.164 105.579 1.00 37.22 201 VAL C O 1
ATOM 5691 N N . MET C 1 128 ? 100.672 139.931 104.218 1.00 37.41 202 MET C N 1
ATOM 5692 C CA . MET C 1 128 ? 101.417 139.207 103.196 1.00 28.07 202 MET C CA 1
ATOM 5693 C C . MET C 1 128 ? 102.831 139.767 103.154 1.00 36.38 202 MET C C 1
ATOM 5694 O O . MET C 1 128 ? 103.021 140.958 102.885 1.00 49.03 202 MET C O 1
ATOM 5699 N N . ALA C 1 129 ? 103.817 138.916 103.412 1.00 23.38 203 ALA C N 1
ATOM 5700 C CA . ALA C 1 129 ? 105.212 139.328 103.432 1.00 23.60 203 ALA C CA 1
ATOM 5701 C C . ALA C 1 129 ? 105.916 138.826 102.180 1.00 32.57 203 ALA C C 1
ATOM 5702 O O . ALA C 1 129 ? 105.842 137.636 101.855 1.00 39.32 203 ALA C O 1
ATOM 5704 N N . PHE C 1 130 ? 106.600 139.731 101.486 1.00 30.41 204 PHE C N 1
ATOM 5705 C CA . PHE C 1 130 ? 107.338 139.414 100.272 1.00 19.81 204 PHE C CA 1
ATOM 5706 C C . PHE C 1 130 ? 108.829 139.571 100.532 1.00 27.16 204 PHE C C 1
ATOM 5707 O O . PHE C 1 130 ? 109.265 140.601 101.056 1.00 37.97 204 PHE C O 1
ATOM 5715 N N . HIS C 1 131 ? 109.605 138.554 100.165 1.00 35.36 205 HIS C N 1
ATOM 5716 C CA . HIS C 1 131 ? 111.062 138.611 100.252 1.00 30.03 205 HIS C CA 1
ATOM 5717 C C . HIS C 1 131 ? 111.599 139.038 98.889 1.00 42.39 205 HIS C C 1
ATOM 5718 O O . HIS C 1 131 ? 111.755 138.222 97.977 1.00 48.13 205 HIS C O 1
ATOM 5725 N N . LEU C 1 132 ? 111.869 140.336 98.749 1.00 38.78 206 LEU C N 1
ATOM 5726 C CA . LEU C 1 132 ? 112.387 140.897 97.502 1.00 34.53 206 LEU C CA 1
ATOM 5727 C C . LEU C 1 132 ? 113.909 140.816 97.542 1.00 42.35 206 LEU C C 1
ATOM 5728 O O . LEU C 1 132 ? 114.617 141.796 97.783 1.00 45.76 206 LEU C O 1
ATOM 5733 N N . GLY C 1 133 ? 114.415 139.612 97.296 1.00 50.38 207 GLY C N 1
ATOM 5734 C CA . GLY C 1 133 ? 115.830 139.349 97.439 1.00 50.67 207 GLY C CA 1
ATOM 5735 C C . GLY C 1 133 ? 116.196 139.051 98.879 1.00 53.94 207 GLY C C 1
ATOM 5736 O O . GLY C 1 133 ? 115.383 139.150 99.801 1.00 54.11 207 GLY C O 1
ATOM 5737 N N . SER C 1 134 ? 117.458 138.679 99.067 1.00 63.23 208 SER C N 1
ATOM 5738 C CA . SER C 1 134 ? 117.992 138.298 100.381 1.00 63.40 208 SER C CA 1
ATOM 5739 C C . SER C 1 134 ? 117.154 137.132 100.917 1.00 62.54 208 SER C C 1
ATOM 5740 O O . SER C 1 134 ? 116.574 136.360 100.141 1.00 63.01 208 SER C O 1
ATOM 5743 N N . LEU C 1 135 ? 117.085 136.985 102.238 1.00 52.97 209 LEU C N 1
ATOM 5744 C CA . LEU C 1 135 ? 116.314 135.921 102.862 1.00 50.21 209 LEU C CA 1
ATOM 5745 C C . LEU C 1 135 ? 115.625 136.460 104.104 1.00 53.61 209 LEU C C 1
ATOM 5746 O O . LEU C 1 135 ? 116.184 137.292 104.824 1.00 55.41 209 LEU C O 1
ATOM 5751 N N . GLY C 1 136 ? 114.408 135.983 104.348 1.00 43.44 210 GLY C N 1
ATOM 5752 C CA . GLY C 1 136 ? 113.659 136.389 105.519 1.00 34.53 210 GLY C CA 1
ATOM 5753 C C . GLY C 1 136 ? 112.912 135.240 106.162 1.00 35.59 210 GLY C C 1
ATOM 5754 O O . GLY C 1 136 ? 112.258 134.453 105.472 1.00 41.90 210 GLY C O 1
ATOM 5755 N N . PHE C 1 137 ? 113.004 135.133 107.488 1.00 30.72 211 PHE C N 1
ATOM 5756 C CA . PHE C 1 137 ? 112.313 134.060 108.193 1.00 30.58 211 PHE C CA 1
ATOM 5757 C C . PHE C 1 137 ? 110.802 134.255 108.178 1.00 39.96 211 PHE C C 1
ATOM 5758 O O . PHE C 1 137 ? 110.053 133.274 108.121 1.00 42.26 211 PHE C O 1
ATOM 5766 N N . LEU C 1 138 ? 110.339 135.503 108.226 1.00 40.63 212 LEU C N 1
ATOM 5767 C CA . LEU C 1 138 ? 108.917 135.814 108.284 1.00 33.78 212 LEU C CA 1
ATOM 5768 C C . LEU C 1 138 ? 108.357 136.257 106.939 1.00 40.56 212 LEU C C 1
ATOM 5769 O O . LEU C 1 138 ? 107.206 136.702 106.875 1.00 42.61 212 LEU C O 1
ATOM 5774 N N . THR C 1 139 ? 109.140 136.147 105.863 1.00 42.08 213 THR C N 1
ATOM 5775 C CA . THR C 1 139 ? 108.732 136.568 104.522 1.00 32.23 213 THR C CA 1
ATOM 5776 C C . THR C 1 139 ? 108.752 135.356 103.599 1.00 31.85 213 THR C C 1
ATOM 5777 O O . THR C 1 139 ? 109.796 135.027 103.013 1.00 42.34 213 THR C O 1
ATOM 5781 N N . PRO C 1 140 ? 107.622 134.662 103.439 1.00 22.40 214 PRO C N 1
ATOM 5782 C CA . PRO C 1 140 ? 107.611 133.418 102.662 1.00 25.08 214 PRO C CA 1
ATOM 5783 C C . PRO C 1 140 ? 107.224 133.547 101.196 1.00 30.81 214 PRO C C 1
ATOM 5784 O O . PRO C 1 140 ? 107.338 132.552 100.467 1.00 37.12 214 PRO C O 1
ATOM 5788 N N . PHE C 1 141 ? 106.779 134.714 100.738 1.00 33.98 215 PHE C N 1
ATOM 5789 C CA . PHE C 1 141 ? 106.239 134.868 99.392 1.00 26.69 215 PHE C CA 1
ATOM 5790 C C . PHE C 1 141 ? 107.309 135.422 98.459 1.00 32.17 215 PHE C C 1
ATOM 5791 O O . PHE C 1 141 ? 107.883 136.483 98.726 1.00 39.60 215 PHE C O 1
ATOM 5799 N N . SER C 1 142 ? 107.569 134.705 97.369 1.00 32.17 216 SER C N 1
ATOM 5800 C CA . SER C 1 142 ? 108.446 135.200 96.319 1.00 32.50 216 SER C CA 1
ATOM 5801 C C . SER C 1 142 ? 107.676 136.142 95.404 1.00 38.84 216 SER C C 1
ATOM 5802 O O . SER C 1 142 ? 106.504 135.909 95.096 1.00 44.42 216 SER C O 1
ATOM 5805 N N . PHE C 1 143 ? 108.340 137.216 94.971 1.00 34.41 217 PHE C N 1
ATOM 5806 C CA . PHE C 1 143 ? 107.652 138.225 94.176 1.00 33.30 217 PHE C CA 1
ATOM 5807 C C . PHE C 1 143 ? 107.313 137.743 92.772 1.00 34.13 217 PHE C C 1
ATOM 5808 O O . PHE C 1 143 ? 106.450 138.342 92.121 1.00 44.51 217 PHE C O 1
ATOM 5816 N N . GLU C 1 144 ? 107.967 136.692 92.287 1.00 38.02 218 GLU C N 1
ATOM 5817 C CA . GLU C 1 144 ? 107.648 136.171 90.966 1.00 36.37 218 GLU C CA 1
ATOM 5818 C C . GLU C 1 144 ? 106.233 135.606 90.947 1.00 32.56 218 GLU C C 1
ATOM 5819 O O . GLU C 1 144 ? 105.796 134.946 91.895 1.00 42.40 218 GLU C O 1
ATOM 5825 N N . ASN C 1 145 ? 105.510 135.886 89.860 1.00 30.11 219 ASN C N 1
ATOM 5826 C CA . ASN C 1 145 ? 104.126 135.438 89.690 1.00 32.12 219 ASN C CA 1
ATOM 5827 C C . ASN C 1 145 ? 103.247 135.890 90.855 1.00 43.77 219 ASN C C 1
ATOM 5828 O O . ASN C 1 145 ? 102.435 135.123 91.377 1.00 48.60 219 ASN C O 1
ATOM 5833 N N . PHE C 1 146 ? 103.410 137.149 91.268 1.00 41.36 220 PHE C N 1
ATOM 5834 C CA . PHE C 1 146 ? 102.668 137.649 92.419 1.00 29.20 220 PHE C CA 1
ATOM 5835 C C . PHE C 1 146 ? 101.199 137.895 92.108 1.00 33.52 220 PHE C C 1
ATOM 5836 O O . PHE C 1 146 ? 100.386 137.941 93.038 1.00 44.65 220 PHE C O 1
ATOM 5844 N N . GLN C 1 147 ? 100.842 138.048 90.830 1.00 32.55 221 GLN C N 1
ATOM 5845 C CA . GLN C 1 147 ? 99.448 138.299 90.474 1.00 35.15 221 GLN C CA 1
ATOM 5846 C C . GLN C 1 147 ? 98.553 137.151 90.919 1.00 41.35 221 GLN C C 1
ATOM 5847 O O . GLN C 1 147 ? 97.520 137.366 91.566 1.00 45.43 221 GLN C O 1
ATOM 5853 N N . SER C 1 148 ? 98.941 135.918 90.588 1.00 36.10 222 SER C N 1
ATOM 5854 C CA . SER C 1 148 ? 98.130 134.761 90.953 1.00 34.13 222 SER C CA 1
ATOM 5855 C C . SER C 1 148 ? 98.036 134.610 92.465 1.00 43.46 222 SER C C 1
ATOM 5856 O O . SER C 1 148 ? 96.971 134.279 92.998 1.00 48.23 222 SER C O 1
ATOM 5859 N N . GLN C 1 149 ? 99.139 134.859 93.174 1.00 37.43 223 GLN C N 1
ATOM 5860 C CA . GLN C 1 149 ? 99.141 134.706 94.625 1.00 30.12 223 GLN C CA 1
ATOM 5861 C C . GLN C 1 149 ? 98.225 135.727 95.292 1.00 34.66 223 GLN C C 1
ATOM 5862 O O . GLN C 1 149 ? 97.409 135.374 96.156 1.00 45.82 223 GLN C O 1
ATOM 5868 N N . VAL C 1 150 ? 98.336 136.999 94.899 1.00 29.65 224 VAL C N 1
ATOM 5869 C CA . VAL C 1 150 ? 97.481 138.016 95.502 1.00 29.16 224 VAL C CA 1
ATOM 5870 C C . VAL C 1 150 ? 96.024 137.777 95.127 1.00 37.69 224 VAL C C 1
ATOM 5871 O O . VAL C 1 150 ? 95.122 138.003 95.940 1.00 47.36 224 VAL C O 1
ATOM 5875 N N . THR C 1 151 ? 95.766 137.295 93.906 1.00 32.15 225 THR C N 1
ATOM 5876 C CA . THR C 1 151 ? 94.393 136.984 93.522 1.00 35.27 225 THR C CA 1
ATOM 5877 C C . THR C 1 151 ? 93.826 135.854 94.373 1.00 43.15 225 THR C C 1
ATOM 5878 O O . THR C 1 151 ? 92.688 135.936 94.850 1.00 46.01 225 THR C O 1
ATOM 5882 N N . GLN C 1 152 ? 94.614 134.797 94.587 1.00 41.53 226 GLN C N 1
ATOM 5883 C CA . GLN C 1 152 ? 94.150 133.676 95.396 1.00 37.49 226 GLN C CA 1
ATOM 5884 C C . GLN C 1 152 ? 93.881 134.107 96.830 1.00 40.27 226 GLN C C 1
ATOM 5885 O O . GLN C 1 152 ? 92.907 133.663 97.448 1.00 45.05 226 GLN C O 1
ATOM 5891 N N . VAL C 1 153 ? 94.734 134.973 97.378 1.00 39.28 227 VAL C N 1
ATOM 5892 C CA . VAL C 1 153 ? 94.519 135.445 98.743 1.00 35.42 227 VAL C CA 1
ATOM 5893 C C . VAL C 1 153 ? 93.295 136.351 98.820 1.00 37.98 227 VAL C C 1
ATOM 5894 O O . VAL C 1 153 ? 92.537 136.307 99.797 1.00 48.32 227 VAL C O 1
ATOM 5898 N N . ILE C 1 154 ? 93.074 137.181 97.798 1.00 38.15 228 ILE C N 1
ATOM 5899 C CA . ILE C 1 154 ? 91.885 138.030 97.774 1.00 33.24 228 ILE C CA 1
ATOM 5900 C C . ILE C 1 154 ? 90.623 137.178 97.718 1.00 37.15 228 ILE C C 1
ATOM 5901 O O . ILE C 1 154 ? 89.617 137.488 98.369 1.00 43.20 228 ILE C O 1
ATOM 5906 N N . GLU C 1 155 ? 90.655 136.087 96.947 1.00 39.62 229 GLU C N 1
ATOM 5907 C CA . GLU C 1 155 ? 89.490 135.209 96.866 1.00 40.10 229 GLU C CA 1
ATOM 5908 C C . GLU C 1 155 ? 89.144 134.618 98.228 1.00 44.19 229 GLU C C 1
ATOM 5909 O O . GLU C 1 155 ? 87.967 134.555 98.603 1.00 47.40 229 GLU C O 1
ATOM 5915 N N . GLY C 1 156 ? 90.150 134.183 98.981 1.00 49.13 230 GLY C N 1
ATOM 5916 C CA . GLY C 1 156 ? 89.913 133.657 100.311 1.00 46.87 230 GLY C CA 1
ATOM 5917 C C . GLY C 1 156 ? 90.382 132.231 100.503 1.00 42.73 230 GLY C C 1
ATOM 5918 O O . GLY C 1 156 ? 89.914 131.535 101.409 1.00 45.03 230 GLY C O 1
ATOM 5919 N N . ASN C 1 157 ? 91.306 131.783 99.661 1.00 45.46 231 ASN C N 1
ATOM 5920 C CA . ASN C 1 157 ? 91.867 130.436 99.739 1.00 51.60 231 ASN C CA 1
ATOM 5921 C C . ASN C 1 157 ? 93.326 130.563 100.172 1.00 56.38 231 ASN C C 1
ATOM 5922 O O . ASN C 1 157 ? 94.235 130.595 99.342 1.00 60.80 231 ASN C O 1
ATOM 5927 N N . ALA C 1 158 ? 93.542 130.625 101.485 1.00 49.78 232 ALA C N 1
ATOM 5928 C CA . ALA C 1 158 ? 94.879 130.766 102.043 1.00 46.69 232 ALA C CA 1
ATOM 5929 C C . ALA C 1 158 ? 94.825 130.482 103.535 1.00 46.92 232 ALA C C 1
ATOM 5930 O O . ALA C 1 158 ? 93.884 130.897 104.214 1.00 52.18 232 ALA C O 1
ATOM 5932 N N . ALA C 1 159 ? 95.834 129.775 104.033 1.00 39.57 233 ALA C N 1
ATOM 5933 C CA . ALA C 1 159 ? 95.958 129.500 105.456 1.00 43.01 233 ALA C CA 1
ATOM 5934 C C . ALA C 1 159 ? 96.822 130.562 106.124 1.00 39.56 233 ALA C C 1
ATOM 5935 O O . ALA C 1 159 ? 97.665 131.197 105.485 1.00 44.63 233 ALA C O 1
ATOM 5937 N N . VAL C 1 160 ? 96.602 130.751 107.425 1.00 31.93 234 VAL C N 1
ATOM 5938 C CA . VAL C 1 160 ? 97.287 131.784 108.189 1.00 32.33 234 VAL C CA 1
ATOM 5939 C C . VAL C 1 160 ? 97.896 131.169 109.441 1.00 33.09 234 VAL C C 1
ATOM 5940 O O . VAL C 1 160 ? 97.489 130.101 109.902 1.00 40.08 234 VAL C O 1
ATOM 5944 N N . VAL C 1 161 ? 98.889 131.866 109.987 1.00 31.30 235 VAL C N 1
ATOM 5945 C CA . VAL C 1 161 ? 99.532 131.494 111.242 1.00 22.27 235 VAL C CA 1
ATOM 5946 C C . VAL C 1 161 ? 99.319 132.638 112.221 1.00 27.80 235 VAL C C 1
ATOM 5947 O O . VAL C 1 161 ? 99.771 133.763 111.976 1.00 36.36 235 VAL C O 1
ATOM 5951 N N . LEU C 1 162 ? 98.634 132.354 113.327 1.00 23.44 236 LEU C N 1
ATOM 5952 C CA . LEU C 1 162 ? 98.323 133.371 114.331 1.00 20.67 236 LEU C CA 1
ATOM 5953 C C . LEU C 1 162 ? 99.524 133.519 115.255 1.00 27.70 236 LEU C C 1
ATOM 5954 O O . LEU C 1 162 ? 99.626 132.862 116.291 1.00 36.95 236 LEU C O 1
ATOM 5959 N N . ARG C 1 163 ? 100.447 134.398 114.874 1.00 25.66 237 ARG C N 1
ATOM 5960 C CA . ARG C 1 163 ? 101.623 134.648 115.694 1.00 22.36 237 ARG C CA 1
ATOM 5961 C C . ARG C 1 163 ? 101.246 135.471 116.918 1.00 29.25 237 ARG C C 1
ATOM 5962 O O . ARG C 1 163 ? 100.631 136.534 116.799 1.00 36.94 237 ARG C O 1
ATOM 5970 N N . SER C 1 164 ? 101.618 134.979 118.095 1.00 21.69 238 SER C N 1
ATOM 5971 C CA . SER C 1 164 ? 101.308 135.679 119.328 1.00 19.80 238 SER C CA 1
ATOM 5972 C C . SER C 1 164 ? 102.214 136.895 119.502 1.00 26.56 238 SER C C 1
ATOM 5973 O O . SER C 1 164 ? 103.317 136.969 118.954 1.00 30.47 238 SER C O 1
ATOM 5976 N N . ARG C 1 165 ? 101.727 137.856 120.280 1.00 27.49 239 ARG C N 1
ATOM 5977 C CA . ARG C 1 165 ? 102.459 139.074 120.586 1.00 22.28 239 ARG C CA 1
ATOM 5978 C C . ARG C 1 165 ? 102.455 139.290 122.092 1.00 28.35 239 ARG C C 1
ATOM 5979 O O . ARG C 1 165 ? 101.638 138.717 122.817 1.00 41.08 239 ARG C O 1
ATOM 5987 N N . LEU C 1 166 ? 103.379 140.122 122.563 1.00 33.54 240 LEU C N 1
ATOM 5988 C CA . LEU C 1 166 ? 103.496 140.418 123.985 1.00 21.54 240 LEU C CA 1
ATOM 5989 C C . LEU C 1 166 ? 102.998 141.828 124.271 1.00 28.55 240 LEU C C 1
ATOM 5990 O O . LEU C 1 166 ? 103.399 142.785 123.599 1.00 38.08 240 LEU C O 1
ATOM 5995 N N . LYS C 1 167 ? 102.123 141.936 125.266 1.00 29.20 241 LYS C N 1
ATOM 5996 C CA . LYS C 1 167 ? 101.646 143.209 125.789 1.00 22.10 241 LYS C CA 1
ATOM 5997 C C . LYS C 1 167 ? 102.586 143.661 126.900 1.00 32.10 241 LYS C C 1
ATOM 5998 O O . LYS C 1 167 ? 102.773 142.942 127.888 1.00 38.92 241 LYS C O 1
ATOM 6004 N N . VAL C 1 168 ? 103.174 144.844 126.740 1.00 33.69 242 VAL C N 1
ATOM 6005 C CA . VAL C 1 168 ? 104.182 145.360 127.657 1.00 25.52 242 VAL C CA 1
ATOM 6006 C C . VAL C 1 168 ? 103.724 146.716 128.174 1.00 32.73 242 VAL C C 1
ATOM 6007 O O . VAL C 1 168 ? 103.343 147.590 127.388 1.00 43.68 242 VAL C O 1
ATOM 6011 N N . ARG C 1 169 ? 103.760 146.884 129.491 1.00 36.86 243 ARG C N 1
ATOM 6012 C CA . ARG C 1 169 ? 103.456 148.150 130.143 1.00 34.51 243 ARG C CA 1
ATOM 6013 C C . ARG C 1 169 ? 104.664 148.597 130.951 1.00 38.99 243 ARG C C 1
ATOM 6014 O O . ARG C 1 169 ? 105.182 147.833 131.771 1.00 41.19 243 ARG C O 1
ATOM 6022 N N . VAL C 1 170 ? 105.106 149.828 130.726 1.00 41.92 244 VAL C N 1
ATOM 6023 C CA . VAL C 1 170 ? 106.223 150.407 131.461 1.00 37.49 244 VAL C CA 1
ATOM 6024 C C . VAL C 1 170 ? 105.661 151.411 132.456 1.00 43.07 244 VAL C C 1
ATOM 6025 O O . VAL C 1 170 ? 105.023 152.395 132.064 1.00 47.51 244 VAL C O 1
ATOM 6029 N N . VAL C 1 171 ? 105.893 151.166 133.743 1.00 48.49 245 VAL C N 1
ATOM 6030 C CA . VAL C 1 171 ? 105.408 152.029 134.812 1.00 45.30 245 VAL C CA 1
ATOM 6031 C C . VAL C 1 171 ? 106.604 152.762 135.400 1.00 48.34 245 VAL C C 1
ATOM 6032 O O . VAL C 1 171 ? 107.566 152.131 135.856 1.00 54.34 245 VAL C O 1
ATOM 6036 N N . LYS C 1 172 ? 106.543 154.091 135.389 1.00 53.61 246 LYS C N 1
ATOM 6037 C CA . LYS C 1 172 ? 107.619 154.939 135.881 1.00 56.82 246 LYS C CA 1
ATOM 6038 C C . LYS C 1 172 ? 107.138 155.714 137.098 1.00 63.04 246 LYS C C 1
ATOM 6039 O O . LYS C 1 172 ? 106.036 156.274 137.087 1.00 61.39 246 LYS C O 1
ATOM 6045 N N . GLU C 1 173 ? 107.962 155.744 138.139 1.00 72.59 247 GLU C N 1
ATOM 6046 C CA . GLU C 1 173 ? 107.627 156.459 139.365 1.00 70.30 247 GLU C CA 1
ATOM 6047 C C . GLU C 1 173 ? 108.178 157.880 139.336 1.00 70.28 247 GLU C C 1
ATOM 6048 O O . GLU C 1 173 ? 109.263 158.124 138.810 1.00 72.14 247 GLU C O 1
ATOM 6054 N N . ALA C 1 203 ? 102.131 154.772 132.074 1.00 51.44 277 ALA C N 1
ATOM 6055 C CA . ALA C 1 203 ? 101.989 153.591 131.231 1.00 56.65 277 ALA C CA 1
ATOM 6056 C C . ALA C 1 203 ? 102.442 153.882 129.805 1.00 53.28 277 ALA C C 1
ATOM 6057 O O . ALA C 1 203 ? 102.393 155.023 129.349 1.00 53.98 277 ALA C O 1
ATOM 6059 N N . MET C 1 204 ? 102.883 152.842 129.105 1.00 50.99 278 MET C N 1
ATOM 6060 C CA . MET C 1 204 ? 103.348 152.967 127.729 1.00 51.45 278 MET C CA 1
ATOM 6061 C C . MET C 1 204 ? 102.556 152.115 126.751 1.00 55.93 278 MET C C 1
ATOM 6062 O O . MET C 1 204 ? 102.280 152.568 125.636 1.00 59.76 278 MET C O 1
ATOM 6067 N N . GLN C 1 205 ? 102.183 150.894 127.140 1.00 46.67 279 GLN C N 1
ATOM 6068 C CA . GLN C 1 205 ? 101.249 150.051 126.390 1.00 40.31 279 GLN C CA 1
ATOM 6069 C C . GLN C 1 205 ? 101.767 149.766 124.974 1.00 41.75 279 GLN C C 1
ATOM 6070 O O . GLN C 1 205 ? 101.214 150.208 123.965 1.00 49.51 279 GLN C O 1
ATOM 6076 N N . TYR C 1 206 ? 102.871 149.027 124.933 1.00 38.85 280 TYR C N 1
ATOM 6077 C CA . TYR C 1 206 ? 103.422 148.535 123.679 1.00 34.08 280 TYR C CA 1
ATOM 6078 C C . TYR C 1 206 ? 102.958 147.109 123.402 1.00 40.14 280 TYR C C 1
ATOM 6079 O O . TYR C 1 206 ? 102.664 146.338 124.319 1.00 44.20 280 TYR C O 1
ATOM 6088 N N . GLN C 1 207 ? 102.883 146.770 122.118 1.00 37.72 281 GLN C N 1
ATOM 6089 C CA . GLN C 1 207 ? 102.727 145.395 121.663 1.00 26.87 281 GLN C CA 1
ATOM 6090 C C . GLN C 1 207 ? 103.944 145.027 120.831 1.00 30.05 281 GLN C C 1
ATOM 6091 O O . GLN C 1 207 ? 104.295 145.746 119.889 1.00 43.05 281 GLN C O 1
ATOM 6097 N N . VAL C 1 208 ? 104.587 143.916 121.175 1.00 25.85 282 VAL C N 1
ATOM 6098 C CA . VAL C 1 208 ? 105.812 143.508 120.501 1.00 20.65 282 VAL C CA 1
ATOM 6099 C C . VAL C 1 208 ? 105.604 142.153 119.845 1.00 21.86 282 VAL C C 1
ATOM 6100 O O . VAL C 1 208 ? 104.804 141.329 120.302 1.00 30.17 282 VAL C O 1
ATOM 6104 N N . LEU C 1 209 ? 106.352 141.924 118.766 1.00 30.43 283 LEU C N 1
ATOM 6105 C CA . LEU C 1 209 ? 106.250 140.720 117.951 1.00 29.90 283 LEU C CA 1
ATOM 6106 C C . LEU C 1 209 ? 107.342 139.701 118.255 1.00 33.97 283 LEU C C 1
ATOM 6107 O O . LEU C 1 209 ? 107.043 138.523 118.467 1.00 40.30 283 LEU C O 1
ATOM 6112 N N . ASN C 1 210 ? 108.606 140.125 118.282 1.00 33.99 284 ASN C N 1
ATOM 6113 C CA . ASN C 1 210 ? 109.699 139.181 118.493 1.00 33.52 284 ASN C CA 1
ATOM 6114 C C . ASN C 1 210 ? 110.088 139.062 119.967 1.00 40.28 284 ASN C C 1
ATOM 6115 O O . ASN C 1 210 ? 109.979 137.979 120.551 1.00 44.12 284 ASN C O 1
ATOM 6120 N N . GLU C 1 211 ? 110.533 140.156 120.587 1.00 39.73 285 GLU C N 1
ATOM 6121 C CA . GLU C 1 211 ? 110.852 140.118 122.010 1.00 32.02 285 GLU C CA 1
ATOM 6122 C C . GLU C 1 211 ? 110.841 141.531 122.579 1.00 29.93 285 GLU C C 1
ATOM 6123 O O . GLU C 1 211 ? 110.636 142.517 121.867 1.00 40.58 285 GLU C O 1
ATOM 6129 N N . VAL C 1 212 ? 111.069 141.606 123.889 1.00 32.99 286 VAL C N 1
ATOM 6130 C CA . VAL C 1 212 ? 111.461 142.824 124.587 1.00 33.67 286 VAL C CA 1
ATOM 6131 C C . VAL C 1 212 ? 112.806 142.559 125.244 1.00 32.75 286 VAL C C 1
ATOM 6132 O O . VAL C 1 212 ? 112.947 141.596 126.006 1.00 34.35 286 VAL C O 1
ATOM 6136 N N . VAL C 1 213 ? 113.790 143.406 124.955 1.00 32.77 287 VAL C N 1
ATOM 6137 C CA . VAL C 1 213 ? 115.157 143.200 125.421 1.00 29.62 287 VAL C CA 1
ATOM 6138 C C . VAL C 1 213 ? 115.467 144.232 126.495 1.00 35.63 287 VAL C C 1
ATOM 6139 O O . VAL C 1 213 ? 115.391 145.441 126.247 1.00 44.29 287 VAL C O 1
ATOM 6143 N N . ILE C 1 214 ? 115.827 143.756 127.681 1.00 37.94 288 ILE C N 1
ATOM 6144 C CA . ILE C 1 214 ? 116.413 144.593 128.719 1.00 35.86 288 ILE C CA 1
ATOM 6145 C C . ILE C 1 214 ? 117.911 144.328 128.732 1.00 35.09 288 ILE C C 1
ATOM 6146 O O . ILE C 1 214 ? 118.348 143.173 128.656 1.00 40.82 288 ILE C O 1
ATOM 6151 N N . ASP C 1 215 ? 118.699 145.395 128.772 1.00 42.08 289 ASP C N 1
ATOM 6152 C CA . ASP C 1 215 ? 120.144 145.269 128.645 1.00 40.36 289 ASP C CA 1
ATOM 6153 C C . ASP C 1 215 ? 120.805 146.510 129.231 1.00 48.18 289 ASP C C 1
ATOM 6154 O O . ASP C 1 215 ? 120.171 147.306 129.933 1.00 55.43 289 ASP C O 1
ATOM 6159 N N . ARG C 1 216 ? 122.093 146.665 128.944 1.00 51.11 290 ARG C N 1
ATOM 6160 C CA . ARG C 1 216 ? 122.875 147.819 129.355 1.00 48.66 290 ARG C CA 1
ATOM 6161 C C . ARG C 1 216 ? 123.265 148.621 128.123 1.00 49.79 290 ARG C C 1
ATOM 6162 O O . ARG C 1 216 ? 123.522 148.053 127.057 1.00 52.29 290 ARG C O 1
ATOM 6170 N N . GLY C 1 217 ? 123.309 149.940 128.271 1.00 63.37 291 GLY C N 1
ATOM 6171 C CA . GLY C 1 217 ? 123.664 150.809 127.177 1.00 63.42 291 GLY C CA 1
ATOM 6172 C C . GLY C 1 217 ? 125.142 151.134 127.182 1.00 61.96 291 GLY C C 1
ATOM 6173 O O . GLY C 1 217 ? 125.990 150.283 126.895 1.00 61.31 291 GLY C O 1
ATOM 6174 N N . PRO C 1 218 ? 125.481 152.382 127.506 1.00 63.70 292 PRO C N 1
ATOM 6175 C CA . PRO C 1 218 ? 126.901 152.754 127.599 1.00 66.04 292 PRO C CA 1
ATOM 6176 C C . PRO C 1 218 ? 127.643 152.037 128.713 1.00 64.29 292 PRO C C 1
ATOM 6177 O O . PRO C 1 218 ? 128.881 152.032 128.707 1.00 64.37 292 PRO C O 1
ATOM 6181 N N . SER C 1 219 ? 126.932 151.439 129.667 1.00 60.48 293 SER C N 1
ATOM 6182 C CA . SER C 1 219 ? 127.583 150.775 130.787 1.00 59.33 293 SER C CA 1
ATOM 6183 C C . SER C 1 219 ? 128.391 149.573 130.314 1.00 59.04 293 SER C C 1
ATOM 6184 O O . SER C 1 219 ? 127.940 148.787 129.477 1.00 60.34 293 SER C O 1
ATOM 6187 N N . SER C 1 220 ? 129.598 149.438 130.859 1.00 71.22 294 SER C N 1
ATOM 6188 C CA . SER C 1 220 ? 130.466 148.304 130.577 1.00 74.65 294 SER C CA 1
ATOM 6189 C C . SER C 1 220 ? 130.514 147.301 131.721 1.00 71.87 294 SER C C 1
ATOM 6190 O O . SER C 1 220 ? 131.198 146.280 131.604 1.00 72.36 294 SER C O 1
ATOM 6193 N N . TYR C 1 221 ? 129.808 147.566 132.817 1.00 68.68 295 TYR C N 1
ATOM 6194 C CA . TYR C 1 221 ? 129.768 146.658 133.949 1.00 69.72 295 TYR C CA 1
ATOM 6195 C C . TYR C 1 221 ? 128.583 145.705 133.815 1.00 68.70 295 TYR C C 1
ATOM 6196 O O . TYR C 1 221 ? 127.751 145.824 132.913 1.00 66.13 295 TYR C O 1
ATOM 6205 N N . LEU C 1 222 ? 128.506 144.741 134.726 1.00 59.52 296 LEU C N 1
ATOM 6206 C CA . LEU C 1 222 ? 127.431 143.765 134.689 1.00 55.40 296 LEU C CA 1
ATOM 6207 C C . LEU C 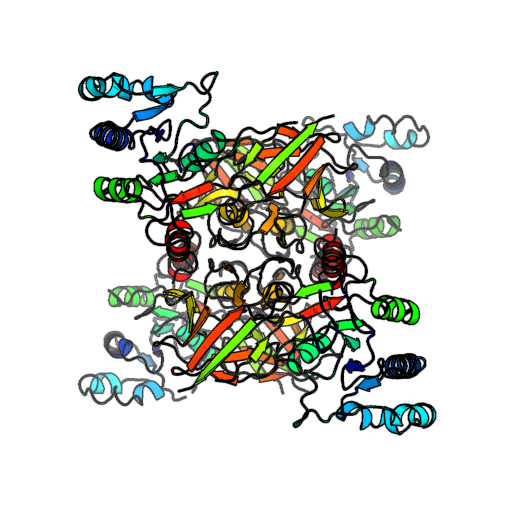1 222 ? 126.112 144.414 135.101 1.00 55.00 296 LEU C C 1
ATOM 6208 O O . LEU C 1 222 ? 126.076 145.420 135.815 1.00 58.94 296 LEU C O 1
ATOM 6213 N N . SER C 1 223 ? 125.016 143.822 134.637 1.00 51.31 297 SER C N 1
ATOM 6214 C CA . SER C 1 223 ? 123.674 144.329 134.885 1.00 50.63 297 SER C CA 1
ATOM 6215 C C . SER C 1 223 ? 122.906 143.332 135.738 1.00 52.38 297 SER C C 1
ATOM 6216 O O . SER C 1 223 ? 122.874 142.138 135.424 1.00 52.33 297 SER C O 1
ATOM 6219 N N . ASN C 1 224 ? 122.293 143.827 136.813 1.00 54.22 298 ASN C N 1
ATOM 6220 C CA . ASN C 1 224 ? 121.499 143.025 137.739 1.00 48.99 298 ASN C CA 1
ATOM 6221 C C . ASN C 1 224 ? 120.043 143.448 137.605 1.00 46.46 298 ASN C C 1
ATOM 6222 O O . ASN C 1 224 ? 119.695 144.584 137.943 1.00 48.49 298 ASN C O 1
ATOM 6227 N N . VAL C 1 225 ? 119.187 142.547 137.124 1.00 40.95 299 VAL C N 1
ATOM 6228 C CA . VAL C 1 225 ? 117.754 142.835 137.091 1.00 38.36 299 VAL C CA 1
ATOM 6229 C C . VAL C 1 225 ? 116.974 141.650 137.646 1.00 41.71 299 VAL C C 1
ATOM 6230 O O . VAL C 1 225 ? 117.300 140.488 137.376 1.00 44.93 299 VAL C O 1
ATOM 6234 N N . ASP C 1 226 ? 115.947 141.959 138.438 1.00 42.62 300 ASP C N 1
ATOM 6235 C CA . ASP C 1 226 ? 115.088 140.965 139.066 1.00 36.34 300 ASP C CA 1
ATOM 6236 C C . ASP C 1 226 ? 113.883 140.702 138.175 1.00 35.21 300 ASP C C 1
ATOM 6237 O O . ASP C 1 226 ? 113.337 141.631 137.565 1.00 43.39 300 ASP C O 1
ATOM 6242 N N . VAL C 1 227 ? 113.452 139.440 138.109 1.00 29.83 301 VAL C N 1
ATOM 6243 C CA . VAL C 1 227 ? 112.253 139.084 137.358 1.00 29.01 301 VAL C CA 1
ATOM 6244 C C . VAL C 1 227 ? 111.256 138.404 138.289 1.00 31.76 301 VAL C C 1
ATOM 6245 O O . VAL C 1 227 ? 111.623 137.545 139.098 1.00 37.89 301 VAL C O 1
ATOM 6249 N N . TYR C 1 228 ? 109.996 138.823 138.189 1.00 30.74 302 TYR C N 1
ATOM 6250 C CA . TYR C 1 228 ? 108.883 138.265 138.939 1.00 24.04 302 TYR C CA 1
ATOM 6251 C C . TYR C 1 228 ? 107.994 137.480 137.987 1.00 28.43 302 TYR C C 1
ATOM 6252 O O . TYR C 1 228 ? 107.688 137.952 136.887 1.00 39.99 302 TYR C O 1
ATOM 6261 N N . LEU C 1 229 ? 107.558 136.300 138.417 1.00 32.35 303 LEU C N 1
ATOM 6262 C CA . LEU C 1 229 ? 106.562 135.520 137.691 1.00 25.98 303 LEU C CA 1
ATOM 6263 C C . LEU C 1 229 ? 105.374 135.319 138.622 1.00 30.54 303 LEU C C 1
ATOM 6264 O O . LEU C 1 229 ? 105.487 134.622 139.635 1.00 41.26 303 LEU C O 1
ATOM 6269 N N . ASP C 1 230 ? 104.241 135.930 138.272 1.00 36.98 304 ASP C N 1
ATOM 6270 C CA . ASP C 1 230 ? 103.029 135.889 139.092 1.00 34.31 304 ASP C CA 1
ATOM 6271 C C . ASP C 1 230 ? 103.299 136.397 140.507 1.00 35.15 304 ASP C C 1
ATOM 6272 O O . ASP C 1 230 ? 102.855 135.808 141.495 1.00 42.25 304 ASP C O 1
ATOM 6277 N N . GLY C 1 231 ? 104.031 137.502 140.604 1.00 35.59 305 GLY C N 1
ATOM 6278 C CA . GLY C 1 231 ? 104.357 138.087 141.893 1.00 33.59 305 GLY C CA 1
ATOM 6279 C C . GLY C 1 231 ? 105.266 137.237 142.753 1.00 27.79 305 GLY C C 1
ATOM 6280 O O . GLY C 1 231 ? 105.049 137.139 143.967 1.00 36.70 305 GLY C O 1
ATOM 6281 N N . HIS C 1 232 ? 106.281 136.620 142.156 1.00 33.33 306 HIS C N 1
ATOM 6282 C CA . HIS C 1 232 ? 107.203 135.759 142.881 1.00 27.99 306 HIS C CA 1
ATOM 6283 C C . HIS C 1 232 ? 108.601 135.915 142.307 1.00 34.73 306 HIS C C 1
ATOM 6284 O O . HIS C 1 232 ? 108.784 135.886 141.087 1.00 42.35 306 HIS C O 1
ATOM 6291 N N . LEU C 1 233 ? 109.584 136.072 143.190 1.00 28.24 307 LEU C N 1
ATOM 6292 C CA . LEU C 1 233 ? 110.982 136.094 142.774 1.00 23.96 307 LEU C CA 1
ATOM 6293 C C . LEU C 1 233 ? 111.357 134.739 142.194 1.00 29.64 307 LEU C C 1
ATOM 6294 O O . LEU C 1 233 ? 111.513 133.761 142.933 1.00 45.15 307 LEU C O 1
ATOM 6299 N N . ILE C 1 234 ? 111.503 134.672 140.875 1.00 25.19 308 ILE C N 1
ATOM 6300 C CA . ILE C 1 234 ? 112.003 133.451 140.257 1.00 27.58 308 ILE C CA 1
ATOM 6301 C C . ILE C 1 234 ? 113.515 133.500 140.101 1.00 33.81 308 ILE C C 1
ATOM 6302 O O . ILE C 1 234 ? 114.201 132.518 140.393 1.00 41.97 308 ILE C O 1
ATOM 6307 N N . THR C 1 235 ? 114.060 134.633 139.658 1.00 28.91 309 THR C N 1
ATOM 6308 C CA . THR C 1 235 ? 115.506 134.789 139.618 1.00 31.71 309 THR C CA 1
ATOM 6309 C C . THR C 1 235 ? 115.882 136.256 139.460 1.00 25.88 309 THR C C 1
ATOM 6310 O O . THR C 1 235 ? 115.051 137.116 139.136 1.00 40.78 309 THR C O 1
ATOM 6314 N N . THR C 1 236 ? 117.156 136.520 139.736 1.00 27.12 310 THR C N 1
ATOM 6315 C CA . THR C 1 236 ? 117.837 137.752 139.373 1.00 34.60 310 THR C CA 1
ATOM 6316 C C . THR C 1 236 ? 118.920 137.385 138.370 1.00 33.05 310 THR C C 1
ATOM 6317 O O . THR C 1 236 ? 119.670 136.427 138.586 1.00 36.37 310 THR C O 1
ATOM 6321 N N . VAL C 1 237 ? 118.978 138.108 137.260 1.00 39.93 311 VAL C N 1
ATOM 6322 C CA . VAL C 1 237 ? 119.947 137.815 136.214 1.00 38.17 311 VAL C CA 1
ATOM 6323 C C . VAL C 1 237 ? 121.039 138.873 136.240 1.00 41.83 311 VAL C C 1
ATOM 6324 O O . VAL C 1 237 ? 120.764 140.076 136.394 1.00 47.94 311 VAL C O 1
ATOM 6328 N N . GLN C 1 238 ? 122.282 138.404 136.126 1.00 43.70 312 GLN C N 1
ATOM 6329 C CA . GLN C 1 238 ? 123.495 139.208 136.195 1.00 43.31 312 GLN C CA 1
ATOM 6330 C C . GLN C 1 238 ? 124.273 138.993 134.905 1.00 49.36 312 GLN C C 1
ATOM 6331 O O . GLN C 1 238 ? 124.795 137.899 134.662 1.00 53.06 312 GLN C O 1
ATOM 6337 N N . GLY C 1 239 ? 124.349 140.033 134.086 1.00 50.76 313 GLY C N 1
ATOM 6338 C CA . GLY C 1 239 ? 125.035 139.957 132.813 1.00 41.79 313 GLY C CA 1
ATOM 6339 C C . GLY C 1 239 ? 124.620 141.071 131.878 1.00 45.93 313 GLY C C 1
ATOM 6340 O O . GLY C 1 239 ? 124.492 142.223 132.301 1.00 54.20 313 GLY C O 1
ATOM 6341 N N . ASP C 1 240 ? 124.403 140.751 130.604 1.00 36.51 314 ASP C N 1
ATOM 6342 C CA . ASP C 1 240 ? 123.949 141.778 129.677 1.00 35.84 314 ASP C CA 1
ATOM 6343 C C . ASP C 1 240 ? 122.449 142.014 129.814 1.00 38.14 314 ASP C C 1
ATOM 6344 O O . ASP C 1 240 ? 122.005 143.159 129.934 1.00 48.61 314 ASP C O 1
ATOM 6349 N N . GLY C 1 241 ? 121.657 140.946 129.821 1.00 29.52 315 GLY C N 1
ATOM 6350 C CA . GLY C 1 241 ? 120.224 141.091 130.002 1.00 28.83 315 GLY C CA 1
ATOM 6351 C C . GLY C 1 241 ? 119.493 139.814 129.638 1.00 29.53 315 GLY C C 1
ATOM 6352 O O . GLY C 1 241 ? 120.102 138.750 129.518 1.00 39.15 315 GLY C O 1
ATOM 6353 N N . VAL C 1 242 ? 118.173 139.939 129.467 1.00 24.37 316 VAL C N 1
ATOM 6354 C CA . VAL C 1 242 ? 117.323 138.822 129.078 1.00 27.78 316 VAL C CA 1
ATOM 6355 C C . VAL C 1 242 ? 116.472 139.225 127.879 1.00 32.09 316 VAL C C 1
ATOM 6356 O O . VAL C 1 242 ? 116.237 140.406 127.618 1.00 36.87 316 VAL C O 1
ATOM 6360 N N . ILE C 1 243 ? 116.009 138.210 127.148 1.00 32.48 317 ILE C N 1
ATOM 6361 C CA . ILE C 1 243 ? 115.408 138.382 125.827 1.00 26.71 317 ILE C CA 1
ATOM 6362 C C . ILE C 1 243 ? 113.990 137.821 125.810 1.00 35.58 317 ILE C C 1
ATOM 6363 O O . ILE C 1 243 ? 113.601 137.147 124.850 1.00 47.74 317 ILE C O 1
ATOM 6368 N N . VAL C 1 244 ? 113.238 138.015 126.897 1.00 25.73 318 VAL C N 1
ATOM 6369 C CA . VAL C 1 244 ? 111.867 137.509 126.994 1.00 31.98 318 VAL C CA 1
ATOM 6370 C C . VAL C 1 244 ? 111.119 137.759 125.687 1.00 31.10 318 VAL C C 1
ATOM 6371 O O . VAL C 1 244 ? 111.067 138.889 125.189 1.00 36.38 318 VAL C O 1
ATOM 6375 N N . SER C 1 245 ? 110.551 136.698 125.114 1.00 29.36 319 SER C N 1
ATOM 6376 C CA . SER C 1 245 ? 110.194 136.705 123.702 1.00 22.39 319 SER C CA 1
ATOM 6377 C C . SER C 1 245 ? 108.957 135.857 123.451 1.00 32.38 319 SER C C 1
ATOM 6378 O O . SER C 1 245 ? 108.448 135.169 124.339 1.00 35.27 319 SER C O 1
ATOM 6381 N N . THR C 1 246 ? 108.486 135.921 122.215 1.00 29.47 320 THR C N 1
ATOM 6382 C CA . THR C 1 246 ? 107.427 135.090 121.668 1.00 22.21 320 THR C CA 1
ATOM 6383 C C . THR C 1 246 ? 108.025 133.896 120.942 1.00 32.43 320 THR C C 1
ATOM 6384 O O . THR C 1 246 ? 109.235 133.835 120.706 1.00 37.05 320 THR C O 1
ATOM 6388 N N . PRO C 1 247 ? 107.203 132.903 120.582 1.00 24.76 321 PRO C N 1
ATOM 6389 C CA . PRO C 1 247 ? 107.706 131.852 119.682 1.00 18.89 321 PRO C CA 1
ATOM 6390 C C . PRO C 1 247 ? 108.224 132.397 118.363 1.00 25.63 321 PRO C C 1
ATOM 6391 O O . PRO C 1 247 ? 109.208 131.875 117.825 1.00 30.19 321 PRO C O 1
ATOM 6395 N N . THR C 1 248 ? 107.588 133.445 117.830 1.00 31.63 322 THR C N 1
ATOM 6396 C CA . THR C 1 248 ? 108.092 134.087 116.620 1.00 24.84 322 THR C CA 1
ATOM 6397 C C . THR C 1 248 ? 109.503 134.620 116.832 1.00 29.10 322 THR C C 1
ATOM 6398 O O . THR C 1 248 ? 110.342 134.565 115.925 1.00 39.87 322 THR C O 1
ATOM 6402 N N . GLY C 1 249 ? 109.788 135.124 118.028 1.00 20.91 323 GLY C N 1
ATOM 6403 C CA . GLY C 1 249 ? 111.118 135.566 118.381 1.00 24.24 323 GLY C CA 1
ATOM 6404 C C . GLY C 1 249 ? 112.059 134.471 118.818 1.00 27.18 323 GLY C C 1
ATOM 6405 O O . GLY C 1 249 ? 113.194 134.762 119.204 1.00 33.93 323 GLY C O 1
ATOM 6406 N N . SER C 1 250 ? 111.614 133.212 118.776 1.00 31.69 324 SER C N 1
ATOM 6407 C CA . SER C 1 250 ? 112.482 132.103 119.161 1.00 27.51 324 SER C CA 1
ATOM 6408 C C . SER C 1 250 ? 113.681 131.979 118.232 1.00 28.78 324 SER C C 1
ATOM 6409 O O . SER C 1 250 ? 114.768 131.593 118.673 1.00 40.19 324 SER C O 1
ATOM 6412 N N . THR C 1 251 ? 113.504 132.296 116.952 1.00 34.89 325 THR C N 1
ATOM 6413 C CA . THR C 1 251 ? 114.582 132.276 115.974 1.00 34.49 325 THR C CA 1
ATOM 6414 C C . THR C 1 251 ? 115.258 133.633 115.827 1.00 31.40 325 THR C C 1
ATOM 6415 O O . THR C 1 251 ? 116.169 133.775 115.005 1.00 34.50 325 THR C O 1
ATOM 6419 N N . ALA C 1 252 ? 114.830 134.618 116.603 1.00 33.47 326 ALA C N 1
ATOM 6420 C CA . ALA C 1 252 ? 115.381 135.965 116.609 1.00 30.41 326 ALA C CA 1
ATOM 6421 C C . ALA C 1 252 ? 116.538 136.028 117.608 1.00 34.36 326 ALA C C 1
ATOM 6422 O O . ALA C 1 252 ? 117.117 135.000 117.969 1.00 41.28 326 ALA C O 1
ATOM 6424 N N . TYR C 1 253 ? 116.901 137.238 118.036 1.00 31.61 327 TYR C N 1
ATOM 6425 C CA . TYR C 1 253 ? 117.977 137.506 118.988 1.00 23.70 327 TYR C CA 1
ATOM 6426 C C . TYR C 1 253 ? 117.980 136.547 120.174 1.00 28.71 327 TYR C C 1
ATOM 6427 O O . TYR C 1 253 ? 119.026 136.326 120.793 1.00 38.62 327 TYR C O 1
ATOM 6436 N N . ALA C 1 254 ? 116.819 135.977 120.504 1.00 31.57 328 ALA C N 1
ATOM 6437 C CA . ALA C 1 254 ? 116.781 134.906 121.495 1.00 28.11 328 ALA C CA 1
ATOM 6438 C C . ALA C 1 254 ? 117.592 133.701 121.034 1.00 31.51 328 ALA C C 1
ATOM 6439 O O . ALA C 1 254 ? 118.336 133.107 121.823 1.00 36.95 328 ALA C O 1
ATOM 6441 N N . ALA C 1 255 ? 117.467 133.328 119.757 1.00 32.52 329 ALA C N 1
ATOM 6442 C CA . ALA C 1 255 ? 118.242 132.208 119.229 1.00 20.70 329 ALA C CA 1
ATOM 6443 C C . ALA C 1 255 ? 119.734 132.500 119.244 1.00 31.04 329 ALA C C 1
ATOM 6444 O O . ALA C 1 255 ? 120.545 131.577 119.369 1.00 38.37 329 ALA C O 1
ATOM 6446 N N . ALA C 1 256 ? 120.115 133.771 119.107 1.00 33.96 330 ALA C N 1
ATOM 6447 C CA . ALA C 1 256 ? 121.529 134.124 119.132 1.00 22.43 330 ALA C CA 1
ATOM 6448 C C . ALA C 1 256 ? 122.164 133.802 120.477 1.00 26.16 330 ALA C C 1
ATOM 6449 O O . ALA C 1 256 ? 123.358 133.491 120.542 1.00 33.90 330 ALA C O 1
ATOM 6451 N N . ALA C 1 257 ? 121.383 133.849 121.553 1.00 32.35 331 ALA C N 1
ATOM 6452 C CA . ALA C 1 257 ? 121.895 133.639 122.899 1.00 34.90 331 ALA C CA 1
ATOM 6453 C C . ALA C 1 257 ? 121.806 132.190 123.356 1.00 32.98 331 ALA C C 1
ATOM 6454 O O . ALA C 1 257 ? 122.167 131.896 124.500 1.00 37.39 331 ALA C O 1
ATOM 6456 N N . GLY C 1 258 ? 121.343 131.283 122.501 1.00 29.28 332 GLY C N 1
ATOM 6457 C CA . GLY C 1 258 ? 121.274 129.876 122.834 1.00 31.53 332 GLY C CA 1
ATOM 6458 C C . GLY C 1 258 ? 119.887 129.321 123.071 1.00 33.23 332 GLY C C 1
ATOM 6459 O O . GLY C 1 258 ? 119.769 128.176 123.521 1.00 37.51 332 GLY C O 1
ATOM 6460 N N . ALA C 1 259 ? 118.838 130.085 122.787 1.00 34.76 333 ALA C N 1
ATOM 6461 C CA . ALA C 1 259 ? 117.483 129.596 122.987 1.00 31.26 333 ALA C CA 1
ATOM 6462 C C . ALA C 1 259 ? 117.128 128.538 121.947 1.00 36.14 333 ALA C C 1
ATOM 6463 O O . ALA C 1 259 ? 117.713 128.476 120.862 1.00 42.58 333 ALA C O 1
ATOM 6465 N N . SER C 1 260 ? 116.157 127.696 122.293 1.00 35.49 334 SER C N 1
ATOM 6466 C CA . SER C 1 260 ? 115.725 126.620 121.416 1.00 28.93 334 SER C CA 1
ATOM 6467 C C . SER C 1 260 ? 114.815 127.159 120.313 1.00 36.94 334 SER C C 1
ATOM 6468 O O . SER C 1 260 ? 114.517 128.354 120.237 1.00 40.77 334 SER C O 1
ATOM 6471 N N . MET C 1 261 ? 114.367 126.257 119.445 1.00 42.07 335 MET C N 1
ATOM 6472 C CA . MET C 1 261 ? 113.484 126.592 118.335 1.00 30.65 335 MET C CA 1
ATOM 6473 C C . MET C 1 261 ? 112.059 126.217 118.722 1.00 35.15 335 MET C C 1
ATOM 6474 O O . MET C 1 261 ? 111.782 125.048 119.012 1.00 35.97 335 MET C O 1
ATOM 6479 N N . ILE C 1 262 ? 111.159 127.196 118.731 1.00 37.59 336 ILE C N 1
ATOM 6480 C CA . ILE C 1 262 ? 109.763 126.971 119.087 1.00 33.03 336 ILE C CA 1
ATOM 6481 C C . ILE C 1 262 ? 108.879 127.372 117.915 1.00 32.86 336 ILE C C 1
ATOM 6482 O O . ILE C 1 262 ? 108.991 128.489 117.396 1.00 39.95 336 ILE C O 1
ATOM 6487 N N . HIS C 1 263 ? 108.008 126.455 117.501 1.00 29.61 337 HIS C N 1
ATOM 6488 C CA . HIS C 1 263 ? 107.068 126.726 116.424 1.00 23.07 337 HIS C CA 1
ATOM 6489 C C . HIS C 1 263 ? 106.078 127.806 116.854 1.00 31.28 337 HIS C C 1
ATOM 6490 O O . HIS C 1 263 ? 105.650 127.831 118.013 1.00 41.60 337 HIS C O 1
ATOM 6497 N N . PRO C 1 264 ? 105.693 128.717 115.947 1.00 28.17 338 PRO C N 1
ATOM 6498 C CA . PRO C 1 264 ? 104.778 129.804 116.328 1.00 20.40 338 PRO C CA 1
ATOM 6499 C C . PRO C 1 264 ? 103.389 129.338 116.739 1.00 23.12 338 PRO C C 1
ATOM 6500 O O . PRO C 1 264 ? 102.553 130.157 117.133 1.00 36.17 338 PRO C O 1
ATOM 6504 N N . ASN C 1 265 ? 103.126 128.036 116.655 1.00 20.03 339 ASN C N 1
ATOM 6505 C CA . ASN C 1 265 ? 101.853 127.467 117.073 1.00 24.58 339 ASN C CA 1
ATOM 6506 C C . ASN C 1 265 ? 101.891 126.928 118.498 1.00 29.57 339 ASN C C 1
ATOM 6507 O O . ASN C 1 265 ? 100.908 126.333 118.951 1.00 31.57 339 ASN C O 1
ATOM 6512 N N . VAL C 1 266 ? 102.996 127.121 119.212 1.00 33.68 340 VAL C N 1
ATOM 6513 C CA . VAL C 1 266 ? 103.141 126.659 120.590 1.00 22.80 340 VAL C CA 1
ATOM 6514 C C . VAL C 1 266 ? 102.870 127.848 121.508 1.00 31.69 340 VAL C C 1
ATOM 6515 O O . VAL C 1 266 ? 103.654 128.812 121.502 1.00 38.66 340 VAL C O 1
ATOM 6519 N N . PRO C 1 267 ? 101.797 127.833 122.300 1.00 28.89 341 PRO C N 1
ATOM 6520 C CA . PRO C 1 267 ? 101.428 128.974 123.171 1.00 30.58 341 PRO C CA 1
ATOM 6521 C C . PRO C 1 267 ? 102.266 129.088 124.444 1.00 28.67 341 PRO C C 1
ATOM 6522 O O . PRO C 1 267 ? 101.912 128.612 125.522 1.00 32.44 341 PRO C O 1
ATOM 6526 N N . ALA C 1 268 ? 103.423 129.737 124.330 1.00 22.03 342 ALA C N 1
ATOM 6527 C CA . ALA C 1 268 ? 104.304 129.890 125.478 1.00 16.98 342 ALA C CA 1
ATOM 6528 C C . ALA C 1 268 ? 105.137 131.156 125.338 1.00 25.04 342 ALA C C 1
ATOM 6529 O O . ALA C 1 268 ? 105.289 131.709 124.246 1.00 35.90 342 ALA C O 1
ATOM 6531 N N . ILE C 1 269 ? 105.675 131.607 126.470 1.00 25.92 343 ILE C N 1
ATOM 6532 C CA . ILE C 1 269 ? 106.577 132.750 126.533 1.00 19.30 343 ILE C CA 1
ATOM 6533 C C . ILE C 1 269 ? 107.971 132.235 126.862 1.00 29.07 343 ILE C C 1
ATOM 6534 O O . ILE C 1 269 ? 108.134 131.226 127.555 1.00 32.31 343 ILE C O 1
ATOM 6539 N N . MET C 1 270 ? 108.985 132.922 126.349 1.00 32.85 344 MET C N 1
ATOM 6540 C CA . MET C 1 270 ? 110.368 132.505 126.511 1.00 23.38 344 MET C CA 1
ATOM 6541 C C . MET C 1 270 ? 111.105 133.460 127.439 1.00 30.02 344 MET C C 1
ATOM 6542 O O . MET C 1 270 ? 110.746 134.634 127.554 1.00 41.88 344 MET C O 1
ATOM 6547 N N . ILE C 1 271 ? 112.131 132.944 128.117 1.00 27.83 345 ILE C N 1
ATOM 6548 C CA . ILE C 1 271 ? 113.039 133.762 128.917 1.00 23.11 345 ILE C CA 1
ATOM 6549 C C . ILE C 1 271 ? 114.446 133.230 128.677 1.00 29.51 345 ILE C C 1
ATOM 6550 O O . ILE C 1 271 ? 114.791 132.146 129.160 1.00 34.52 345 ILE C O 1
ATOM 6555 N N . THR C 1 272 ? 115.257 133.984 127.938 1.00 32.65 346 THR C N 1
ATOM 6556 C CA . THR C 1 272 ? 116.630 133.591 127.672 1.00 29.89 346 THR C CA 1
ATOM 6557 C C . THR C 1 272 ? 117.571 134.750 127.970 1.00 26.13 346 THR C C 1
ATOM 6558 O O . THR C 1 272 ? 117.221 135.915 127.743 1.00 34.08 346 THR C O 1
ATOM 6562 N N . PRO C 1 273 ? 118.766 134.466 128.498 1.00 29.21 347 PRO C N 1
ATOM 6563 C CA . PRO C 1 273 ? 119.678 135.544 128.902 1.00 25.99 347 PRO C CA 1
ATOM 6564 C C . PRO C 1 273 ? 120.454 136.151 127.749 1.00 29.16 347 PRO C C 1
ATOM 6565 O O . PRO C 1 273 ? 120.220 135.823 126.583 1.00 39.21 347 PRO C O 1
ATOM 6569 N N . ILE C 1 274 ? 121.382 137.047 128.078 1.00 28.24 348 ILE C N 1
ATOM 6570 C CA . ILE C 1 274 ? 122.379 137.546 127.132 1.00 27.76 348 ILE C CA 1
ATOM 6571 C C . ILE C 1 274 ? 123.726 137.398 127.834 1.00 38.15 348 ILE C C 1
ATOM 6572 O O . ILE C 1 274 ? 124.157 138.290 128.572 1.00 46.91 348 ILE C O 1
ATOM 6577 N N . CYS C 1 275 ? 124.397 136.271 127.607 1.00 31.95 349 CYS C N 1
ATOM 6578 C CA . CYS C 1 275 ? 125.702 135.987 128.193 1.00 30.08 349 CYS C CA 1
ATOM 6579 C C . CYS C 1 275 ? 125.695 136.201 129.703 1.00 32.45 349 CYS C C 1
ATOM 6580 O O . CYS C 1 275 ? 126.315 137.151 130.196 1.00 39.74 349 CYS C O 1
ATOM 6583 N N . PRO C 1 276 ? 125.009 135.356 130.467 1.00 30.11 350 PRO C N 1
ATOM 6584 C CA . PRO C 1 276 ? 124.999 135.524 131.921 1.00 29.88 350 PRO C CA 1
ATOM 6585 C C . PRO C 1 276 ? 126.271 134.991 132.556 1.00 36.33 350 PRO C C 1
ATOM 6586 O O . PRO C 1 276 ? 126.887 134.038 132.074 1.00 41.02 350 PRO C O 1
ATOM 6590 N N . HIS C 1 277 ? 126.656 135.617 133.667 1.00 38.39 351 HIS C N 1
ATOM 6591 C CA . HIS C 1 277 ? 127.838 135.170 134.394 1.00 35.77 351 HIS C CA 1
ATOM 6592 C C . HIS C 1 277 ? 127.492 133.994 135.297 1.00 36.63 351 HIS C C 1
ATOM 6593 O O . HIS C 1 277 ? 127.789 134.008 136.495 1.00 41.39 351 HIS C O 1
ATOM 6600 N N . SER C 1 278 ? 126.864 132.972 134.720 1.00 37.99 352 SER C N 1
ATOM 6601 C CA . SER C 1 278 ? 126.493 131.769 135.450 1.00 31.48 352 SER C CA 1
ATOM 6602 C C . SER C 1 278 ? 126.337 130.644 134.443 1.00 36.86 352 SER C C 1
ATOM 6603 O O . SER C 1 278 ? 125.623 130.799 133.448 1.00 43.27 352 SER C O 1
ATOM 6606 N N . LEU C 1 279 ? 127.005 129.521 134.697 1.00 28.79 353 LEU C N 1
ATOM 6607 C CA . LEU C 1 279 ? 126.954 128.406 133.764 1.00 34.85 353 LEU C CA 1
ATOM 6608 C C . LEU C 1 279 ? 125.614 127.681 133.784 1.00 37.35 353 LEU C C 1
ATOM 6609 O O . LEU C 1 279 ? 125.297 126.973 132.824 1.00 39.47 353 LEU C O 1
ATOM 6614 N N . SER C 1 280 ? 124.817 127.857 134.838 1.00 41.38 354 SER C N 1
ATOM 6615 C CA . SER C 1 280 ? 123.609 127.066 135.038 1.00 38.10 354 SER C CA 1
ATOM 6616 C C . SER C 1 280 ? 122.348 127.694 134.463 1.00 41.57 354 SER C C 1
ATOM 6617 O O . SER C 1 280 ? 121.314 127.019 134.415 1.00 47.95 354 SER C O 1
ATOM 6620 N N . PHE C 1 281 ? 122.389 128.951 134.022 1.00 36.76 355 PHE C N 1
ATOM 6621 C CA . PHE C 1 281 ? 121.153 129.673 133.725 1.00 35.25 355 PHE C CA 1
ATOM 6622 C C . PHE C 1 281 ? 120.700 129.293 132.316 1.00 34.01 355 PHE C C 1
ATOM 6623 O O . PHE C 1 281 ? 120.886 130.023 131.339 1.00 38.35 355 PHE C O 1
ATOM 6631 N N . ARG C 1 282 ? 120.108 128.107 132.220 1.00 34.34 356 ARG C N 1
ATOM 6632 C CA . ARG C 1 282 ? 119.540 127.646 130.964 1.00 21.90 356 ARG C CA 1
ATOM 6633 C C . ARG C 1 282 ? 118.294 128.462 130.623 1.00 34.74 356 ARG C C 1
ATOM 6634 O O . ARG C 1 282 ? 117.532 128.835 131.521 1.00 44.79 356 ARG C O 1
ATOM 6642 N N . PRO C 1 283 ? 118.066 128.767 129.344 1.00 31.04 357 PRO C N 1
ATOM 6643 C CA . PRO C 1 283 ? 116.824 129.452 128.966 1.00 27.67 357 PRO C CA 1
ATOM 6644 C C . PRO C 1 283 ? 115.603 128.618 129.322 1.00 28.03 357 PRO C C 1
ATOM 6645 O O . PRO C 1 283 ? 115.622 127.387 129.259 1.00 27.12 357 PRO C O 1
ATOM 6649 N N . ILE C 1 284 ? 114.528 129.308 129.701 1.00 29.31 358 ILE C N 1
ATOM 6650 C CA . ILE C 1 284 ? 113.330 128.653 130.205 1.00 24.94 358 ILE C CA 1
ATOM 6651 C C . ILE C 1 284 ? 112.129 129.054 129.357 1.00 29.84 358 ILE C C 1
ATOM 6652 O O . ILE C 1 284 ? 112.128 130.075 128.663 1.00 37.99 358 ILE C O 1
ATOM 6657 N N . VAL C 1 285 ? 111.095 128.218 129.423 1.00 29.70 359 VAL C N 1
ATOM 6658 C CA . VAL C 1 285 ? 109.845 128.420 128.701 1.00 22.77 359 VAL C CA 1
ATOM 6659 C C . VAL C 1 285 ? 108.703 128.338 129.706 1.00 27.16 359 VAL C C 1
ATOM 6660 O O . VAL C 1 285 ? 108.627 127.384 130.487 1.00 37.67 359 VAL C O 1
ATOM 6664 N N . VAL C 1 286 ? 107.821 129.327 129.680 1.00 24.56 360 VAL C N 1
ATOM 6665 C CA . VAL C 1 286 ? 106.773 129.478 130.687 1.00 20.18 360 VAL C CA 1
ATOM 6666 C C . VAL C 1 286 ? 105.435 129.541 129.964 1.00 24.79 360 VAL C C 1
ATOM 6667 O O . VAL C 1 286 ? 105.373 129.854 128.762 1.00 33.76 360 VAL C O 1
ATOM 6671 N N . PRO C 1 287 ? 104.339 129.229 130.659 1.00 25.38 361 PRO C N 1
ATOM 6672 C CA . PRO C 1 287 ? 103.018 129.302 130.024 1.00 23.93 361 PRO C CA 1
ATOM 6673 C C . PRO C 1 287 ? 102.675 130.715 129.579 1.00 24.56 361 PRO C C 1
ATOM 6674 O O . PRO C 1 287 ? 103.140 131.704 130.148 1.00 34.61 361 PRO C O 1
ATOM 6678 N N . ALA C 1 288 ? 101.851 130.799 128.532 1.00 24.27 362 ALA C N 1
ATOM 6679 C CA . ALA C 1 288 ? 101.477 132.091 127.971 1.00 24.74 362 ALA C CA 1
ATOM 6680 C C . ALA C 1 288 ? 100.573 132.896 128.895 1.00 25.29 362 ALA C C 1
ATOM 6681 O O . ALA C 1 288 ? 100.472 134.116 128.730 1.00 33.61 362 ALA C O 1
ATOM 6683 N N . GLY C 1 289 ? 99.919 132.253 129.857 1.00 28.23 363 GLY C N 1
ATOM 6684 C CA . GLY C 1 289 ? 98.992 132.944 130.726 1.00 23.11 363 GLY C CA 1
ATOM 6685 C C . GLY C 1 289 ? 99.588 133.622 131.937 1.00 26.74 363 GLY C C 1
ATOM 6686 O O . GLY C 1 289 ? 98.843 134.197 132.735 1.00 35.10 363 GLY C O 1
ATOM 6687 N N . VAL C 1 290 ? 100.908 133.576 132.107 1.00 28.97 364 VAL C N 1
ATOM 6688 C CA . VAL C 1 290 ? 101.549 134.156 133.282 1.00 27.12 364 VAL C CA 1
ATOM 6689 C C . VAL C 1 290 ? 101.844 135.630 133.038 1.00 21.21 364 VAL C C 1
ATOM 6690 O O . VAL C 1 290 ? 101.801 136.105 131.898 1.00 31.42 364 VAL C O 1
ATOM 6694 N N . GLU C 1 291 ? 102.142 136.359 134.110 1.00 27.45 365 GLU C N 1
ATOM 6695 C CA . GLU C 1 291 ? 102.525 137.761 134.043 1.00 26.80 365 GLU C CA 1
ATOM 6696 C C . GLU C 1 291 ? 103.951 137.911 134.552 1.00 28.13 365 GLU C C 1
ATOM 6697 O O . GLU C 1 291 ? 104.274 137.443 135.648 1.00 34.36 365 GLU C O 1
ATOM 6703 N N . LEU C 1 292 ? 104.797 138.559 133.758 1.00 20.45 366 LEU C N 1
ATOM 6704 C CA . LEU C 1 292 ? 106.188 138.799 134.113 1.00 14.41 366 LEU C CA 1
ATOM 6705 C C . LEU C 1 292 ? 106.361 140.250 134.537 1.00 21.75 366 LEU C C 1
ATOM 6706 O O . LEU C 1 292 ? 105.718 141.146 133.984 1.00 33.31 366 LEU C O 1
ATOM 6711 N N . LYS C 1 293 ? 107.234 140.477 135.514 1.00 24.11 367 LYS C N 1
ATOM 6712 C CA . LYS C 1 293 ? 107.468 141.818 136.046 1.00 22.22 367 LYS C CA 1
ATOM 6713 C C . LYS C 1 293 ? 108.965 141.994 136.261 1.00 26.24 367 LYS C C 1
ATOM 6714 O O . LYS C 1 293 ? 109.526 141.443 137.209 1.00 37.13 367 LYS C O 1
ATOM 6720 N N . ILE C 1 294 ? 109.607 142.762 135.392 1.00 24.86 368 ILE C N 1
ATOM 6721 C CA . ILE C 1 294 ? 111.049 142.969 135.437 1.00 25.18 368 ILE C CA 1
ATOM 6722 C C . ILE C 1 294 ? 111.331 144.322 136.074 1.00 29.95 368 ILE C C 1
ATOM 6723 O O . ILE C 1 294 ? 110.750 145.342 135.675 1.00 37.95 368 ILE C O 1
ATOM 6728 N N . MET C 1 295 ? 112.207 144.326 137.082 1.00 35.00 369 MET C N 1
ATOM 6729 C CA . MET C 1 295 ? 112.614 145.549 137.763 1.00 28.93 369 MET C CA 1
ATOM 6730 C C . MET C 1 295 ? 114.117 145.506 138.005 1.00 35.99 369 MET C C 1
ATOM 6731 O O . MET C 1 295 ? 114.784 144.504 137.735 1.00 44.59 369 MET C O 1
ATOM 6736 N N . LEU C 1 296 ? 114.652 146.609 138.521 1.00 35.32 370 LEU C N 1
ATOM 6737 C CA . LEU C 1 296 ? 116.028 146.652 138.992 1.00 33.91 370 LEU C CA 1
ATOM 6738 C C . LEU C 1 296 ? 116.083 146.255 140.460 1.00 44.47 370 LEU C C 1
ATOM 6739 O O . LEU C 1 296 ? 115.254 146.689 141.265 1.00 51.45 370 LEU C O 1
ATOM 6744 N N . SER C 1 297 ? 117.062 145.423 140.802 1.00 38.49 371 SER C N 1
ATOM 6745 C CA . SER C 1 297 ? 117.238 145.022 142.186 1.00 37.96 371 SER C CA 1
ATOM 6746 C C . SER C 1 297 ? 117.671 146.222 143.029 1.00 39.43 371 SER C C 1
ATOM 6747 O O . SER C 1 297 ? 118.320 147.141 142.524 1.00 47.91 371 SER C O 1
ATOM 6750 N N . PRO C 1 298 ? 117.298 146.251 144.312 1.00 34.37 372 PRO C N 1
ATOM 6751 C CA . PRO C 1 298 ? 117.701 147.391 145.155 1.00 43.01 372 PRO C CA 1
ATOM 6752 C C . PRO C 1 298 ? 119.206 147.569 145.249 1.00 48.01 372 PRO C C 1
ATOM 6753 O O . PRO C 1 298 ? 119.689 148.706 145.305 1.00 49.68 372 PRO C O 1
ATOM 6757 N N . GLU C 1 299 ? 119.961 146.476 145.268 1.00 54.82 373 GLU C N 1
ATOM 6758 C CA . GLU C 1 299 ? 121.422 146.536 145.311 1.00 55.73 373 GLU C CA 1
ATOM 6759 C C . GLU C 1 299 ? 122.008 146.382 143.908 1.00 56.21 373 GLU C C 1
ATOM 6760 O O . GLU C 1 299 ? 122.781 145.467 143.623 1.00 60.07 373 GLU C O 1
ATOM 6766 N N . ALA C 1 300 ? 121.627 147.298 143.021 1.00 51.17 374 ALA C N 1
ATOM 6767 C CA . ALA C 1 300 ? 122.067 147.265 141.632 1.00 52.17 374 ALA C CA 1
ATOM 6768 C C . ALA C 1 300 ? 122.715 148.588 141.263 1.00 53.58 374 ALA C C 1
ATOM 6769 O O . ALA C 1 300 ? 122.157 149.656 141.537 1.00 51.07 374 ALA C O 1
ATOM 6771 N N . ARG C 1 301 ? 123.888 148.513 140.645 1.00 66.43 375 ARG C N 1
ATOM 6772 C CA . ARG C 1 301 ? 124.550 149.683 140.093 1.00 63.44 375 ARG C CA 1
ATOM 6773 C C . ARG C 1 301 ? 124.066 149.927 138.670 1.00 66.04 375 ARG C C 1
ATOM 6774 O O . ARG C 1 301 ? 123.701 148.992 137.951 1.00 69.00 375 ARG C O 1
ATOM 6782 N N . ASN C 1 302 ? 124.049 151.204 138.280 1.00 59.57 376 ASN C N 1
ATOM 6783 C CA . ASN C 1 302 ? 123.645 151.640 136.945 1.00 56.05 376 ASN C CA 1
ATOM 6784 C C . ASN C 1 302 ? 122.169 151.370 136.673 1.00 54.91 376 ASN C C 1
ATOM 6785 O O . ASN C 1 302 ? 121.517 150.612 137.399 1.00 57.85 376 ASN C O 1
ATOM 6790 N N . THR C 1 303 ? 121.633 151.999 135.632 1.00 46.73 377 THR C N 1
ATOM 6791 C CA . THR C 1 303 ? 120.254 151.816 135.216 1.00 42.17 377 THR C CA 1
ATOM 6792 C C . THR C 1 303 ? 120.194 150.799 134.080 1.00 43.63 377 THR C C 1
ATOM 6793 O O . THR C 1 303 ? 121.217 150.349 133.561 1.00 50.19 377 THR C O 1
ATOM 6797 N N . ALA C 1 304 ? 118.978 150.427 133.686 1.00 43.85 378 ALA C N 1
ATOM 6798 C CA . ALA C 1 304 ? 118.805 149.451 132.621 1.00 39.05 378 ALA C CA 1
ATOM 6799 C C . ALA C 1 304 ? 118.138 150.106 131.420 1.00 45.11 378 ALA C C 1
ATOM 6800 O O . ALA C 1 304 ? 117.568 151.195 131.521 1.00 50.36 378 ALA C O 1
ATOM 6802 N N . TRP C 1 305 ? 118.210 149.434 130.272 1.00 43.12 379 TRP C N 1
ATOM 6803 C CA . TRP C 1 305 ? 117.643 149.954 129.036 1.00 42.88 379 TRP C CA 1
ATOM 6804 C C . TRP C 1 305 ? 116.719 148.911 128.427 1.00 40.41 379 TRP C C 1
ATOM 6805 O O . TRP C 1 305 ? 117.095 147.744 128.296 1.00 48.00 379 TRP C O 1
ATOM 6816 N N . VAL C 1 306 ? 115.518 149.340 128.050 1.00 32.30 380 VAL C N 1
ATOM 6817 C CA . VAL C 1 306 ? 114.496 148.466 127.487 1.00 26.56 380 VAL C CA 1
ATOM 6818 C C . VAL C 1 306 ? 114.275 148.848 126.029 1.00 35.77 380 VAL C C 1
ATOM 6819 O O . VAL C 1 306 ? 114.173 150.036 125.694 1.00 48.10 380 VAL C O 1
ATOM 6823 N N . SER C 1 307 ? 114.236 147.839 125.162 1.00 34.54 381 SER C N 1
ATOM 6824 C CA . SER C 1 307 ? 114.008 148.013 123.736 1.00 35.20 381 SER C CA 1
ATOM 6825 C C . SER C 1 307 ? 112.920 147.052 123.285 1.00 36.19 381 SER C C 1
ATOM 6826 O O . SER C 1 307 ? 112.879 145.895 123.718 1.00 35.66 381 SER C O 1
ATOM 6829 N N . PHE C 1 308 ? 112.040 147.539 122.414 1.00 39.76 382 PHE C N 1
ATOM 6830 C CA . PHE C 1 308 ? 110.881 146.789 121.944 1.00 29.37 382 PHE C CA 1
ATOM 6831 C C . PHE C 1 308 ? 111.058 146.494 120.460 1.00 36.18 382 PHE C C 1
ATOM 6832 O O . PHE C 1 308 ? 110.919 147.392 119.624 1.00 47.93 382 PHE C O 1
ATOM 6840 N N . ASP C 1 309 ? 111.358 145.234 120.139 1.00 38.88 383 ASP C N 1
ATOM 6841 C CA . ASP C 1 309 ? 111.542 144.786 118.757 1.00 36.34 383 ASP C CA 1
ATOM 6842 C C . ASP C 1 309 ? 112.651 145.565 118.054 1.00 37.77 383 ASP C C 1
ATOM 6843 O O . ASP C 1 309 ? 112.545 145.899 116.872 1.00 42.59 383 ASP C O 1
ATOM 6848 N N . GLY C 1 310 ? 113.729 145.851 118.781 1.00 41.70 384 GLY C N 1
ATOM 6849 C CA . GLY C 1 310 ? 114.840 146.591 118.213 1.00 42.30 384 GLY C CA 1
ATOM 6850 C C . GLY C 1 310 ? 114.460 147.996 117.794 1.00 44.43 384 GLY C C 1
ATOM 6851 O O . GLY C 1 310 ? 114.790 148.435 116.688 1.00 52.84 384 GLY C O 1
ATOM 6852 N N . ARG C 1 311 ? 113.768 148.709 118.673 1.00 45.00 385 ARG C N 1
ATOM 6853 C CA . ARG C 1 311 ? 113.216 150.022 118.360 1.00 43.69 385 ARG C CA 1
ATOM 6854 C C . ARG C 1 311 ? 113.443 150.917 119.573 1.00 51.44 385 ARG C C 1
ATOM 6855 O O . ARG C 1 311 ? 114.298 150.631 120.418 1.00 58.85 385 ARG C O 1
ATOM 6863 N N . LYS C 1 312 ? 112.691 152.018 119.640 1.00 57.31 386 LYS C N 1
ATOM 6864 C CA . LYS C 1 312 ? 112.893 153.102 120.599 1.00 61.10 386 LYS C CA 1
ATOM 6865 C C . LYS C 1 312 ? 113.285 152.587 121.976 1.00 59.61 386 LYS C C 1
ATOM 6866 O O . LYS C 1 312 ? 112.564 151.793 122.588 1.00 58.29 386 LYS C O 1
ATOM 6872 N N . ARG C 1 313 ? 114.436 153.046 122.458 1.00 50.64 387 ARG C N 1
ATOM 6873 C CA . ARG C 1 313 ? 115.033 152.560 123.692 1.00 47.88 387 ARG C CA 1
ATOM 6874 C C . ARG C 1 313 ? 114.694 153.507 124.833 1.00 48.87 387 ARG C C 1
ATOM 6875 O O . ARG C 1 313 ? 114.861 154.724 124.707 1.00 56.17 387 ARG C O 1
ATOM 6883 N N . GLN C 1 314 ? 114.220 152.947 125.941 1.00 39.11 388 GLN C N 1
ATOM 6884 C CA . GLN C 1 314 ? 113.920 153.719 127.134 1.00 41.23 388 GLN C CA 1
ATOM 6885 C C . GLN C 1 314 ? 114.851 153.294 128.260 1.00 49.42 388 GLN C C 1
ATOM 6886 O O . GLN C 1 314 ? 115.423 152.203 128.242 1.00 51.42 388 GLN C O 1
ATOM 6892 N N . GLU C 1 315 ? 115.007 154.175 129.242 1.00 49.28 389 GLU C N 1
ATOM 6893 C CA . GLU C 1 315 ? 115.851 153.917 130.400 1.00 41.55 389 GLU C CA 1
ATOM 6894 C C . GLU C 1 315 ? 114.974 153.713 131.625 1.00 44.80 389 GLU C C 1
ATOM 6895 O O . GLU C 1 315 ? 114.081 154.523 131.895 1.00 49.95 389 GLU C O 1
ATOM 6901 N N . ILE C 1 316 ? 115.227 152.634 132.360 1.00 46.43 390 ILE C N 1
ATOM 6902 C CA . ILE C 1 316 ? 114.493 152.322 133.578 1.00 47.71 390 ILE C CA 1
ATOM 6903 C C . ILE C 1 316 ? 115.449 152.408 134.761 1.00 47.30 390 ILE C C 1
ATOM 6904 O O . ILE C 1 316 ? 116.569 151.876 134.713 1.00 50.93 390 ILE C O 1
ATOM 6909 N N . ARG C 1 317 ? 115.011 153.115 135.800 1.00 51.16 391 ARG C N 1
ATOM 6910 C CA . ARG C 1 317 ? 115.720 153.308 137.051 1.00 48.48 391 ARG C CA 1
ATOM 6911 C C . ARG C 1 317 ? 115.125 152.395 138.122 1.00 51.56 391 ARG C C 1
ATOM 6912 O O . ARG C 1 317 ? 114.316 151.507 137.835 1.00 59.50 391 ARG C O 1
ATOM 6920 N N . HIS C 1 318 ? 115.538 152.606 139.375 1.00 46.14 392 HIS C N 1
ATOM 6921 C CA . HIS C 1 318 ? 115.131 151.715 140.457 1.00 52.11 392 HIS C CA 1
ATOM 6922 C C . HIS C 1 318 ? 113.624 151.737 140.685 1.00 52.96 392 HIS C C 1
ATOM 6923 O O . HIS C 1 318 ? 113.049 150.732 141.117 1.00 55.68 392 HIS C O 1
ATOM 6930 N N . GLY C 1 319 ? 112.971 152.859 140.407 1.00 48.38 393 GLY C N 1
ATOM 6931 C CA . GLY C 1 319 ? 111.545 152.988 140.618 1.00 52.98 393 GLY C CA 1
ATOM 6932 C C . GLY C 1 319 ? 110.671 152.582 139.453 1.00 57.88 393 GLY C C 1
ATOM 6933 O O . GLY C 1 319 ? 109.454 152.785 139.511 1.00 57.97 393 GLY C O 1
ATOM 6934 N N . ASP C 1 320 ? 111.245 152.015 138.397 1.00 54.38 394 ASP C N 1
ATOM 6935 C CA . ASP C 1 320 ? 110.512 151.674 137.188 1.00 45.14 394 ASP C CA 1
ATOM 6936 C C . ASP C 1 320 ? 110.273 150.171 137.120 1.00 46.50 394 ASP C C 1
ATOM 6937 O O . ASP C 1 320 ? 111.047 149.378 137.663 1.00 53.76 394 ASP C O 1
ATOM 6942 N N . SER C 1 321 ? 109.190 149.786 136.447 1.00 37.87 395 SER C N 1
ATOM 6943 C CA . SER C 1 321 ? 108.820 148.384 136.317 1.00 36.74 395 SER C CA 1
ATOM 6944 C C . SER C 1 321 ? 108.329 148.109 134.904 1.00 37.83 395 SER C C 1
ATOM 6945 O O . SER C 1 321 ? 107.766 148.987 134.244 1.00 43.81 395 SER C O 1
ATOM 6948 N N . ILE C 1 322 ? 108.545 146.876 134.446 1.00 32.30 396 ILE C N 1
ATOM 6949 C CA . ILE C 1 322 ? 108.090 146.429 133.133 1.00 28.17 396 ILE C CA 1
ATOM 6950 C C . ILE C 1 322 ? 107.203 145.210 133.335 1.00 30.96 396 ILE C C 1
ATOM 6951 O O . ILE C 1 322 ? 107.637 144.216 133.925 1.00 38.19 396 ILE C O 1
ATOM 6956 N N . SER C 1 323 ? 105.971 145.275 132.838 1.00 25.32 397 SER C N 1
ATOM 6957 C CA . SER C 1 323 ? 105.007 144.191 132.980 1.00 18.78 397 SER C CA 1
ATOM 6958 C C . SER C 1 323 ? 104.703 143.601 131.611 1.00 25.83 397 SER C C 1
ATOM 6959 O O . SER C 1 323 ? 104.306 144.326 130.694 1.00 38.45 397 SER C O 1
ATOM 6962 N N . ILE C 1 324 ? 104.882 142.290 131.479 1.00 24.07 398 ILE C N 1
ATOM 6963 C CA . ILE C 1 324 ? 104.764 141.591 130.205 1.00 19.87 398 ILE C CA 1
ATOM 6964 C C . ILE C 1 324 ? 103.725 140.487 130.341 1.00 19.20 398 ILE C C 1
ATOM 6965 O O . ILE C 1 324 ? 103.788 139.678 131.274 1.00 35.04 398 ILE C O 1
ATOM 6970 N N . THR C 1 325 ? 102.775 140.457 129.408 1.00 28.20 399 THR C N 1
ATOM 6971 C CA . THR C 1 325 ? 101.764 139.411 129.330 1.00 25.85 399 THR C CA 1
ATOM 6972 C C . THR C 1 325 ? 101.592 139.020 127.868 1.00 30.20 399 THR C C 1
ATOM 6973 O O . THR C 1 325 ? 102.189 139.621 126.972 1.00 38.66 399 THR C O 1
ATOM 6977 N N . THR C 1 326 ? 100.764 138.009 127.621 1.00 30.74 400 THR C N 1
ATOM 6978 C CA . THR C 1 326 ? 100.462 137.586 126.260 1.00 21.38 400 THR C CA 1
ATOM 6979 C C . THR C 1 326 ? 99.285 138.391 125.725 1.00 29.17 400 THR C C 1
ATOM 6980 O O . THR C 1 326 ? 98.207 138.402 126.327 1.00 40.15 400 THR C O 1
ATOM 6984 N N . SER C 1 327 ? 99.497 139.060 124.596 1.00 26.81 401 SER C N 1
ATOM 6985 C CA . SER C 1 327 ? 98.474 139.924 124.027 1.00 26.46 401 SER C CA 1
ATOM 6986 C C . SER C 1 327 ? 97.325 139.105 123.451 1.00 35.30 401 SER C C 1
ATOM 6987 O O . SER C 1 327 ? 97.500 137.969 123.003 1.00 40.98 401 SER C O 1
ATOM 6990 N N . THR C 1 328 ? 96.135 139.701 123.467 1.00 32.80 402 THR C N 1
ATOM 6991 C CA . THR C 1 328 ? 94.941 139.089 122.902 1.00 30.92 402 THR C CA 1
ATOM 6992 C C . THR C 1 328 ? 94.776 139.381 121.417 1.00 37.84 402 THR C C 1
ATOM 6993 O O . THR C 1 328 ? 93.804 138.917 120.813 1.00 38.95 402 THR C O 1
ATOM 6997 N N . TYR C 1 329 ? 95.697 140.137 120.818 1.00 38.58 403 TYR C N 1
ATOM 6998 C CA . TYR C 1 329 ? 95.641 140.507 119.404 1.00 30.25 403 TYR C CA 1
ATOM 6999 C C . TYR C 1 329 ? 96.853 139.913 118.701 1.00 30.46 403 TYR C C 1
ATOM 7000 O O . TYR C 1 329 ? 97.935 140.521 118.686 1.00 37.43 403 TYR C O 1
ATOM 7009 N N . PRO C 1 330 ? 96.722 138.735 118.107 1.00 22.35 404 PRO C N 1
ATOM 7010 C CA . PRO C 1 330 ? 97.845 138.111 117.404 1.00 25.94 404 PRO C CA 1
ATOM 7011 C C . PRO C 1 330 ? 98.071 138.765 116.044 1.00 32.19 404 PRO C C 1
ATOM 7012 O O . PRO C 1 330 ? 97.319 139.633 115.606 1.00 39.93 404 PRO C O 1
ATOM 7016 N N . LEU C 1 331 ? 99.137 138.326 115.377 1.00 28.96 405 LEU C N 1
ATOM 7017 C CA . LEU C 1 331 ? 99.470 138.793 114.034 1.00 16.73 405 LEU C CA 1
ATOM 7018 C C . LEU C 1 331 ? 99.187 137.684 113.031 1.00 31.75 405 LEU C C 1
ATOM 7019 O O . LEU C 1 331 ? 99.964 136.722 112.935 1.00 40.64 405 LEU C O 1
ATOM 7024 N N . PRO C 1 332 ? 98.101 137.763 112.264 1.00 29.33 406 PRO C N 1
ATOM 7025 C CA . PRO C 1 332 ? 97.842 136.728 111.255 1.00 22.37 406 PRO C CA 1
ATOM 7026 C C . PRO C 1 332 ? 98.752 136.860 110.046 1.00 29.05 406 PRO C C 1
ATOM 7027 O O . PRO C 1 332 ? 98.627 137.806 109.262 1.00 41.02 406 PRO C O 1
ATOM 7031 N N . SER C 1 333 ? 99.670 135.912 109.885 1.00 26.20 407 SER C N 1
ATOM 7032 C CA . SER C 1 333 ? 100.613 135.899 108.774 1.00 23.25 407 SER C CA 1
ATOM 7033 C C . SER C 1 333 ? 100.200 134.808 107.796 1.00 29.98 407 SER C C 1
ATOM 7034 O O . SER C 1 333 ? 100.109 133.634 108.172 1.00 40.99 407 SER C O 1
ATOM 7037 N N . ILE C 1 334 ? 99.954 135.196 106.550 1.00 27.81 408 ILE C N 1
ATOM 7038 C CA . ILE C 1 334 ? 99.508 134.257 105.529 1.00 25.11 408 ILE C CA 1
ATOM 7039 C C . ILE C 1 334 ? 100.690 133.411 105.078 1.00 34.48 408 ILE C C 1
ATOM 7040 O O . ILE C 1 334 ? 101.766 133.936 104.767 1.00 44.53 408 ILE C O 1
ATOM 7045 N N . CYS C 1 335 ? 100.492 132.098 105.040 1.00 30.79 409 CYS C N 1
ATOM 7046 C CA . CYS C 1 335 ? 101.531 131.149 104.672 1.00 30.28 409 CYS C CA 1
ATOM 7047 C C . CYS C 1 335 ? 101.324 130.671 103.241 1.00 39.59 409 CYS C C 1
ATOM 7048 O O . CYS C 1 335 ? 100.197 130.626 102.740 1.00 42.81 409 CYS C O 1
ATOM 7051 N N . VAL C 1 336 ? 102.429 130.317 102.579 1.00 40.79 410 VAL C N 1
ATOM 7052 C CA . VAL C 1 336 ? 102.347 129.928 101.174 1.00 33.40 410 VAL C CA 1
ATOM 7053 C C . VAL C 1 336 ? 101.609 128.601 101.022 1.00 38.76 410 VAL C C 1
ATOM 7054 O O . VAL C 1 336 ? 100.680 128.484 100.213 1.00 45.83 410 VAL C O 1
ATOM 7058 N N . ARG C 1 337 ? 102.002 127.582 101.786 1.00 38.79 411 ARG C N 1
ATOM 7059 C CA . ARG C 1 337 ? 101.302 126.303 101.736 1.00 42.96 411 ARG C CA 1
ATOM 7060 C C . ARG C 1 337 ? 100.757 125.851 103.082 1.00 45.53 411 ARG C C 1
ATOM 7061 O O . ARG C 1 337 ? 99.576 125.490 103.168 1.00 51.62 411 ARG C O 1
ATOM 7069 N N . ASP C 1 338 ? 101.561 125.870 104.139 1.00 40.98 412 ASP C N 1
ATOM 7070 C CA . ASP C 1 338 ? 101.104 125.492 105.471 1.00 42.41 412 ASP C CA 1
ATOM 7071 C C . ASP C 1 338 ? 102.150 125.944 106.495 1.00 43.72 412 ASP C C 1
ATOM 7072 O O . ASP C 1 338 ? 103.290 126.236 106.125 1.00 46.41 412 ASP C O 1
ATOM 7077 N N . PRO C 1 339 ? 101.772 126.037 107.775 1.00 37.34 413 PRO C N 1
ATOM 7078 C CA . PRO C 1 339 ? 102.721 126.573 108.772 1.00 36.99 413 PRO C CA 1
ATOM 7079 C C . PRO C 1 339 ? 103.990 125.752 108.942 1.00 40.52 413 PRO C C 1
ATOM 7080 O O . PRO C 1 339 ? 105.092 126.318 108.954 1.00 47.80 413 PRO C O 1
ATOM 7084 N N . VAL C 1 340 ? 103.867 124.431 109.083 1.00 35.83 414 VAL C N 1
ATOM 7085 C CA . VAL C 1 340 ? 105.009 123.611 109.481 1.00 36.01 414 VAL C CA 1
ATOM 7086 C C . VAL C 1 340 ? 106.080 123.604 108.398 1.00 38.30 414 VAL C C 1
ATOM 7087 O O . VAL C 1 340 ? 107.272 123.787 108.679 1.00 43.76 414 VAL C O 1
ATOM 7091 N N . SER C 1 341 ? 105.679 123.368 107.148 1.00 33.22 415 SER C N 1
ATOM 7092 C CA . SER C 1 341 ? 106.659 123.295 106.070 1.00 32.84 415 SER C CA 1
ATOM 7093 C C . SER C 1 341 ? 107.332 124.641 105.845 1.00 35.90 415 SER C C 1
ATOM 7094 O O . SER C 1 341 ? 108.534 124.697 105.570 1.00 45.66 415 SER C O 1
ATOM 7097 N N . ASP C 1 342 ? 106.576 125.736 105.954 1.00 31.28 416 ASP C N 1
ATOM 7098 C CA . ASP C 1 342 ? 107.181 127.058 105.829 1.00 36.66 416 ASP C CA 1
ATOM 7099 C C . ASP C 1 342 ? 108.179 127.318 106.950 1.00 39.36 416 ASP C C 1
ATOM 7100 O O . ASP C 1 342 ? 109.265 127.859 106.711 1.00 43.78 416 ASP C O 1
ATOM 7105 N N . TRP C 1 343 ? 107.832 126.932 108.181 1.00 36.70 417 TRP C N 1
ATOM 7106 C CA . TRP C 1 343 ? 108.753 127.111 109.298 1.00 31.79 417 TRP C CA 1
ATOM 7107 C C . TRP C 1 343 ? 110.036 126.317 109.088 1.00 33.41 417 TRP C C 1
ATOM 7108 O O . TRP C 1 343 ? 111.140 126.826 109.322 1.00 38.98 417 TRP C O 1
ATOM 7119 N N . PHE C 1 344 ? 109.914 125.070 108.630 1.00 34.64 418 PHE C N 1
ATOM 7120 C CA . PHE C 1 344 ? 111.107 124.252 108.443 1.00 27.13 418 PHE C CA 1
ATOM 7121 C C . PHE C 1 344 ? 111.932 124.714 107.247 1.00 30.58 418 PHE C C 1
ATOM 7122 O O . PHE C 1 344 ? 113.165 124.639 107.285 1.00 38.87 418 PHE C O 1
ATOM 7130 N N . GLU C 1 345 ? 111.285 125.207 106.187 1.00 27.38 419 GLU C N 1
ATOM 7131 C CA . GLU C 1 345 ? 112.033 125.801 105.085 1.00 25.91 419 GLU C CA 1
ATOM 7132 C C . GLU C 1 345 ? 112.774 127.051 105.535 1.00 34.41 419 GLU C C 1
ATOM 7133 O O . GLU C 1 345 ? 113.909 127.292 105.112 1.00 40.75 419 GLU C O 1
ATOM 7139 N N . SER C 1 346 ? 112.145 127.866 106.384 1.00 34.74 420 SER C N 1
ATOM 7140 C CA . SER C 1 346 ? 112.834 129.030 106.928 1.00 27.71 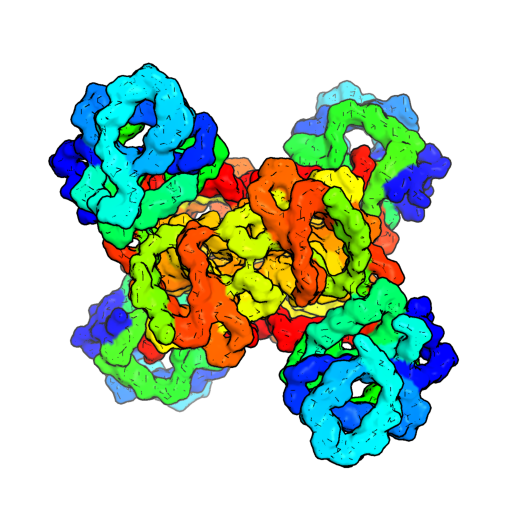420 SER C CA 1
ATOM 7141 C C . SER C 1 346 ? 114.038 128.611 107.761 1.00 31.94 420 SER C C 1
ATOM 7142 O O . SER C 1 346 ? 115.112 129.214 107.658 1.00 35.54 420 SER C O 1
ATOM 7145 N N . LEU C 1 347 ? 113.879 127.572 108.584 1.00 35.78 421 LEU C N 1
ATOM 7146 C CA . LEU C 1 347 ? 115.008 127.068 109.363 1.00 33.39 421 LEU C CA 1
ATOM 7147 C C . LEU C 1 347 ? 116.133 126.577 108.458 1.00 35.97 421 LEU C C 1
ATOM 7148 O O . LEU C 1 347 ? 117.312 126.838 108.724 1.00 45.10 421 LEU C O 1
ATOM 7153 N N . ALA C 1 348 ? 115.788 125.862 107.385 1.00 33.58 422 ALA C N 1
ATOM 7154 C CA . ALA C 1 348 ? 116.811 125.289 106.516 1.00 26.83 422 ALA C CA 1
ATOM 7155 C C . ALA C 1 348 ? 117.501 126.345 105.661 1.00 27.68 422 ALA C C 1
ATOM 7156 O O . ALA C 1 348 ? 118.693 126.212 105.363 1.00 40.96 422 ALA C O 1
ATOM 7158 N N . GLN C 1 349 ? 116.782 127.392 105.258 1.00 30.25 423 GLN C N 1
ATOM 7159 C CA . GLN C 1 349 ? 117.326 128.363 104.317 1.00 26.91 423 GLN C CA 1
ATOM 7160 C C . GLN C 1 349 ? 117.989 129.550 105.004 1.00 28.71 423 GLN C C 1
ATOM 7161 O O . GLN C 1 349 ? 119.032 130.023 104.543 1.00 39.61 423 GLN C O 1
ATOM 7167 N N . CYS C 1 350 ? 117.407 130.049 106.093 1.00 38.69 424 CYS C N 1
ATOM 7168 C CA . CYS C 1 350 ? 117.945 131.222 106.768 1.00 39.16 424 CYS C CA 1
ATOM 7169 C C . CYS C 1 350 ? 118.967 130.852 107.837 1.00 41.70 424 CYS C C 1
ATOM 7170 O O . CYS C 1 350 ? 120.090 131.365 107.830 1.00 47.51 424 CYS C O 1
ATOM 7173 N N . LEU C 1 351 ? 118.594 129.969 108.760 1.00 37.67 425 LEU C N 1
ATOM 7174 C CA . LEU C 1 351 ? 119.452 129.621 109.884 1.00 31.21 425 LEU C CA 1
ATOM 7175 C C . LEU C 1 351 ? 120.339 128.412 109.618 1.00 35.88 425 LEU C C 1
ATOM 7176 O O . LEU C 1 351 ? 121.201 128.109 110.450 1.00 43.83 425 LEU C O 1
ATOM 7181 N N . HIS C 1 352 ? 120.158 127.729 108.487 1.00 33.16 426 HIS C N 1
ATOM 7182 C CA . HIS C 1 352 ? 120.934 126.536 108.143 1.00 28.29 426 HIS C CA 1
ATOM 7183 C C . HIS C 1 352 ? 120.877 125.500 109.263 1.00 32.20 426 HIS C C 1
ATOM 7184 O O . HIS C 1 352 ? 121.897 124.998 109.739 1.00 45.15 426 HIS C O 1
ATOM 7191 N N . TRP C 1 353 ? 119.657 125.182 109.683 1.00 29.08 427 TRP C N 1
ATOM 7192 C CA . TRP C 1 353 ? 119.427 124.245 110.776 1.00 24.27 427 TRP C CA 1
ATOM 7193 C C . TRP C 1 353 ? 119.663 122.826 110.272 1.00 30.31 427 TRP C C 1
ATOM 7194 O O . TRP C 1 353 ? 118.914 122.327 109.425 1.00 40.47 427 TRP C O 1
ATOM 7205 N N . ASN C 1 354 ? 120.710 122.182 110.791 1.00 31.20 428 ASN C N 1
ATOM 7206 C CA . ASN C 1 354 ? 121.077 120.808 110.443 1.00 30.82 428 ASN C CA 1
ATOM 7207 C C . ASN C 1 354 ? 121.354 120.661 108.945 1.00 40.85 428 ASN C C 1
ATOM 7208 O O . ASN C 1 354 ? 120.649 119.959 108.217 1.00 45.17 428 ASN C O 1
ATOM 7213 N N . VAL C 1 355 ? 122.400 121.338 108.495 1.00 43.93 429 VAL C N 1
ATOM 7214 C CA . VAL C 1 355 ? 122.888 121.188 107.130 1.00 42.06 429 VAL C CA 1
ATOM 7215 C C . VAL C 1 355 ? 123.950 120.098 107.105 1.00 49.40 429 VAL C C 1
ATOM 7216 O O . VAL C 1 355 ? 124.828 120.042 107.975 1.00 50.84 429 VAL C O 1
ATOM 7220 N N . ARG C 1 356 ? 123.852 119.213 106.114 1.00 55.22 430 ARG C N 1
ATOM 7221 C CA . ARG C 1 356 ? 124.751 118.068 105.978 1.00 53.41 430 ARG C CA 1
ATOM 7222 C C . ARG C 1 356 ? 124.768 117.210 107.241 1.00 56.10 430 ARG C C 1
ATOM 7223 O O . ARG C 1 356 ? 123.729 116.978 107.860 1.00 55.06 430 ARG C O 1
ATOM 7231 N N . THR D 1 7 ? 88.152 112.945 133.474 1.00 80.07 73 THR D N 1
ATOM 7232 C CA . THR D 1 7 ? 88.153 112.016 134.597 1.00 80.93 73 THR D CA 1
ATOM 7233 C C . THR D 1 7 ? 89.496 111.304 134.718 1.00 80.75 73 THR D C 1
ATOM 7234 O O . THR D 1 7 ? 90.113 110.946 133.714 1.00 81.19 73 THR D O 1
ATOM 7238 N N . PHE D 1 8 ? 89.945 111.101 135.955 1.00 72.00 74 PHE D N 1
ATOM 7239 C CA . PHE D 1 8 ? 91.213 110.431 136.242 1.00 70.98 74 PHE D CA 1
ATOM 7240 C C . PHE D 1 8 ? 90.957 109.392 137.328 1.00 71.51 74 PHE D C 1
ATOM 7241 O O . PHE D 1 8 ? 90.924 109.723 138.517 1.00 73.78 74 PHE D O 1
ATOM 7249 N N . GLY D 1 9 ? 90.785 108.139 136.921 1.00 73.17 75 GLY D N 1
ATOM 7250 C CA . GLY D 1 9 ? 90.476 107.076 137.845 1.00 73.75 75 GLY D CA 1
ATOM 7251 C C . GLY D 1 9 ? 88.983 106.886 138.013 1.00 76.22 75 GLY D C 1
ATOM 7252 O O . GLY D 1 9 ? 88.171 107.659 137.495 1.00 74.69 75 GLY D O 1
ATOM 7253 N N . PRO D 1 10 ? 88.592 105.833 138.737 1.00 77.88 76 PRO D N 1
ATOM 7254 C CA . PRO D 1 10 ? 87.157 105.569 138.930 1.00 76.11 76 PRO D CA 1
ATOM 7255 C C . PRO D 1 10 ? 86.410 106.692 139.630 1.00 76.33 76 PRO D C 1
ATOM 7256 O O . PRO D 1 10 ? 85.227 106.908 139.338 1.00 74.76 76 PRO D O 1
ATOM 7260 N N . LYS D 1 11 ? 87.055 107.414 140.541 1.00 77.87 77 LYS D N 1
ATOM 7261 C CA . LYS D 1 11 ? 86.372 108.420 141.346 1.00 77.10 77 LYS D CA 1
ATOM 7262 C C . LYS D 1 11 ? 86.938 109.821 141.189 1.00 76.58 77 LYS D C 1
ATOM 7263 O O . LYS D 1 11 ? 86.169 110.784 141.126 1.00 76.54 77 LYS D O 1
ATOM 7269 N N . ALA D 1 12 ? 88.258 109.966 141.125 1.00 79.01 78 ALA D N 1
ATOM 7270 C CA . ALA D 1 12 ? 88.862 111.289 141.065 1.00 78.76 78 ALA D CA 1
ATOM 7271 C C . ALA D 1 12 ? 88.602 111.952 139.716 1.00 81.67 78 ALA D C 1
ATOM 7272 O O . ALA D 1 12 ? 88.524 111.292 138.676 1.00 80.95 78 ALA D O 1
ATOM 7274 N N . THR D 1 13 ? 88.467 113.275 139.746 1.00 83.54 79 THR D N 1
ATOM 7275 C CA . THR D 1 13 ? 88.224 114.054 138.540 1.00 83.91 79 THR D CA 1
ATOM 7276 C C . THR D 1 13 ? 88.651 115.492 138.792 1.00 83.52 79 THR D C 1
ATOM 7277 O O . THR D 1 13 ? 88.852 115.908 139.936 1.00 82.58 79 THR D O 1
ATOM 7281 N N . VAL D 1 14 ? 88.790 116.244 137.706 1.00 86.65 80 VAL D N 1
ATOM 7282 C CA . VAL D 1 14 ? 89.175 117.647 137.794 1.00 86.87 80 VAL D CA 1
ATOM 7283 C C . VAL D 1 14 ? 88.011 118.541 137.385 1.00 85.08 80 VAL D C 1
ATOM 7284 O O . VAL D 1 14 ? 86.950 118.055 136.993 1.00 86.40 80 VAL D O 1
ATOM 7288 N N . VAL D 1 22 ? 93.817 124.656 138.557 1.00 56.04 96 VAL D N 1
ATOM 7289 C CA . VAL D 1 22 ? 93.411 123.268 138.385 1.00 56.51 96 VAL D CA 1
ATOM 7290 C C . VAL D 1 22 ? 93.384 122.559 139.733 1.00 57.49 96 VAL D C 1
ATOM 7291 O O . VAL D 1 22 ? 94.424 122.162 140.256 1.00 58.20 96 VAL D O 1
ATOM 7295 N N . ARG D 1 23 ? 92.188 122.402 140.289 1.00 66.19 97 ARG D N 1
ATOM 7296 C CA . ARG D 1 23 ? 92.001 121.767 141.584 1.00 65.15 97 ARG D CA 1
ATOM 7297 C C . ARG D 1 23 ? 91.598 120.306 141.410 1.00 67.10 97 ARG D C 1
ATOM 7298 O O . ARG D 1 23 ? 91.317 119.834 140.307 1.00 70.54 97 ARG D O 1
ATOM 7306 N N . LEU D 1 24 ? 91.575 119.589 142.530 1.00 63.74 98 LEU D N 1
ATOM 7307 C CA . LEU D 1 24 ? 91.248 118.171 142.557 1.00 63.60 98 LEU D CA 1
ATOM 7308 C C . LEU D 1 24 ? 89.931 117.963 143.292 1.00 66.11 98 LEU D C 1
ATOM 7309 O O . LEU D 1 24 ? 89.764 118.436 144.422 1.00 67.55 98 LEU D O 1
ATOM 7314 N N . THR D 1 25 ? 89.004 117.258 142.650 1.00 71.05 99 THR D N 1
ATOM 7315 C CA . THR D 1 25 ? 87.710 116.933 143.230 1.00 69.79 99 THR D CA 1
ATOM 7316 C C . THR D 1 25 ? 87.524 115.422 143.246 1.00 70.97 99 THR D C 1
ATOM 7317 O O . THR D 1 25 ? 87.983 114.715 142.344 1.00 73.99 99 THR D O 1
ATOM 7321 N N . TRP D 1 26 ? 86.847 114.931 144.282 1.00 62.49 100 TRP D N 1
ATOM 7322 C CA . TRP D 1 26 ? 86.676 113.496 144.473 1.00 63.15 100 TRP D CA 1
ATOM 7323 C C . TRP D 1 26 ? 85.286 112.991 144.118 1.00 62.78 100 TRP D C 1
ATOM 7324 O O . TRP D 1 26 ? 85.155 111.834 143.706 1.00 64.22 100 TRP D O 1
ATOM 7335 N N . ASN D 1 27 ? 84.251 113.819 144.286 1.00 72.74 101 ASN D N 1
ATOM 7336 C CA . ASN D 1 27 ? 82.861 113.413 144.092 1.00 76.30 101 ASN D CA 1
ATOM 7337 C C . ASN D 1 27 ? 82.500 112.301 145.071 1.00 74.79 101 ASN D C 1
ATOM 7338 O O . ASN D 1 27 ? 81.672 112.498 145.966 1.00 72.36 101 ASN D O 1
ATOM 7343 N N . LYS D 1 28 ? 83.115 111.134 144.909 1.00 73.61 102 LYS D N 1
ATOM 7344 C CA . LYS D 1 28 ? 82.997 110.041 145.862 1.00 72.27 102 LYS D CA 1
ATOM 7345 C C . LYS D 1 28 ? 84.249 109.991 146.727 1.00 70.49 102 LYS D C 1
ATOM 7346 O O . LYS D 1 28 ? 85.359 110.236 146.244 1.00 70.38 102 LYS D O 1
ATOM 7352 N N . SER D 1 29 ? 84.064 109.683 148.005 1.00 64.21 103 SER D N 1
ATOM 7353 C CA . SER D 1 29 ? 85.181 109.680 148.939 1.00 66.38 103 SER D CA 1
ATOM 7354 C C . SER D 1 29 ? 86.186 108.599 148.553 1.00 66.30 103 SER D C 1
ATOM 7355 O O . SER D 1 29 ? 85.790 107.449 148.312 1.00 68.54 103 SER D O 1
ATOM 7358 N N . PRO D 1 30 ? 87.477 108.920 148.472 1.00 50.35 104 PRO D N 1
ATOM 7359 C CA . PRO D 1 30 ? 88.465 107.901 148.103 1.00 45.79 104 PRO D CA 1
ATOM 7360 C C . PRO D 1 30 ? 88.557 106.805 149.154 1.00 46.26 104 PRO D C 1
ATOM 7361 O O . PRO D 1 30 ? 88.550 107.067 150.358 1.00 49.95 104 PRO D O 1
ATOM 7365 N N . LYS D 1 31 ? 88.647 105.563 148.681 1.00 48.97 105 LYS D N 1
ATOM 7366 C CA . LYS D 1 31 ? 88.780 104.404 149.554 1.00 49.92 105 LYS D CA 1
ATOM 7367 C C . LYS D 1 31 ? 89.847 103.418 149.112 1.00 51.45 105 LYS D C 1
ATOM 7368 O O . LYS D 1 31 ? 90.193 102.527 149.895 1.00 57.67 105 LYS D O 1
ATOM 7374 N N . SER D 1 32 ? 90.369 103.534 147.895 1.00 37.44 106 SER D N 1
ATOM 7375 C CA . SER D 1 32 ? 91.411 102.654 147.388 1.00 31.81 106 SER D CA 1
ATOM 7376 C C . SER D 1 32 ? 92.648 103.481 147.075 1.00 37.61 106 SER D C 1
ATOM 7377 O O . SER D 1 32 ? 92.575 104.449 146.313 1.00 47.36 106 SER D O 1
ATOM 7380 N N . VAL D 1 33 ? 93.779 103.101 147.661 1.00 23.21 107 VAL D N 1
ATOM 7381 C CA . VAL D 1 33 ? 95.039 103.802 147.457 1.00 17.65 107 VAL D CA 1
ATOM 7382 C C . VAL D 1 33 ? 96.122 102.781 147.141 1.00 26.53 107 VAL D C 1
ATOM 7383 O O . VAL D 1 33 ? 96.152 101.690 147.721 1.00 39.30 107 VAL D O 1
ATOM 7387 N N . LEU D 1 34 ? 96.993 103.124 146.198 1.00 30.80 108 LEU D N 1
ATOM 7388 C CA . LEU D 1 34 ? 98.122 102.286 145.819 1.00 26.63 108 LEU D CA 1
ATOM 7389 C C . LEU D 1 34 ? 99.406 102.968 146.266 1.00 31.53 108 LEU D C 1
ATOM 7390 O O . LEU D 1 34 ? 99.668 104.115 145.887 1.00 42.88 108 LEU D O 1
ATOM 7395 N N . VAL D 1 35 ? 100.199 102.267 147.070 1.00 25.33 109 VAL D N 1
ATOM 7396 C CA . VAL D 1 35 ? 101.498 102.747 147.521 1.00 19.92 109 VAL D CA 1
ATOM 7397 C C . VAL D 1 35 ? 102.573 101.970 146.776 1.00 26.21 109 VAL D C 1
ATOM 7398 O O . VAL D 1 35 ? 102.557 100.733 146.758 1.00 37.80 109 VAL D O 1
ATOM 7402 N N . ILE D 1 36 ? 103.492 102.693 146.143 1.00 35.28 110 ILE D N 1
ATOM 7403 C CA . ILE D 1 36 ? 104.545 102.095 145.331 1.00 33.25 110 ILE D CA 1
ATOM 7404 C C . ILE D 1 36 ? 105.877 102.388 146.003 1.00 38.31 110 ILE D C 1
ATOM 7405 O O . ILE D 1 36 ? 106.218 103.553 146.240 1.00 41.90 110 ILE D O 1
ATOM 7410 N N . LYS D 1 37 ? 106.624 101.333 146.308 1.00 43.23 111 LYS D N 1
ATOM 7411 C CA . LYS D 1 37 ? 107.917 101.441 146.960 1.00 43.44 111 LYS D CA 1
ATOM 7412 C C . LYS D 1 37 ? 109.026 101.369 145.910 1.00 48.79 111 LYS D C 1
ATOM 7413 O O . LYS D 1 37 ? 108.809 100.945 144.773 1.00 49.49 111 LYS D O 1
ATOM 7419 N N . LYS D 1 38 ? 110.227 101.795 146.304 1.00 54.63 112 LYS D N 1
ATOM 7420 C CA . LYS D 1 38 ? 111.366 101.895 145.400 1.00 54.78 112 LYS D CA 1
ATOM 7421 C C . LYS D 1 38 ? 112.095 100.545 145.230 1.00 60.77 112 LYS D C 1
ATOM 7422 O O . LYS D 1 38 ? 113.272 100.506 144.849 1.00 61.52 112 LYS D O 1
ATOM 7428 N N . MET D 1 39 ? 111.406 99.441 145.508 1.00 65.99 113 MET D N 1
ATOM 7429 C CA . MET D 1 39 ? 111.931 98.076 145.336 1.00 63.82 113 MET D CA 1
ATOM 7430 C C . MET D 1 39 ? 113.093 97.904 146.313 1.00 66.07 113 MET D C 1
ATOM 7431 O O . MET D 1 39 ? 112.910 98.144 147.518 1.00 66.86 113 MET D O 1
ATOM 7436 N N . ARG D 1 40 ? 114.277 97.497 145.861 1.00 73.56 114 ARG D N 1
ATOM 7437 C CA . ARG D 1 40 ? 115.390 97.213 146.761 1.00 73.87 114 ARG D CA 1
ATOM 7438 C C . ARG D 1 40 ? 115.894 98.508 147.385 1.00 70.90 114 ARG D C 1
ATOM 7439 O O . ARG D 1 40 ? 116.574 99.303 146.729 1.00 72.57 114 ARG D O 1
ATOM 7447 N N . ASP D 1 41 ? 115.560 98.718 148.655 1.00 61.90 115 ASP D N 1
ATOM 7448 C CA . ASP D 1 41 ? 116.015 99.885 149.397 1.00 62.51 115 ASP D CA 1
ATOM 7449 C C . ASP D 1 41 ? 115.969 99.539 150.879 1.00 64.92 115 ASP D C 1
ATOM 7450 O O . ASP D 1 41 ? 115.352 98.553 151.286 1.00 66.23 115 ASP D O 1
ATOM 7455 N N . ALA D 1 42 ? 116.640 100.358 151.680 1.00 57.07 116 ALA D N 1
ATOM 7456 C CA . ALA D 1 42 ? 116.726 100.132 153.118 1.00 57.42 116 ALA D CA 1
ATOM 7457 C C . ALA D 1 42 ? 116.084 101.233 153.943 1.00 56.13 116 ALA D C 1
ATOM 7458 O O . ALA D 1 42 ? 115.472 100.946 154.974 1.00 60.50 116 ALA D O 1
ATOM 7460 N N . SER D 1 43 ? 116.203 102.489 153.517 1.00 53.58 117 SER D N 1
ATOM 7461 C CA . SER D 1 43 ? 115.649 103.610 154.264 1.00 53.88 117 SER D CA 1
ATOM 7462 C C . SER D 1 43 ? 114.151 103.780 154.058 1.00 53.44 117 SER D C 1
ATOM 7463 O O . SER D 1 43 ? 113.547 104.638 154.711 1.00 56.55 117 SER D O 1
ATOM 7466 N N . LEU D 1 44 ? 113.540 102.994 153.173 1.00 49.23 118 LEU D N 1
ATOM 7467 C CA . LEU D 1 44 ? 112.125 103.120 152.856 1.00 47.25 118 LEU D CA 1
ATOM 7468 C C . LEU D 1 44 ? 111.279 102.020 153.486 1.00 51.96 118 LEU D C 1
ATOM 7469 O O . LEU D 1 44 ? 110.153 101.786 153.038 1.00 52.64 118 LEU D O 1
ATOM 7474 N N . LEU D 1 45 ? 111.797 101.331 154.502 1.00 51.65 119 LEU D N 1
ATOM 7475 C CA . LEU D 1 45 ? 111.011 100.303 155.178 1.00 44.40 119 LEU D CA 1
ATOM 7476 C C . LEU D 1 45 ? 110.181 100.881 156.318 1.00 46.27 119 LEU D C 1
ATOM 7477 O O . LEU D 1 45 ? 108.970 100.654 156.383 1.00 49.65 119 LEU D O 1
ATOM 7482 N N . GLN D 1 46 ? 110.818 101.621 157.225 1.00 48.16 120 GLN D N 1
ATOM 7483 C CA . GLN D 1 46 ? 110.077 102.253 158.314 1.00 48.89 120 GLN D CA 1
ATOM 7484 C C . GLN D 1 46 ? 109.037 103.249 157.817 1.00 49.56 120 GLN D C 1
ATOM 7485 O O . GLN D 1 46 ? 107.886 103.188 158.285 1.00 53.32 120 GLN D O 1
ATOM 7491 N N . PRO D 1 47 ? 109.349 104.185 156.909 1.00 45.78 121 PRO D N 1
ATOM 7492 C CA . PRO D 1 47 ? 108.282 105.064 156.400 1.00 46.21 121 PRO D CA 1
ATOM 7493 C C . PRO D 1 47 ? 107.177 104.320 155.672 1.00 42.00 121 PRO D C 1
ATOM 7494 O O . PRO D 1 47 ? 106.007 104.699 155.795 1.00 48.46 121 PRO D O 1
ATOM 7498 N N . PHE D 1 48 ? 107.510 103.271 154.916 1.00 32.21 122 PHE D N 1
ATOM 7499 C CA . PHE D 1 48 ? 106.478 102.486 154.244 1.00 32.80 122 PHE D CA 1
ATOM 7500 C C . PHE D 1 48 ? 105.550 101.832 155.256 1.00 44.26 122 PHE D C 1
ATOM 7501 O O . PHE D 1 48 ? 104.322 101.865 155.106 1.00 52.70 122 PHE D O 1
ATOM 7509 N N . LYS D 1 49 ? 106.125 101.232 156.301 1.00 49.33 123 LYS D N 1
ATOM 7510 C CA . LYS D 1 49 ? 105.312 100.601 157.334 1.00 47.65 123 LYS D CA 1
ATOM 7511 C C . LYS D 1 49 ? 104.438 101.623 158.045 1.00 45.14 123 LYS D C 1
ATOM 7512 O O . LYS D 1 49 ? 103.252 101.374 158.285 1.00 54.57 123 LYS D O 1
ATOM 7518 N N . GLU D 1 50 ? 105.004 102.785 158.381 1.00 36.75 124 GLU D N 1
ATOM 7519 C CA . GLU D 1 50 ? 104.228 103.818 159.059 1.00 36.91 124 GLU D CA 1
ATOM 7520 C C . GLU D 1 50 ? 103.081 104.310 158.186 1.00 45.30 124 GLU D C 1
ATOM 7521 O O . GLU D 1 50 ? 101.948 104.463 158.661 1.00 50.44 124 GLU D O 1
ATOM 7527 N N . LEU D 1 51 ? 103.355 104.559 156.903 1.00 46.49 125 LEU D N 1
ATOM 7528 C CA . LEU D 1 51 ? 102.320 105.051 156.003 1.00 38.82 125 LEU D CA 1
ATOM 7529 C C . LEU D 1 51 ? 101.221 104.016 155.805 1.00 36.06 125 LEU D C 1
ATOM 7530 O O . LEU D 1 51 ? 100.035 104.359 155.811 1.00 44.11 125 LEU D O 1
ATOM 7535 N N . CYS D 1 52 ? 101.590 102.744 155.633 1.00 38.88 126 CYS D N 1
ATOM 7536 C CA . CYS D 1 52 ? 100.576 101.709 155.461 1.00 40.38 126 CYS D CA 1
ATOM 7537 C C . CYS D 1 52 ? 99.752 101.521 156.728 1.00 46.92 126 CYS D C 1
ATOM 7538 O O . CYS D 1 52 ? 98.535 101.318 156.657 1.00 53.27 126 CYS D O 1
ATOM 7541 N N . THR D 1 53 ? 100.395 101.584 157.897 1.00 42.47 127 THR D N 1
ATOM 7542 C CA . THR D 1 53 ? 99.660 101.460 159.150 1.00 37.77 127 THR D CA 1
ATOM 7543 C C . THR D 1 53 ? 98.685 102.615 159.332 1.00 40.20 127 THR D C 1
ATOM 7544 O O . THR D 1 53 ? 97.545 102.413 159.767 1.00 49.96 127 THR D O 1
ATOM 7548 N N . HIS D 1 54 ? 99.113 103.837 159.002 1.00 42.04 128 HIS D N 1
ATOM 7549 C CA . HIS D 1 54 ? 98.225 104.987 159.141 1.00 38.33 128 HIS D CA 1
ATOM 7550 C C . HIS D 1 54 ? 97.081 104.938 158.136 1.00 38.73 128 HIS D C 1
ATOM 7551 O O . HIS D 1 54 ? 95.938 105.254 158.480 1.00 43.76 128 HIS D O 1
ATOM 7558 N N . LEU D 1 55 ? 97.363 104.550 156.890 1.00 44.76 129 LEU D N 1
ATOM 7559 C CA . LEU D 1 55 ? 96.337 104.580 155.853 1.00 38.59 129 LEU D CA 1
ATOM 7560 C C . LEU D 1 55 ? 95.197 103.609 156.134 1.00 40.31 129 LEU D C 1
ATOM 7561 O O . LEU D 1 55 ? 94.105 103.779 155.582 1.00 49.58 129 LEU D O 1
ATOM 7566 N N . MET D 1 56 ? 95.423 102.600 156.973 1.00 43.12 130 MET D N 1
ATOM 7567 C CA . MET D 1 56 ? 94.385 101.656 157.361 1.00 44.63 130 MET D CA 1
ATOM 7568 C C . MET D 1 56 ? 93.810 101.936 158.745 1.00 44.88 130 MET D C 1
ATOM 7569 O O . MET D 1 56 ? 93.065 101.104 159.272 1.00 52.95 130 MET D O 1
ATOM 7574 N N . GLU D 1 57 ? 94.130 103.083 159.346 1.00 45.19 131 GLU D N 1
ATOM 7575 C CA . GLU D 1 57 ? 93.475 103.486 160.583 1.00 45.93 131 GLU D CA 1
ATOM 7576 C C . GLU D 1 57 ? 92.180 104.248 160.335 1.00 51.06 131 GLU D C 1
ATOM 7577 O O . GLU D 1 57 ? 91.395 104.427 161.273 1.00 59.33 131 GLU D O 1
ATOM 7583 N N . GLU D 1 58 ? 91.939 104.699 159.101 1.00 44.72 132 GLU D N 1
ATOM 7584 C CA . GLU D 1 58 ? 90.655 105.268 158.707 1.00 50.93 132 GLU D CA 1
ATOM 7585 C C . GLU D 1 58 ? 89.901 104.367 157.734 1.00 52.20 132 GLU D C 1
ATOM 7586 O O . GLU D 1 58 ? 89.060 104.851 156.969 1.00 51.62 132 GLU D O 1
ATOM 7592 N N . ASN D 1 59 ? 90.176 103.061 157.763 1.00 55.69 133 ASN D N 1
ATOM 7593 C CA . ASN D 1 59 ? 89.433 102.059 156.997 1.00 56.97 133 ASN D CA 1
ATOM 7594 C C . ASN D 1 59 ? 89.422 102.390 155.502 1.00 57.87 133 ASN D C 1
ATOM 7595 O O . ASN D 1 59 ? 88.374 102.609 154.891 1.00 62.28 133 ASN D O 1
ATOM 7600 N N . MET D 1 60 ? 90.618 102.418 154.919 1.00 49.17 134 MET D N 1
ATOM 7601 C CA . MET D 1 60 ? 90.791 102.725 153.505 1.00 44.80 134 MET D CA 1
ATOM 7602 C C . MET D 1 60 ? 91.659 101.654 152.860 1.00 41.04 134 MET D C 1
ATOM 7603 O O . MET D 1 60 ? 92.756 101.364 153.348 1.00 48.64 134 MET D O 1
ATOM 7608 N N . ILE D 1 61 ? 91.164 101.072 151.766 1.00 36.01 135 ILE D N 1
ATOM 7609 C CA . ILE D 1 61 ? 91.841 99.950 151.126 1.00 32.50 135 ILE D CA 1
ATOM 7610 C C . ILE D 1 61 ? 93.180 100.399 150.559 1.00 39.50 135 ILE D C 1
ATOM 7611 O O . ILE D 1 61 ? 93.292 101.468 149.942 1.00 49.64 135 ILE D O 1
ATOM 7616 N N . VAL D 1 62 ? 94.207 99.579 150.769 1.00 23.77 136 VAL D N 1
ATOM 7617 C CA . VAL D 1 62 ? 95.566 99.867 150.331 1.00 22.64 136 VAL D CA 1
ATOM 7618 C C . VAL D 1 62 ? 96.044 98.732 149.434 1.00 31.17 136 VAL D C 1
ATOM 7619 O O . VAL D 1 62 ? 95.757 97.559 149.694 1.00 38.86 136 VAL D O 1
ATOM 7623 N N . TYR D 1 63 ? 96.750 99.087 148.363 1.00 39.85 137 TYR D N 1
ATOM 7624 C CA . TYR D 1 63 ? 97.272 98.123 147.405 1.00 32.37 137 TYR D CA 1
ATOM 7625 C C . TYR D 1 63 ? 98.793 98.151 147.419 1.00 40.85 137 TYR D C 1
ATOM 7626 O O . TYR D 1 63 ? 99.403 99.222 147.494 1.00 50.26 137 TYR D O 1
ATOM 7635 N N . VAL D 1 64 ? 99.400 96.970 147.352 1.00 41.40 138 VAL D N 1
ATOM 7636 C CA . VAL D 1 64 ? 100.849 96.823 147.412 1.00 37.22 138 VAL D CA 1
ATOM 7637 C C . VAL D 1 64 ? 101.278 95.800 146.367 1.00 47.46 138 VAL D C 1
ATOM 7638 O O . VAL D 1 64 ? 100.600 94.787 146.162 1.00 54.32 138 VAL D O 1
ATOM 7642 N N . GLU D 1 65 ? 102.395 96.075 145.696 1.00 58.94 139 GLU D N 1
ATOM 7643 C CA . GLU D 1 65 ? 102.962 95.126 144.746 1.00 61.98 139 GLU D CA 1
ATOM 7644 C C . GLU D 1 65 ? 103.307 93.810 145.434 1.00 69.20 139 GLU D C 1
ATOM 7645 O O . GLU D 1 65 ? 103.772 93.790 146.577 1.00 70.19 139 GLU D O 1
ATOM 7651 N N . LYS D 1 66 ? 103.075 92.701 144.724 1.00 69.33 140 LYS D N 1
ATOM 7652 C CA . LYS D 1 66 ? 103.369 91.383 145.279 1.00 65.28 140 LYS D CA 1
ATOM 7653 C C . LYS D 1 66 ? 104.847 91.240 145.617 1.00 65.66 140 LYS D C 1
ATOM 7654 O O . LYS D 1 66 ? 105.205 90.606 146.617 1.00 69.91 140 LYS D O 1
ATOM 7660 N N . LYS D 1 67 ? 105.722 91.823 144.795 1.00 65.47 141 LYS D N 1
ATOM 7661 C CA . LYS D 1 67 ? 107.156 91.727 145.039 1.00 65.11 141 LYS D CA 1
ATOM 7662 C C . LYS D 1 67 ? 107.587 92.472 146.296 1.00 66.18 141 LYS D C 1
ATOM 7663 O O . LYS D 1 67 ? 108.700 92.247 146.782 1.00 69.06 141 LYS D O 1
ATOM 7669 N N . VAL D 1 68 ? 106.738 93.349 146.832 1.00 62.27 142 VAL D N 1
ATOM 7670 C CA . VAL D 1 68 ? 107.095 94.081 148.043 1.00 63.94 142 VAL D CA 1
ATOM 7671 C C . VAL D 1 68 ? 106.835 93.234 149.283 1.00 67.44 142 VAL D C 1
ATOM 7672 O O . VAL D 1 68 ? 107.621 93.252 150.236 1.00 69.54 142 VAL D O 1
ATOM 7676 N N . LEU D 1 69 ? 105.736 92.476 149.290 1.00 67.62 143 LEU D N 1
ATOM 7677 C CA . LEU D 1 69 ? 105.402 91.659 150.450 1.00 68.89 143 LEU D CA 1
ATOM 7678 C C . LEU D 1 69 ? 106.291 90.430 150.579 1.00 71.09 143 LEU D C 1
ATOM 7679 O O . LEU D 1 69 ? 106.401 89.875 151.677 1.00 70.62 143 LEU D O 1
ATOM 7684 N N . GLU D 1 70 ? 106.924 89.993 149.493 1.00 69.28 144 GLU D N 1
ATOM 7685 C CA . GLU D 1 70 ? 107.826 88.851 149.547 1.00 66.79 144 GLU D CA 1
ATOM 7686 C C . GLU D 1 70 ? 109.237 89.237 149.968 1.00 68.41 144 GLU D C 1
ATOM 7687 O O . GLU D 1 70 ? 110.113 88.367 150.010 1.00 71.01 144 GLU D O 1
ATOM 7693 N N . ASP D 1 71 ? 109.475 90.508 150.268 1.00 65.55 145 ASP D N 1
ATOM 7694 C CA . ASP D 1 71 ? 110.796 90.945 150.692 1.00 66.12 145 ASP D CA 1
ATOM 7695 C C . ASP D 1 71 ? 111.149 90.311 152.035 1.00 67.47 145 ASP D C 1
ATOM 7696 O O . ASP D 1 71 ? 110.293 90.244 152.928 1.00 67.67 145 ASP D O 1
ATOM 7701 N N . PRO D 1 72 ? 112.377 89.818 152.212 1.00 71.38 146 PRO D N 1
ATOM 7702 C CA . PRO D 1 72 ? 112.746 89.211 153.502 1.00 69.64 146 PRO D CA 1
ATOM 7703 C C . PRO D 1 72 ? 112.652 90.164 154.682 1.00 68.17 146 PRO D C 1
ATOM 7704 O O . PRO D 1 72 ? 112.399 89.708 155.804 1.00 71.04 146 PRO D O 1
ATOM 7708 N N . ALA D 1 73 ? 112.844 91.465 154.471 1.00 61.02 147 ALA D N 1
ATOM 7709 C CA . ALA D 1 73 ? 112.870 92.423 155.569 1.00 60.74 147 ALA D CA 1
ATOM 7710 C C . ALA D 1 73 ? 111.484 92.880 156.003 1.00 60.24 147 ALA D C 1
ATOM 7711 O O . ALA D 1 73 ? 111.381 93.644 156.969 1.00 62.17 147 ALA D O 1
ATOM 7713 N N . ILE D 1 74 ? 110.424 92.442 155.326 1.00 60.75 148 ILE D N 1
ATOM 7714 C CA . ILE D 1 74 ? 109.071 92.797 155.717 1.00 61.23 148 ILE D CA 1
ATOM 7715 C C . ILE D 1 74 ? 108.298 91.605 156.275 1.00 62.52 148 ILE D C 1
ATOM 7716 O O . ILE D 1 74 ? 107.406 91.798 157.110 1.00 65.46 148 ILE D O 1
ATOM 7721 N N . ALA D 1 75 ? 108.623 90.380 155.855 1.00 65.44 149 ALA D N 1
ATOM 7722 C CA . ALA D 1 75 ? 108.019 89.197 156.458 1.00 64.78 149 ALA D CA 1
ATOM 7723 C C . ALA D 1 75 ? 108.675 88.847 157.789 1.00 65.05 149 ALA D C 1
ATOM 7724 O O . ALA D 1 75 ? 108.032 88.225 158.644 1.00 63.74 149 ALA D O 1
ATOM 7726 N N . SER D 1 76 ? 109.935 89.241 157.992 1.00 68.79 150 SER D N 1
ATOM 7727 C CA . SER D 1 76 ? 110.622 88.927 159.240 1.00 68.11 150 SER D CA 1
ATOM 7728 C C . SER D 1 76 ? 109.966 89.621 160.426 1.00 68.54 150 SER D C 1
ATOM 7729 O O . SER D 1 76 ? 109.801 89.018 161.494 1.00 70.64 150 SER D O 1
ATOM 7732 N N . ASP D 1 77 ? 109.588 90.886 160.263 1.00 65.55 151 ASP D N 1
ATOM 7733 C CA . ASP D 1 77 ? 108.960 91.622 161.350 1.00 68.43 151 ASP D CA 1
ATOM 7734 C C . ASP D 1 77 ? 107.538 91.121 161.568 1.00 68.14 151 ASP D C 1
ATOM 7735 O O . ASP D 1 77 ? 106.749 91.026 160.623 1.00 68.61 151 ASP D O 1
ATOM 7740 N N . GLU D 1 78 ? 107.213 90.798 162.820 1.00 69.41 152 GLU D N 1
ATOM 7741 C CA . GLU D 1 78 ? 105.888 90.302 163.164 1.00 69.51 152 GLU D CA 1
ATOM 7742 C C . GLU D 1 78 ? 104.949 91.391 163.662 1.00 69.11 152 GLU D C 1
ATOM 7743 O O . GLU D 1 78 ? 103.728 91.203 163.608 1.00 72.40 152 GLU D O 1
ATOM 7749 N N . SER D 1 79 ? 105.482 92.514 164.149 1.00 59.31 153 SER D N 1
ATOM 7750 C CA . SER D 1 79 ? 104.622 93.617 164.563 1.00 63.60 153 SER D CA 1
ATOM 7751 C C . SER D 1 79 ? 103.863 94.195 163.376 1.00 64.09 153 SER D C 1
ATOM 7752 O O . SER D 1 79 ? 102.664 94.481 163.474 1.00 62.49 153 SER D O 1
ATOM 7755 N N . PHE D 1 80 ? 104.547 94.374 162.245 1.00 60.86 154 PHE D N 1
ATOM 7756 C CA . PHE D 1 80 ? 103.896 94.860 161.036 1.00 59.27 154 PHE D CA 1
ATOM 7757 C C . PHE D 1 80 ? 103.088 93.779 160.332 1.00 60.34 154 PHE D C 1
ATOM 7758 O O . PHE D 1 80 ? 102.198 94.106 159.540 1.00 66.63 154 PHE D O 1
ATOM 7766 N N . GLY D 1 81 ? 103.372 92.504 160.606 1.00 53.44 155 GLY D N 1
ATOM 7767 C CA . GLY D 1 81 ? 102.658 91.433 159.934 1.00 52.96 155 GLY D CA 1
ATOM 7768 C C . GLY D 1 81 ? 101.198 91.345 160.325 1.00 52.74 155 GLY D C 1
ATOM 7769 O O . GLY D 1 81 ? 100.379 90.824 159.562 1.00 54.38 155 GLY D O 1
ATOM 7770 N N . ALA D 1 82 ? 100.850 91.842 161.514 1.00 51.08 156 ALA D N 1
ATOM 7771 C CA . ALA D 1 82 ? 99.455 91.821 161.943 1.00 54.69 156 ALA D CA 1
ATOM 7772 C C . ALA D 1 82 ? 98.590 92.701 161.050 1.00 51.18 156 ALA D C 1
ATOM 7773 O O . ALA D 1 82 ? 97.455 92.337 160.722 1.00 51.10 156 ALA D O 1
ATOM 7775 N N . VAL D 1 83 ? 99.110 93.863 160.647 1.00 52.89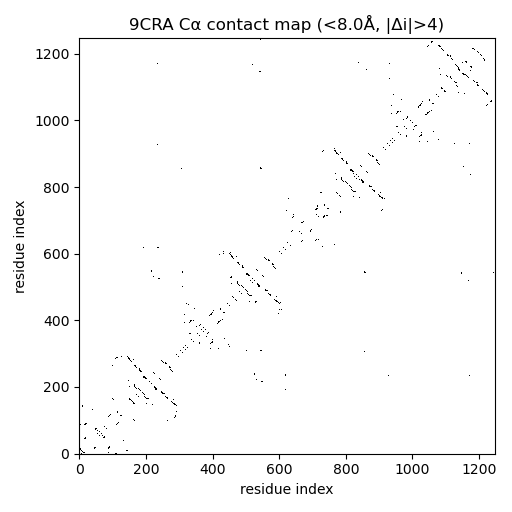 157 VAL D N 1
ATOM 7776 C CA . VAL D 1 83 ? 98.357 94.777 159.795 1.00 54.43 157 VAL D CA 1
ATOM 7777 C C . VAL D 1 83 ? 98.678 94.579 158.319 1.00 50.63 157 VAL D C 1
ATOM 7778 O O . VAL D 1 83 ? 97.958 95.110 157.459 1.00 53.37 157 VAL D O 1
ATOM 7782 N N . LYS D 1 84 ? 99.726 93.818 157.996 1.00 50.73 158 LYS D N 1
ATOM 7783 C CA . LYS D 1 84 ? 100.084 93.563 156.605 1.00 49.95 158 LYS D CA 1
ATOM 7784 C C . LYS D 1 84 ? 99.077 92.663 155.899 1.00 47.74 158 LYS D C 1
ATOM 7785 O O . LYS D 1 84 ? 98.953 92.733 154.672 1.00 51.50 158 LYS D O 1
ATOM 7791 N N . LYS D 1 85 ? 98.341 91.837 156.645 1.00 49.30 159 LYS D N 1
ATOM 7792 C CA . LYS D 1 85 ? 97.399 90.902 156.042 1.00 48.92 159 LYS D CA 1
ATOM 7793 C C . LYS D 1 85 ? 96.218 91.593 155.375 1.00 49.35 159 LYS D C 1
ATOM 7794 O O . LYS D 1 85 ? 95.469 90.932 154.648 1.00 54.24 159 LYS D O 1
ATOM 7800 N N . LYS D 1 86 ? 96.030 92.895 155.601 1.00 39.22 160 LYS D N 1
ATOM 7801 C CA . LYS D 1 86 ? 94.939 93.648 154.995 1.00 41.72 160 LYS D CA 1
ATOM 7802 C C . LYS D 1 86 ? 95.351 94.336 153.698 1.00 46.59 160 LYS D C 1
ATOM 7803 O O . LYS D 1 86 ? 94.814 95.401 153.366 1.00 48.94 160 LYS D O 1
ATOM 7809 N N . PHE D 1 87 ? 96.291 93.757 152.958 1.00 42.44 161 PHE D N 1
ATOM 7810 C CA . PHE D 1 87 ? 96.776 94.323 151.708 1.00 33.53 161 PHE D CA 1
ATOM 7811 C C . PHE D 1 87 ? 96.037 93.689 150.536 1.00 41.09 161 PHE D C 1
ATOM 7812 O O . PHE D 1 87 ? 95.954 92.460 150.442 1.00 50.04 161 PHE D O 1
ATOM 7820 N N . THR D 1 88 ? 95.505 94.528 149.646 1.00 38.53 162 THR D N 1
ATOM 7821 C CA . THR D 1 88 ? 94.872 94.055 148.415 1.00 38.48 162 THR D CA 1
ATOM 7822 C C . THR D 1 88 ? 95.973 93.840 147.380 1.00 40.68 162 THR D C 1
ATOM 7823 O O . THR D 1 88 ? 96.202 94.649 146.478 1.00 48.17 162 THR D O 1
ATOM 7827 N N . THR D 1 89 ? 96.666 92.715 147.525 1.00 55.10 163 THR D N 1
ATOM 7828 C CA . THR D 1 89 ? 97.873 92.462 146.752 1.00 56.09 163 THR D CA 1
ATOM 7829 C C . THR D 1 89 ? 97.543 92.130 145.301 1.00 57.95 163 THR D C 1
ATOM 7830 O O . THR D 1 89 ? 96.566 91.434 145.010 1.00 62.71 163 THR D O 1
ATOM 7834 N N . PHE D 1 90 ? 98.368 92.640 144.388 1.00 71.10 164 PHE D N 1
ATOM 7835 C CA . PHE D 1 90 ? 98.296 92.309 142.973 1.00 74.04 164 PHE D CA 1
ATOM 7836 C C . PHE D 1 90 ? 99.687 91.927 142.485 1.00 74.96 164 PHE D C 1
ATOM 7837 O O . PHE D 1 90 ? 100.692 92.499 142.916 1.00 71.56 164 PHE D O 1
ATOM 7845 N N . ARG D 1 91 ? 99.737 90.950 141.579 1.00 86.52 165 ARG D N 1
ATOM 7846 C CA . ARG D 1 91 ? 100.997 90.336 141.176 1.00 85.70 165 ARG D CA 1
ATOM 7847 C C . ARG D 1 91 ? 101.583 90.912 139.893 1.00 86.15 165 ARG D C 1
ATOM 7848 O O . ARG D 1 91 ? 102.697 90.526 139.521 1.00 86.43 165 ARG D O 1
ATOM 7856 N N . GLU D 1 92 ? 100.850 91.782 139.193 1.00 80.81 166 GLU D N 1
ATOM 7857 C CA . GLU D 1 92 ? 101.331 92.501 138.013 1.00 80.91 166 GLU D CA 1
ATOM 7858 C C . GLU D 1 92 ? 101.494 91.579 136.806 1.00 83.92 166 GLU D C 1
ATOM 7859 O O . GLU D 1 92 ? 101.746 92.050 135.691 1.00 83.19 166 GLU D O 1
ATOM 7865 N N . ASP D 1 93 ? 101.337 90.268 137.003 1.00 98.44 167 ASP D N 1
ATOM 7866 C CA . ASP D 1 93 ? 101.460 89.342 135.881 1.00 98.59 167 ASP D CA 1
ATOM 7867 C C . ASP D 1 93 ? 100.272 89.468 134.935 1.00 97.57 167 ASP D C 1
ATOM 7868 O O . ASP D 1 93 ? 100.443 89.558 133.714 1.00 96.72 167 ASP D O 1
ATOM 7873 N N . TYR D 1 94 ? 99.056 89.477 135.484 1.00 100.99 168 TYR D N 1
ATOM 7874 C CA . TYR D 1 94 ? 97.858 89.647 134.673 1.00 101.32 168 TYR D CA 1
ATOM 7875 C C . TYR D 1 94 ? 96.818 90.534 135.348 1.00 101.60 168 TYR D C 1
ATOM 7876 O O . TYR D 1 94 ? 95.691 90.630 134.846 1.00 101.35 168 TYR D O 1
ATOM 7885 N N . ASP D 1 95 ? 97.156 91.182 136.461 1.00 91.80 169 ASP D N 1
ATOM 7886 C CA . ASP D 1 95 ? 96.194 91.986 137.204 1.00 90.69 169 ASP D CA 1
ATOM 7887 C C . ASP D 1 95 ? 96.095 93.376 136.588 1.00 87.58 169 ASP D C 1
ATOM 7888 O O . ASP D 1 95 ? 97.112 94.046 136.383 1.00 86.19 169 ASP D O 1
ATOM 7893 N N . ASP D 1 96 ? 94.870 93.807 136.293 1.00 82.74 170 ASP D N 1
ATOM 7894 C CA . ASP D 1 96 ? 94.607 95.146 135.768 1.00 84.03 170 ASP D CA 1
ATOM 7895 C C . ASP D 1 96 ? 94.038 95.988 136.907 1.00 84.34 170 ASP D C 1
ATOM 7896 O O . ASP D 1 96 ? 92.859 95.895 137.251 1.00 84.36 170 ASP D O 1
ATOM 7901 N N . ILE D 1 97 ? 94.895 96.816 137.500 1.00 72.76 171 ILE D N 1
ATOM 7902 C CA . ILE D 1 97 ? 94.509 97.667 138.620 1.00 71.88 171 ILE D CA 1
ATOM 7903 C C . ILE D 1 97 ? 94.131 99.048 138.102 1.00 70.45 171 ILE D C 1
ATOM 7904 O O . ILE D 1 97 ? 94.058 100.013 138.871 1.00 69.08 171 ILE D O 1
ATOM 7909 N N . SER D 1 98 ? 93.895 99.149 136.791 1.00 70.84 172 SER D N 1
ATOM 7910 C CA . SER D 1 98 ? 93.595 100.443 136.185 1.00 71.07 172 SER D CA 1
ATOM 7911 C C . SER D 1 98 ? 92.301 101.032 136.734 1.00 71.63 172 SER D C 1
ATOM 7912 O O . SER D 1 98 ? 92.217 102.241 136.981 1.00 75.57 172 SER D O 1
ATOM 7915 N N . ASN D 1 99 ? 91.283 100.198 136.934 1.00 71.93 173 ASN D N 1
ATOM 7916 C CA . ASN D 1 99 ? 89.989 100.682 137.400 1.00 73.31 173 ASN D CA 1
ATOM 7917 C C . ASN D 1 99 ? 89.733 100.269 138.844 1.00 75.84 173 ASN D C 1
ATOM 7918 O O . ASN D 1 99 ? 88.603 99.926 139.206 1.00 77.51 173 ASN D O 1
ATOM 7923 N N . GLN D 1 100 ? 90.775 100.297 139.673 1.00 66.20 174 GLN D N 1
ATOM 7924 C CA . GLN D 1 100 ? 90.628 99.894 141.066 1.00 61.05 174 GLN D CA 1
ATOM 7925 C C . GLN D 1 100 ? 91.316 100.824 142.055 1.00 60.01 174 GLN D C 1
ATOM 7926 O O . GLN D 1 100 ? 91.283 100.534 143.254 1.00 60.33 174 GLN D O 1
ATOM 7932 N N . ILE D 1 101 ? 91.935 101.917 141.615 1.00 48.95 175 ILE D N 1
ATOM 7933 C CA . ILE D 1 101 ? 92.726 102.784 142.481 1.00 38.47 175 ILE D CA 1
ATOM 7934 C C . ILE D 1 101 ? 92.191 104.204 142.369 1.00 40.60 175 ILE D C 1
ATOM 7935 O O . ILE D 1 101 ? 91.968 104.703 141.260 1.00 49.73 175 ILE D O 1
ATOM 7940 N N . ASP D 1 102 ? 91.993 104.855 143.516 1.00 29.44 176 ASP D N 1
ATOM 7941 C CA . ASP D 1 102 ? 91.500 106.226 143.544 1.00 34.44 176 ASP D CA 1
ATOM 7942 C C . ASP D 1 102 ? 92.627 107.251 143.466 1.00 43.10 176 ASP D C 1
ATOM 7943 O O . ASP D 1 102 ? 92.504 108.245 142.743 1.00 50.61 176 ASP D O 1
ATOM 7948 N N . PHE D 1 103 ? 93.715 107.039 144.204 1.00 31.89 177 PHE D N 1
ATOM 7949 C CA . PHE D 1 103 ? 94.892 107.890 144.088 1.00 25.67 177 PHE D CA 1
ATOM 7950 C C . PHE D 1 103 ? 96.104 107.119 144.591 1.00 28.37 177 PHE D C 1
ATOM 7951 O O . PHE D 1 103 ? 95.976 106.111 145.288 1.00 39.94 177 PHE D O 1
ATOM 7959 N N . ILE D 1 104 ? 97.285 107.607 144.216 1.00 27.69 178 ILE D N 1
ATOM 7960 C CA . ILE D 1 104 ? 98.540 106.887 144.399 1.00 19.71 178 ILE D CA 1
ATOM 7961 C C . ILE D 1 104 ? 99.460 107.697 145.301 1.00 28.75 178 ILE D C 1
ATOM 7962 O O . ILE D 1 104 ? 99.545 108.924 145.177 1.00 41.00 178 ILE D O 1
ATOM 7967 N N . ILE D 1 105 ? 100.144 107.008 146.211 1.00 19.07 179 ILE D N 1
ATOM 7968 C CA . ILE D 1 105 ? 101.219 107.585 147.009 1.00 16.40 179 ILE D CA 1
ATOM 7969 C C . ILE D 1 105 ? 102.512 106.894 146.601 1.00 26.73 179 ILE D C 1
ATOM 7970 O O . ILE D 1 105 ? 102.608 105.662 146.651 1.00 37.03 179 ILE D O 1
ATOM 7975 N N . CYS D 1 106 ? 103.505 107.681 146.197 1.00 33.94 180 CYS D N 1
ATOM 7976 C CA . CYS D 1 106 ? 104.768 107.162 145.690 1.00 29.76 180 CYS D CA 1
ATOM 7977 C C . CYS D 1 106 ? 105.887 107.482 146.670 1.00 38.81 180 CYS D C 1
ATOM 7978 O O . CYS D 1 106 ? 105.971 108.605 147.179 1.00 39.91 180 CYS D O 1
ATOM 7981 N N . LEU D 1 107 ? 106.741 106.496 146.931 1.00 30.53 181 LEU D N 1
ATOM 7982 C CA . LEU D 1 107 ? 107.859 106.634 147.854 1.00 20.32 181 LEU D CA 1
ATOM 7983 C C . LEU D 1 107 ? 109.158 106.319 147.127 1.00 27.39 181 LEU D C 1
ATOM 7984 O O . LEU D 1 107 ? 109.278 105.263 146.498 1.00 40.86 181 LEU D O 1
ATOM 7989 N N . GLY D 1 108 ? 110.126 107.229 147.214 1.00 32.65 182 GLY D N 1
ATOM 7990 C CA . GLY D 1 108 ? 111.473 106.914 146.778 1.00 40.92 182 GLY D CA 1
ATOM 7991 C C . GLY D 1 108 ? 112.161 107.893 145.849 1.00 39.53 182 GLY D C 1
ATOM 7992 O O . GLY D 1 108 ? 113.360 108.144 146.007 1.00 50.29 182 GLY D O 1
ATOM 7993 N N . GLY D 1 109 ? 111.446 108.455 144.891 1.00 30.08 183 GLY D N 1
ATOM 7994 C CA . GLY D 1 109 ? 112.050 109.382 143.959 1.00 36.46 183 GLY D CA 1
ATOM 7995 C C . GLY D 1 109 ? 111.315 109.387 142.634 1.00 40.94 183 GLY D C 1
ATOM 7996 O O . GLY D 1 109 ? 110.222 108.843 142.503 1.00 48.61 183 GLY D O 1
ATOM 7997 N N . ASP D 1 110 ? 111.952 110.026 141.650 1.00 29.76 184 ASP D N 1
ATOM 7998 C CA . ASP D 1 110 ? 111.335 110.197 140.339 1.00 31.57 184 ASP D CA 1
ATOM 7999 C C . ASP D 1 110 ? 111.126 108.861 139.637 1.00 34.59 184 ASP D C 1
ATOM 8000 O O . ASP D 1 110 ? 110.095 108.652 138.986 1.00 42.95 184 ASP D O 1
ATOM 8005 N N . GLY D 1 111 ? 112.092 107.946 139.756 1.00 33.65 185 GLY D N 1
ATOM 8006 C CA . GLY D 1 111 ? 111.974 106.661 139.088 1.00 32.23 185 GLY D CA 1
ATOM 8007 C C . GLY D 1 111 ? 110.753 105.874 139.515 1.00 30.18 185 GLY D C 1
ATOM 8008 O O . GLY D 1 111 ? 110.233 105.062 138.746 1.00 36.85 185 GLY D O 1
ATOM 8009 N N . THR D 1 112 ? 110.282 106.095 140.743 1.00 29.28 186 THR D N 1
ATOM 8010 C CA . THR D 1 112 ? 109.029 105.487 141.177 1.00 26.81 186 THR D CA 1
ATOM 8011 C C . THR D 1 112 ? 107.856 106.027 140.368 1.00 36.18 186 THR D C 1
ATOM 8012 O O . THR D 1 112 ? 107.029 105.259 139.861 1.00 44.95 186 THR D O 1
ATOM 8016 N N . LEU D 1 113 ? 107.792 107.352 140.208 1.00 35.59 187 LEU D N 1
ATOM 8017 C CA . LEU D 1 113 ? 106.678 107.964 139.492 1.00 31.41 187 LEU D CA 1
ATOM 8018 C C . LEU D 1 113 ? 106.595 107.451 138.063 1.00 33.02 187 LEU D C 1
ATOM 8019 O O . LEU D 1 113 ? 105.503 107.151 137.565 1.00 40.72 187 LEU D O 1
ATOM 8024 N N . LEU D 1 114 ? 107.743 107.335 137.394 1.00 35.94 188 LEU D N 1
ATOM 8025 C CA . LEU D 1 114 ? 107.775 106.748 136.060 1.00 35.93 188 LEU D CA 1
ATOM 8026 C C . LEU D 1 114 ? 107.161 105.355 136.073 1.00 32.41 188 LEU D C 1
ATOM 8027 O O . LEU D 1 114 ? 106.329 105.021 135.220 1.00 40.79 188 LEU D O 1
ATOM 8032 N N . TYR D 1 115 ? 107.539 104.539 137.059 1.00 30.99 189 TYR D N 1
ATOM 8033 C CA . TYR D 1 115 ? 106.950 103.211 137.185 1.00 28.20 189 TYR D CA 1
ATOM 8034 C C . TYR D 1 115 ? 105.449 103.307 137.417 1.00 33.31 189 TYR D C 1
ATOM 8035 O O . TYR D 1 115 ? 104.681 102.475 136.918 1.00 39.53 189 TYR D O 1
ATOM 8044 N N . ALA D 1 116 ? 105.010 104.330 138.156 1.00 37.57 190 ALA D N 1
ATOM 8045 C CA . ALA D 1 116 ? 103.580 104.544 138.346 1.00 34.12 190 ALA D CA 1
ATOM 8046 C C . ALA D 1 116 ? 102.875 104.793 137.021 1.00 38.12 190 ALA D C 1
ATOM 8047 O O . ALA D 1 116 ? 101.714 104.405 136.854 1.00 46.86 190 ALA D O 1
ATOM 8049 N N . SER D 1 117 ? 103.555 105.437 136.069 1.00 34.61 191 SER D N 1
ATOM 8050 C CA . SER D 1 117 ? 102.969 105.624 134.749 1.00 33.27 191 SER D CA 1
ATOM 8051 C C . SER D 1 117 ? 102.992 104.344 133.926 1.00 37.87 191 SER D C 1
ATOM 8052 O O . SER D 1 117 ? 102.209 104.216 132.979 1.00 40.84 191 SER D O 1
ATOM 8055 N N . SER D 1 118 ? 103.870 103.396 134.265 1.00 37.68 192 SER D N 1
ATOM 8056 C CA . SER D 1 118 ? 103.939 102.151 133.506 1.00 31.64 192 SER D CA 1
ATOM 8057 C C . SER D 1 118 ? 102.735 101.261 133.789 1.00 36.70 192 SER D C 1
ATOM 8058 O O . SER D 1 118 ? 102.230 100.586 132.885 1.00 40.62 192 SER D O 1
ATOM 8061 N N . LEU D 1 119 ? 102.264 101.243 135.037 1.00 40.65 193 LEU D N 1
ATOM 8062 C CA . LEU D 1 119 ? 101.150 100.382 135.411 1.00 38.32 193 LEU D CA 1
ATOM 8063 C C . LEU D 1 119 ? 99.814 100.870 134.871 1.00 41.42 193 LEU D C 1
ATOM 8064 O O . LEU D 1 119 ? 98.849 100.098 134.869 1.00 45.94 193 LEU D O 1
ATOM 8069 N N . PHE D 1 120 ? 99.730 102.120 134.416 1.00 42.21 194 PHE D N 1
ATOM 8070 C CA . PHE D 1 120 ? 98.473 102.726 133.974 1.00 41.21 194 PHE D CA 1
ATOM 8071 C C . PHE D 1 120 ? 98.664 103.246 132.553 1.00 41.77 194 PHE D C 1
ATOM 8072 O O . PHE D 1 120 ? 99.058 104.398 132.351 1.00 46.16 194 PHE D O 1
ATOM 8080 N N . GLN D 1 121 ? 98.383 102.392 131.569 1.00 35.83 195 GLN D N 1
ATOM 8081 C CA . GLN D 1 121 ? 98.470 102.790 130.172 1.00 37.48 195 GLN D CA 1
ATOM 8082 C C . GLN D 1 121 ? 97.245 103.562 129.704 1.00 40.81 195 GLN D C 1
ATOM 8083 O O . GLN D 1 121 ? 97.255 104.090 128.587 1.00 45.44 195 GLN D O 1
ATOM 8089 N N . GLY D 1 122 ? 96.202 103.639 130.524 1.00 36.68 196 GLY D N 1
ATOM 8090 C CA . GLY D 1 122 ? 95.038 104.444 130.217 1.00 28.17 196 GLY D CA 1
ATOM 8091 C C . GLY D 1 122 ? 94.909 105.614 131.168 1.00 34.27 196 GLY D C 1
ATOM 8092 O O . GLY D 1 122 ? 95.899 106.292 131.459 1.00 42.40 196 GLY D O 1
ATOM 8093 N N . SER D 1 123 ? 93.700 105.866 131.658 1.00 33.16 197 SER D N 1
ATOM 8094 C CA . SER D 1 123 ? 93.505 106.920 132.642 1.00 30.67 197 SER D CA 1
ATOM 8095 C C . SER D 1 123 ? 94.175 106.539 133.956 1.00 38.20 197 SER D C 1
ATOM 8096 O O . SER D 1 123 ? 94.073 105.399 134.417 1.00 47.00 197 SER D O 1
ATOM 8099 N N . VAL D 1 124 ? 94.863 107.502 134.561 1.00 38.73 198 VAL D N 1
ATOM 8100 C CA . VAL D 1 124 ? 95.661 107.246 135.757 1.00 38.99 198 VAL D CA 1
ATOM 8101 C C . VAL D 1 124 ? 95.152 108.108 136.908 1.00 36.55 198 VAL D C 1
ATOM 8102 O O . VAL D 1 124 ? 94.843 109.292 136.710 1.00 37.54 198 VAL D O 1
ATOM 8106 N N . PRO D 1 125 ? 95.019 107.556 138.110 1.00 31.68 199 PRO D N 1
ATOM 8107 C CA . PRO D 1 125 ? 94.579 108.355 139.255 1.00 30.13 199 PRO D CA 1
ATOM 8108 C C . PRO D 1 125 ? 95.654 109.337 139.683 1.00 38.33 199 PRO D C 1
ATOM 8109 O O . PRO D 1 125 ? 96.834 109.164 139.343 1.00 47.48 199 PRO D O 1
ATOM 8113 N N . PRO D 1 126 ? 95.285 110.388 140.417 1.00 18.63 200 PRO D N 1
ATOM 8114 C CA . PRO D 1 126 ? 96.290 111.356 140.873 1.00 26.64 200 PRO D CA 1
ATOM 8115 C C . PRO D 1 126 ? 97.324 110.705 141.778 1.00 22.78 200 PRO D C 1
ATOM 8116 O O . PRO D 1 126 ? 97.034 109.763 142.517 1.00 35.29 200 PRO D O 1
ATOM 8120 N N . VAL D 1 127 ? 98.547 111.220 141.707 1.00 19.15 201 VAL D N 1
ATOM 8121 C CA . VAL D 1 127 ? 99.674 110.671 142.447 1.00 19.68 201 VAL D CA 1
ATOM 8122 C C . VAL D 1 127 ? 100.160 111.695 143.462 1.00 27.39 201 VAL D C 1
ATOM 8123 O O . VAL D 1 127 ? 100.034 112.908 143.267 1.00 32.29 201 VAL D O 1
ATOM 8127 N N . MET D 1 128 ? 100.715 111.190 144.565 1.00 28.48 202 MET D N 1
ATOM 8128 C CA . MET D 1 128 ? 101.264 112.012 145.644 1.00 18.33 202 MET D CA 1
ATOM 8129 C C . MET D 1 128 ? 102.672 111.496 145.925 1.00 28.44 202 MET D C 1
ATOM 8130 O O . MET D 1 128 ? 102.867 110.625 146.777 1.00 39.68 202 MET D O 1
ATOM 8135 N N . ALA D 1 129 ? 103.652 112.035 145.205 1.00 20.71 203 ALA D N 1
ATOM 8136 C CA . ALA D 1 129 ? 105.024 111.563 145.316 1.00 18.14 203 ALA D CA 1
ATOM 8137 C C . ALA D 1 129 ? 105.674 112.074 146.594 1.00 26.80 203 ALA D C 1
ATOM 8138 O O . ALA D 1 129 ? 105.546 113.249 146.948 1.00 34.64 203 ALA D O 1
ATOM 8140 N N . PHE D 1 130 ? 106.381 111.181 147.281 1.00 31.64 204 PHE D N 1
ATOM 8141 C CA . PHE D 1 130 ? 107.100 111.501 148.506 1.00 15.18 204 PHE D CA 1
ATOM 8142 C C . PHE D 1 130 ? 108.588 111.285 148.277 1.00 22.13 204 PHE D C 1
ATOM 8143 O O . PHE D 1 130 ? 108.993 110.239 147.762 1.00 36.48 204 PHE D O 1
ATOM 8151 N N . HIS D 1 131 ? 109.397 112.270 148.656 1.00 29.98 205 HIS D N 1
ATOM 8152 C CA . HIS D 1 131 ? 110.847 112.163 148.564 1.00 25.25 205 HIS D CA 1
ATOM 8153 C C . HIS D 1 131 ? 111.416 111.811 149.931 1.00 40.52 205 HIS D C 1
ATOM 8154 O O . HIS D 1 131 ? 111.141 112.496 150.922 1.00 45.15 205 HIS D O 1
ATOM 8161 N N . LEU D 1 132 ? 112.191 110.729 149.983 1.00 34.91 206 LEU D N 1
ATOM 8162 C CA . LEU D 1 132 ? 112.799 110.239 151.219 1.00 33.39 206 LEU D CA 1
ATOM 8163 C C . LEU D 1 132 ? 114.279 110.015 150.930 1.00 44.75 206 LEU D C 1
ATOM 8164 O O . LEU D 1 132 ? 114.687 108.922 150.529 1.00 46.65 206 LEU D O 1
ATOM 8169 N N . GLY D 1 133 ? 115.079 111.053 151.135 1.00 54.31 207 GLY D N 1
ATOM 8170 C CA . GLY D 1 133 ? 116.480 111.019 150.780 1.00 53.72 207 GLY D CA 1
ATOM 8171 C C . GLY D 1 133 ? 116.727 111.528 149.371 1.00 58.55 207 GLY D C 1
ATOM 8172 O O . GLY D 1 133 ? 115.870 111.460 148.490 1.00 58.07 207 GLY D O 1
ATOM 8173 N N . SER D 1 134 ? 117.938 112.051 149.168 1.00 69.94 208 SER D N 1
ATOM 8174 C CA . SER D 1 134 ? 118.337 112.654 147.900 1.00 69.39 208 SER D CA 1
ATOM 8175 C C . SER D 1 134 ? 117.373 113.763 147.495 1.00 66.47 208 SER D C 1
ATOM 8176 O O . SER D 1 134 ? 116.713 114.363 148.350 1.00 66.00 208 SER D O 1
ATOM 8179 N N . LEU D 1 135 ? 117.287 114.046 146.198 1.00 60.21 209 LEU D N 1
ATOM 8180 C CA . LEU D 1 135 ? 116.406 115.086 145.690 1.00 57.58 209 LEU D CA 1
ATOM 8181 C C . LEU D 1 135 ? 115.655 114.567 144.474 1.00 57.96 209 LEU D C 1
ATOM 8182 O O . LEU D 1 135 ? 116.217 113.841 143.650 1.00 57.49 209 LEU D O 1
ATOM 8187 N N . GLY D 1 136 ? 114.383 114.943 144.371 1.00 43.88 210 GLY D N 1
ATOM 8188 C CA . GLY D 1 136 ? 113.567 114.549 143.241 1.00 38.89 210 GLY D CA 1
ATOM 8189 C C . GLY D 1 136 ? 112.886 115.725 142.574 1.00 39.58 210 GLY D C 1
ATOM 8190 O O . GLY D 1 136 ? 112.327 116.593 143.251 1.00 46.43 210 GLY D O 1
ATOM 8191 N N . PHE D 1 137 ? 112.927 115.764 141.241 1.00 35.23 211 PHE D N 1
ATOM 8192 C CA . PHE D 1 137 ? 112.303 116.865 140.517 1.00 33.38 211 PHE D CA 1
ATOM 8193 C C . PHE D 1 137 ? 110.784 116.734 140.503 1.00 42.11 211 PHE D C 1
ATOM 8194 O O . PHE D 1 137 ? 110.076 117.747 140.479 1.00 44.36 211 PHE D O 1
ATOM 8202 N N . LEU D 1 138 ? 110.269 115.505 140.519 1.00 38.30 212 LEU D N 1
ATOM 8203 C CA . LEU D 1 138 ? 108.837 115.239 140.490 1.00 32.26 212 LEU D CA 1
ATOM 8204 C C . LEU D 1 138 ? 108.283 114.812 141.845 1.00 39.13 212 LEU D C 1
ATOM 8205 O O . LEU D 1 138 ? 107.133 114.367 141.917 1.00 44.48 212 LEU D O 1
ATOM 8210 N N . THR D 1 139 ? 109.067 114.936 142.916 1.00 40.49 213 THR D N 1
ATOM 8211 C CA . THR D 1 139 ? 108.676 114.492 144.255 1.00 33.26 213 THR D CA 1
ATOM 8212 C C . THR D 1 139 ? 108.709 115.684 145.202 1.00 32.87 213 THR D C 1
ATOM 8213 O O . THR D 1 139 ? 109.740 115.958 145.837 1.00 42.13 213 THR D O 1
ATOM 8217 N N . PRO D 1 140 ? 107.603 116.422 145.331 1.00 24.16 214 PRO D N 1
ATOM 8218 C CA . PRO D 1 140 ? 107.608 117.646 146.139 1.00 24.06 214 PRO D CA 1
ATOM 8219 C C . PRO D 1 140 ? 107.237 117.479 147.605 1.00 27.26 214 PRO D C 1
ATOM 8220 O O . PRO D 1 140 ? 107.414 118.437 148.371 1.00 33.58 214 PRO D O 1
ATOM 8224 N N . PHE D 1 141 ? 106.740 116.319 148.024 1.00 27.95 215 PHE D N 1
ATOM 8225 C CA . PHE D 1 141 ? 106.228 116.147 149.378 1.00 23.98 215 PHE D CA 1
ATOM 8226 C C . PHE D 1 141 ? 107.303 115.579 150.295 1.00 29.12 215 PHE D C 1
ATOM 8227 O O . PHE D 1 141 ? 107.890 114.532 150.003 1.00 35.18 215 PHE D O 1
ATOM 8235 N N . SER D 1 142 ? 107.548 116.268 151.406 1.00 30.95 216 SER D N 1
ATOM 8236 C CA . SER D 1 142 ? 108.442 115.779 152.445 1.00 32.62 216 SER D CA 1
ATOM 8237 C C . SER D 1 142 ? 107.677 114.856 153.383 1.00 38.27 216 SER D C 1
ATOM 8238 O O . SER D 1 142 ? 106.503 115.091 153.683 1.00 43.37 216 SER D O 1
ATOM 8241 N N . PHE D 1 143 ? 108.350 113.800 153.847 1.00 33.40 217 PHE D N 1
ATOM 8242 C CA . PHE D 1 143 ? 107.664 112.795 154.650 1.00 29.45 217 PHE D CA 1
ATOM 8243 C C . PHE D 1 143 ? 107.338 113.283 156.055 1.00 27.87 217 PHE D C 1
ATOM 8244 O O . PHE D 1 143 ? 106.498 112.674 156.726 1.00 41.24 217 PHE D O 1
ATOM 8252 N N . GLU D 1 144 ? 107.978 114.351 156.520 1.00 30.04 218 GLU D N 1
ATOM 8253 C CA . GLU D 1 144 ? 107.668 114.880 157.840 1.00 31.00 218 GLU D CA 1
ATOM 8254 C C . GLU D 1 144 ? 106.247 115.429 157.870 1.00 25.04 218 GLU D C 1
ATOM 8255 O O . GLU D 1 144 ? 105.801 116.095 156.932 1.00 38.22 218 GLU D O 1
ATOM 8261 N N . ASN D 1 145 ? 105.532 115.129 158.956 1.00 29.77 219 ASN D N 1
ATOM 8262 C CA . ASN D 1 145 ? 104.142 115.551 159.129 1.00 30.00 219 ASN D CA 1
ATOM 8263 C C . ASN D 1 145 ? 103.276 115.093 157.958 1.00 41.56 219 ASN D C 1
ATOM 8264 O O . ASN D 1 145 ? 102.456 115.846 157.429 1.00 46.25 219 ASN D O 1
ATOM 8269 N N . PHE D 1 146 ? 103.462 113.836 157.548 1.00 37.91 220 PHE D N 1
ATOM 8270 C CA . PHE D 1 146 ? 102.738 113.322 156.392 1.00 20.46 220 PHE D CA 1
ATOM 8271 C C . PHE D 1 146 ? 101.264 113.087 156.685 1.00 27.27 220 PHE D C 1
ATOM 8272 O O . PHE D 1 146 ? 100.462 113.043 155.746 1.00 43.58 220 PHE D O 1
ATOM 8280 N N . GLN D 1 147 ? 100.890 112.937 157.958 1.00 28.20 221 GLN D N 1
ATOM 8281 C CA . GLN D 1 147 ? 99.494 112.681 158.296 1.00 29.04 221 GLN D CA 1
ATOM 8282 C C . GLN D 1 147 ? 98.598 113.820 157.827 1.00 37.54 221 GLN D C 1
ATOM 8283 O O . GLN D 1 147 ? 97.571 113.592 157.176 1.00 43.26 221 GLN D O 1
ATOM 8289 N N . SER D 1 148 ? 98.981 115.059 158.142 1.00 34.82 222 SER D N 1
ATOM 8290 C CA . SER D 1 148 ? 98.165 116.208 157.767 1.00 31.85 222 SER D CA 1
ATOM 8291 C C . SER D 1 148 ? 98.085 116.364 156.254 1.00 42.70 222 SER D C 1
ATOM 8292 O O . SER D 1 148 ? 97.016 116.665 155.712 1.00 46.46 222 SER D O 1
ATOM 8295 N N . GLN D 1 149 ? 99.205 116.165 155.555 1.00 37.56 223 GLN D N 1
ATOM 8296 C CA . GLN D 1 149 ? 99.204 116.301 154.101 1.00 30.55 223 GLN D CA 1
ATOM 8297 C C . GLN D 1 149 ? 98.319 115.247 153.445 1.00 33.58 223 GLN D C 1
ATOM 8298 O O . GLN D 1 149 ? 97.536 115.561 152.538 1.00 41.41 223 GLN D O 1
ATOM 8304 N N . VAL D 1 150 ? 98.421 113.994 153.895 1.00 30.14 224 VAL D N 1
ATOM 8305 C CA . VAL D 1 150 ? 97.577 112.938 153.343 1.00 25.31 224 VAL D CA 1
ATOM 8306 C C . VAL D 1 150 ? 96.111 113.216 153.645 1.00 34.30 224 VAL D C 1
ATOM 8307 O O . VAL D 1 150 ? 95.236 112.994 152.799 1.00 44.44 224 VAL D O 1
ATOM 8311 N N . THR D 1 151 ? 95.816 113.714 154.849 1.00 30.61 225 THR D N 1
ATOM 8312 C CA . THR D 1 151 ? 94.434 114.033 155.190 1.00 31.91 225 THR D CA 1
ATOM 8313 C C . THR D 1 151 ? 93.886 115.145 154.304 1.00 38.92 225 THR D C 1
ATOM 8314 O O . THR D 1 151 ? 92.747 115.067 153.831 1.00 43.12 225 THR D O 1
ATOM 8318 N N . GLN D 1 152 ? 94.685 116.188 154.064 1.00 40.49 226 GLN D N 1
ATOM 8319 C CA . GLN D 1 152 ? 94.240 117.277 153.198 1.00 33.79 226 GLN D CA 1
ATOM 8320 C C . GLN D 1 152 ? 94.029 116.794 151.769 1.00 36.52 226 GLN D C 1
ATOM 8321 O O . GLN D 1 152 ? 93.096 117.236 151.089 1.00 43.30 226 GLN D O 1
ATOM 8327 N N . VAL D 1 153 ? 94.892 115.895 151.292 1.00 37.40 227 VAL D N 1
ATOM 8328 C CA . VAL D 1 153 ? 94.704 115.330 149.958 1.00 29.83 227 VAL D CA 1
ATOM 8329 C C . VAL D 1 153 ? 93.414 114.520 149.897 1.00 31.59 227 VAL D C 1
ATOM 8330 O O . VAL D 1 153 ? 92.653 114.610 148.925 1.00 44.92 227 VAL D O 1
ATOM 8334 N N . ILE D 1 154 ? 93.145 113.722 150.932 1.00 33.59 228 ILE D N 1
ATOM 8335 C CA . ILE D 1 154 ? 91.939 112.897 150.950 1.00 32.63 228 ILE D CA 1
ATOM 8336 C C . ILE D 1 154 ? 90.690 113.769 150.978 1.00 38.27 228 ILE D C 1
ATOM 8337 O O . ILE D 1 154 ? 89.697 113.476 150.301 1.00 40.36 228 ILE D O 1
ATOM 8342 N N . GLU D 1 155 ? 90.717 114.854 151.758 1.00 41.14 229 GLU D N 1
ATOM 8343 C CA . GLU D 1 155 ? 89.544 115.720 151.861 1.00 42.03 229 GLU D CA 1
ATOM 8344 C C . GLU D 1 155 ? 89.172 116.319 150.510 1.00 45.87 229 GLU D C 1
ATOM 8345 O O . GLU D 1 155 ? 87.990 116.368 150.150 1.00 47.00 229 GLU D O 1
ATOM 8351 N N . GLY D 1 156 ? 90.161 116.777 149.748 1.00 49.44 230 GLY D N 1
ATOM 8352 C CA . GLY D 1 156 ? 89.895 117.303 148.424 1.00 45.06 230 GLY D CA 1
ATOM 8353 C C . GLY D 1 156 ? 90.358 118.730 148.220 1.00 38.38 230 GLY D C 1
ATOM 8354 O O . GLY D 1 156 ? 89.925 119.398 147.277 1.00 43.49 230 GLY D O 1
ATOM 8355 N N . ASN D 1 157 ? 91.237 119.209 149.093 1.00 40.39 231 ASN D N 1
ATOM 8356 C CA . ASN D 1 157 ? 91.793 120.557 149.002 1.00 47.38 231 ASN D CA 1
ATOM 8357 C C . ASN D 1 157 ? 93.253 120.425 148.574 1.00 51.60 231 ASN D C 1
ATOM 8358 O O . ASN D 1 157 ? 94.160 120.402 149.407 1.00 56.93 231 ASN D O 1
ATOM 8363 N N . ALA D 1 158 ? 93.471 120.349 147.263 1.00 46.71 232 ALA D N 1
ATOM 8364 C CA . ALA D 1 158 ? 94.811 120.187 146.718 1.00 41.31 232 ALA D CA 1
ATOM 8365 C C . ALA D 1 158 ? 94.786 120.512 145.233 1.00 44.27 232 ALA D C 1
ATOM 8366 O O . ALA D 1 158 ? 93.788 120.272 144.549 1.00 51.90 232 ALA D O 1
ATOM 8368 N N . ALA D 1 159 ? 95.895 121.058 144.746 1.00 37.78 233 ALA D N 1
ATOM 8369 C CA . ALA D 1 159 ? 96.053 121.396 143.340 1.00 39.06 233 ALA D CA 1
ATOM 8370 C C . ALA D 1 159 ? 96.943 120.372 142.647 1.00 38.36 233 ALA D C 1
ATOM 8371 O O . ALA D 1 159 ? 97.816 119.759 143.267 1.00 44.38 233 ALA D O 1
ATOM 8373 N N . VAL D 1 160 ? 96.711 120.191 141.346 1.00 31.91 234 VAL D N 1
ATOM 8374 C CA . VAL D 1 160 ? 97.426 119.204 140.550 1.00 32.62 234 VAL D CA 1
ATOM 8375 C C . VAL D 1 160 ? 97.918 119.855 139.266 1.00 33.10 234 VAL D C 1
ATOM 8376 O O . VAL D 1 160 ? 97.447 120.918 138.856 1.00 45.22 234 VAL D O 1
ATOM 8380 N N . VAL D 1 161 ? 98.886 119.199 138.631 1.00 26.18 235 VAL D N 1
ATOM 8381 C CA . VAL D 1 161 ? 99.359 119.571 137.305 1.00 24.45 235 VAL D CA 1
ATOM 8382 C C . VAL D 1 161 ? 99.078 118.413 136.359 1.00 30.46 235 VAL D C 1
ATOM 8383 O O . VAL D 1 161 ? 99.320 117.248 136.694 1.00 37.48 235 VAL D O 1
ATOM 8387 N N . LEU D 1 162 ? 98.528 118.731 135.190 1.00 27.79 236 LEU D N 1
ATOM 8388 C CA . LEU D 1 162 ? 98.184 117.716 134.198 1.00 24.48 236 LEU D CA 1
ATOM 8389 C C . LEU D 1 162 ? 99.409 117.483 133.325 1.00 30.34 236 LEU D C 1
ATOM 8390 O O . LEU D 1 162 ? 99.568 118.083 132.261 1.00 39.42 236 LEU D O 1
ATOM 8395 N N . ARG D 1 163 ? 100.289 116.597 133.784 1.00 24.04 237 ARG D N 1
ATOM 8396 C CA . ARG D 1 163 ? 101.518 116.314 133.056 1.00 24.74 237 ARG D CA 1
ATOM 8397 C C . ARG D 1 163 ? 101.212 115.512 131.798 1.00 31.56 237 ARG D C 1
ATOM 8398 O O . ARG D 1 163 ? 100.577 114.456 131.861 1.00 35.89 237 ARG D O 1
ATOM 8406 N N . SER D 1 164 ? 101.673 116.013 130.657 1.00 27.51 238 SER D N 1
ATOM 8407 C CA . SER D 1 164 ? 101.417 115.344 129.391 1.00 19.20 238 SER D CA 1
ATOM 8408 C C . SER D 1 164 ? 102.270 114.087 129.260 1.00 27.77 238 SER D C 1
ATOM 8409 O O . SER D 1 164 ? 103.355 113.977 129.836 1.00 34.83 238 SER D O 1
ATOM 8412 N N . ARG D 1 165 ? 101.761 113.133 128.486 1.00 27.55 239 ARG D N 1
ATOM 8413 C CA . ARG D 1 165 ? 102.459 111.894 128.191 1.00 20.76 239 ARG D CA 1
ATOM 8414 C C . ARG D 1 165 ? 102.448 111.671 126.686 1.00 27.18 239 ARG D C 1
ATOM 8415 O O . ARG D 1 165 ? 101.601 112.208 125.967 1.00 38.92 239 ARG D O 1
ATOM 8423 N N . LEU D 1 166 ? 103.398 110.874 126.209 1.00 31.82 240 LEU D N 1
ATOM 8424 C CA . LEU D 1 166 ? 103.500 110.571 124.788 1.00 21.26 240 LEU D CA 1
ATOM 8425 C C . LEU D 1 166 ? 102.999 109.160 124.513 1.00 29.17 240 LEU D C 1
ATOM 8426 O O . LEU D 1 166 ? 103.428 108.199 125.162 1.00 38.55 240 LEU D O 1
ATOM 8431 N N . LYS D 1 167 ? 102.084 109.055 123.555 1.00 29.57 241 LYS D N 1
ATOM 8432 C CA . LYS D 1 167 ? 101.607 107.784 123.025 1.00 24.84 241 LYS D CA 1
ATOM 8433 C C . LYS D 1 167 ? 102.548 107.366 121.902 1.00 34.30 241 LYS D C 1
ATOM 8434 O O . LYS D 1 167 ? 102.660 108.065 120.888 1.00 38.06 241 LYS D O 1
ATOM 8440 N N . VAL D 1 168 ? 103.230 106.237 122.079 1.00 35.07 242 VAL D N 1
ATOM 8441 C CA . VAL D 1 168 ? 104.220 105.762 121.122 1.00 23.99 242 VAL D CA 1
ATOM 8442 C C . VAL D 1 168 ? 103.825 104.367 120.657 1.00 31.83 242 VAL D C 1
ATOM 8443 O O . VAL D 1 168 ? 103.461 103.510 121.471 1.00 43.24 242 VAL D O 1
ATOM 8447 N N . ARG D 1 169 ? 103.865 104.158 119.344 1.00 37.24 243 ARG D N 1
ATOM 8448 C CA . ARG D 1 169 ? 103.516 102.892 118.716 1.00 38.21 243 ARG D CA 1
ATOM 8449 C C . ARG D 1 169 ? 104.684 102.428 117.861 1.00 41.27 243 ARG D C 1
ATOM 8450 O O . ARG D 1 169 ? 105.190 103.191 117.032 1.00 44.64 243 ARG D O 1
ATOM 8458 N N . VAL D 1 170 ? 105.107 101.183 118.053 1.00 41.09 244 VAL D N 1
ATOM 8459 C CA . VAL D 1 170 ? 106.216 100.602 117.306 1.00 38.49 244 VAL D CA 1
ATOM 8460 C C . VAL D 1 170 ? 105.644 99.585 116.329 1.00 43.47 244 VAL D C 1
ATOM 8461 O O . VAL D 1 170 ? 104.989 98.619 116.740 1.00 48.77 244 VAL D O 1
ATOM 8465 N N . VAL D 1 171 ? 105.892 99.798 115.040 1.00 45.50 245 VAL D N 1
ATOM 8466 C CA . VAL D 1 171 ? 105.416 98.912 113.984 1.00 42.14 245 VAL D CA 1
ATOM 8467 C C . VAL D 1 171 ? 106.617 98.166 113.422 1.00 47.62 245 VAL D C 1
ATOM 8468 O O . VAL D 1 171 ? 107.571 98.787 112.933 1.00 51.77 245 VAL D O 1
ATOM 8472 N N . LYS D 1 172 ? 106.570 96.839 113.490 1.00 54.32 246 LYS D N 1
ATOM 8473 C CA . LYS D 1 172 ? 107.648 95.979 113.025 1.00 52.98 246 LYS D CA 1
ATOM 8474 C C . LYS D 1 172 ? 107.177 95.166 111.828 1.00 57.89 246 LYS D C 1
ATOM 8475 O O . LYS D 1 172 ? 106.073 94.610 111.844 1.00 57.14 246 LYS D O 1
ATOM 8481 N N . GLU D 1 173 ? 108.013 95.101 110.796 1.00 63.30 247 GLU D N 1
ATOM 8482 C CA . GLU D 1 173 ? 107.691 94.344 109.593 1.00 61.24 247 GLU D CA 1
ATOM 8483 C C . GLU D 1 173 ? 108.399 92.993 109.593 1.00 61.47 247 GLU D C 1
ATOM 8484 O O . GLU D 1 173 ? 108.803 92.494 110.643 1.00 61.49 247 GLU D O 1
ATOM 8490 N N . ALA D 1 203 ? 102.186 96.381 116.614 1.00 53.27 277 ALA D N 1
ATOM 8491 C CA . ALA D 1 203 ? 101.995 97.484 117.549 1.00 58.02 277 ALA D CA 1
ATOM 8492 C C . ALA D 1 203 ? 102.313 97.046 118.974 1.00 56.33 277 ALA D C 1
ATOM 8493 O O . ALA D 1 203 ? 102.113 95.887 119.334 1.00 58.10 277 ALA D O 1
ATOM 8495 N N . MET D 1 204 ? 102.810 97.981 119.783 1.00 50.35 278 MET D N 1
ATOM 8496 C CA . MET D 1 204 ? 103.151 97.673 121.166 1.00 52.39 278 MET D CA 1
ATOM 8497 C C . MET D 1 204 ? 102.474 98.652 122.120 1.00 59.17 278 MET D C 1
ATOM 8498 O O . MET D 1 204 ? 102.187 98.303 123.270 1.00 61.27 278 MET D O 1
ATOM 8503 N N . GLN D 1 205 ? 102.218 99.875 121.649 1.00 48.20 279 GLN D N 1
ATOM 8504 C CA . GLN D 1 205 ? 101.330 100.829 122.317 1.00 42.45 279 GLN D CA 1
ATOM 8505 C C . GLN D 1 205 ? 101.822 101.162 123.732 1.00 43.79 279 GLN D C 1
ATOM 8506 O O . GLN D 1 205 ? 101.214 100.802 124.743 1.00 50.06 279 GLN D O 1
ATOM 8512 N N . TYR D 1 206 ? 102.966 101.837 123.780 1.00 41.43 280 TYR D N 1
ATOM 8513 C CA . TYR D 1 206 ? 103.484 102.318 125.052 1.00 35.47 280 TYR D CA 1
ATOM 8514 C C . TYR D 1 206 ? 103.034 103.753 125.327 1.00 40.79 280 TYR D C 1
ATOM 8515 O O . TYR D 1 206 ? 102.746 104.536 124.416 1.00 48.19 280 TYR D O 1
ATOM 8524 N N . GLN D 1 207 ? 102.980 104.087 126.615 1.00 38.51 281 GLN D N 1
ATOM 8525 C CA . GLN D 1 207 ? 102.781 105.448 127.094 1.00 31.87 281 GLN D CA 1
ATOM 8526 C C . GLN D 1 207 ? 104.011 105.848 127.895 1.00 35.40 281 GLN D C 1
ATOM 8527 O O . GLN D 1 207 ? 104.400 105.139 128.828 1.00 46.78 281 GLN D O 1
ATOM 8533 N N . VAL D 1 208 ? 104.622 106.975 127.538 1.00 26.76 282 VAL D N 1
ATOM 8534 C CA . VAL D 1 208 ? 105.849 107.407 128.196 1.00 20.54 282 VAL D CA 1
ATOM 8535 C C . VAL D 1 208 ? 105.627 108.764 128.846 1.00 21.97 282 VAL D C 1
ATOM 8536 O O . VAL D 1 208 ? 104.795 109.564 128.405 1.00 30.40 282 VAL D O 1
ATOM 8540 N N . LEU D 1 209 ? 106.391 109.018 129.910 1.00 31.23 283 LEU D N 1
ATOM 8541 C CA . LEU D 1 209 ? 106.275 110.233 130.708 1.00 31.52 283 LEU D CA 1
ATOM 8542 C C . LEU D 1 209 ? 107.371 111.248 130.409 1.00 36.70 283 LEU D C 1
ATOM 8543 O O . LEU D 1 209 ? 107.071 112.406 130.103 1.00 43.96 283 LEU D O 1
ATOM 8548 N N . ASN D 1 210 ? 108.640 110.848 130.499 1.00 35.21 284 ASN D N 1
ATOM 8549 C CA . ASN D 1 210 ? 109.731 111.794 130.284 1.00 34.35 284 ASN D CA 1
ATOM 8550 C C . ASN D 1 210 ? 110.107 111.910 128.808 1.00 40.04 284 ASN D C 1
ATOM 8551 O O . ASN D 1 210 ? 109.987 112.989 128.219 1.00 43.51 284 ASN D O 1
ATOM 8556 N N . GLU D 1 211 ? 110.552 110.815 128.193 1.00 36.47 285 GLU D N 1
ATOM 8557 C CA . GLU D 1 211 ? 110.824 110.824 126.761 1.00 32.65 285 GLU D CA 1
ATOM 8558 C C . GLU D 1 211 ? 110.833 109.394 126.242 1.00 29.76 285 GLU D C 1
ATOM 8559 O O . GLU D 1 211 ? 110.713 108.429 127.001 1.00 45.14 285 GLU D O 1
ATOM 8565 N N . VAL D 1 212 ? 110.983 109.277 124.927 1.00 26.10 286 VAL D N 1
ATOM 8566 C CA . VAL D 1 212 ? 111.376 108.042 124.262 1.00 29.91 286 VAL D CA 1
ATOM 8567 C C . VAL D 1 212 ? 112.667 108.327 123.503 1.00 26.73 286 VAL D C 1
ATOM 8568 O O . VAL D 1 212 ? 112.763 109.327 122.782 1.00 29.11 286 VAL D O 1
ATOM 8572 N N . VAL D 1 213 ? 113.670 107.475 123.695 1.00 30.76 287 VAL D N 1
ATOM 8573 C CA . VAL D 1 213 ? 115.020 107.725 123.200 1.00 28.40 287 VAL D CA 1
ATOM 8574 C C . VAL D 1 213 ? 115.338 106.708 122.114 1.00 37.29 287 VAL D C 1
ATOM 8575 O O . VAL D 1 213 ? 115.256 105.497 122.344 1.00 45.94 287 VAL D O 1
ATOM 8579 N N . ILE D 1 214 ? 115.711 107.201 120.937 1.00 38.22 288 ILE D N 1
ATOM 8580 C CA . ILE D 1 214 ? 116.184 106.368 119.838 1.00 32.98 288 ILE D CA 1
ATOM 8581 C C . ILE D 1 214 ? 117.666 106.656 119.662 1.00 31.90 288 ILE D C 1
ATOM 8582 O O . ILE D 1 214 ? 118.043 107.763 119.261 1.00 37.76 288 ILE D O 1
ATOM 8587 N N . ASP D 1 215 ? 118.502 105.667 119.950 1.00 39.97 289 ASP D N 1
ATOM 8588 C CA . ASP D 1 215 ? 119.943 105.871 120.014 1.00 41.04 289 ASP D CA 1
ATOM 8589 C C . ASP D 1 215 ? 120.649 104.623 119.491 1.00 47.34 289 ASP D C 1
ATOM 8590 O O . ASP D 1 215 ? 120.042 103.784 118.818 1.00 51.85 289 ASP D O 1
ATOM 8595 N N . ARG D 1 216 ? 121.941 104.514 119.786 1.00 49.98 290 ARG D N 1
ATOM 8596 C CA . ARG D 1 216 ? 122.758 103.373 119.407 1.00 46.73 290 ARG D CA 1
ATOM 8597 C C . ARG D 1 216 ? 123.183 102.614 120.656 1.00 48.33 290 ARG D C 1
ATOM 8598 O O . ARG D 1 216 ? 123.430 103.217 121.705 1.00 50.72 290 ARG D O 1
ATOM 8606 N N . GLY D 1 217 ? 123.267 101.293 120.541 1.00 58.54 291 GLY D N 1
ATOM 8607 C CA . GLY D 1 217 ? 123.660 100.463 121.653 1.00 61.51 291 GLY D CA 1
ATOM 8608 C C . GLY D 1 217 ? 125.132 100.111 121.611 1.00 60.41 291 GLY D C 1
ATOM 8609 O O . GLY D 1 217 ? 126.003 100.948 121.867 1.00 60.13 291 GLY D O 1
ATOM 8610 N N . PRO D 1 218 ? 125.439 98.851 121.289 1.00 59.13 292 PRO D N 1
ATOM 8611 C CA . PRO D 1 218 ? 126.849 98.445 121.187 1.00 62.76 292 PRO D CA 1
ATOM 8612 C C . PRO D 1 218 ? 127.602 99.128 120.060 1.00 61.35 292 PRO D C 1
ATOM 8613 O O . PRO D 1 218 ? 128.840 99.122 120.075 1.00 61.39 292 PRO D O 1
ATOM 8617 N N . SER D 1 219 ? 126.904 99.707 119.086 1.00 57.30 293 SER D N 1
ATOM 8618 C CA . SER D 1 219 ? 127.569 100.352 117.962 1.00 56.02 293 SER D CA 1
ATOM 8619 C C . SER D 1 219 ? 128.362 101.567 118.426 1.00 58.45 293 SER D C 1
ATOM 8620 O O . SER D 1 219 ? 127.911 102.339 119.276 1.00 59.84 293 SER D O 1
ATOM 8623 N N . SER D 1 220 ? 129.557 101.730 117.860 1.00 70.10 294 SER D N 1
ATOM 8624 C CA . SER D 1 220 ? 130.425 102.859 118.164 1.00 71.47 294 SER D CA 1
ATOM 8625 C C . SER D 1 220 ? 130.502 103.860 117.019 1.00 70.79 294 SER D C 1
ATOM 8626 O O . SER D 1 220 ? 131.324 104.782 117.068 1.00 72.71 294 SER D O 1
ATOM 8629 N N . TYR D 1 221 ? 129.671 103.704 115.994 1.00 70.59 295 TYR D N 1
ATOM 8630 C CA . TYR D 1 221 ? 129.661 104.593 114.845 1.00 70.97 295 TYR D CA 1
ATOM 8631 C C . TYR D 1 221 ? 128.487 105.563 114.943 1.00 69.27 295 TYR D C 1
ATOM 8632 O O . TYR D 1 221 ? 127.699 105.539 115.891 1.00 66.18 295 TYR D O 1
ATOM 8641 N N . LEU D 1 222 ? 128.374 106.432 113.943 1.00 62.10 296 LEU D N 1
ATOM 8642 C CA . LEU D 1 222 ? 127.266 107.373 113.890 1.00 59.78 296 LEU D CA 1
ATOM 8643 C C . LEU D 1 222 ? 125.950 106.642 113.656 1.00 58.22 296 LEU D C 1
ATOM 8644 O O . LEU D 1 222 ? 125.907 105.560 113.065 1.00 60.93 296 LEU D O 1
ATOM 8649 N N . SER D 1 223 ? 124.868 107.247 114.133 1.00 52.84 297 SER D N 1
ATOM 8650 C CA . SER D 1 223 ? 123.519 106.738 113.932 1.00 51.77 297 SER D CA 1
ATOM 8651 C C . SER D 1 223 ? 122.757 107.703 113.036 1.00 56.48 297 SER D C 1
ATOM 8652 O O . SER D 1 223 ? 122.691 108.901 113.330 1.00 55.00 297 SER D O 1
ATOM 8655 N N . ASN D 1 224 ? 122.199 107.180 111.945 1.00 55.07 298 ASN D N 1
ATOM 8656 C CA . ASN D 1 224 ? 121.434 107.959 110.977 1.00 48.75 298 ASN D CA 1
ATOM 8657 C C . ASN D 1 224 ? 119.963 107.599 111.132 1.00 49.65 298 ASN D C 1
ATOM 8658 O O . ASN D 1 224 ? 119.558 106.476 110.814 1.00 51.46 298 ASN D O 1
ATOM 8663 N N . VAL D 1 225 ? 119.165 108.548 111.617 1.00 40.84 299 VAL D N 1
ATOM 8664 C CA . VAL D 1 225 ? 117.745 108.322 111.865 1.00 33.28 299 VAL D CA 1
ATOM 8665 C C . VAL D 1 225 ? 116.942 109.425 111.192 1.00 37.14 299 VAL D C 1
ATOM 8666 O O . VAL D 1 225 ? 117.187 110.611 111.434 1.00 40.43 299 VAL D O 1
ATOM 8670 N N . ASP D 1 226 ? 115.975 109.038 110.364 1.00 43.94 300 ASP D N 1
ATOM 8671 C CA . ASP D 1 226 ? 115.113 109.990 109.677 1.00 37.72 300 ASP D CA 1
ATOM 8672 C C . ASP D 1 226 ? 113.889 110.273 110.538 1.00 38.34 300 ASP D C 1
ATOM 8673 O O . ASP D 1 226 ? 113.259 109.339 111.051 1.00 43.93 300 ASP D O 1
ATOM 8678 N N . VAL D 1 227 ? 113.547 111.553 110.697 1.00 32.49 301 VAL D N 1
ATOM 8679 C CA . VAL D 1 227 ? 112.372 111.939 111.470 1.00 29.02 301 VAL D CA 1
ATOM 8680 C C . VAL D 1 227 ? 111.411 112.698 110.563 1.00 32.64 301 VAL D C 1
ATOM 8681 O O . VAL D 1 227 ? 111.818 113.602 109.824 1.00 39.48 301 VAL D O 1
ATOM 8685 N N . TYR D 1 228 ? 110.143 112.297 110.597 1.00 29.48 302 TYR D N 1
ATOM 8686 C CA . TYR D 1 228 ? 109.074 112.893 109.814 1.00 27.55 302 TYR D CA 1
ATOM 8687 C C . TYR D 1 228 ? 108.093 113.572 110.759 1.00 31.35 302 TYR D C 1
ATOM 8688 O O . TYR D 1 228 ? 107.806 113.052 111.842 1.00 37.13 302 TYR D O 1
ATOM 8697 N N . LEU D 1 229 ? 107.569 114.723 110.352 1.00 34.48 303 LEU D N 1
ATOM 8698 C CA . LEU D 1 229 ? 106.512 115.394 111.097 1.00 24.86 303 LEU D CA 1
ATOM 8699 C C . LEU D 1 229 ? 105.329 115.581 110.160 1.00 29.29 303 LEU D C 1
ATOM 8700 O O . LEU D 1 229 ? 105.440 116.284 109.150 1.00 41.24 303 LEU D O 1
ATOM 8705 N N . ASP D 1 230 ? 104.203 114.952 110.500 1.00 34.91 304 ASP D N 1
ATOM 8706 C CA . ASP D 1 230 ? 102.984 115.005 109.691 1.00 33.68 304 ASP D CA 1
ATOM 8707 C C . ASP D 1 230 ? 103.234 114.511 108.268 1.00 35.38 304 ASP D C 1
ATOM 8708 O O . ASP D 1 230 ? 102.720 115.068 107.297 1.00 42.83 304 ASP D O 1
ATOM 8713 N N . GLY D 1 231 ? 104.031 113.451 108.143 1.00 35.68 305 GLY D N 1
ATOM 8714 C CA . GLY D 1 231 ? 104.281 112.835 106.857 1.00 32.61 305 GLY D CA 1
ATOM 8715 C C . GLY D 1 231 ? 105.325 113.512 106.000 1.00 27.93 305 GLY D C 1
ATOM 8716 O O . GLY D 1 231 ? 105.518 113.099 104.851 1.00 38.53 305 GLY D O 1
ATOM 8717 N N . HIS D 1 232 ? 106.007 114.531 106.514 1.00 29.90 306 HIS D N 1
ATOM 8718 C CA . HIS D 1 232 ? 107.008 115.272 105.760 1.00 29.22 306 HIS D CA 1
ATOM 8719 C C . HIS D 1 232 ? 108.360 115.112 106.437 1.00 34.25 306 HIS D C 1
ATOM 8720 O O . HIS D 1 232 ? 108.464 115.245 107.660 1.00 40.62 306 HIS D O 1
ATOM 8727 N N . LEU D 1 233 ? 109.390 114.833 105.643 1.00 30.12 307 LEU D N 1
ATOM 8728 C CA . LEU D 1 233 ? 110.733 114.676 106.185 1.00 22.92 307 LEU D CA 1
ATOM 8729 C C . LEU D 1 233 ? 111.263 116.034 106.621 1.00 28.12 307 LEU D C 1
ATOM 8730 O O . LEU D 1 233 ? 111.437 116.934 105.794 1.00 44.08 307 LEU D O 1
ATOM 8735 N N . ILE D 1 234 ? 111.524 116.183 107.916 1.00 29.90 308 ILE D N 1
ATOM 8736 C CA . ILE D 1 234 ? 112.021 117.437 108.459 1.00 33.94 308 ILE D CA 1
ATOM 8737 C C . ILE D 1 234 ? 113.536 117.420 108.623 1.00 39.31 308 ILE D C 1
ATOM 8738 O O . ILE D 1 234 ? 114.189 118.437 108.382 1.00 42.17 308 ILE D O 1
ATOM 8743 N N . THR D 1 235 ? 114.117 116.282 109.003 1.00 36.51 309 THR D N 1
ATOM 8744 C CA . THR D 1 235 ? 115.569 116.172 109.082 1.00 35.73 309 THR D CA 1
ATOM 8745 C C . THR D 1 235 ? 115.974 114.717 109.290 1.00 33.35 309 THR D C 1
ATOM 8746 O O . THR D 1 235 ? 115.146 113.836 109.560 1.00 43.56 309 THR D O 1
ATOM 8750 N N . THR D 1 236 ? 117.275 114.486 109.130 1.00 33.58 310 THR D N 1
ATOM 8751 C CA . THR D 1 236 ? 117.933 113.227 109.444 1.00 39.81 310 THR D CA 1
ATOM 8752 C C . THR D 1 236 ? 119.011 113.517 110.476 1.00 38.91 310 THR D C 1
ATOM 8753 O O . THR D 1 236 ? 119.939 114.287 110.209 1.00 41.84 310 THR D O 1
ATOM 8757 N N . VAL D 1 237 ? 118.889 112.908 111.647 1.00 43.10 311 VAL D N 1
ATOM 8758 C CA . VAL D 1 237 ? 119.858 113.093 112.717 1.00 39.74 311 VAL D CA 1
ATOM 8759 C C . VAL D 1 237 ? 121.005 112.113 112.514 1.00 45.02 311 VAL D C 1
ATOM 8760 O O . VAL D 1 237 ? 120.787 110.928 112.224 1.00 50.17 311 VAL D O 1
ATOM 8764 N N . GLN D 1 238 ? 122.228 112.621 112.632 1.00 48.09 312 GLN D N 1
ATOM 8765 C CA . GLN D 1 238 ? 123.453 111.858 112.414 1.00 47.54 312 GLN D CA 1
ATOM 8766 C C . GLN D 1 238 ? 124.303 112.007 113.670 1.00 48.69 312 GLN D C 1
ATOM 8767 O O . GLN D 1 238 ? 125.127 112.919 113.778 1.00 52.05 312 GLN D O 1
ATOM 8773 N N . GLY D 1 239 ? 124.092 111.106 114.622 1.00 50.10 313 GLY D N 1
ATOM 8774 C CA . GLY D 1 239 ? 124.822 111.143 115.873 1.00 45.37 313 GLY D CA 1
ATOM 8775 C C . GLY D 1 239 ? 124.421 110.031 116.817 1.00 46.68 313 GLY D C 1
ATOM 8776 O O . GLY D 1 239 ? 124.126 108.916 116.378 1.00 55.33 313 GLY D O 1
ATOM 8777 N N . ASP D 1 240 ? 124.404 110.317 118.120 1.00 39.28 314 ASP D N 1
ATOM 8778 C CA . ASP D 1 240 ? 124.045 109.280 119.081 1.00 37.97 314 ASP D CA 1
ATOM 8779 C C . ASP D 1 240 ? 122.550 108.986 119.050 1.00 38.03 314 ASP D C 1
ATOM 8780 O O . ASP D 1 240 ? 122.148 107.819 119.077 1.00 46.20 314 ASP D O 1
ATOM 8785 N N . GLY D 1 241 ? 121.713 110.015 118.977 1.00 30.89 315 GLY D N 1
ATOM 8786 C CA . GLY D 1 241 ? 120.287 109.784 118.876 1.00 30.85 315 GLY D CA 1
ATOM 8787 C C . GLY D 1 241 ? 119.484 111.033 119.187 1.00 31.97 315 GLY D C 1
ATOM 8788 O O . GLY D 1 241 ? 120.013 112.146 119.219 1.00 39.58 315 GLY D O 1
ATOM 8789 N N . VAL D 1 242 ? 118.186 110.815 119.414 1.00 30.16 316 VAL D N 1
ATOM 8790 C CA . VAL D 1 242 ? 117.220 111.878 119.663 1.00 29.80 316 VAL D CA 1
ATOM 8791 C C . VAL D 1 242 ? 116.551 111.649 121.013 1.00 35.06 316 VAL D C 1
ATOM 8792 O O . VAL D 1 242 ? 116.462 110.523 121.510 1.00 41.86 316 VAL D O 1
ATOM 8796 N N . ILE D 1 243 ? 116.076 112.745 121.607 1.00 34.70 317 ILE D N 1
ATOM 8797 C CA . ILE D 1 243 ? 115.504 112.720 122.950 1.00 24.86 317 ILE D CA 1
ATOM 8798 C C . ILE D 1 243 ? 114.083 113.279 122.887 1.00 32.40 317 ILE D C 1
ATOM 8799 O O . ILE D 1 243 ? 113.673 114.057 123.756 1.00 46.69 317 ILE D O 1
ATOM 8804 N N . VAL D 1 244 ? 113.352 112.972 121.814 1.00 24.31 318 VAL D N 1
ATOM 8805 C CA . VAL D 1 244 ? 111.977 113.450 121.674 1.00 28.75 318 VAL D CA 1
ATOM 8806 C C . VAL D 1 244 ? 111.206 113.189 122.965 1.00 27.98 318 VAL D C 1
ATOM 8807 O O . VAL D 1 244 ? 111.103 112.048 123.428 1.00 34.27 318 VAL D O 1
ATOM 8811 N N . SER D 1 245 ? 110.674 114.256 123.566 1.00 27.96 319 SER D N 1
ATOM 8812 C CA . SER D 1 245 ? 110.269 114.229 124.965 1.00 19.75 319 SER D CA 1
ATOM 8813 C C . SER D 1 245 ? 108.995 115.037 125.171 1.00 28.30 319 SER D C 1
ATOM 8814 O O . SER D 1 245 ? 108.401 115.569 124.229 1.00 34.56 319 SER D O 1
ATOM 8817 N N . THR D 1 246 ? 108.588 115.117 126.429 1.00 28.10 320 THR D N 1
ATOM 8818 C CA . THR D 1 246 ? 107.469 115.895 126.926 1.00 23.80 320 THR D CA 1
ATOM 8819 C C . THR D 1 246 ? 107.978 117.076 127.745 1.00 29.21 320 THR D C 1
ATOM 8820 O O . THR D 1 246 ? 109.161 117.138 128.098 1.00 36.48 320 THR D O 1
ATOM 8824 N N . PRO D 1 247 ? 107.113 118.052 128.050 1.00 22.81 321 PRO D N 1
ATOM 8825 C CA . PRO D 1 247 ? 107.554 119.147 128.931 1.00 13.77 321 PRO D CA 1
ATOM 8826 C C . PRO D 1 247 ? 108.074 118.678 130.280 1.00 26.80 321 PRO D C 1
ATOM 8827 O O . PRO D 1 247 ? 109.094 119.195 130.754 1.00 28.16 321 PRO D O 1
ATOM 8831 N N . THR D 1 248 ? 107.424 117.691 130.904 1.00 33.28 322 THR D N 1
ATOM 8832 C CA . THR D 1 248 ? 107.896 117.212 132.199 1.00 29.03 322 THR D CA 1
ATOM 8833 C C . THR D 1 248 ? 109.199 116.434 132.079 1.00 28.80 322 THR D C 1
ATOM 8834 O O . THR D 1 248 ? 109.851 116.179 133.097 1.00 39.79 322 THR D O 1
ATOM 8838 N N . GLY D 1 249 ? 109.586 116.051 130.868 1.00 22.95 323 GLY D N 1
ATOM 8839 C CA . GLY D 1 249 ? 110.887 115.487 130.592 1.00 19.97 323 GLY D CA 1
ATOM 8840 C C . GLY D 1 249 ? 111.890 116.484 130.061 1.00 24.63 323 GLY D C 1
ATOM 8841 O O . GLY D 1 249 ? 112.982 116.085 129.644 1.00 30.43 323 GLY D O 1
ATOM 8842 N N . SER D 1 250 ? 111.548 117.776 130.055 1.00 32.16 324 SER D N 1
ATOM 8843 C CA . SER D 1 250 ? 112.477 118.788 129.564 1.00 26.67 324 SER D CA 1
ATOM 8844 C C . SER D 1 250 ? 113.708 118.887 130.456 1.00 31.55 324 SER D C 1
ATOM 8845 O O . SER D 1 250 ? 114.822 119.102 129.966 1.00 39.55 324 SER D O 1
ATOM 8848 N N . THR D 1 251 ? 113.526 118.736 131.765 1.00 37.46 325 THR D N 1
ATOM 8849 C CA . THR D 1 251 ? 114.623 118.765 132.723 1.00 36.28 325 THR D CA 1
ATOM 8850 C C . THR D 1 251 ? 115.297 117.410 132.885 1.00 33.77 325 THR D C 1
ATOM 8851 O O . THR D 1 251 ? 116.258 117.294 133.651 1.00 38.77 325 THR D O 1
ATOM 8855 N N . ALA D 1 252 ? 114.810 116.391 132.181 1.00 37.41 326 ALA D N 1
ATOM 8856 C CA . ALA D 1 252 ? 115.400 115.059 132.162 1.00 34.51 326 ALA D CA 1
ATOM 8857 C C . ALA D 1 252 ? 116.564 115.010 131.181 1.00 36.03 326 ALA D C 1
ATOM 8858 O O . ALA D 1 252 ? 117.128 116.049 130.827 1.00 42.31 326 ALA D O 1
ATOM 8860 N N . TYR D 1 253 ? 116.939 113.799 130.767 1.00 29.62 327 TYR D N 1
ATOM 8861 C CA . TYR D 1 253 ? 118.018 113.532 129.819 1.00 24.97 327 TYR D CA 1
ATOM 8862 C C . TYR D 1 253 ? 118.033 114.507 128.645 1.00 31.35 327 TYR D C 1
ATOM 8863 O O . TYR D 1 253 ? 119.090 114.752 128.055 1.00 42.95 327 TYR D O 1
ATOM 8872 N N . ALA D 1 254 ? 116.870 115.059 128.292 1.00 33.74 328 ALA D N 1
ATOM 8873 C CA . ALA D 1 254 ? 116.831 116.132 127.302 1.00 29.75 328 ALA D CA 1
ATOM 8874 C C . ALA D 1 254 ? 117.627 117.346 127.766 1.00 33.74 328 ALA D C 1
ATOM 8875 O O . ALA D 1 254 ? 118.356 117.957 126.975 1.00 39.17 328 ALA D O 1
ATOM 8877 N N . ALA D 1 255 ? 117.501 117.714 129.045 1.00 32.42 329 ALA D N 1
ATOM 8878 C CA . ALA D 1 255 ? 118.251 118.853 129.565 1.00 26.93 329 ALA D CA 1
ATOM 8879 C C . ALA D 1 255 ? 119.750 118.601 129.534 1.00 33.99 329 ALA D C 1
ATOM 8880 O O . ALA D 1 255 ? 120.536 119.544 129.387 1.00 41.85 329 ALA D O 1
ATOM 8882 N N . ALA D 1 256 ? 120.165 117.341 129.678 1.00 33.92 330 ALA D N 1
ATOM 8883 C CA . ALA D 1 256 ? 121.587 117.024 129.646 1.00 26.57 330 ALA D CA 1
ATOM 8884 C C . ALA D 1 256 ? 122.194 117.309 128.280 1.00 30.56 330 ALA D C 1
ATOM 8885 O O . ALA D 1 256 ? 123.364 117.695 128.189 1.00 37.51 330 ALA D O 1
ATOM 8887 N N . ALA D 1 257 ? 121.417 117.142 127.214 1.00 29.37 331 ALA D N 1
ATOM 8888 C CA . ALA D 1 257 ? 121.903 117.342 125.857 1.00 29.44 331 ALA D CA 1
ATOM 8889 C C . ALA D 1 257 ? 121.788 118.785 125.381 1.00 30.87 331 ALA D C 1
ATOM 8890 O O . ALA D 1 257 ? 122.185 119.079 124.249 1.00 36.21 331 ALA D O 1
ATOM 8892 N N . GLY D 1 258 ? 121.261 119.686 126.204 1.00 27.85 332 GLY D N 1
ATOM 8893 C CA . GLY D 1 258 ? 121.169 121.086 125.850 1.00 26.02 332 GLY D CA 1
ATOM 8894 C C . GLY D 1 258 ? 119.774 121.626 125.617 1.00 30.40 332 GLY D C 1
ATOM 8895 O O . GLY D 1 258 ? 119.645 122.751 125.120 1.00 32.91 332 GLY D O 1
ATOM 8896 N N . ALA D 1 259 ? 118.730 120.875 125.954 1.00 31.64 333 ALA D N 1
ATOM 8897 C CA . ALA D 1 259 ? 117.374 121.367 125.776 1.00 24.91 333 ALA D CA 1
ATOM 8898 C C . ALA D 1 259 ? 117.049 122.438 126.814 1.00 32.13 333 ALA D C 1
ATOM 8899 O O . ALA D 1 259 ? 117.642 122.501 127.894 1.00 38.80 333 ALA D O 1
ATOM 8901 N N . SER D 1 260 ? 116.088 123.290 126.469 1.00 30.76 334 SER D N 1
ATOM 8902 C CA . SER D 1 260 ? 115.667 124.364 127.353 1.00 25.56 334 SER D CA 1
ATOM 8903 C C . SER D 1 260 ? 114.733 123.833 128.438 1.00 31.24 334 SER D C 1
ATOM 8904 O O . SER D 1 260 ? 114.258 122.695 128.391 1.00 33.88 334 SER D O 1
ATOM 8907 N N . MET D 1 261 ? 114.471 124.680 129.429 1.00 34.90 335 MET D N 1
ATOM 8908 C CA . MET D 1 261 ? 113.574 124.340 130.525 1.00 26.76 335 MET D CA 1
ATOM 8909 C C . MET D 1 261 ? 112.152 124.711 130.122 1.00 30.85 335 MET D C 1
ATOM 8910 O O . MET D 1 261 ? 111.874 125.874 129.814 1.00 33.91 33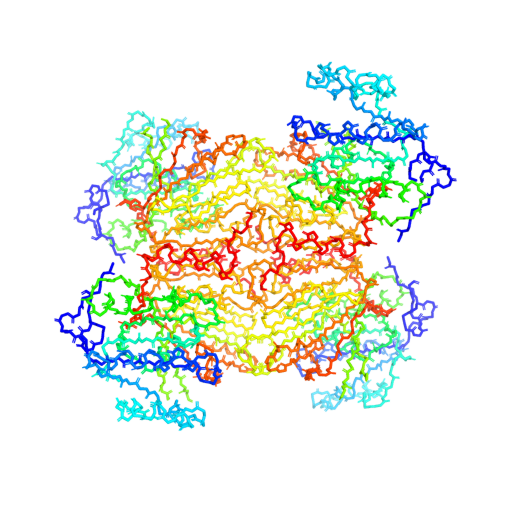5 MET D O 1
ATOM 8915 N N . ILE D 1 262 ? 111.257 123.728 130.119 1.00 36.45 336 ILE D N 1
ATOM 8916 C CA . ILE D 1 262 ? 109.884 123.916 129.667 1.00 31.49 336 ILE D CA 1
ATOM 8917 C C . ILE D 1 262 ? 108.931 123.532 130.789 1.00 30.09 336 ILE D C 1
ATOM 8918 O O . ILE D 1 262 ? 108.997 122.415 131.315 1.00 36.64 336 ILE D O 1
ATOM 8923 N N . HIS D 1 263 ? 108.054 124.463 131.152 1.00 25.39 337 HIS D N 1
ATOM 8924 C CA . HIS D 1 263 ? 107.098 124.227 132.222 1.00 18.58 337 HIS D CA 1
ATOM 8925 C C . HIS D 1 263 ? 106.060 123.197 131.778 1.00 28.18 337 HIS D C 1
ATOM 8926 O O . HIS D 1 263 ? 105.649 123.190 130.614 1.00 38.57 337 HIS D O 1
ATOM 8933 N N . PRO D 1 264 ? 105.618 122.314 132.679 1.00 25.08 338 PRO D N 1
ATOM 8934 C CA . PRO D 1 264 ? 104.666 121.265 132.283 1.00 25.41 338 PRO D CA 1
ATOM 8935 C C . PRO D 1 264 ? 103.259 121.759 131.974 1.00 24.44 338 PRO D C 1
ATOM 8936 O O . PRO D 1 264 ? 102.369 120.943 131.716 1.00 34.06 338 PRO D O 1
ATOM 8940 N N . ASN D 1 265 ? 103.033 123.072 131.993 1.00 24.56 339 ASN D N 1
ATOM 8941 C CA . ASN D 1 265 ? 101.723 123.633 131.684 1.00 23.43 339 ASN D CA 1
ATOM 8942 C C . ASN D 1 265 ? 101.646 124.228 130.282 1.00 29.85 339 ASN D C 1
ATOM 8943 O O . ASN D 1 265 ? 100.756 125.041 130.012 1.00 36.70 339 ASN D O 1
ATOM 8948 N N . VAL D 1 266 ? 102.555 123.851 129.388 1.00 28.60 340 VAL D N 1
ATOM 8949 C CA . VAL D 1 266 ? 102.446 124.257 127.989 1.00 30.03 340 VAL D CA 1
ATOM 8950 C C . VAL D 1 266 ? 102.259 123.010 127.131 1.00 32.86 340 VAL D C 1
ATOM 8951 O O . VAL D 1 266 ? 102.883 121.972 127.398 1.00 34.82 340 VAL D O 1
ATOM 8955 N N . PRO D 1 267 ? 101.393 123.048 126.123 1.00 23.03 341 PRO D N 1
ATOM 8956 C CA . PRO D 1 267 ? 101.271 121.918 125.193 1.00 30.49 341 PRO D CA 1
ATOM 8957 C C . PRO D 1 267 ? 102.376 121.960 124.148 1.00 29.53 341 PRO D C 1
ATOM 8958 O O . PRO D 1 267 ? 102.370 122.804 123.247 1.00 35.31 341 PRO D O 1
ATOM 8962 N N . ALA D 1 268 ? 103.330 121.041 124.266 1.00 25.53 342 ALA D N 1
ATOM 8963 C CA . ALA D 1 268 ? 104.475 121.043 123.368 1.00 19.31 342 ALA D CA 1
ATOM 8964 C C . ALA D 1 268 ? 105.130 119.671 123.370 1.00 26.64 342 ALA D C 1
ATOM 8965 O O . ALA D 1 268 ? 104.938 118.870 124.288 1.00 36.64 342 ALA D O 1
ATOM 8967 N N . ILE D 1 269 ? 105.905 119.413 122.319 1.00 30.01 343 ILE D N 1
ATOM 8968 C CA . ILE D 1 269 ? 106.742 118.225 122.211 1.00 21.85 343 ILE D CA 1
ATOM 8969 C C . ILE D 1 269 ? 108.152 118.677 121.860 1.00 29.94 343 ILE D C 1
ATOM 8970 O O . ILE D 1 269 ? 108.339 119.480 120.940 1.00 34.65 343 ILE D O 1
ATOM 8975 N N . MET D 1 270 ? 109.137 118.172 122.593 1.00 30.20 344 MET D N 1
ATOM 8976 C CA . MET D 1 270 ? 110.529 118.506 122.339 1.00 23.34 344 MET D CA 1
ATOM 8977 C C . MET D 1 270 ? 111.162 117.497 121.393 1.00 31.68 344 MET D C 1
ATOM 8978 O O . MET D 1 270 ? 110.777 116.326 121.354 1.00 40.69 344 MET D O 1
ATOM 8983 N N . ILE D 1 271 ? 112.131 117.970 120.615 1.00 28.38 345 ILE D N 1
ATOM 8984 C CA . ILE D 1 271 ? 113.046 117.108 119.876 1.00 21.77 345 ILE D CA 1
ATOM 8985 C C . ILE D 1 271 ? 114.458 117.596 120.163 1.00 28.70 345 ILE D C 1
ATOM 8986 O O . ILE D 1 271 ? 114.816 118.722 119.795 1.00 31.89 345 ILE D O 1
ATOM 8991 N N . THR D 1 272 ? 115.255 116.756 120.822 1.00 36.04 346 THR D N 1
ATOM 8992 C CA . THR D 1 272 ? 116.591 117.122 121.260 1.00 32.04 346 THR D CA 1
ATOM 8993 C C . THR D 1 272 ? 117.567 116.028 120.845 1.00 29.07 346 THR D C 1
ATOM 8994 O O . THR D 1 272 ? 117.307 114.838 121.097 1.00 35.00 346 THR D O 1
ATOM 8998 N N . PRO D 1 273 ? 118.683 116.374 120.219 1.00 28.16 347 PRO D N 1
ATOM 8999 C CA . PRO D 1 273 ? 119.660 115.368 119.796 1.00 32.77 347 PRO D CA 1
ATOM 9000 C C . PRO D 1 273 ? 120.450 114.827 120.982 1.00 35.35 347 PRO D C 1
ATOM 9001 O O . PRO D 1 273 ? 120.228 115.191 122.133 1.00 40.25 347 PRO D O 1
ATOM 9005 N N . ILE D 1 274 ? 121.385 113.934 120.671 1.00 30.03 348 ILE D N 1
ATOM 9006 C CA . ILE D 1 274 ? 122.373 113.446 121.625 1.00 28.47 348 ILE D CA 1
ATOM 9007 C C . ILE D 1 274 ? 123.722 113.609 120.940 1.00 38.54 348 ILE D C 1
ATOM 9008 O O . ILE D 1 274 ? 124.144 112.735 120.175 1.00 45.62 348 ILE D O 1
ATOM 9013 N N . CYS D 1 275 ? 124.397 114.725 121.203 1.00 37.69 349 CYS D N 1
ATOM 9014 C CA . CYS D 1 275 ? 125.699 115.024 120.617 1.00 36.64 349 CYS D CA 1
ATOM 9015 C C . CYS D 1 275 ? 125.670 114.881 119.099 1.00 37.93 349 CYS D C 1
ATOM 9016 O O . CYS D 1 275 ? 126.343 113.999 118.550 1.00 44.28 349 CYS D O 1
ATOM 9019 N N . PRO D 1 276 ? 124.904 115.706 118.388 1.00 32.45 350 PRO D N 1
ATOM 9020 C CA . PRO D 1 276 ? 124.871 115.595 116.928 1.00 31.48 350 PRO D CA 1
ATOM 9021 C C . PRO D 1 276 ? 126.198 116.005 116.313 1.00 36.60 350 PRO D C 1
ATOM 9022 O O . PRO D 1 276 ? 126.917 116.858 116.838 1.00 42.84 350 PRO D O 1
ATOM 9026 N N . HIS D 1 277 ? 126.520 115.388 115.180 1.00 39.52 351 HIS D N 1
ATOM 9027 C CA . HIS D 1 277 ? 127.728 115.755 114.442 1.00 35.66 351 HIS D CA 1
ATOM 9028 C C . HIS D 1 277 ? 127.446 116.916 113.494 1.00 38.14 351 HIS D C 1
ATOM 9029 O O . HIS D 1 277 ? 127.723 116.875 112.297 1.00 40.74 351 HIS D O 1
ATOM 9036 N N . SER D 1 278 ? 126.864 117.973 114.055 1.00 40.06 352 SER D N 1
ATOM 9037 C CA . SER D 1 278 ? 126.532 119.177 113.307 1.00 34.14 352 SER D CA 1
ATOM 9038 C C . SER D 1 278 ? 126.476 120.333 114.290 1.00 38.36 352 SER D C 1
ATOM 9039 O O . SER D 1 278 ? 125.837 120.222 115.341 1.00 45.51 352 SER D O 1
ATOM 9042 N N . LEU D 1 279 ? 127.146 121.433 113.952 1.00 32.85 353 LEU D N 1
ATOM 9043 C CA . LEU D 1 279 ? 127.212 122.567 114.863 1.00 35.97 353 LEU D CA 1
ATOM 9044 C C . LEU D 1 279 ? 125.895 123.323 114.967 1.00 39.55 353 LEU D C 1
ATOM 9045 O O . LEU D 1 279 ? 125.737 124.122 115.895 1.00 40.71 353 LEU D O 1
ATOM 9050 N N . SER D 1 280 ? 124.946 123.082 114.065 1.00 41.91 354 SER D N 1
ATOM 9051 C CA . SER D 1 280 ? 123.736 123.891 113.952 1.00 37.12 354 SER D CA 1
ATOM 9052 C C . SER D 1 280 ? 122.488 123.019 113.980 1.00 39.94 354 SER D C 1
ATOM 9053 O O . SER D 1 280 ? 121.586 123.157 113.152 1.00 48.25 354 SER D O 1
ATOM 9056 N N . PHE D 1 281 ? 122.414 122.102 114.940 1.00 35.34 355 PHE D N 1
ATOM 9057 C CA . PHE D 1 281 ? 121.209 121.303 115.154 1.00 33.13 355 PHE D CA 1
ATOM 9058 C C . PHE D 1 281 ? 120.791 121.500 116.607 1.00 32.91 355 PHE D C 1
ATOM 9059 O O . PHE D 1 281 ? 121.168 120.724 117.488 1.00 39.37 355 PHE D O 1
ATOM 9067 N N . ARG D 1 282 ? 120.015 122.552 116.852 1.00 31.43 356 ARG D N 1
ATOM 9068 C CA . ARG D 1 282 ? 119.505 122.868 118.175 1.00 27.81 356 ARG D CA 1
ATOM 9069 C C . ARG D 1 282 ? 118.181 122.157 118.430 1.00 36.83 356 ARG D C 1
ATOM 9070 O O . ARG D 1 282 ? 117.450 121.836 117.487 1.00 46.95 356 ARG D O 1
ATOM 9078 N N . PRO D 1 283 ? 117.857 121.893 119.696 1.00 29.77 357 PRO D N 1
ATOM 9079 C CA . PRO D 1 283 ? 116.566 121.271 120.008 1.00 33.36 357 PRO D CA 1
ATOM 9080 C C . PRO D 1 283 ? 115.411 122.154 119.561 1.00 31.00 357 PRO D C 1
ATOM 9081 O O . PRO D 1 283 ? 115.486 123.383 119.616 1.00 31.90 357 PRO D O 1
ATOM 9085 N N . ILE D 1 284 ? 114.335 121.512 119.113 1.00 31.02 358 ILE D N 1
ATOM 9086 C CA . ILE D 1 284 ? 113.177 122.223 118.594 1.00 25.14 358 ILE D CA 1
ATOM 9087 C C . ILE D 1 284 ? 111.956 121.865 119.429 1.00 33.76 358 ILE D C 1
ATOM 9088 O O . ILE D 1 284 ? 111.888 120.811 120.068 1.00 41.09 358 ILE D O 1
ATOM 9093 N N . VAL D 1 285 ? 110.986 122.774 119.426 1.00 31.69 359 VAL D N 1
ATOM 9094 C CA . VAL D 1 285 ? 109.729 122.612 120.145 1.00 25.08 359 VAL D CA 1
ATOM 9095 C C . VAL D 1 285 ? 108.598 122.681 119.131 1.00 26.99 359 VAL D C 1
ATOM 9096 O O . VAL D 1 285 ? 108.505 123.647 118.364 1.00 37.64 359 VAL D O 1
ATOM 9100 N N . VAL D 1 286 ? 107.742 121.668 119.128 1.00 25.62 360 VAL D N 1
ATOM 9101 C CA . VAL D 1 286 ? 106.688 121.543 118.125 1.00 25.58 360 VAL D CA 1
ATOM 9102 C C . VAL D 1 286 ? 105.356 121.461 118.855 1.00 27.47 360 VAL D C 1
ATOM 9103 O O . VAL D 1 286 ? 105.302 121.101 120.044 1.00 36.16 360 VAL D O 1
ATOM 9107 N N . PRO D 1 287 ? 104.256 121.808 118.183 1.00 25.31 361 PRO D N 1
ATOM 9108 C CA . PRO D 1 287 ? 102.941 121.717 118.827 1.00 27.05 361 PRO D CA 1
ATOM 9109 C C . PRO D 1 287 ? 102.608 120.289 119.229 1.00 27.45 361 PRO D C 1
ATOM 9110 O O . PRO D 1 287 ? 103.059 119.323 118.611 1.00 35.53 361 PRO D O 1
ATOM 9114 N N . ALA D 1 288 ? 101.811 120.164 120.291 1.00 24.09 362 ALA D N 1
ATOM 9115 C CA . ALA D 1 288 ? 101.478 118.850 120.827 1.00 23.04 362 ALA D CA 1
ATOM 9116 C C . ALA D 1 288 ? 100.539 118.063 119.923 1.00 26.63 362 ALA D C 1
ATOM 9117 O O . ALA D 1 288 ? 100.422 116.844 120.087 1.00 35.60 362 ALA D O 1
ATOM 9119 N N . GLY D 1 289 ? 99.876 118.717 118.976 1.00 32.02 363 GLY D N 1
ATOM 9120 C CA . GLY D 1 289 ? 98.877 118.049 118.165 1.00 27.36 363 GLY D CA 1
ATOM 9121 C C . GLY D 1 289 ? 99.384 117.490 116.852 1.00 30.20 363 GLY D C 1
ATOM 9122 O O . GLY D 1 289 ? 98.590 117.229 115.943 1.00 35.55 363 GLY D O 1
ATOM 9123 N N . VAL D 1 290 ? 100.693 117.298 116.731 1.00 32.55 364 VAL D N 1
ATOM 9124 C CA . VAL D 1 290 ? 101.293 116.878 115.476 1.00 33.63 364 VAL D CA 1
ATOM 9125 C C . VAL D 1 290 ? 101.617 115.391 115.531 1.00 26.58 364 VAL D C 1
ATOM 9126 O O . VAL D 1 290 ? 101.664 114.768 116.595 1.00 37.37 364 VAL D O 1
ATOM 9130 N N . GLU D 1 291 ? 101.844 114.817 114.353 1.00 34.60 365 GLU D N 1
ATOM 9131 C CA . GLU D 1 291 ? 102.259 113.431 114.192 1.00 25.92 365 GLU D CA 1
ATOM 9132 C C . GLU D 1 291 ? 103.773 113.378 114.042 1.00 28.97 365 GLU D C 1
ATOM 9133 O O . GLU D 1 291 ? 104.338 114.075 113.193 1.00 39.78 365 GLU D O 1
ATOM 9139 N N . LEU D 1 292 ? 104.429 112.558 114.859 1.00 21.68 366 LEU D N 1
ATOM 9140 C CA . LEU D 1 292 ? 105.856 112.316 114.705 1.00 16.32 366 LEU D CA 1
ATOM 9141 C C . LEU D 1 292 ? 106.094 110.879 114.266 1.00 20.33 366 LEU D C 1
ATOM 9142 O O . LEU D 1 292 ? 105.449 109.954 114.762 1.00 31.58 366 LEU D O 1
ATOM 9147 N N . LYS D 1 293 ? 107.017 110.700 113.328 1.00 22.38 367 LYS D N 1
ATOM 9148 C CA . LYS D 1 293 ? 107.411 109.381 112.864 1.00 15.19 367 LYS D CA 1
ATOM 9149 C C . LYS D 1 293 ? 108.929 109.316 112.828 1.00 23.20 367 LYS D C 1
ATOM 9150 O O . LYS D 1 293 ? 109.600 110.311 112.558 1.00 39.49 367 LYS D O 1
ATOM 9156 N N . ILE D 1 294 ? 109.467 108.139 113.120 1.00 20.04 368 ILE D N 1
ATOM 9157 C CA . ILE D 1 294 ? 110.909 107.947 113.206 1.00 24.05 368 ILE D CA 1
ATOM 9158 C C . ILE D 1 294 ? 111.255 106.611 112.567 1.00 28.69 368 ILE D C 1
ATOM 9159 O O . ILE D 1 294 ? 110.671 105.578 112.918 1.00 34.71 368 ILE D O 1
ATOM 9164 N N . MET D 1 295 ? 112.188 106.637 111.614 1.00 31.67 369 MET D N 1
ATOM 9165 C CA . MET D 1 295 ? 112.616 105.436 110.914 1.00 29.79 369 MET D CA 1
ATOM 9166 C C . MET D 1 295 ? 114.125 105.467 110.730 1.00 35.46 369 MET D C 1
ATOM 9167 O O . MET D 1 295 ? 114.793 106.465 111.011 1.00 44.71 369 MET D O 1
ATOM 9172 N N . LEU D 1 296 ? 114.658 104.349 110.245 1.00 40.16 370 LEU D N 1
ATOM 9173 C CA . LEU D 1 296 ? 116.048 104.267 109.826 1.00 41.13 370 LEU D CA 1
ATOM 9174 C C . LEU D 1 296 ? 116.145 104.666 108.360 1.00 46.69 370 LEU D C 1
ATOM 9175 O O . LEU D 1 296 ? 115.354 104.203 107.533 1.00 53.69 370 LEU D O 1
ATOM 9180 N N . SER D 1 297 ? 117.107 105.529 108.045 1.00 42.91 371 SER D N 1
ATOM 9181 C CA . SER D 1 297 ? 117.282 105.963 106.670 1.00 43.98 371 SER D CA 1
ATOM 9182 C C . SER D 1 297 ? 117.696 104.777 105.799 1.00 46.46 371 SER D C 1
ATOM 9183 O O . SER D 1 297 ? 118.368 103.856 106.273 1.00 54.39 371 SER D O 1
ATOM 9186 N N . PRO D 1 298 ? 117.287 104.759 104.528 1.00 39.79 372 PRO D N 1
ATOM 9187 C CA . PRO D 1 298 ? 117.642 103.618 103.669 1.00 48.50 372 PRO D CA 1
ATOM 9188 C C . PRO D 1 298 ? 119.139 103.427 103.505 1.00 52.80 372 PRO D C 1
ATOM 9189 O O . PRO D 1 298 ? 119.599 102.284 103.390 1.00 52.25 372 PRO D O 1
ATOM 9193 N N . GLU D 1 299 ? 119.912 104.506 103.489 1.00 59.26 373 GLU D N 1
ATOM 9194 C CA . GLU D 1 299 ? 121.370 104.421 103.409 1.00 59.19 373 GLU D CA 1
ATOM 9195 C C . GLU D 1 299 ? 121.992 104.585 104.795 1.00 60.56 373 GLU D C 1
ATOM 9196 O O . GLU D 1 299 ? 122.715 105.541 105.076 1.00 63.35 373 GLU D O 1
ATOM 9202 N N . ALA D 1 300 ? 121.697 103.628 105.672 1.00 56.02 374 ALA D N 1
ATOM 9203 C CA . ALA D 1 300 ? 122.172 103.661 107.047 1.00 57.67 374 ALA D CA 1
ATOM 9204 C C . ALA D 1 300 ? 122.819 102.335 107.412 1.00 60.18 374 ALA D C 1
ATOM 9205 O O . ALA D 1 300 ? 122.317 101.266 107.052 1.00 60.80 374 ALA D O 1
ATOM 9207 N N . ARG D 1 301 ? 123.935 102.414 108.128 1.00 69.42 375 ARG D N 1
ATOM 9208 C CA . ARG D 1 301 ? 124.603 101.247 108.679 1.00 68.03 375 ARG D CA 1
ATOM 9209 C C . ARG D 1 301 ? 124.185 101.055 110.130 1.00 69.48 375 ARG D C 1
ATOM 9210 O O . ARG D 1 301 ? 123.901 102.021 110.844 1.00 71.90 375 ARG D O 1
ATOM 9218 N N . ASN D 1 302 ? 124.129 99.788 110.549 1.00 60.02 376 ASN D N 1
ATOM 9219 C CA . ASN D 1 302 ? 123.725 99.390 111.896 1.00 57.65 376 ASN D CA 1
ATOM 9220 C C . ASN D 1 302 ? 122.255 99.701 112.159 1.00 54.98 376 ASN D C 1
ATOM 9221 O O . ASN D 1 302 ? 121.651 100.535 111.477 1.00 59.44 376 ASN D O 1
ATOM 9226 N N . THR D 1 303 ? 121.671 99.028 113.146 1.00 47.79 377 THR D N 1
ATOM 9227 C CA . THR D 1 303 ? 120.288 99.240 113.535 1.00 45.18 377 THR D CA 1
ATOM 9228 C C . THR D 1 303 ? 120.224 100.268 114.662 1.00 46.23 377 THR D C 1
ATOM 9229 O O . THR D 1 303 ? 121.245 100.772 115.136 1.00 50.39 377 THR D O 1
ATOM 9233 N N . ALA D 1 304 ? 119.008 100.586 115.096 1.00 45.20 378 ALA D N 1
ATOM 9234 C CA . ALA D 1 304 ? 118.812 101.555 116.163 1.00 40.20 378 ALA D CA 1
ATOM 9235 C C . ALA D 1 304 ? 118.155 100.882 117.359 1.00 47.37 378 ALA D C 1
ATOM 9236 O O . ALA D 1 304 ? 117.608 99.782 117.255 1.00 50.72 378 ALA D O 1
ATOM 9238 N N . TRP D 1 305 ? 118.209 101.556 118.505 1.00 44.82 379 TRP D N 1
ATOM 9239 C CA . TRP D 1 305 ? 117.695 101.015 119.754 1.00 43.95 379 TRP D CA 1
ATOM 9240 C C . TRP D 1 305 ? 116.788 102.047 120.404 1.00 41.07 379 TRP D C 1
ATOM 9241 O O . TRP D 1 305 ? 117.197 103.192 120.612 1.00 46.89 379 TRP D O 1
ATOM 9252 N N . VAL D 1 306 ? 115.566 101.641 120.733 1.00 32.24 380 VAL D N 1
ATOM 9253 C CA . VAL D 1 306 ? 114.551 102.535 121.278 1.00 25.61 380 VAL D CA 1
ATOM 9254 C C . VAL D 1 306 ? 114.256 102.135 122.719 1.00 34.49 380 VAL D C 1
ATOM 9255 O O . VAL D 1 306 ? 114.069 100.949 123.023 1.00 44.04 380 VAL D O 1
ATOM 9259 N N . SER D 1 307 ? 114.239 103.130 123.605 1.00 36.69 381 SER D N 1
ATOM 9260 C CA . SER D 1 307 ? 113.984 102.947 125.025 1.00 35.66 381 SER D CA 1
ATOM 9261 C C . SER D 1 307 ? 112.878 103.892 125.471 1.00 32.64 381 SER D C 1
ATOM 9262 O O . SER D 1 307 ? 112.765 105.019 124.980 1.00 32.25 381 SER D O 1
ATOM 9265 N N . PHE D 1 308 ? 112.069 103.421 126.417 1.00 36.31 382 PHE D N 1
ATOM 9266 C CA . PHE D 1 308 ? 110.910 104.153 126.918 1.00 30.51 382 PHE D CA 1
ATOM 9267 C C . PHE D 1 308 ? 111.114 104.424 128.403 1.00 37.03 382 PHE D C 1
ATOM 9268 O O . PHE D 1 308 ? 110.985 103.512 129.227 1.00 48.87 382 PHE D O 1
ATOM 9276 N N . ASP D 1 309 ? 111.433 105.677 128.738 1.00 38.88 383 ASP D N 1
ATOM 9277 C CA . ASP D 1 309 ? 111.695 106.097 130.116 1.00 34.84 383 ASP D CA 1
ATOM 9278 C C . ASP D 1 309 ? 112.817 105.284 130.756 1.00 37.72 383 ASP D C 1
ATOM 9279 O O . ASP D 1 309 ? 112.818 105.053 131.967 1.00 46.12 383 ASP D O 1
ATOM 9284 N N . GLY D 1 310 ? 113.784 104.848 129.952 1.00 41.30 384 GLY D N 1
ATOM 9285 C CA . GLY D 1 310 ? 114.895 104.065 130.445 1.00 40.40 384 GLY D CA 1
ATOM 9286 C C . GLY D 1 310 ? 114.658 102.572 130.513 1.00 40.63 384 GLY D C 1
ATOM 9287 O O . GLY D 1 310 ? 115.585 101.832 130.865 1.00 50.00 384 GLY D O 1
ATOM 9288 N N . ARG D 1 311 ? 113.458 102.105 130.190 1.00 40.98 385 ARG D N 1
ATOM 9289 C CA . ARG D 1 311 ? 113.126 100.687 130.200 1.00 39.92 385 ARG D CA 1
ATOM 9290 C C . ARG D 1 311 ? 112.580 100.281 128.835 1.00 45.38 385 ARG D C 1
ATOM 9291 O O . ARG D 1 311 ? 112.403 101.110 127.939 1.00 46.81 385 ARG D O 1
ATOM 9299 N N . LYS D 1 312 ? 112.301 98.985 128.694 1.00 48.60 386 LYS D N 1
ATOM 9300 C CA . LYS D 1 312 ? 111.789 98.401 127.455 1.00 49.81 386 LYS D CA 1
ATOM 9301 C C . LYS D 1 312 ? 112.683 98.774 126.271 1.00 53.07 386 LYS D C 1
ATOM 9302 O O . LYS D 1 312 ? 112.242 99.320 125.258 1.00 55.11 386 LYS D O 1
ATOM 9308 N N . ARG D 1 313 ? 113.966 98.462 126.428 1.00 48.19 387 ARG D N 1
ATOM 9309 C CA . ARG D 1 313 ? 114.998 98.803 125.452 1.00 46.24 387 ARG D CA 1
ATOM 9310 C C . ARG D 1 313 ? 114.999 97.735 124.366 1.00 47.21 387 ARG D C 1
ATOM 9311 O O . ARG D 1 313 ? 115.526 96.637 124.560 1.00 54.04 387 ARG D O 1
ATOM 9319 N N . GLN D 1 314 ? 114.410 98.046 123.217 1.00 40.56 388 GLN D N 1
ATOM 9320 C CA . GLN D 1 314 ? 114.307 97.095 122.115 1.00 40.51 388 GLN D CA 1
ATOM 9321 C C . GLN D 1 314 ? 114.987 97.667 120.873 1.00 44.84 388 GLN D C 1
ATOM 9322 O O . GLN D 1 314 ? 115.508 98.781 120.883 1.00 47.98 388 GLN D O 1
ATOM 9328 N N . GLU D 1 315 ? 114.983 96.887 119.795 1.00 48.47 389 GLU D N 1
ATOM 9329 C CA . GLU D 1 315 ? 115.756 97.192 118.599 1.00 45.03 389 GLU D CA 1
ATOM 9330 C C . GLU D 1 315 ? 114.837 97.417 117.406 1.00 46.84 389 GLU D C 1
ATOM 9331 O O . GLU D 1 315 ? 113.878 96.667 117.198 1.00 52.38 389 GLU D O 1
ATOM 9337 N N . ILE D 1 316 ? 115.137 98.453 116.626 1.00 46.69 390 ILE D N 1
ATOM 9338 C CA . ILE D 1 316 ? 114.420 98.759 115.394 1.00 47.12 390 ILE D CA 1
ATOM 9339 C C . ILE D 1 316 ? 115.397 98.674 114.228 1.00 47.68 390 ILE D C 1
ATOM 9340 O O . ILE D 1 316 ? 116.499 99.239 114.282 1.00 50.70 390 ILE D O 1
ATOM 9345 N N . ARG D 1 317 ? 114.999 97.937 113.194 1.00 50.46 391 ARG D N 1
ATOM 9346 C CA . ARG D 1 317 ? 115.759 97.726 111.975 1.00 46.22 391 ARG D CA 1
ATOM 9347 C C . ARG D 1 317 ? 115.184 98.591 110.853 1.00 50.56 391 ARG D C 1
ATOM 9348 O O . ARG D 1 317 ? 114.357 99.479 111.083 1.00 56.95 391 ARG D O 1
ATOM 9356 N N . HIS D 1 318 ? 115.636 98.337 109.621 1.00 52.59 392 HIS D N 1
ATOM 9357 C CA . HIS D 1 318 ? 115.237 99.166 108.487 1.00 54.91 392 HIS D CA 1
ATOM 9358 C C . HIS D 1 318 ? 113.734 99.123 108.239 1.00 54.85 392 HIS D C 1
ATOM 9359 O O . HIS D 1 318 ? 113.156 100.110 107.771 1.00 57.88 392 HIS D O 1
ATOM 9366 N N . GLY D 1 319 ? 113.087 98.003 108.540 1.00 50.49 393 GLY D N 1
ATOM 9367 C CA . GLY D 1 319 ? 111.674 97.841 108.274 1.00 55.15 393 GLY D CA 1
ATOM 9368 C C . GLY D 1 319 ? 110.738 98.289 109.374 1.00 58.95 393 GLY D C 1
ATOM 9369 O O . GLY D 1 319 ? 109.525 98.084 109.253 1.00 58.21 393 GLY D O 1
ATOM 9370 N N . ASP D 1 320 ? 111.250 98.893 110.440 1.00 54.63 394 ASP D N 1
ATOM 9371 C CA . ASP D 1 320 ? 110.437 99.278 111.583 1.00 46.30 394 ASP D CA 1
ATOM 9372 C C . ASP D 1 320 ? 110.173 100.779 111.577 1.00 47.02 394 ASP D C 1
ATOM 9373 O O . ASP D 1 320 ? 110.898 101.561 110.957 1.00 54.14 394 ASP D O 1
ATOM 9378 N N . SER D 1 321 ? 109.114 101.175 112.281 1.00 37.19 395 SER D N 1
ATOM 9379 C CA . SER D 1 321 ? 108.740 102.577 112.390 1.00 31.72 395 SER D CA 1
ATOM 9380 C C . SER D 1 321 ? 108.264 102.871 113.804 1.00 35.52 395 SER D C 1
ATOM 9381 O O . SER D 1 321 ? 107.715 102.000 114.485 1.00 42.95 395 SER D O 1
ATOM 9384 N N . ILE D 1 322 ? 108.477 104.111 114.240 1.00 29.87 396 ILE D N 1
ATOM 9385 C CA . ILE D 1 322 ? 108.025 104.581 115.545 1.00 30.02 396 ILE D CA 1
ATOM 9386 C C . ILE D 1 322 ? 107.117 105.783 115.330 1.00 33.51 396 ILE D C 1
ATOM 9387 O O . ILE D 1 322 ? 107.492 106.728 114.630 1.00 39.92 396 ILE D O 1
ATOM 9392 N N . SER D 1 323 ? 105.929 105.750 115.929 1.00 20.88 397 SER D N 1
ATOM 9393 C CA . SER D 1 323 ? 104.953 106.825 115.801 1.00 19.58 397 SER D CA 1
ATOM 9394 C C . SER D 1 323 ? 104.694 107.430 117.172 1.00 24.70 397 SER D C 1
ATOM 9395 O O . SER D 1 323 ? 104.379 106.709 118.122 1.00 39.43 397 SER D O 1
ATOM 9398 N N . ILE D 1 324 ? 104.819 108.751 117.268 1.00 24.42 398 ILE D N 1
ATOM 9399 C CA . ILE D 1 324 ? 104.733 109.475 118.530 1.00 19.44 398 ILE D CA 1
ATOM 9400 C C . ILE D 1 324 ? 103.661 110.548 118.411 1.00 18.56 398 ILE D C 1
ATOM 9401 O O . ILE D 1 324 ? 103.660 111.332 117.451 1.00 36.37 398 ILE D O 1
ATOM 9406 N N . THR D 1 325 ? 102.752 110.573 119.386 1.00 28.01 399 THR D N 1
ATOM 9407 C CA . THR D 1 325 ? 101.714 111.587 119.500 1.00 25.76 399 THR D CA 1
ATOM 9408 C C . THR D 1 325 ? 101.591 111.996 120.960 1.00 30.24 399 THR D C 1
ATOM 9409 O O . THR D 1 325 ? 102.174 111.375 121.850 1.00 37.71 399 THR D O 1
ATOM 9413 N N . THR D 1 326 ? 100.808 113.042 121.208 1.00 28.47 400 THR D N 1
ATOM 9414 C CA . THR D 1 326 ? 100.495 113.454 122.569 1.00 21.68 400 THR D CA 1
ATOM 9415 C C . THR D 1 326 ? 99.297 112.659 123.071 1.00 29.25 400 THR D C 1
ATOM 9416 O O . THR D 1 326 ? 98.230 112.670 122.448 1.00 40.31 400 THR D O 1
ATOM 9420 N N . SER D 1 327 ? 99.478 111.972 124.194 1.00 29.85 401 SER D N 1
ATOM 9421 C CA . SER D 1 327 ? 98.442 111.101 124.721 1.00 27.98 401 SER D CA 1
ATOM 9422 C C . SER D 1 327 ? 97.281 111.913 125.290 1.00 36.28 401 SER D C 1
ATOM 9423 O O . SER D 1 327 ? 97.423 113.079 125.667 1.00 43.60 401 SER D O 1
ATOM 9426 N N . THR D 1 328 ? 96.117 111.272 125.345 1.00 34.12 402 THR D N 1
ATOM 9427 C CA . THR D 1 328 ? 94.915 111.869 125.909 1.00 33.71 402 THR D CA 1
ATOM 9428 C C . THR D 1 328 ? 94.738 111.548 127.386 1.00 40.09 402 THR D C 1
ATOM 9429 O O . THR D 1 328 ? 93.703 111.899 127.963 1.00 40.42 402 THR D O 1
ATOM 9433 N N . TYR D 1 329 ? 95.718 110.892 128.010 1.00 38.47 403 TYR D N 1
ATOM 9434 C CA . TYR D 1 329 ? 95.644 110.471 129.408 1.00 29.20 403 TYR D CA 1
ATOM 9435 C C . TYR D 1 329 ? 96.818 111.080 130.163 1.00 30.57 403 TYR D C 1
ATOM 9436 O O . TYR D 1 329 ? 97.883 110.454 130.284 1.00 34.82 403 TYR D O 1
ATOM 9445 N N . PRO D 1 330 ? 96.672 112.295 130.684 1.00 32.22 404 PRO D N 1
ATOM 9446 C CA . PRO D 1 330 ? 97.765 112.916 131.439 1.00 32.29 404 PRO D CA 1
ATOM 9447 C C . PRO D 1 330 ? 97.948 112.254 132.796 1.00 36.77 404 PRO D C 1
ATOM 9448 O O . PRO D 1 330 ? 97.101 111.501 133.279 1.00 43.19 404 PRO D O 1
ATOM 9452 N N . LEU D 1 331 ? 99.087 112.557 133.418 1.00 30.72 405 LEU D N 1
ATOM 9453 C CA . LEU D 1 331 ? 99.396 112.080 134.763 1.00 18.23 405 LEU D CA 1
ATOM 9454 C C . LEU D 1 331 ? 99.246 113.227 135.752 1.00 32.33 405 LEU D C 1
ATOM 9455 O O . LEU D 1 331 ? 100.126 114.098 135.831 1.00 38.70 405 LEU D O 1
ATOM 9460 N N . PRO D 1 332 ? 98.159 113.280 136.525 1.00 30.82 406 PRO D N 1
ATOM 9461 C CA . PRO D 1 332 ? 97.999 114.352 137.520 1.00 23.52 406 PRO D CA 1
ATOM 9462 C C . PRO D 1 332 ? 98.862 114.081 138.744 1.00 30.06 406 PRO D C 1
ATOM 9463 O O . PRO D 1 332 ? 98.708 113.056 139.412 1.00 42.64 406 PRO D O 1
ATOM 9467 N N . SER D 1 333 ? 99.773 115.003 139.037 1.00 21.74 407 SER D N 1
ATOM 9468 C CA . SER D 1 333 ? 100.626 114.919 140.215 1.00 23.75 407 SER D CA 1
ATOM 9469 C C . SER D 1 333 ? 100.281 116.071 141.147 1.00 27.88 407 SER D C 1
ATOM 9470 O O . SER D 1 333 ? 100.345 117.239 140.747 1.00 37.01 407 SER D O 1
ATOM 9473 N N . ILE D 1 334 ? 99.916 115.739 142.384 1.00 23.96 408 ILE D N 1
ATOM 9474 C CA . ILE D 1 334 ? 99.496 116.750 143.344 1.00 20.43 408 ILE D CA 1
ATOM 9475 C C . ILE D 1 334 ? 100.698 117.579 143.771 1.00 31.54 408 ILE D C 1
ATOM 9476 O O . ILE D 1 334 ? 101.756 117.039 144.120 1.00 42.34 408 ILE D O 1
ATOM 9481 N N . CYS D 1 335 ? 100.539 118.897 143.745 1.00 29.42 409 CYS D N 1
ATOM 9482 C CA . CYS D 1 335 ? 101.595 119.830 144.106 1.00 26.83 409 CYS D CA 1
ATOM 9483 C C . CYS D 1 335 ? 101.384 120.336 145.526 1.00 36.06 409 CYS D C 1
ATOM 9484 O O . CYS D 1 335 ? 100.251 120.455 146.000 1.00 42.26 409 CYS D O 1
ATOM 9487 N N . VAL D 1 336 ? 102.492 120.630 146.209 1.00 34.08 410 VAL D N 1
ATOM 9488 C CA . VAL D 1 336 ? 102.407 121.005 147.618 1.00 27.13 410 VAL D CA 1
ATOM 9489 C C . VAL D 1 336 ? 101.755 122.377 147.779 1.00 30.02 410 VAL D C 1
ATOM 9490 O O . VAL D 1 336 ? 100.839 122.546 148.593 1.00 38.91 410 VAL D O 1
ATOM 9494 N N . ARG D 1 337 ? 102.205 123.376 147.018 1.00 28.45 411 ARG D N 1
ATOM 9495 C CA . ARG D 1 337 ? 101.582 124.693 147.100 1.00 36.42 411 ARG D CA 1
ATOM 9496 C C . ARG D 1 337 ? 101.002 125.182 145.780 1.00 37.62 411 ARG D C 1
ATOM 9497 O O . ARG D 1 337 ? 99.815 125.529 145.734 1.00 44.11 411 ARG D O 1
ATOM 9505 N N . ASP D 1 338 ? 101.782 125.220 144.701 1.00 37.90 412 ASP D N 1
ATOM 9506 C CA . ASP D 1 338 ? 101.260 125.609 143.396 1.00 35.88 412 ASP D CA 1
ATOM 9507 C C . ASP D 1 338 ? 102.238 125.147 142.325 1.00 38.37 412 ASP D C 1
ATOM 9508 O O . ASP D 1 338 ? 103.404 124.865 142.626 1.00 43.13 412 ASP D O 1
ATOM 9513 N N . PRO D 1 339 ? 101.792 125.052 141.065 1.00 32.89 413 PRO D N 1
ATOM 9514 C CA . PRO D 1 339 ? 102.679 124.505 140.018 1.00 31.87 413 PRO D CA 1
ATOM 9515 C C . PRO D 1 339 ? 103.960 125.294 139.796 1.00 36.38 413 PRO D C 1
ATOM 9516 O O . PRO D 1 339 ? 105.052 124.711 139.832 1.00 43.56 413 PRO D O 1
ATOM 9520 N N . VAL D 1 340 ? 103.859 126.601 139.543 1.00 34.14 414 VAL D N 1
ATOM 9521 C CA . VAL D 1 340 ? 105.031 127.371 139.133 1.00 32.63 414 VAL D CA 1
ATOM 9522 C C . VAL D 1 340 ? 106.068 127.430 140.251 1.00 35.15 414 VAL D C 1
ATOM 9523 O O . VAL D 1 340 ? 107.273 127.277 140.007 1.00 42.64 414 VAL D O 1
ATOM 9527 N N . SER D 1 341 ? 105.625 127.647 141.492 1.00 33.56 415 SER D N 1
ATOM 9528 C CA . SER D 1 341 ? 106.565 127.731 142.604 1.00 34.49 415 SER D CA 1
ATOM 9529 C C . SER D 1 341 ? 107.273 126.403 142.827 1.00 36.91 415 SER D C 1
ATOM 9530 O O . SER D 1 341 ? 108.479 126.371 143.097 1.00 46.00 415 SER D O 1
ATOM 9533 N N . ASP D 1 342 ? 106.539 125.293 142.720 1.00 28.09 416 ASP D N 1
ATOM 9534 C CA . ASP D 1 342 ? 107.160 123.985 142.889 1.00 30.72 416 ASP D CA 1
ATOM 9535 C C . ASP D 1 342 ? 108.141 123.689 141.763 1.00 33.83 416 ASP D C 1
ATOM 9536 O O . ASP D 1 342 ? 109.222 123.139 142.004 1.00 37.97 416 ASP D O 1
ATOM 9541 N N . TRP D 1 343 ? 107.791 124.061 140.530 1.00 33.94 417 TRP D N 1
ATOM 9542 C CA . TRP D 1 343 ? 108.717 123.883 139.417 1.00 28.14 417 TRP D CA 1
ATOM 9543 C C . TRP D 1 343 ? 110.000 124.670 139.642 1.00 33.69 417 TRP D C 1
ATOM 9544 O O . TRP D 1 343 ? 111.105 124.152 139.430 1.00 40.29 417 TRP D O 1
ATOM 9555 N N . PHE D 1 344 ? 109.878 125.916 140.102 1.00 33.56 418 PHE D N 1
ATOM 9556 C CA . PHE D 1 344 ? 111.067 126.744 140.266 1.00 25.83 418 PHE D CA 1
ATOM 9557 C C . PHE D 1 344 ? 111.906 126.299 141.460 1.00 28.19 418 PHE D C 1
ATOM 9558 O O . PHE D 1 344 ? 113.140 126.341 141.402 1.00 37.14 418 PHE D O 1
ATOM 9566 N N . GLU D 1 345 ? 111.270 125.843 142.545 1.00 26.08 419 GLU D N 1
ATOM 9567 C CA . GLU D 1 345 ? 112.064 125.325 143.655 1.00 28.60 419 GLU D CA 1
ATOM 9568 C C . GLU D 1 345 ? 112.746 124.016 143.280 1.00 33.23 419 GLU D C 1
ATOM 9569 O O . GLU D 1 345 ? 113.870 123.761 143.723 1.00 38.84 419 GLU D O 1
ATOM 9575 N N . SER D 1 346 ? 112.091 123.175 142.475 1.00 33.78 420 SER D N 1
ATOM 9576 C CA . SER D 1 346 ? 112.750 121.970 141.989 1.00 25.01 420 SER D CA 1
ATOM 9577 C C . SER D 1 346 ? 113.944 122.322 141.114 1.00 29.04 420 SER D C 1
ATOM 9578 O O . SER D 1 346 ? 115.002 121.691 141.211 1.00 36.23 420 SER D O 1
ATOM 9581 N N . LEU D 1 347 ? 113.796 123.338 140.261 1.00 34.35 421 LEU D N 1
ATOM 9582 C CA . LEU D 1 347 ? 114.924 123.799 139.457 1.00 31.41 421 LEU D CA 1
ATOM 9583 C C . LEU D 1 347 ? 116.060 124.304 140.339 1.00 32.79 421 LEU D C 1
ATOM 9584 O O . LEU D 1 347 ? 117.237 124.057 140.052 1.00 43.74 421 LEU D O 1
ATOM 9589 N N . ALA D 1 348 ? 115.725 125.016 141.417 1.00 33.32 422 ALA D N 1
ATOM 9590 C CA . ALA D 1 348 ? 116.753 125.593 142.279 1.00 27.14 422 ALA D CA 1
ATOM 9591 C C . ALA D 1 348 ? 117.494 124.519 143.069 1.00 29.71 422 ALA D C 1
ATOM 9592 O O . ALA D 1 348 ? 118.727 124.545 143.161 1.00 40.01 422 ALA D O 1
ATOM 9594 N N . GLN D 1 349 ? 116.763 123.567 143.652 1.00 29.48 423 GLN D N 1
ATOM 9595 C CA . GLN D 1 349 ? 117.401 122.584 144.525 1.00 26.63 423 GLN D CA 1
ATOM 9596 C C . GLN D 1 349 ? 118.036 121.439 143.743 1.00 28.57 423 GLN D C 1
ATOM 9597 O O . GLN D 1 349 ? 119.146 121.008 144.070 1.00 38.56 423 GLN D O 1
ATOM 9603 N N . CYS D 1 350 ? 117.356 120.930 142.716 1.00 35.47 424 CYS D N 1
ATOM 9604 C CA . CYS D 1 350 ? 117.862 119.761 142.007 1.00 35.17 424 CYS D CA 1
ATOM 9605 C C . CYS D 1 350 ? 118.896 120.144 140.956 1.00 34.71 424 CYS D C 1
ATOM 9606 O O . CYS D 1 350 ? 120.012 119.614 140.950 1.00 44.10 424 CYS D O 1
ATOM 9609 N N . LEU D 1 351 ? 118.544 121.063 140.060 1.00 32.45 425 LEU D N 1
ATOM 9610 C CA . LEU D 1 351 ? 119.404 121.410 138.938 1.00 28.92 425 LEU D CA 1
ATOM 9611 C C . LEU D 1 351 ? 120.304 122.608 139.211 1.00 32.57 425 LEU D C 1
ATOM 9612 O O . LEU D 1 351 ? 121.152 122.923 138.368 1.00 43.06 425 LEU D O 1
ATOM 9617 N N . HIS D 1 352 ? 120.149 123.269 140.360 1.00 28.99 426 HIS D N 1
ATOM 9618 C CA . HIS D 1 352 ? 120.934 124.458 140.703 1.00 23.34 426 HIS D CA 1
ATOM 9619 C C . HIS D 1 352 ? 120.853 125.512 139.603 1.00 31.37 426 HIS D C 1
ATOM 9620 O O . HIS D 1 352 ? 121.855 126.112 139.209 1.00 41.69 426 HIS D O 1
ATOM 9627 N N . TRP D 1 353 ? 119.641 125.740 139.107 1.00 29.07 427 TRP D N 1
ATOM 9628 C CA . TRP D 1 353 ? 119.422 126.690 138.024 1.00 25.79 427 TRP D CA 1
ATOM 9629 C C . TRP D 1 353 ? 119.615 128.115 138.531 1.00 33.79 427 TRP D C 1
ATOM 9630 O O . TRP D 1 353 ? 118.890 128.569 139.423 1.00 45.16 427 TRP D O 1
ATOM 9641 N N . ASN D 1 354 ? 120.599 128.813 137.975 1.00 33.88 428 ASN D N 1
ATOM 9642 C CA . ASN D 1 354 ? 120.937 130.190 138.340 1.00 30.04 428 ASN D CA 1
ATOM 9643 C C . ASN D 1 354 ? 121.286 130.307 139.825 1.00 40.29 428 ASN D C 1
ATOM 9644 O O . ASN D 1 354 ? 120.599 130.966 140.608 1.00 44.93 428 ASN D O 1
ATOM 9649 N N . VAL D 1 355 ? 122.377 129.648 140.188 1.00 40.60 429 VAL D N 1
ATOM 9650 C CA . VAL D 1 355 ? 122.931 129.771 141.531 1.00 37.74 429 VAL D CA 1
ATOM 9651 C C . VAL D 1 355 ? 124.023 130.832 141.511 1.00 47.20 429 VAL D C 1
ATOM 9652 O O . VAL D 1 355 ? 124.923 130.797 140.662 1.00 51.19 429 VAL D O 1
ATOM 9656 N N . ARG D 1 356 ? 123.932 131.785 142.436 1.00 51.21 430 ARG D N 1
ATOM 9657 C CA . ARG D 1 356 ? 124.853 132.919 142.504 1.00 49.72 430 ARG D CA 1
ATOM 9658 C C . ARG D 1 356 ? 124.910 133.678 141.181 1.00 53.02 430 ARG D C 1
ATOM 9659 O O . ARG D 1 356 ? 123.893 134.170 140.692 1.00 52.79 430 ARG D O 1
#

Radius of gyration: 33.98 Å; Cα contacts (8 Å, |Δi|>4): 3074; chains: 4; bounding box: 85×74×80 Å

Foldseek 3Di:
DFAPAWDCVFIDRNDQFAEEEEFEPQPDDQCPVLVLVCLVVCPVVNHAYEYEPSVCPDPPQVVDVVSVVRVVRHPYDYPPPDQCERPHQEYEYEDEDVSVQVQQQSYQFRHHEYQYDHDPDDYLQHADYSPPVVVVVVCVSVGGFGKQFFWWKWKQKPLGDIGTFRQFKKKFADPDPAWAWKFKDKQNHTPDIFTHGTKTWGTLVNCVPPVVVQPGDRGQRPDAWIKIGTHDTPDPPPHIDIGGQAIKMKMAGDPPTPDWIWMDGHNDDIDIGDRSMMMIMHIDPHTHIYTHDPYRPVSNVVSCCPPVVPDPD/DFALAWDCVFIDRNDQAAEEEEFEPQDDPQCLVVVLVVLVLCPVVVGAYEYEPVVCVDPVPVVPVVSVVSVVRHPYDCGNGHQEYEYEDEDVRVQVQCQVPVFRHHAYQYEYGPHDYQLHADHSPPVNVVVVCVSVGGFGWFFFWWKWKWKDACDTDIDTFRQWKWKFADPDPAWWWKWKAKQNHTPDIFTHGTKTWGTLSNQVPPQVVQPGDRDFSNDAWIKIHTRPTPDPPPHIDIGGQAMKMKMAGDPPTPDWIWMDGNNDDIDIHDRRMMMIIHIDPHTHIYTDDPDRPVSNVVSCCPPVVPDPD/DFLQFCFTDRNDQAAEEEEFEDPPDDLCPVLVLVVLVLSPVVVGAYEYEPVVCPDPVNVVDVVSVVSVVRYDYDHCPPRQDDSPHQEYEYDDEDVRVQVQLQSDLFAHHEYAAEDSDDAYLQHADHSPPVSVVVVCVSVGGFRWQFFWWKFKAKDFCGDTGIFRQWKWKFDDPDPAWWWKFKDKQRHGPDIFIHGTKTWGTLSNQVPVQVVQPGDHHFSNDAWIKIGTRPTPDPPPHIDIGGQAIKMKMAGDPPTPDWMWMDGHNDDIDTHDRRMMMIMHIDPHTHIYTHPHDRPVSNVVSCCPPVVPDPD/DFAQAWDCVFTDGNDQAAEEEEFEPQDDDQCPVLVLVVLVVSPVVPGAYEYEPSVCPDPVNVVDPVSVVSVVRHPYDHLPPDQCQRPHQEYEYEDEDVRVQVQCQSHLDRHHAYAYEYDDDAYLQHAHHSPPVVVVVVCVSVGGFGWFFFWWKFKAKFFCGDTGIFRQFKKKFADPDPAWAWKWKAKQNHTDDIFTHGTKGWGGQVNQVPPQVVQPGDRHARRAAWIKIHTRPTPDPPDHIDIHGQAIKMKMAGDPPTPDWIWMAGNNDPIGTHGRRMMMIIHIDPHTHIYTHDPDRVVSNVVSCCPPVVPDPD

Solvent-accessible surface area: 51232 Å² total; per-residue (Å²): 128,23,16,65,67,0,32,89,109,200,6,75,14,118,128,80,13,120,10,0,0,3,10,16,89,110,238,58,87,83,2,20,117,21,1,38,72,0,0,57,15,0,23,126,86,132,10,82,0,24,0,14,58,128,17,27,98,54,117,53,2,67,93,51,148,91,7,23,74,24,40,179,118,20,55,63,8,128,44,146,186,77,111,6,55,119,93,0,2,0,0,0,1,0,3,7,46,38,9,1,19,36,0,2,43,45,5,86,27,46,0,1,0,1,0,4,0,49,19,91,49,70,16,28,12,4,36,9,37,38,134,111,5,72,62,48,0,59,81,4,32,112,18,110,21,24,3,7,52,28,30,0,1,58,0,78,1,64,138,97,107,103,47,23,2,0,19,16,0,13,1,18,49,11,97,21,36,126,74,10,41,2,16,1,61,1,75,59,97,109,25,8,62,5,79,4,14,3,0,0,0,0,2,2,8,0,0,13,20,46,0,2,16,24,38,0,2,0,2,0,12,64,5,70,3,1,0,3,0,6,3,9,20,67,17,18,3,9,53,14,0,2,0,20,20,82,13,69,0,63,2,39,13,16,123,169,14,177,72,38,1,65,0,10,10,13,41,74,160,66,32,44,0,135,97,72,11,12,0,20,0,33,41,15,113,100,28,0,1,11,3,10,57,133,68,22,18,23,13,14,17,69,14,0,46,98,10,11,44,10,22,39,129,133,27,17,66,63,1,36,85,101,188,6,74,14,127,131,74,8,126,14,0,5,1,10,16,76,155,216,41,96,71,1,25,119,14,0,42,76,0,0,65,20,0,22,118,89,145,10,87,0,30,0,36,92,142,20,40,114,38,114,63,2,71,90,56,145,87,8,29,80,35,31,188,119,23,54,67,73,225,107,121,106,9,3,0,0,0,1,0,2,4,46,40,8,0,18,81,0,1,50,63,13,85,29,43,0,2,0,0,0,2,0,51,27,82,55,69,14,24,13,3,40,11,43,31,140,108,5,72,62,41,0,58,81,4,32,112,18,117,23,28,3,9,57,25,32,0,1,59,0,110,0,60,73,186,94,59,96,105,39,22,2,0,15,16,0,15,0,16,51,14,114,22,37,116,86,8,26,2,13,5,58,0,84,64,106,98,26,16,46,7,57,5,15,3,2,0,0,0,2,5,6,0,0,11,23,44,0,4,16,26,36,0,2,0,2,2,12,73,2,62,6,1,1,4,0,5,2,8,21,79,18,16,2,10,45,11,1,1,0,19,24,80,10,86,1,70,3,48,12,15,124,171,14,164,72,43,0,69,0,8,14,16,31,78,158,60,34,49,0,143,92,33,8,12,0,23,0,34,42,15,114,102,27,0,2,8,3,10,64,148,42,36,23,23,15,12,17,61,8,0,48,84,11,18,44,10,25,40,137,97,19,51,100,24,121,160,7,107,14,127,116,77,7,135,17,0,0,1,9,12,84,96,248,44,88,87,4,18,117,22,0,38,80,0,0,56,23,1,18,120,92,147,11,98,0,32,0,13,80,110,12,30,115,45,112,58,2,71,96,45,143,84,8,30,89,28,33,187,116,21,48,58,7,136,77,122,188,75,100,17,46,121,108,0,8,0,0,0,2,0,16,16,50,43,9,0,17,38,0,1,42,26,10,76,27,55,2,2,0,2,0,4,0,53,26,49,102,81,11,28,14,5,46,10,37,34,136,112,6,73,61,45,1,56,86,5,33,114,20,100,12,13,3,7,65,26,32,0,2,63,0,101,2,66,95,180,96,82,77,40,16,2,0,18,14,3,14,2,16,52,11,107,21,42,128,84,12,41,2,17,3,64,2,80,61,93,121,25,13,64,6,78,6,15,6,0,0,1,0,2,3,6,0,0,9,19,41,0,2,10,28,37,0,2,0,0,1,11,72,2,69,4,3,3,3,0,5,2,8,20,67,17,18,2,9,43,13,2,4,0,17,22,81,12,86,2,66,4,46,12,14,125,163,12,171,72,44,0,66,0,6,12,13,34,75,143,65,28,65,0,124,89,36,2,9,0,18,0,36,44,12,114,99,42,0,2,11,3,9,62,126,46,30,29,15,17,12,20,77,15,0,54,103,11,11,43,9,26,40,155,127,17,15,70,58,0,31,83,98,179,3,69,14,141,128,80,10,126,12,0,1,3,9,13,86,104,237,53,90,83,3,21,116,13,1,41,73,0,0,66,21,0,18,132,74,143,10,90,0,21,0,20,91,148,16,29,110,50,107,55,1,65,89,43,143,88,10,26,86,31,33,187,116,21,52,51,8,150,75,100,213,66,97,7,46,104,87,0,2,0,0,0,2,0,11,15,44,46,4,0,16,46,0,1,30,30,0,74,24,37,0,0,0,0,0,2,0,56,29,56,99,82,12,30,7,5,39,10,39,38,138,108,5,72,54,45,0,61,88,4,31,115,19,111,21,27,1,8,60,22,30,0,2,68,0,85,1,64,111,190,89,105,71,25,14,1,0,20,14,0,13,0,18,48,11,110,21,45,153,80,10,34,0,12,4,57,2,78,65,105,106,24,10,46,6,69,4,14,3,2,0,1,0,1,3,4,0,0,9,25,50,0,3,16,28,35,0,3,0,1,1,8,63,3,67,5,2,0,4,0,4,2,8,22,74,21,13,2,11,47,10,1,1,0,19,18,81,14,66,0,63,1,55,13,12,119,165,14,189,79,45,1,68,0,9,1,19,31,82,84,74,29,38,0,129,86,40,8,10,0,18,0,40,42,12,112,97,30,0,0,9,2,10,56,134,40,36,22,18,11,10,17,53,15,0,44,108,14,15,44,9,26,41,157

Secondary structure (DSSP, 8-state):
--SSS-B--B-B-SSPP-EEEEE--SS-STTHHHHHHHHHHHTTTT-EEE-BHHHHT-HHHHS-STTHHHHTTB--B-TTT----TT-SEEEEESSHHHHHHHHHH-SS----EEEEESSS--SS--EESTTHHHHHHHHHHT--EEEEE--EEEEEE--EEEEESSBEEEE-SS--S-EEEEEEETTEEEEEEEEEEE--B-GGGTTTHHHHTTPPB--TTS-EEEE-EEEES-TT---EEEETT--EEEEE-TT--S-EEEEESS--EEEE-TT-EEEEEE-S--EEEEESS-HHHHHHHHHHHTS-TT--/--SSS-B--B-B-SS---EEEEE--SS-GGGHHHHHHHHHHHTTTT-EEEEBHHHHT-HHHHS-THHHHHHTTB--B---S-SEEEEESSHHHHHHHHHH-SS----EEEEESSS--SS--EESTTHHHHHHHHHHT--BEEEE--EEEEEE----EEEEESSBEEEE-SS--S-EEEEEEETTEEEEEEEES-B--B-SGGGGTHHHHTTPPEE-TTS--EEE-BSS-SSTT---EEE-TT--EEEEE-TT--S-EEEEESS--EEEE-TT-EEEEEE-S--EEEE-SS-HHHHHHHHHHHTS-TT--/--S---B---SSPP-EEEEE--SS-STTHHHHHHHHHHHTTTT-EEEEEHHHHT-HHHHS-HHHHHHHTT-EEE-SSS----TT-SEEEEESSHHHHHHHHHH-SS----EEEEE-SS--SS--EESTTHHHHHHHHHHT--BEEEE--EEEEEE-----EEESSBEEEE-SS--S-EEEEEEESSSEEEEEEESEE--B-SGGGGTHHHHTT--EE-TTS-EEEE-EES-S-TT---EEEETT--EEEEE-TT--S-EEEEESS--EEEE-TT-EEEEEE-S--EEEE-SS-HHHHHHHHHHHTS-TT--/--SSS-B--B-B-SSPP-EEEEE--SS-STTSHHHHHHHHHHTTTT-EEE-BHHHHT-HHHHS-STTHHHHTTB--B-SSS---TTS-SEEEEESSHHHHHHHHHS-SS----EEEEE-SS--SS--EESTTHHHHHHHHHHT--EEEEE--EEEEEE-----EEESSBEEEE-SS--S-EEEEEEETTEEEEEEEESEE--B-GGGTTTHHHHTTPPEE-TTS-EEEE-EES-SSTT---EEEETTS-EEEEE-TT--S-EEEEETTEEEEEE-TT-EEEEEE-S--EEEEESS-HHHHHHHHHHHTS-TT--

GO terms:
  GO:0005829 cytosol (C, TAS)
  GO:0005515 protein binding (F, IPI)
  GO:0003951 NAD+ kinase activity (F, IDA)

InterPro domains:
  IPR002504 NAD kinase [MF_00361] (105-427)
  IPR002504 NAD kinase [PF01513] (107-231)
  IPR016064 NAD kinase/diacylglycerol kinase-like domain superfamily [SSF111331] (106-433)
  IPR017437 ATP-NAD kinase, PpnK-type, C-terminal [G3DSA:2.60.200.30] (239-403)
  IPR017438 Inorganic polyphosphate/ATP-NAD kinase, N-terminal [G3DSA:3.40.50.10330] (95-428)

B-factor: mean 44.35, std 15.94, range [11.65, 110.61]

Organism: Homo sapiens (NCBI:txid9606)